Protein AF-A0A815YNM2-F1 (afdb_monomer)

Structure (mmCIF, N/CA/C/O backbone):
data_AF-A0A815YNM2-F1
#
_entry.id   AF-A0A815YNM2-F1
#
loop_
_atom_site.group_PDB
_atom_site.id
_atom_site.type_symbol
_atom_site.label_atom_id
_atom_site.label_alt_id
_atom_site.label_comp_id
_atom_site.label_asym_id
_atom_site.label_entity_id
_atom_site.label_seq_id
_atom_site.pdbx_PDB_ins_code
_atom_site.Cartn_x
_atom_site.Cartn_y
_atom_site.Cartn_z
_atom_site.occupancy
_atom_site.B_iso_or_equiv
_atom_site.auth_seq_id
_atom_site.auth_comp_id
_atom_site.auth_asym_id
_atom_site.auth_atom_id
_atom_site.pdbx_PDB_model_num
ATOM 1 N N . MET A 1 1 ? -19.637 -4.380 18.883 1.00 31.27 1 MET A N 1
ATOM 2 C CA . MET A 1 1 ? -19.906 -3.818 17.541 1.00 31.27 1 MET A CA 1
ATOM 3 C C . MET A 1 1 ? -19.077 -4.604 16.544 1.00 31.27 1 MET A C 1
ATOM 5 O O . MET A 1 1 ? -17.933 -4.903 16.859 1.00 31.27 1 MET A O 1
ATOM 9 N N . SER A 1 2 ? -19.644 -4.993 15.405 1.00 24.91 2 SER A N 1
ATOM 10 C CA . SER A 1 2 ? -18.920 -5.685 14.334 1.00 24.91 2 SER A CA 1
ATOM 11 C C . SER A 1 2 ? -18.316 -4.662 13.376 1.00 24.91 2 SER A C 1
ATOM 13 O O . SER A 1 2 ? -19.051 -3.910 12.737 1.00 24.91 2 SER A O 1
ATOM 15 N N . HIS A 1 3 ? -16.990 -4.639 13.265 1.00 26.05 3 HIS A N 1
ATOM 16 C CA . HIS A 1 3 ? -16.288 -3.895 12.223 1.00 26.05 3 HIS A CA 1
ATOM 17 C C . HIS A 1 3 ? -15.501 -4.881 11.369 1.00 26.05 3 HIS A C 1
ATOM 19 O O . HIS A 1 3 ? -14.454 -5.387 11.766 1.00 26.05 3 HIS A O 1
ATOM 25 N N . SER A 1 4 ? -16.065 -5.170 10.200 1.00 23.84 4 SER A N 1
ATOM 26 C CA . SER A 1 4 ? -15.347 -5.733 9.066 1.00 23.84 4 SER A CA 1
ATOM 27 C C . SER A 1 4 ? -14.210 -4.788 8.689 1.00 23.84 4 SER A C 1
ATOM 29 O O . SER A 1 4 ? -14.456 -3.615 8.411 1.00 23.84 4 SER A O 1
ATOM 31 N N . THR A 1 5 ? -12.979 -5.288 8.658 1.00 26.09 5 THR A N 1
ATOM 32 C CA . THR A 1 5 ? -11.836 -4.549 8.116 1.00 26.09 5 THR A CA 1
ATOM 33 C C . THR A 1 5 ? -11.981 -4.447 6.602 1.00 26.09 5 THR A C 1
ATOM 35 O O . THR A 1 5 ? -11.572 -5.352 5.876 1.00 26.09 5 THR A O 1
ATOM 38 N N . SER A 1 6 ? -12.584 -3.361 6.122 1.00 27.58 6 SER A N 1
ATOM 39 C CA . SER A 1 6 ? -12.579 -3.014 4.704 1.00 27.58 6 SER A CA 1
ATOM 40 C C . SER A 1 6 ? -11.159 -2.639 4.285 1.00 27.58 6 SER A C 1
ATOM 42 O O . SER A 1 6 ? -10.654 -1.583 4.669 1.00 27.58 6 SER A O 1
ATOM 44 N N . THR A 1 7 ? -10.518 -3.491 3.489 1.00 30.41 7 THR A N 1
ATOM 45 C CA . THR A 1 7 ? -9.396 -3.076 2.643 1.00 30.41 7 THR A CA 1
ATOM 46 C C . THR A 1 7 ? -9.861 -1.915 1.771 1.00 30.41 7 THR A C 1
ATOM 48 O O . THR A 1 7 ? -10.814 -2.065 1.009 1.00 30.41 7 THR A O 1
ATOM 51 N N . VAL A 1 8 ? -9.217 -0.755 1.904 1.00 37.34 8 VAL A N 1
ATOM 52 C CA . VAL A 1 8 ? -9.469 0.394 1.026 1.00 37.34 8 VAL A CA 1
ATOM 53 C C . VAL A 1 8 ? -8.978 0.018 -0.370 1.00 37.34 8 VAL A C 1
ATOM 55 O O . VAL A 1 8 ? -7.804 -0.306 -0.539 1.00 37.34 8 VAL A O 1
ATOM 58 N N . GLY A 1 9 ? -9.885 -0.008 -1.346 1.00 41.59 9 GLY A N 1
ATOM 59 C CA . GLY A 1 9 ? -9.573 -0.409 -2.713 1.00 41.59 9 GLY A CA 1
ATOM 60 C C . GLY A 1 9 ? -8.809 0.685 -3.450 1.00 41.59 9 GLY A C 1
ATOM 61 O O . GLY A 1 9 ? -9.385 1.716 -3.790 1.00 41.59 9 GLY A O 1
ATOM 62 N N . LEU A 1 10 ? -7.535 0.442 -3.772 1.00 49.03 10 LEU A N 1
ATOM 63 C CA . LEU A 1 10 ? -6.710 1.367 -4.570 1.00 49.03 10 LEU A CA 1
ATOM 64 C C . LEU A 1 10 ? -7.258 1.617 -5.993 1.00 49.03 10 LEU A C 1
ATOM 66 O O . LEU A 1 10 ? -6.791 2.516 -6.688 1.00 49.03 10 LEU A O 1
ATOM 70 N N . ASN A 1 11 ? -8.256 0.841 -6.421 1.00 51.28 11 ASN A N 1
ATOM 71 C CA . ASN A 1 11 ? -8.859 0.894 -7.750 1.00 51.28 11 ASN A CA 1
ATOM 72 C C . ASN A 1 11 ? -9.836 2.062 -7.970 1.00 51.28 11 ASN A C 1
ATOM 74 O O . ASN A 1 11 ? -10.166 2.332 -9.123 1.00 51.28 11 ASN A O 1
ATOM 78 N N . PHE A 1 12 ? -10.300 2.762 -6.925 1.00 60.34 12 PHE A N 1
ATOM 79 C CA . PHE A 1 12 ? -11.269 3.869 -7.062 1.00 60.34 12 PHE A CA 1
ATOM 80 C C . PHE A 1 12 ? -10.602 5.243 -7.225 1.00 60.34 12 PHE A C 1
ATOM 82 O O . PHE A 1 12 ? -11.040 6.064 -8.034 1.00 60.34 12 PHE A O 1
ATOM 89 N N . ASP A 1 13 ? -9.477 5.455 -6.540 1.00 74.44 13 ASP A N 1
ATOM 90 C CA . ASP A 1 13 ? -8.727 6.715 -6.572 1.00 74.44 13 ASP A CA 1
ATOM 91 C C . ASP A 1 13 ? -7.883 6.913 -7.845 1.00 74.44 13 ASP A C 1
ATOM 93 O O . ASP A 1 13 ? -7.360 8.001 -8.087 1.00 74.44 13 ASP A O 1
ATOM 97 N N . ASP A 1 14 ? -7.781 5.895 -8.704 1.00 82.31 14 ASP A N 1
ATOM 98 C CA . ASP A 1 14 ? -6.928 5.890 -9.899 1.00 82.31 14 ASP A CA 1
ATOM 99 C C . ASP A 1 14 ? -7.245 7.002 -10.929 1.00 82.31 14 ASP A C 1
ATOM 101 O O . ASP A 1 14 ? -6.389 7.387 -11.727 1.00 82.31 14 ASP A O 1
ATOM 105 N N . VAL A 1 15 ? -8.457 7.565 -10.883 1.00 86.12 15 VAL A N 1
ATOM 106 C CA . VAL A 1 15 ? -8.925 8.666 -11.737 1.00 86.12 15 VAL A CA 1
ATOM 107 C C . VAL A 1 15 ? -8.238 9.994 -11.376 1.00 86.12 15 VAL A C 1
ATOM 109 O O . VAL A 1 15 ? -8.208 10.937 -12.173 1.00 86.12 15 VAL A O 1
ATOM 112 N N . ALA A 1 16 ? -7.574 10.054 -10.216 1.00 87.00 16 ALA A N 1
ATOM 113 C CA . ALA A 1 16 ? -6.600 11.092 -9.892 1.00 87.00 16 ALA A CA 1
ATOM 114 C C . ALA A 1 16 ? -5.397 11.101 -10.862 1.00 87.00 16 ALA A C 1
ATOM 116 O O . ALA A 1 16 ? -4.799 12.157 -11.067 1.00 87.00 16 ALA A O 1
ATOM 117 N N . PHE A 1 17 ? -5.090 9.979 -11.525 1.00 89.94 17 PHE A N 1
ATOM 118 C CA . PHE A 1 17 ? -3.989 9.851 -12.491 1.00 89.94 17 PHE A CA 1
ATOM 119 C C . PHE A 1 17 ? -4.412 10.025 -13.958 1.00 89.94 17 PHE A C 1
ATOM 121 O O . PHE A 1 17 ? -3.569 9.931 -14.849 1.00 89.94 17 PHE A O 1
ATOM 128 N N . GLU A 1 18 ? -5.687 10.311 -14.246 1.00 93.19 18 GLU A N 1
ATOM 129 C CA . GLU A 1 18 ? -6.097 10.690 -15.605 1.00 93.19 18 GLU A CA 1
ATOM 130 C C . GLU A 1 18 ? -5.357 11.964 -16.056 1.00 93.19 18 GLU A C 1
ATOM 132 O O . GLU A 1 18 ? -5.363 12.954 -15.315 1.00 93.19 18 GLU A O 1
ATOM 137 N N . PRO A 1 19 ? -4.743 12.004 -17.257 1.00 90.12 19 PRO A N 1
ATOM 138 C CA . PRO A 1 19 ? -3.975 13.164 -17.710 1.00 90.12 19 PRO A CA 1
ATOM 139 C C . PRO A 1 19 ? -4.861 14.328 -18.189 1.00 90.12 19 PRO A C 1
ATOM 141 O O . PRO A 1 19 ? -4.350 15.422 -18.417 1.00 90.12 19 PRO A O 1
ATOM 144 N N . LEU A 1 20 ? -6.177 14.107 -18.348 1.00 88.12 20 LEU A N 1
ATOM 145 C CA . LEU A 1 20 ? -7.211 15.096 -18.716 1.00 88.12 20 LEU A CA 1
ATOM 146 C C . LEU A 1 20 ? -6.948 15.891 -20.013 1.00 88.12 20 LEU A C 1
ATOM 148 O O . LEU A 1 20 ? -7.573 16.923 -20.258 1.00 88.12 20 LEU A O 1
ATOM 152 N N . LYS A 1 21 ? -6.069 15.385 -20.882 1.00 82.56 21 LYS A N 1
ATOM 153 C CA . LYS A 1 21 ? -5.716 15.964 -22.187 1.00 82.56 21 LYS A CA 1
ATOM 154 C C . LYS A 1 21 ? -5.762 14.917 -23.299 1.00 82.56 21 LYS A C 1
ATOM 156 O O . LYS A 1 21 ? -5.936 13.725 -23.053 1.00 82.56 21 LYS A O 1
ATOM 161 N N . MET A 1 22 ? -5.577 15.372 -24.534 1.00 84.69 22 MET A N 1
ATOM 162 C CA . MET A 1 22 ? -5.486 14.502 -25.703 1.00 84.69 22 MET A CA 1
ATOM 163 C C . MET A 1 22 ? -4.140 13.760 -25.737 1.00 84.69 22 MET A C 1
ATOM 165 O O . MET A 1 22 ? -3.086 14.395 -25.729 1.00 84.69 22 MET A O 1
ATOM 169 N N . LEU A 1 23 ? -4.190 12.430 -25.814 1.00 85.75 23 LEU A N 1
ATOM 170 C CA . LEU A 1 23 ? -3.088 11.555 -26.222 1.00 85.75 23 LEU A CA 1
ATOM 171 C C . LEU A 1 23 ? -3.356 11.045 -27.654 1.00 85.75 23 LEU A C 1
ATOM 173 O O . LEU A 1 23 ? -4.389 11.358 -28.248 1.00 85.75 23 LEU A O 1
ATOM 177 N N . MET A 1 24 ? -2.439 10.256 -28.220 1.00 79.69 24 MET A N 1
ATOM 178 C CA . MET A 1 24 ? -2.694 9.555 -29.491 1.00 79.69 24 MET A CA 1
ATOM 179 C C . MET A 1 24 ? -3.817 8.503 -29.328 1.00 79.69 24 MET A C 1
ATOM 181 O O . MET A 1 24 ? -3.985 7.990 -28.216 1.00 79.69 24 MET A O 1
ATOM 185 N N . PRO A 1 25 ? -4.566 8.146 -30.388 1.00 84.25 25 PRO A N 1
ATOM 186 C CA . PRO A 1 25 ? -5.526 7.042 -30.343 1.00 84.25 25 PRO A CA 1
ATOM 187 C C . PRO A 1 25 ? -4.903 5.694 -29.942 1.00 84.25 25 PRO A C 1
ATOM 189 O O . PRO A 1 25 ? -3.685 5.500 -30.000 1.00 84.25 25 PRO A O 1
ATOM 192 N N . ILE A 1 26 ? -5.755 4.760 -29.520 1.00 88.38 26 ILE A N 1
ATOM 193 C CA . ILE A 1 26 ? -5.396 3.371 -29.213 1.00 88.38 26 ILE A CA 1
ATOM 194 C C . ILE A 1 26 ? -5.808 2.503 -30.410 1.00 88.38 26 ILE A C 1
ATOM 196 O O . ILE A 1 26 ? -6.967 2.117 -30.555 1.00 88.38 26 ILE A O 1
ATOM 200 N N . GLU A 1 27 ? -4.825 2.233 -31.266 1.00 85.06 27 GLU A N 1
ATOM 201 C CA . GLU A 1 27 ? -4.921 1.547 -32.563 1.00 85.06 27 GLU A CA 1
ATOM 202 C C . GLU A 1 27 ? -3.952 0.347 -32.620 1.00 85.06 27 GLU A C 1
ATOM 204 O O . GLU A 1 27 ? -2.991 0.284 -31.849 1.00 85.06 27 GLU A O 1
ATOM 209 N N . GLY A 1 28 ? -4.178 -0.601 -33.532 1.00 86.50 28 GLY A N 1
ATOM 210 C CA . GLY A 1 28 ? -3.378 -1.817 -33.733 1.00 86.50 28 GLY A CA 1
ATOM 211 C C . GLY A 1 28 ? -3.862 -3.040 -32.943 1.00 86.50 28 GLY A C 1
ATOM 212 O O . GLY A 1 28 ? -3.492 -4.170 -33.261 1.00 86.50 28 GLY A O 1
ATOM 213 N N . HIS A 1 29 ? -4.719 -2.851 -31.939 1.00 89.00 29 HIS A N 1
ATOM 214 C CA . HIS A 1 29 ? -5.294 -3.945 -31.150 1.00 89.00 29 HIS A CA 1
ATOM 215 C C . HIS A 1 29 ? -6.468 -4.620 -31.876 1.00 89.00 29 HIS A C 1
ATOM 217 O O . HIS A 1 29 ? -6.632 -5.835 -31.823 1.00 89.00 29 HIS A O 1
ATOM 223 N N . GLU A 1 30 ? -7.254 -3.849 -32.622 1.00 87.88 30 GLU A N 1
ATOM 224 C CA . GLU A 1 30 ? -8.378 -4.296 -33.440 1.00 87.88 30 GLU A CA 1
ATOM 225 C C . GLU A 1 30 ? -7.948 -5.221 -34.591 1.00 87.88 30 GLU A C 1
ATOM 227 O O . GLU A 1 30 ? -8.716 -6.102 -34.987 1.00 87.88 30 GLU A O 1
ATOM 232 N N . GLN A 1 31 ? -6.704 -5.077 -35.061 1.00 88.12 31 GLN A N 1
ATOM 233 C CA . GLN A 1 31 ? -6.063 -5.917 -36.079 1.00 88.12 31 GLN A CA 1
ATOM 234 C C . GLN A 1 31 ? -5.570 -7.275 -35.548 1.00 88.12 31 GLN A C 1
ATOM 236 O O . GLN A 1 31 ? -5.336 -8.186 -36.343 1.00 88.12 31 GLN A O 1
ATOM 241 N N . MET A 1 32 ? -5.433 -7.442 -34.227 1.00 87.50 32 MET A N 1
ATOM 242 C CA . MET A 1 32 ? -4.965 -8.700 -33.638 1.00 87.50 32 MET A CA 1
ATOM 243 C C . MET A 1 32 ? -5.944 -9.860 -33.891 1.00 87.50 32 MET A C 1
ATOM 245 O O . MET A 1 32 ? -7.164 -9.653 -33.936 1.00 87.50 32 MET A O 1
ATOM 249 N N . PRO A 1 33 ? -5.447 -11.108 -34.000 1.00 89.38 33 PRO A N 1
ATOM 250 C CA . PRO A 1 33 ? -6.309 -12.282 -34.025 1.00 89.38 33 PRO A CA 1
ATOM 251 C C . PRO A 1 33 ? -7.061 -12.423 -32.696 1.00 89.38 33 PRO A C 1
ATOM 253 O O . PRO A 1 33 ? -6.496 -12.220 -31.622 1.00 89.38 33 PRO A O 1
ATOM 256 N N . LEU A 1 34 ? -8.330 -12.828 -32.764 1.00 89.06 34 LEU A N 1
ATOM 257 C CA . LEU A 1 34 ? -9.069 -13.255 -31.578 1.00 89.06 34 LEU A CA 1
ATOM 258 C C . LEU A 1 34 ? -8.520 -14.620 -31.126 1.00 89.06 34 LEU A C 1
ATOM 260 O O . LEU A 1 34 ? -8.444 -15.555 -31.925 1.00 89.06 34 LEU A O 1
ATOM 264 N N . VAL A 1 35 ? -8.109 -14.719 -29.863 1.00 92.50 35 VAL A N 1
ATOM 265 C CA . VAL A 1 35 ? -7.469 -15.903 -29.264 1.00 92.50 35 VAL A CA 1
ATOM 266 C C . VAL A 1 35 ? -8.094 -16.217 -27.901 1.00 92.50 35 VAL A C 1
ATOM 268 O O . VAL A 1 35 ? -8.796 -15.377 -27.344 1.00 92.50 35 VAL A O 1
ATOM 271 N N . SER A 1 36 ? -7.842 -17.415 -27.362 1.00 94.75 36 SER A N 1
ATOM 272 C CA . SER A 1 36 ? -8.276 -17.775 -26.006 1.00 94.75 36 SER A CA 1
ATOM 273 C C . SER A 1 36 ? -7.543 -16.953 -24.939 1.00 94.75 36 SER A C 1
ATOM 275 O O . SER A 1 36 ? -6.460 -16.411 -25.193 1.00 94.75 36 SER A O 1
ATOM 277 N N . LEU A 1 37 ? -8.116 -16.861 -23.738 1.00 96.88 37 LEU A N 1
ATOM 278 C CA . LEU A 1 37 ? -7.634 -15.980 -22.677 1.00 96.88 37 LEU A CA 1
ATOM 279 C C . LEU A 1 37 ? -6.186 -16.282 -22.265 1.00 96.88 37 LEU A C 1
ATOM 281 O O . LEU A 1 37 ? -5.424 -15.356 -22.006 1.00 96.88 37 LEU A O 1
ATOM 285 N N . GLU A 1 38 ? -5.772 -17.551 -22.269 1.00 95.38 38 GLU A N 1
ATOM 286 C CA . GLU A 1 38 ? -4.411 -17.964 -21.903 1.00 95.38 38 GLU A CA 1
ATOM 287 C C . GLU A 1 38 ? -3.370 -17.389 -22.873 1.00 95.38 38 GLU A C 1
ATOM 289 O O . GLU A 1 38 ? -2.337 -16.878 -22.445 1.00 95.38 38 GLU A O 1
ATOM 294 N N . LYS A 1 39 ? -3.677 -17.407 -24.178 1.00 93.38 39 LYS A N 1
ATOM 295 C CA . LYS A 1 39 ? -2.847 -16.793 -25.229 1.00 93.38 39 LYS A CA 1
ATOM 296 C C . LYS A 1 39 ? -2.942 -15.271 -25.214 1.00 93.38 39 LYS A C 1
ATOM 298 O O . LYS A 1 39 ? -1.976 -14.589 -25.540 1.00 93.38 39 LYS A O 1
ATOM 303 N N . ALA A 1 40 ? -4.096 -14.733 -24.825 1.00 95.44 40 ALA A N 1
ATOM 304 C CA . ALA A 1 40 ? -4.307 -13.297 -24.718 1.00 95.44 40 ALA A CA 1
ATOM 305 C C . ALA A 1 40 ? -3.454 -12.658 -23.606 1.00 95.44 40 ALA A C 1
ATOM 307 O O . ALA A 1 40 ? -3.026 -11.514 -23.755 1.00 95.44 40 ALA A O 1
ATOM 308 N N . VAL A 1 41 ? -3.171 -13.398 -22.523 1.00 97.06 41 VAL A N 1
ATOM 309 C CA . VAL A 1 41 ? -2.315 -12.942 -21.409 1.00 97.06 41 VAL A CA 1
ATOM 310 C C . VAL A 1 41 ? -0.862 -13.424 -21.473 1.00 97.06 41 VAL A C 1
ATOM 312 O O . VAL A 1 41 ? -0.053 -12.998 -20.651 1.00 97.06 41 VAL A O 1
ATOM 315 N N . GLU A 1 42 ? -0.495 -14.280 -22.429 1.00 94.31 42 GLU A N 1
ATOM 316 C CA . GLU A 1 42 ? 0.878 -14.786 -22.586 1.00 94.31 42 GLU A CA 1
ATOM 317 C C . GLU A 1 42 ? 1.938 -13.657 -22.672 1.00 94.31 42 GLU A C 1
ATOM 319 O O . GLU A 1 42 ? 2.915 -13.723 -21.915 1.00 94.31 42 GLU A O 1
ATOM 324 N N . PRO A 1 43 ? 1.740 -12.558 -23.439 1.00 96.12 43 PRO A N 1
ATOM 325 C CA . PRO A 1 43 ? 2.685 -11.433 -23.471 1.00 96.12 43 PRO A CA 1
ATOM 326 C C . PRO A 1 43 ? 2.704 -10.587 -22.187 1.00 96.12 43 PRO A C 1
ATOM 328 O O . PRO A 1 43 ? 3.581 -9.742 -22.022 1.00 96.12 43 PRO A O 1
ATOM 331 N N . LEU A 1 44 ? 1.735 -10.779 -21.285 1.00 95.56 44 LEU A N 1
ATOM 332 C CA . LEU A 1 44 ? 1.601 -10.023 -20.036 1.00 95.56 44 LEU A CA 1
ATOM 333 C C . LEU A 1 44 ? 2.309 -10.694 -18.855 1.00 95.56 44 LEU A C 1
ATOM 335 O O . LEU A 1 44 ? 2.412 -10.089 -17.792 1.00 95.56 44 LEU A O 1
ATOM 339 N N . THR A 1 45 ? 2.820 -11.913 -19.030 1.00 92.19 45 THR A N 1
ATOM 340 C CA . THR A 1 45 ? 3.481 -12.723 -17.986 1.00 92.19 45 THR A CA 1
ATOM 341 C C . THR A 1 45 ? 4.637 -12.025 -17.267 1.00 92.19 45 THR A C 1
ATOM 343 O O . THR A 1 45 ? 4.845 -12.256 -16.078 1.00 92.19 45 THR A O 1
ATOM 346 N N . THR A 1 46 ? 5.370 -11.151 -17.958 1.00 88.88 46 THR A N 1
ATOM 347 C CA . THR A 1 46 ? 6.487 -10.362 -17.405 1.00 88.88 46 THR A CA 1
ATOM 348 C C . THR A 1 46 ? 6.070 -8.981 -16.887 1.00 88.88 46 THR A C 1
ATOM 350 O O . THR A 1 46 ? 6.879 -8.291 -16.270 1.00 88.88 46 THR A O 1
ATOM 353 N N . ILE A 1 47 ? 4.819 -8.573 -17.128 1.00 89.12 47 ILE A N 1
ATOM 354 C CA . ILE A 1 47 ? 4.283 -7.233 -16.843 1.00 89.12 47 ILE A CA 1
ATOM 355 C C . ILE A 1 47 ? 3.314 -7.277 -15.654 1.00 89.12 47 ILE A C 1
ATOM 357 O O . ILE A 1 47 ? 3.350 -6.410 -14.783 1.00 89.12 47 ILE A O 1
ATOM 361 N N . VAL A 1 48 ? 2.458 -8.300 -15.601 1.00 90.94 48 VAL A N 1
ATOM 362 C CA . VAL A 1 48 ? 1.381 -8.457 -14.619 1.00 90.94 48 VAL A CA 1
ATOM 363 C C . VAL A 1 48 ? 1.610 -9.751 -13.835 1.00 90.94 48 VAL A C 1
ATOM 365 O O . VAL A 1 48 ? 1.579 -10.851 -14.384 1.00 90.94 48 VAL A O 1
ATOM 368 N N . ALA A 1 49 ? 1.869 -9.634 -12.532 1.00 86.25 49 ALA A N 1
ATOM 369 C CA . ALA A 1 49 ? 2.207 -10.785 -11.694 1.00 86.25 49 ALA A CA 1
ATOM 370 C C . ALA A 1 49 ? 0.993 -11.708 -11.463 1.00 86.25 49 ALA A C 1
ATOM 372 O O . ALA A 1 49 ? -0.125 -11.228 -11.302 1.00 86.25 49 ALA A O 1
ATOM 373 N N . ASP A 1 50 ? 1.225 -13.027 -11.404 1.00 88.88 50 ASP A N 1
ATOM 374 C CA . ASP A 1 50 ? 0.199 -14.086 -11.243 1.00 88.88 50 ASP A CA 1
ATOM 375 C C . ASP A 1 50 ? -0.828 -14.182 -12.403 1.00 88.88 50 ASP A C 1
ATOM 377 O O . ASP A 1 50 ? -1.784 -14.954 -12.328 1.00 88.88 50 ASP A O 1
ATOM 381 N N . ILE A 1 51 ? -0.630 -13.451 -13.512 1.00 94.81 51 ILE A N 1
ATOM 382 C CA . ILE A 1 51 ? -1.652 -13.267 -14.560 1.00 94.81 51 ILE A CA 1
ATOM 383 C C . ILE A 1 51 ? -2.145 -14.565 -15.217 1.00 94.81 51 ILE A C 1
ATOM 385 O O . ILE A 1 51 ? -3.342 -14.702 -15.443 1.00 94.81 51 ILE A O 1
ATOM 389 N N . GLN A 1 52 ? -1.272 -15.547 -15.470 1.00 92.44 52 GLN A N 1
ATOM 390 C CA . GLN A 1 52 ? -1.676 -16.849 -16.027 1.00 92.44 52 GLN A CA 1
ATOM 391 C C . GLN A 1 52 ? -2.599 -17.620 -15.076 1.00 92.44 52 GLN A C 1
ATOM 393 O O . GLN A 1 52 ? -3.610 -18.178 -15.499 1.00 92.44 52 GLN A O 1
ATOM 398 N N . ARG A 1 53 ? -2.287 -17.613 -13.775 1.00 91.62 53 ARG A N 1
ATOM 399 C CA . ARG A 1 53 ? -3.117 -18.251 -12.748 1.00 91.62 53 ARG A CA 1
ATOM 400 C C . ARG A 1 53 ? -4.451 -17.527 -12.602 1.00 91.62 53 ARG A C 1
ATOM 402 O O . ARG A 1 53 ? -5.486 -18.171 -12.464 1.00 91.62 53 ARG A O 1
ATOM 409 N N . LYS A 1 54 ? -4.438 -16.195 -12.657 1.00 94.38 54 LYS A N 1
ATOM 410 C CA . LYS A 1 54 ? -5.647 -15.370 -12.576 1.00 94.38 54 LYS A CA 1
ATOM 411 C C . LYS A 1 54 ? -6.548 -15.551 -13.792 1.00 94.38 54 LYS A C 1
ATOM 413 O O . LYS A 1 54 ? -7.747 -15.727 -13.611 1.00 94.38 54 LYS A O 1
ATOM 418 N N . ALA A 1 55 ? -5.981 -15.620 -14.995 1.00 94.88 55 ALA A N 1
ATOM 419 C CA . ALA A 1 55 ? -6.700 -15.976 -16.216 1.00 94.88 55 ALA A CA 1
ATOM 420 C C . ALA A 1 55 ? -7.370 -17.354 -16.114 1.00 94.88 55 ALA A C 1
ATOM 422 O O . ALA A 1 55 ? -8.539 -17.490 -16.464 1.00 94.88 55 ALA A O 1
ATOM 423 N N . TRP A 1 56 ? -6.668 -18.352 -15.568 1.00 91.75 56 TRP A N 1
ATOM 424 C CA . TRP A 1 56 ? -7.228 -19.684 -15.335 1.00 91.75 56 TRP A CA 1
ATOM 425 C C . TRP A 1 56 ? -8.414 -19.662 -14.348 1.00 91.75 56 TRP A C 1
ATOM 427 O O . TRP A 1 56 ? -9.489 -20.149 -14.690 1.00 91.75 56 TRP A O 1
ATOM 437 N N . VAL A 1 57 ? -8.290 -18.995 -13.190 1.00 90.75 57 VAL A N 1
ATOM 438 C CA . VAL A 1 57 ? -9.411 -18.845 -12.228 1.00 90.75 57 VAL A CA 1
ATOM 439 C C . VAL A 1 57 ? -10.579 -18.042 -12.823 1.00 90.75 57 VAL A C 1
ATOM 441 O O . VAL A 1 57 ? -11.742 -18.339 -12.551 1.00 90.75 57 VAL A O 1
ATOM 444 N N . ALA A 1 58 ? -10.303 -17.025 -13.644 1.00 94.00 58 ALA A N 1
ATOM 445 C CA . ALA A 1 58 ? -11.343 -16.262 -14.333 1.00 94.00 58 ALA A CA 1
ATOM 446 C C . ALA A 1 58 ? -12.113 -17.116 -15.352 1.00 94.00 58 ALA A C 1
ATOM 448 O O . ALA A 1 58 ? -13.308 -16.892 -15.547 1.00 94.00 58 ALA A O 1
ATOM 449 N N . LYS A 1 59 ? -11.444 -18.108 -15.954 1.00 91.81 59 LYS A N 1
ATOM 450 C CA . LYS A 1 59 ? -12.033 -19.059 -16.898 1.00 91.81 59 LYS A CA 1
ATOM 451 C C . LYS A 1 59 ? -12.885 -20.121 -16.212 1.00 91.81 59 LYS A C 1
ATOM 453 O O . LYS A 1 59 ? -14.031 -20.281 -16.615 1.00 91.81 59 LYS A O 1
ATOM 458 N N . GLU A 1 60 ? -12.414 -20.738 -15.123 1.00 91.81 60 GLU A N 1
ATOM 459 C CA . GLU A 1 60 ? -13.249 -21.652 -14.316 1.00 91.81 60 GLU A CA 1
ATOM 460 C C . GLU A 1 60 ? -14.568 -20.975 -13.898 1.00 91.81 60 GLU A C 1
ATOM 462 O O . GLU A 1 60 ? -15.652 -21.474 -14.196 1.00 91.81 60 GLU A O 1
ATOM 467 N N . LYS A 1 61 ? -14.492 -19.765 -13.325 1.00 88.38 61 LYS A N 1
ATOM 468 C CA . LYS A 1 61 ? -15.677 -18.978 -12.933 1.00 88.38 61 LYS A CA 1
ATOM 469 C C . LYS A 1 61 ? -16.589 -18.579 -14.105 1.00 88.38 61 LYS A C 1
ATOM 471 O O . LYS A 1 61 ? -17.776 -18.333 -13.895 1.00 88.38 61 LYS A O 1
ATOM 476 N N . ALA A 1 62 ? -16.060 -18.453 -15.323 1.00 86.88 62 ALA A N 1
ATOM 477 C CA . ALA A 1 62 ? -16.857 -18.169 -16.518 1.00 86.88 62 ALA A CA 1
ATOM 478 C C . ALA A 1 62 ? -17.555 -19.426 -17.067 1.00 86.88 62 ALA A C 1
ATOM 480 O O . ALA A 1 62 ? -18.647 -19.323 -17.627 1.00 86.88 62 ALA A O 1
ATOM 481 N N . GLU A 1 63 ? -16.964 -20.605 -16.874 1.00 84.62 63 GLU A N 1
ATOM 482 C CA . GLU A 1 63 ? -17.544 -21.897 -17.258 1.00 84.62 63 GLU A CA 1
ATOM 483 C C . GLU A 1 63 ? -18.609 -22.366 -16.254 1.00 84.62 63 GLU A C 1
ATOM 485 O O . GLU A 1 63 ? -19.636 -22.907 -16.664 1.00 84.62 63 GLU A O 1
ATOM 490 N N . GLU A 1 64 ? -18.449 -22.049 -14.963 1.00 81.00 64 GLU A N 1
ATOM 491 C CA . GLU A 1 64 ? -19.496 -22.204 -13.938 1.00 81.00 64 GLU A CA 1
ATOM 492 C C . GLU A 1 64 ? -20.720 -21.295 -14.168 1.00 81.00 64 GLU A C 1
ATOM 494 O O . GLU A 1 64 ? -21.823 -21.616 -13.724 1.00 81.00 64 GLU A O 1
ATOM 499 N N . SER A 1 65 ? -20.550 -20.156 -14.852 1.00 74.62 65 SER A N 1
ATOM 500 C CA . SER A 1 65 ? -21.615 -19.176 -15.126 1.00 74.62 65 SER A CA 1
ATOM 501 C C . SER A 1 65 ? -21.654 -18.741 -16.602 1.00 74.62 65 SER A C 1
ATOM 503 O O . SER A 1 65 ? -21.270 -17.610 -16.922 1.00 74.62 65 SER A O 1
ATOM 505 N N . PRO A 1 66 ? -22.147 -19.603 -17.518 1.00 72.50 66 PRO A N 1
ATOM 506 C CA . PRO A 1 66 ? -22.184 -19.309 -18.950 1.00 72.50 66 PRO A CA 1
ATOM 507 C C . PRO A 1 66 ? -22.994 -18.051 -19.301 1.00 72.50 66 PRO A C 1
ATOM 509 O O . PRO A 1 66 ? -24.081 -17.816 -18.763 1.00 72.50 66 PRO A O 1
ATOM 512 N N . SER A 1 67 ? -22.481 -17.266 -20.254 1.00 76.25 67 SER A N 1
ATOM 513 C CA . SER A 1 67 ? -23.123 -16.034 -20.729 1.00 76.25 67 SER A CA 1
ATOM 514 C C . SER A 1 67 ? -24.510 -16.289 -21.326 1.00 76.25 67 SER A C 1
ATOM 516 O O . SER A 1 67 ? -24.722 -17.245 -22.073 1.00 76.25 67 SER A O 1
ATOM 518 N N . LYS A 1 68 ? -25.442 -15.371 -21.049 1.00 70.00 68 LYS A N 1
ATOM 519 C CA . LYS A 1 68 ? -26.763 -15.307 -21.700 1.00 70.00 68 LYS A CA 1
ATOM 520 C C . LYS A 1 68 ? -26.808 -14.302 -22.855 1.00 70.00 68 LYS A C 1
ATOM 522 O O . LYS A 1 68 ? -27.734 -14.349 -23.657 1.00 70.00 68 LYS A O 1
ATOM 527 N N . ASP A 1 69 ? -25.786 -13.456 -22.966 1.00 77.81 69 ASP A N 1
ATOM 528 C CA . ASP A 1 69 ? -25.699 -12.326 -23.901 1.00 77.81 69 ASP A CA 1
ATOM 529 C C . ASP A 1 69 ? -24.821 -12.651 -25.128 1.00 77.81 69 ASP A C 1
ATOM 531 O O . ASP A 1 69 ? -24.393 -11.769 -25.870 1.00 77.81 69 ASP A O 1
ATOM 535 N N . GLY A 1 70 ? -24.532 -13.939 -25.350 1.00 78.50 70 GLY A N 1
ATOM 536 C CA . GLY A 1 70 ? -23.791 -14.425 -26.516 1.00 78.50 70 GLY A CA 1
ATOM 537 C C . GLY A 1 70 ? -22.269 -14.264 -26.445 1.00 78.50 70 GLY A C 1
ATOM 538 O O . GLY A 1 70 ? -21.617 -14.372 -27.484 1.00 78.50 70 GLY A O 1
ATOM 539 N N . LEU A 1 71 ? -21.695 -14.018 -25.260 1.00 88.81 71 LEU A N 1
ATOM 540 C CA . LEU A 1 71 ? -20.243 -14.058 -25.055 1.00 88.81 71 LEU A CA 1
ATOM 541 C C . LEU A 1 71 ? -19.762 -15.514 -24.963 1.00 88.81 71 LEU A C 1
ATOM 543 O O . LEU A 1 71 ? -20.411 -16.376 -24.369 1.00 88.81 71 LEU A O 1
ATOM 547 N N . THR A 1 72 ? -18.581 -15.776 -25.511 1.00 90.75 72 THR A N 1
ATOM 548 C CA . THR A 1 72 ? -17.828 -17.020 -25.291 1.00 90.75 72 THR A CA 1
ATOM 549 C C . THR A 1 72 ? -17.267 -17.103 -23.863 1.00 90.75 72 THR A C 1
ATOM 551 O O . THR A 1 72 ? -17.206 -16.098 -23.153 1.00 90.75 72 THR A O 1
ATOM 554 N N . SER A 1 73 ? -16.813 -18.298 -23.447 1.00 90.19 73 SER A N 1
ATOM 555 C CA . SER A 1 73 ? -16.111 -18.486 -22.162 1.00 90.19 73 SER A CA 1
ATOM 556 C C . SER A 1 73 ? -14.912 -17.537 -22.045 1.00 90.19 73 SER A C 1
ATOM 558 O O . SER A 1 73 ? -14.822 -16.787 -21.079 1.00 90.19 73 SER A O 1
ATOM 560 N N . ASP A 1 74 ? -14.055 -17.467 -23.071 1.00 94.31 74 ASP A N 1
ATOM 561 C CA . ASP A 1 74 ? -12.872 -16.598 -23.074 1.00 94.31 74 ASP A CA 1
ATOM 562 C C . ASP A 1 74 ? -13.208 -15.093 -23.032 1.00 94.31 74 ASP A C 1
ATOM 564 O O . ASP A 1 74 ? -12.531 -14.341 -22.334 1.00 94.31 74 ASP A O 1
ATOM 568 N N . GLU A 1 75 ? -14.263 -14.635 -23.718 1.00 94.50 75 GLU A N 1
ATOM 569 C CA . GLU A 1 75 ? -14.722 -13.233 -23.647 1.00 94.50 75 GLU A CA 1
ATOM 570 C C . GLU A 1 75 ? -15.300 -12.887 -22.260 1.00 94.50 75 GLU A C 1
ATOM 572 O O . GLU A 1 75 ? -14.995 -11.831 -21.706 1.00 94.50 75 GLU A O 1
ATOM 577 N N . SER A 1 76 ? -16.099 -13.789 -21.679 1.00 94.19 76 SER A N 1
ATOM 578 C CA . SER A 1 76 ? -16.652 -13.671 -20.319 1.00 94.19 76 SER A CA 1
ATOM 579 C C . SER A 1 76 ? -15.539 -13.647 -19.262 1.00 94.19 76 SER A C 1
ATOM 581 O O . SER A 1 76 ? -15.484 -12.758 -18.408 1.00 94.19 76 SER A O 1
ATOM 583 N N . ALA A 1 77 ? -14.589 -14.577 -19.374 1.00 95.50 77 ALA A N 1
ATOM 584 C CA . ALA A 1 77 ? -13.428 -14.697 -18.506 1.00 95.50 77 ALA A CA 1
ATOM 585 C C . ALA A 1 77 ? -12.477 -13.499 -18.638 1.00 95.50 77 ALA A C 1
ATOM 587 O O . ALA A 1 77 ? -11.905 -13.072 -17.638 1.00 95.50 77 ALA A O 1
ATOM 588 N N . ALA A 1 78 ? -12.336 -12.906 -19.830 1.00 97.31 78 ALA A N 1
ATOM 589 C CA . ALA A 1 78 ? -11.571 -11.675 -20.008 1.00 97.31 78 ALA A CA 1
ATOM 590 C C . ALA A 1 78 ? -12.183 -10.510 -19.217 1.00 97.31 78 ALA A C 1
ATOM 592 O O . ALA A 1 78 ? -11.447 -9.825 -18.506 1.00 97.31 78 ALA A O 1
ATOM 593 N N . ILE A 1 79 ? -13.507 -10.314 -19.284 1.00 96.19 79 ILE A N 1
ATOM 594 C CA . ILE A 1 79 ? -14.195 -9.270 -18.503 1.00 96.19 79 ILE A CA 1
ATOM 595 C C . ILE A 1 79 ? -14.038 -9.531 -17.002 1.00 96.19 79 ILE A C 1
ATOM 597 O O . ILE A 1 79 ? -13.680 -8.619 -16.257 1.00 96.19 79 ILE A O 1
ATOM 601 N N . ARG A 1 80 ? -14.199 -10.784 -16.564 1.00 94.75 80 ARG A N 1
ATOM 602 C CA . ARG A 1 80 ? -13.980 -11.169 -15.165 1.00 94.75 80 ARG A CA 1
ATOM 603 C C . ARG A 1 80 ? -12.550 -10.886 -14.702 1.00 94.75 80 ARG A C 1
ATOM 605 O O . ARG A 1 80 ? -12.360 -10.290 -13.645 1.00 94.75 80 ARG A O 1
ATOM 612 N N . LEU A 1 81 ? -11.549 -11.249 -15.505 1.00 96.00 81 LEU A N 1
ATOM 613 C CA . LEU A 1 81 ? -10.131 -11.036 -15.202 1.00 96.00 81 LEU A CA 1
ATOM 614 C C . LEU A 1 81 ? -9.769 -9.552 -15.061 1.00 96.00 81 LEU A C 1
ATOM 616 O O . LEU A 1 81 ? -8.937 -9.217 -14.222 1.00 96.00 81 LEU A O 1
ATOM 620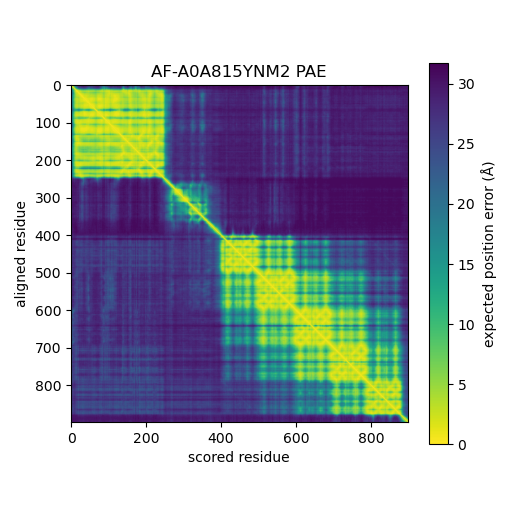 N N . TYR A 1 82 ? -10.402 -8.667 -15.840 1.00 96.06 82 TYR A N 1
ATOM 621 C CA . TYR A 1 82 ? -10.233 -7.220 -15.684 1.00 96.06 82 TYR A CA 1
ATOM 622 C C . TYR A 1 82 ? -10.690 -6.741 -14.297 1.00 96.06 82 TYR A C 1
ATOM 624 O O . TYR A 1 82 ? -10.008 -5.934 -13.673 1.00 96.06 82 TYR A O 1
ATOM 632 N N . THR A 1 83 ? -11.815 -7.267 -13.799 1.00 92.75 83 THR A N 1
ATOM 633 C CA . THR A 1 83 ? -12.384 -6.909 -12.483 1.00 92.75 83 THR A CA 1
ATOM 634 C C . THR A 1 83 ? -11.739 -7.622 -11.291 1.00 92.75 83 THR A C 1
ATOM 636 O O . THR A 1 83 ? -12.059 -7.307 -10.152 1.00 92.75 83 THR A O 1
ATOM 639 N N . MET A 1 84 ? -10.858 -8.604 -11.509 1.00 91.62 84 MET A N 1
ATOM 640 C CA . MET A 1 84 ? -10.266 -9.368 -10.409 1.00 91.62 84 MET A CA 1
ATOM 641 C C . MET A 1 84 ? -9.216 -8.559 -9.641 1.00 91.62 84 MET A C 1
ATOM 643 O O . MET A 1 84 ? -8.190 -8.157 -10.192 1.00 91.62 84 MET A O 1
ATOM 647 N N . GLU A 1 85 ? -9.390 -8.451 -8.325 1.00 83.44 85 GLU A N 1
ATOM 648 C CA . GLU A 1 85 ? -8.327 -8.007 -7.423 1.00 83.44 85 GLU A CA 1
ATOM 649 C C . GLU A 1 85 ? -7.395 -9.153 -6.983 1.00 83.44 85 GLU A C 1
ATOM 651 O O . GLU A 1 85 ? -7.775 -10.325 -6.856 1.00 83.44 85 GLU A O 1
ATOM 656 N N . TRP A 1 86 ? -6.132 -8.812 -6.713 1.00 86.94 86 TRP A N 1
ATOM 657 C CA . TRP A 1 86 ? -5.197 -9.674 -5.989 1.00 86.94 86 TRP A CA 1
ATOM 658 C C . TRP A 1 86 ? -4.119 -8.875 -5.267 1.00 86.94 86 TRP A C 1
ATOM 660 O O . TRP A 1 86 ? -3.907 -7.704 -5.554 1.00 86.94 86 TRP A O 1
ATOM 670 N N . VAL A 1 87 ? -3.459 -9.497 -4.288 1.00 73.75 87 VAL A N 1
ATOM 671 C CA . VAL A 1 87 ? -2.459 -8.830 -3.445 1.00 73.75 87 VAL A CA 1
ATOM 672 C C . VAL A 1 87 ? -1.062 -8.960 -4.074 1.00 73.75 87 VAL A C 1
ATOM 674 O O . VAL A 1 87 ? -0.654 -10.083 -4.376 1.00 73.75 87 VAL A O 1
ATOM 677 N N . PRO A 1 88 ? -0.293 -7.862 -4.220 1.00 76.44 88 PRO A N 1
ATOM 678 C CA . PRO A 1 88 ? -0.677 -6.467 -3.969 1.00 76.44 88 PRO A CA 1
ATOM 679 C C . PRO A 1 88 ? -1.526 -5.882 -5.119 1.00 76.44 88 PRO A C 1
ATOM 681 O O . PRO A 1 88 ? -1.234 -6.131 -6.287 1.00 76.44 88 PRO A O 1
ATOM 684 N N . GLN A 1 89 ? -2.542 -5.066 -4.792 1.00 65.44 89 GLN A N 1
ATOM 685 C CA . GLN A 1 89 ? -3.543 -4.552 -5.755 1.00 65.44 89 GLN A CA 1
ATOM 686 C C . GLN A 1 89 ? -2.929 -3.816 -6.958 1.00 65.44 89 GLN A C 1
ATOM 688 O O . GLN A 1 89 ? -3.435 -3.931 -8.074 1.00 65.44 89 GLN A O 1
ATOM 693 N N . ASN A 1 90 ? -1.796 -3.131 -6.767 1.00 71.19 90 ASN A N 1
ATOM 694 C CA . ASN A 1 90 ? -1.057 -2.444 -7.833 1.00 71.19 90 ASN A CA 1
ATOM 695 C C . ASN A 1 90 ? -0.336 -3.381 -8.829 1.00 71.19 90 ASN A C 1
ATOM 697 O O . ASN A 1 90 ? 0.393 -2.908 -9.695 1.00 71.19 90 ASN A O 1
ATOM 701 N N . LYS A 1 91 ? -0.519 -4.702 -8.713 1.00 76.62 91 LYS A N 1
ATOM 702 C CA . LYS A 1 91 ? -0.090 -5.712 -9.697 1.00 76.62 91 LYS A CA 1
ATOM 703 C C . LYS A 1 91 ? -1.263 -6.476 -10.325 1.00 76.62 91 LYS A C 1
ATOM 705 O O . LYS A 1 91 ? -1.035 -7.477 -11.001 1.00 76.62 91 LYS A O 1
ATOM 710 N N . SER A 1 92 ? -2.496 -6.013 -10.102 1.00 90.00 92 SER A N 1
ATOM 711 C CA . SER A 1 92 ? -3.688 -6.484 -10.813 1.00 90.00 92 SER A CA 1
ATOM 712 C C . SER A 1 92 ? -3.667 -6.077 -12.290 1.00 90.00 92 SER A C 1
ATOM 714 O O . SER A 1 92 ? -2.993 -5.116 -12.679 1.00 90.00 92 SER A O 1
ATOM 716 N N . LEU A 1 93 ? -4.443 -6.782 -13.120 1.00 94.62 93 LEU A N 1
ATOM 717 C CA . LEU A 1 93 ? -4.595 -6.424 -14.532 1.00 94.62 93 LEU A CA 1
ATOM 718 C C . LEU A 1 93 ? -5.276 -5.057 -14.707 1.00 94.62 93 LEU A C 1
ATOM 720 O O . LEU A 1 93 ? -4.841 -4.290 -15.564 1.00 94.62 93 LEU A O 1
ATOM 724 N N . TYR A 1 94 ? -6.272 -4.740 -13.866 1.00 93.50 94 TYR A N 1
ATOM 725 C CA . TYR A 1 94 ? -6.908 -3.418 -13.790 1.00 93.50 94 TYR A CA 1
ATOM 726 C C . TYR A 1 94 ? -5.856 -2.306 -13.698 1.00 93.50 94 TYR A C 1
ATOM 728 O O . TYR A 1 94 ? -5.827 -1.395 -14.526 1.00 93.50 94 TYR A O 1
ATOM 736 N N . PHE A 1 95 ? -4.968 -2.399 -12.701 1.00 90.12 95 PHE A N 1
ATOM 737 C CA . PHE A 1 95 ? -3.999 -1.348 -12.413 1.00 90.12 95 PHE A CA 1
ATOM 738 C C . PHE A 1 95 ? -2.977 -1.205 -13.546 1.00 90.12 95 PHE A C 1
ATOM 740 O O . PHE A 1 95 ? -2.813 -0.115 -14.092 1.00 90.12 95 PHE A O 1
ATOM 747 N N . ALA A 1 96 ? -2.347 -2.312 -13.952 1.00 91.88 96 ALA A N 1
ATOM 748 C CA . ALA A 1 96 ? -1.296 -2.295 -14.967 1.00 91.88 96 ALA A CA 1
ATOM 749 C C . ALA A 1 96 ? -1.804 -1.820 -16.340 1.00 91.88 96 ALA A C 1
ATOM 751 O O . ALA A 1 96 ? -1.156 -0.998 -16.988 1.00 91.88 96 ALA A O 1
ATOM 752 N N . LEU A 1 97 ? -2.978 -2.289 -16.785 1.00 95.12 97 LEU A N 1
ATOM 753 C CA . LEU A 1 97 ? -3.554 -1.851 -18.058 1.00 95.12 97 LEU A CA 1
ATOM 754 C C . LEU A 1 97 ? -3.894 -0.353 -18.022 1.00 95.12 97 LEU A C 1
ATOM 756 O O . LEU A 1 97 ? -3.534 0.379 -18.944 1.00 95.12 97 LEU A O 1
ATOM 760 N N . ASN A 1 98 ? -4.535 0.126 -16.952 1.00 94.69 98 ASN A N 1
ATOM 761 C CA . ASN A 1 98 ? -4.912 1.535 -16.845 1.00 94.69 98 ASN A CA 1
ATOM 762 C C . ASN A 1 98 ? -3.711 2.479 -16.657 1.00 94.69 98 ASN A C 1
ATOM 764 O O . ASN A 1 98 ? -3.759 3.608 -17.147 1.00 94.69 98 ASN A O 1
ATOM 768 N N . GLU A 1 99 ? -2.616 2.028 -16.038 1.00 91.69 99 GLU A N 1
ATOM 769 C CA . GLU A 1 99 ? -1.347 2.769 -15.993 1.00 91.69 99 GLU A CA 1
ATOM 770 C C . GLU A 1 99 ? -0.806 3.021 -17.411 1.00 91.69 99 GLU A C 1
ATOM 772 O O . GLU A 1 99 ? -0.589 4.172 -17.800 1.00 91.69 99 GLU A O 1
ATOM 777 N N . PHE A 1 100 ? -0.668 1.974 -18.235 1.00 92.25 100 PHE A N 1
ATOM 778 C CA . PHE A 1 100 ? -0.166 2.125 -19.607 1.00 92.25 100 PHE A CA 1
ATOM 779 C C . PHE A 1 100 ? -1.148 2.844 -20.541 1.00 92.25 100 PHE A C 1
ATOM 781 O O . PHE A 1 100 ? -0.718 3.529 -21.473 1.00 92.25 100 PHE A O 1
ATOM 788 N N . LEU A 1 101 ? -2.456 2.767 -20.281 1.00 94.19 101 LEU A N 1
ATOM 789 C CA . LEU A 1 101 ? -3.451 3.567 -20.999 1.00 94.19 101 LEU A CA 1
ATOM 790 C C . LEU A 1 101 ? -3.297 5.065 -20.698 1.00 94.19 101 LEU A C 1
ATOM 792 O O . LEU A 1 101 ? -3.358 5.874 -21.626 1.00 94.19 101 LEU A O 1
ATOM 796 N N . ARG A 1 102 ? -3.034 5.445 -19.443 1.00 93.94 102 ARG A N 1
ATOM 797 C CA . ARG A 1 102 ? -2.825 6.845 -19.017 1.00 93.94 102 ARG A CA 1
ATOM 798 C C . ARG A 1 102 ? -1.412 7.377 -19.298 1.00 93.94 102 ARG A C 1
ATOM 800 O O . ARG A 1 102 ? -1.196 8.584 -19.209 1.00 93.94 102 ARG A O 1
ATOM 807 N N . TRP A 1 103 ? -0.465 6.507 -19.656 1.00 89.06 103 TRP A N 1
ATOM 808 C CA . TRP A 1 103 ? 0.956 6.824 -19.843 1.00 89.06 103 TRP A CA 1
ATOM 809 C C . TRP A 1 103 ? 1.211 7.934 -20.881 1.00 89.06 103 TRP A C 1
ATOM 811 O O . TRP A 1 103 ? 1.095 7.738 -22.089 1.00 89.06 103 TRP A O 1
ATOM 821 N N . ASP A 1 104 ? 1.624 9.102 -20.392 1.00 85.75 104 ASP A N 1
ATOM 822 C CA . ASP A 1 104 ? 1.774 10.353 -21.152 1.00 85.75 104 ASP A CA 1
ATOM 823 C C . ASP A 1 104 ? 3.193 10.592 -21.723 1.00 85.75 104 ASP A C 1
ATOM 825 O O . ASP A 1 104 ? 3.508 11.665 -22.230 1.00 85.75 104 ASP A O 1
ATOM 829 N N . GLN A 1 105 ? 4.092 9.609 -21.629 1.00 83.50 105 GLN A N 1
ATOM 830 C CA . GLN A 1 105 ? 5.476 9.747 -22.101 1.00 83.50 105 GLN A CA 1
ATOM 831 C C . GLN A 1 105 ? 5.702 9.036 -23.451 1.00 83.50 105 GLN A C 1
ATOM 833 O O . GLN A 1 105 ? 4.954 8.111 -23.802 1.00 83.50 105 GLN A O 1
ATOM 838 N N . PRO A 1 106 ? 6.736 9.425 -24.229 1.00 77.38 106 PRO A N 1
ATOM 839 C CA . PRO A 1 106 ? 7.097 8.746 -25.471 1.00 77.38 106 PRO A CA 1
ATOM 840 C C . PRO A 1 106 ? 7.208 7.223 -25.303 1.00 77.38 106 PRO A C 1
ATOM 842 O O . PRO A 1 106 ? 7.629 6.722 -24.262 1.00 77.38 106 PRO A O 1
ATOM 845 N N . GLY A 1 107 ? 6.804 6.478 -26.334 1.00 77.56 107 GLY A N 1
ATOM 846 C CA . GLY A 1 107 ? 6.779 5.011 -26.302 1.00 77.56 107 GLY A CA 1
ATOM 847 C C . GLY A 1 107 ? 5.485 4.375 -25.769 1.00 77.56 107 GLY A C 1
ATOM 848 O O . GLY A 1 107 ? 5.395 3.151 -25.795 1.00 77.56 107 GLY A O 1
ATOM 849 N N . ARG A 1 108 ? 4.462 5.155 -25.370 1.00 83.50 108 ARG A N 1
ATOM 850 C CA . ARG A 1 108 ? 3.132 4.664 -24.922 1.00 83.50 108 ARG A CA 1
ATOM 851 C C . ARG A 1 108 ? 2.592 3.476 -25.734 1.00 83.50 108 ARG A C 1
ATOM 853 O O . ARG A 1 108 ? 2.254 2.451 -25.159 1.00 83.50 108 ARG A O 1
ATOM 860 N N . HIS A 1 109 ? 2.553 3.587 -27.065 1.00 80.19 109 HIS A N 1
ATOM 861 C CA . HIS A 1 109 ? 2.049 2.518 -27.940 1.00 80.19 109 HIS A CA 1
ATOM 862 C C . HIS A 1 109 ? 2.866 1.218 -27.796 1.00 80.19 109 HIS A C 1
ATOM 864 O O . HIS A 1 109 ? 2.287 0.143 -27.714 1.00 80.19 109 HIS A O 1
ATOM 870 N N . ALA A 1 110 ? 4.196 1.296 -27.672 1.00 83.62 110 ALA A N 1
ATOM 871 C CA . ALA A 1 110 ? 5.045 0.121 -27.452 1.00 83.62 110 ALA A CA 1
ATOM 872 C C . ALA A 1 110 ? 4.872 -0.494 -26.048 1.00 83.62 110 ALA A C 1
ATOM 874 O O . ALA A 1 110 ? 5.037 -1.699 -25.890 1.00 83.62 110 ALA A O 1
ATOM 875 N N . LYS A 1 111 ? 4.500 0.306 -25.036 1.00 86.38 111 LYS A N 1
ATOM 876 C CA . LYS A 1 111 ? 4.118 -0.193 -23.701 1.00 86.38 111 LYS A CA 1
ATOM 877 C C . LYS A 1 111 ? 2.730 -0.845 -23.679 1.00 86.38 111 LYS A C 1
ATOM 879 O O . LYS A 1 111 ? 2.526 -1.788 -22.923 1.00 86.38 111 LYS A O 1
ATOM 884 N N . LEU A 1 112 ? 1.804 -0.380 -24.520 1.00 89.38 112 LEU A N 1
ATOM 885 C CA . LEU A 1 112 ? 0.470 -0.971 -24.681 1.00 89.38 112 LEU A CA 1
ATOM 886 C C . LEU A 1 112 ? 0.450 -2.210 -25.592 1.00 89.38 112 LEU A C 1
ATOM 888 O O . LEU A 1 112 ? -0.409 -3.066 -25.410 1.00 89.38 112 LEU A O 1
ATOM 892 N N . GLN A 1 113 ? 1.383 -2.340 -26.540 1.00 93.62 113 GLN A N 1
ATOM 893 C CA . GLN A 1 113 ? 1.380 -3.411 -27.547 1.00 93.62 113 GLN A CA 1
ATOM 894 C C . GLN A 1 113 ? 1.337 -4.853 -26.980 1.00 93.62 113 GLN A C 1
ATOM 896 O O . GLN A 1 113 ? 0.610 -5.666 -27.555 1.00 93.62 113 GLN A O 1
ATOM 901 N N . PRO A 1 114 ? 1.977 -5.196 -25.840 1.00 96.31 114 PRO A N 1
ATOM 902 C CA . PRO A 1 114 ? 1.784 -6.496 -25.182 1.00 96.31 114 PRO A CA 1
ATOM 903 C C . PRO A 1 114 ? 0.331 -6.786 -24.768 1.00 96.31 114 PRO A C 1
ATOM 905 O O . PRO A 1 114 ? -0.097 -7.937 -24.773 1.00 96.31 114 PRO A O 1
ATOM 908 N N . PHE A 1 115 ? -0.457 -5.752 -24.458 1.00 97.19 115 PHE A N 1
ATOM 909 C CA . PHE A 1 115 ? -1.870 -5.878 -24.095 1.00 97.19 115 PHE A CA 1
ATOM 910 C C . PHE A 1 115 ? -2.794 -6.007 -25.310 1.00 97.19 115 PHE A C 1
ATOM 912 O O . PHE A 1 115 ? -3.986 -6.215 -25.117 1.00 97.19 115 PHE A O 1
ATOM 919 N N . PHE A 1 116 ? -2.312 -5.903 -26.553 1.00 97.19 116 PHE A N 1
ATOM 920 C CA . PHE A 1 116 ? -3.194 -5.844 -27.728 1.00 97.19 116 PHE A CA 1
ATOM 921 C C . PHE A 1 116 ? -4.002 -7.133 -27.961 1.00 97.19 116 PHE A C 1
ATOM 923 O O . PHE A 1 116 ? -5.174 -7.040 -28.319 1.00 97.19 116 PHE A O 1
ATOM 930 N N . LEU A 1 117 ? -3.443 -8.321 -27.689 1.00 96.56 117 LEU A N 1
ATOM 931 C CA . LEU A 1 117 ? -4.201 -9.584 -27.748 1.00 96.56 117 LEU A CA 1
ATOM 932 C C . LEU A 1 117 ? -5.288 -9.653 -26.660 1.00 96.56 117 LEU A C 1
ATOM 934 O O . LEU A 1 117 ? -6.410 -10.082 -26.930 1.00 96.56 117 LEU A O 1
ATOM 938 N N . TYR A 1 118 ? -4.984 -9.178 -25.448 1.00 98.44 118 TYR A N 1
ATOM 939 C CA . TYR A 1 118 ? -5.958 -9.080 -24.362 1.00 98.44 118 TYR A CA 1
ATOM 940 C C . TYR A 1 118 ? -7.056 -8.049 -24.658 1.00 98.44 118 TYR A C 1
ATOM 942 O O . TYR A 1 118 ? -8.237 -8.368 -24.549 1.00 98.44 118 TYR A O 1
ATOM 950 N N . LEU A 1 119 ? -6.686 -6.845 -25.103 1.00 97.69 119 LEU A N 1
ATOM 951 C CA . LEU A 1 119 ? -7.617 -5.788 -25.501 1.00 97.69 119 LEU A CA 1
ATOM 952 C C . LEU A 1 119 ? -8.536 -6.251 -26.631 1.00 97.69 119 LEU A C 1
ATOM 954 O O . LEU A 1 119 ? -9.734 -6.001 -26.555 1.00 97.69 119 LEU A O 1
ATOM 958 N N . LYS A 1 120 ? -8.019 -6.979 -27.631 1.00 96.69 120 LYS A N 1
ATOM 959 C CA . LYS A 1 120 ? -8.835 -7.580 -28.695 1.00 96.69 120 LYS A CA 1
ATOM 960 C C . LYS A 1 120 ? -9.928 -8.482 -28.122 1.00 96.69 120 LYS A C 1
ATOM 962 O O . LYS A 1 120 ? -11.091 -8.316 -28.484 1.00 96.69 120 LYS A O 1
ATOM 967 N N . LEU A 1 121 ? -9.579 -9.408 -27.229 1.00 96.81 121 LEU A N 1
ATOM 968 C CA . LEU A 1 121 ? -10.533 -10.334 -26.605 1.00 96.81 121 LEU A CA 1
ATOM 969 C C . LEU A 1 121 ? -11.542 -9.601 -25.704 1.00 96.81 121 LEU A C 1
ATOM 971 O O . LEU A 1 121 ? -12.752 -9.745 -25.878 1.00 96.81 121 LEU A O 1
ATOM 975 N N . PHE A 1 122 ? -11.044 -8.766 -24.792 1.00 97.62 122 PHE A N 1
ATOM 976 C CA . PHE A 1 122 ? -11.829 -8.000 -23.822 1.00 97.62 122 PHE A CA 1
ATOM 977 C C . PHE A 1 122 ? -12.822 -7.045 -24.498 1.00 97.62 122 PHE A C 1
ATOM 979 O O . PHE A 1 122 ? -14.011 -7.063 -24.177 1.00 97.62 122 PHE A O 1
ATOM 986 N N . LEU A 1 123 ? -12.379 -6.268 -25.491 1.00 96.25 123 LEU A N 1
ATOM 987 C CA . LEU A 1 123 ? -13.255 -5.359 -26.233 1.00 96.25 123 LEU A CA 1
ATOM 988 C C . LEU A 1 123 ? -14.223 -6.103 -27.154 1.00 96.25 123 LEU A C 1
ATOM 990 O O . LEU A 1 123 ? -15.340 -5.624 -27.334 1.00 96.25 123 LEU A O 1
ATOM 994 N N . THR A 1 124 ? -13.869 -7.285 -27.678 1.00 94.38 124 THR A N 1
ATOM 995 C CA . THR A 1 124 ? -14.843 -8.106 -28.423 1.00 94.38 124 THR A CA 1
ATOM 996 C C . THR A 1 124 ? -15.966 -8.556 -27.485 1.00 94.38 124 THR A C 1
ATOM 998 O O . THR A 1 124 ? -17.133 -8.337 -27.808 1.00 94.38 124 THR A O 1
ATOM 1001 N N . GLY A 1 125 ? -15.645 -9.033 -26.276 1.00 93.12 125 GLY A N 1
ATOM 1002 C CA . GLY A 1 125 ? -16.640 -9.337 -25.240 1.00 93.12 125 GLY A CA 1
ATOM 1003 C C . GLY A 1 125 ? -17.517 -8.135 -24.868 1.00 93.12 125 GLY A C 1
ATOM 1004 O O . GLY A 1 125 ? -18.743 -8.214 -24.950 1.00 93.12 125 GLY A O 1
ATOM 1005 N N . LEU A 1 126 ? -16.907 -6.989 -24.545 1.00 94.12 126 LEU A N 1
ATOM 1006 C CA . LEU A 1 126 ? -17.635 -5.753 -24.222 1.00 94.12 126 LEU A CA 1
ATOM 1007 C C . LEU A 1 126 ? -18.501 -5.245 -25.388 1.00 94.12 126 LEU A C 1
ATOM 1009 O O . LEU A 1 126 ? -19.558 -4.664 -25.149 1.00 94.12 126 LEU A O 1
ATOM 1013 N N . SER A 1 127 ? -18.096 -5.461 -26.644 1.00 91.75 127 SER A N 1
ATOM 1014 C CA . SER A 1 127 ? -18.867 -5.032 -27.821 1.00 91.75 127 SER A CA 1
ATOM 1015 C C . SER A 1 127 ? -20.183 -5.800 -28.004 1.00 91.75 127 SER A C 1
ATOM 1017 O O . SER A 1 127 ? -21.126 -5.232 -28.552 1.00 91.75 127 SER A O 1
ATOM 1019 N N . ARG A 1 128 ? -20.276 -7.040 -27.495 1.00 89.44 128 ARG A N 1
ATOM 1020 C CA . ARG A 1 128 ? -21.512 -7.848 -27.496 1.00 89.44 128 ARG A CA 1
ATOM 1021 C C . ARG A 1 128 ? -22.523 -7.390 -26.447 1.00 89.44 128 ARG A C 1
ATOM 1023 O O . ARG A 1 128 ? -23.723 -7.511 -26.672 1.00 89.44 128 ARG A O 1
ATOM 1030 N N . LEU A 1 129 ? -22.049 -6.866 -25.315 1.00 90.62 129 LEU A N 1
ATOM 1031 C CA . LEU A 1 129 ? -22.918 -6.345 -24.260 1.00 90.62 129 LEU A CA 1
ATOM 1032 C C . LEU A 1 129 ? -23.635 -5.069 -24.734 1.00 90.62 129 LEU A C 1
ATOM 1034 O O . LEU A 1 129 ? -23.024 -4.254 -25.439 1.00 90.62 129 LEU A O 1
ATOM 1038 N N . PRO A 1 130 ? -24.902 -4.840 -24.344 1.00 87.56 130 PRO A N 1
ATOM 1039 C CA . PRO A 1 130 ? -25.615 -3.625 -24.712 1.00 87.56 130 PRO A CA 1
ATOM 1040 C C . PRO A 1 130 ? -24.903 -2.382 -24.163 1.00 87.56 130 PRO A C 1
ATOM 1042 O O . PRO A 1 130 ? -24.395 -2.372 -23.042 1.00 87.56 130 PRO A O 1
ATOM 1045 N N . SER A 1 131 ? -24.872 -1.322 -24.969 1.00 85.69 131 SER A N 1
ATOM 1046 C CA . SER A 1 131 ? -24.588 0.031 -24.486 1.00 85.69 131 SER A CA 1
ATOM 1047 C C . SER A 1 131 ? -25.910 0.705 -24.156 1.00 85.69 131 SER A C 1
ATOM 1049 O O . SER A 1 131 ? -26.761 0.852 -25.035 1.00 85.69 131 SER A O 1
ATOM 1051 N N . GLU A 1 132 ? -26.080 1.124 -22.908 1.00 79.56 132 GLU A N 1
ATOM 1052 C CA . GLU A 1 132 ? -27.278 1.831 -22.460 1.00 79.56 132 GLU A CA 1
ATOM 1053 C C . GLU A 1 132 ? -26.934 3.247 -22.014 1.00 79.56 132 GLU A C 1
ATOM 1055 O O . GLU A 1 132 ? -26.036 3.450 -21.198 1.00 79.56 132 GLU A O 1
ATOM 1060 N N . ARG A 1 133 ? -27.714 4.231 -22.478 1.00 90.44 133 ARG A N 1
ATOM 1061 C CA . ARG A 1 133 ? -27.627 5.583 -21.930 1.00 90.44 133 ARG A CA 1
ATOM 1062 C C . ARG A 1 133 ? -28.258 5.617 -20.541 1.00 90.44 133 ARG A C 1
ATOM 1064 O O . ARG A 1 133 ? -29.478 5.513 -20.415 1.00 90.44 133 ARG A O 1
ATOM 1071 N N . ARG A 1 134 ? -27.439 5.814 -19.511 1.00 91.44 134 ARG A N 1
ATOM 1072 C CA . ARG A 1 134 ? -27.867 5.896 -18.107 1.00 91.44 134 ARG A CA 1
ATOM 1073 C C . ARG A 1 134 ? -26.944 6.815 -17.307 1.00 91.44 134 ARG A C 1
ATOM 1075 O O . ARG A 1 134 ? -25.791 7.032 -17.677 1.00 91.44 134 ARG A O 1
ATOM 1082 N N . PHE A 1 135 ? -27.449 7.327 -16.186 1.00 94.44 135 PHE A N 1
ATOM 1083 C CA . PHE A 1 135 ? -26.580 7.938 -15.186 1.00 94.44 135 PHE A CA 1
ATOM 1084 C C . PHE A 1 135 ? -25.787 6.851 -14.460 1.00 94.44 135 PHE A C 1
ATOM 1086 O O . PHE A 1 135 ? -26.366 5.868 -13.996 1.00 94.44 135 PHE A O 1
ATOM 1093 N N . VAL A 1 136 ? -24.475 7.047 -14.352 1.00 95.50 136 VAL A N 1
ATOM 1094 C CA . VAL A 1 136 ? -23.578 6.223 -13.532 1.00 95.50 136 VAL A CA 1
ATOM 1095 C C . VAL A 1 136 ? -22.753 7.111 -12.608 1.00 95.50 136 VAL A C 1
ATOM 1097 O O . VAL A 1 136 ? -22.606 8.316 -12.847 1.00 95.50 136 VAL A O 1
ATOM 1100 N N . TYR A 1 137 ? -22.222 6.521 -11.542 1.00 95.25 137 TYR A N 1
ATOM 1101 C CA . TYR A 1 137 ? -21.509 7.246 -10.498 1.00 95.25 137 TYR A CA 1
ATOM 1102 C C . TYR A 1 137 ? -20.149 6.610 -10.204 1.00 95.25 137 TYR A C 1
ATOM 1104 O O . TYR A 1 137 ? -20.033 5.386 -10.141 1.00 95.25 137 TYR A O 1
ATOM 1112 N N . ARG A 1 138 ? -19.129 7.439 -9.960 1.00 93.31 138 ARG A N 1
ATOM 1113 C CA . ARG A 1 138 ? -17.811 7.002 -9.467 1.00 93.31 138 ARG A CA 1
ATOM 1114 C C . ARG A 1 138 ? -17.413 7.856 -8.269 1.00 93.31 138 ARG A C 1
ATOM 1116 O O . ARG A 1 138 ? -17.537 9.079 -8.322 1.00 93.31 138 ARG A O 1
ATOM 1123 N N . GLY A 1 139 ? -16.983 7.208 -7.192 1.00 91.94 139 GLY A N 1
ATOM 1124 C CA . GLY A 1 139 ? -16.467 7.869 -5.997 1.00 91.94 139 GLY A CA 1
ATOM 1125 C C . GLY A 1 139 ? -14.940 7.834 -5.932 1.00 91.94 139 GLY A C 1
ATOM 1126 O O . GLY A 1 139 ? -14.312 7.020 -6.606 1.00 91.94 139 GLY A O 1
ATOM 1127 N N . VAL A 1 140 ? -14.374 8.760 -5.157 1.00 90.56 140 VAL A N 1
ATOM 1128 C CA . VAL A 1 140 ? -12.936 8.967 -4.921 1.00 90.56 140 VAL A CA 1
ATOM 1129 C C . VAL A 1 140 ? -12.765 9.516 -3.500 1.00 90.56 140 VAL A C 1
ATOM 1131 O O . VAL A 1 140 ? -13.536 10.388 -3.091 1.00 90.56 140 VAL A O 1
ATOM 1134 N N . THR A 1 141 ? -11.745 9.080 -2.763 1.00 90.00 141 THR A N 1
ATOM 1135 C CA . THR A 1 141 ? -11.469 9.468 -1.363 1.00 90.00 141 THR A CA 1
ATOM 1136 C C . THR A 1 141 ? -10.567 10.709 -1.217 1.00 90.00 141 THR A C 1
ATOM 1138 O O . THR A 1 141 ? -9.871 10.890 -0.219 1.00 90.00 141 THR A O 1
ATOM 1141 N N . MET A 1 142 ? -10.591 11.604 -2.214 1.00 90.81 142 MET A N 1
ATOM 1142 C CA . MET A 1 142 ? -9.914 12.909 -2.187 1.00 90.81 142 MET A CA 1
ATOM 1143 C C . MET A 1 142 ? -10.705 13.983 -2.951 1.00 90.81 142 MET A C 1
ATOM 1145 O O . MET A 1 142 ? -11.634 13.667 -3.699 1.00 90.81 142 MET A O 1
ATOM 1149 N N . ASP A 1 143 ? -10.326 15.256 -2.798 1.00 91.75 143 ASP A N 1
ATOM 1150 C CA . ASP A 1 143 ? -10.800 16.345 -3.664 1.00 91.75 143 ASP A CA 1
ATOM 1151 C C . ASP A 1 143 ? -10.071 16.334 -5.022 1.00 91.75 143 ASP A C 1
ATOM 1153 O O . ASP A 1 143 ? -8.842 16.352 -5.081 1.00 91.75 143 ASP A O 1
ATOM 1157 N N . LEU A 1 144 ? -10.840 16.333 -6.113 1.00 92.50 144 LEU A N 1
ATOM 1158 C CA . LEU A 1 144 ? -10.356 16.514 -7.486 1.00 92.50 144 LEU A CA 1
ATOM 1159 C C . LEU A 1 144 ? -10.986 17.731 -8.187 1.00 92.50 144 LEU A C 1
ATOM 1161 O O . LEU A 1 144 ? -10.689 17.963 -9.359 1.00 92.50 144 LEU A O 1
ATOM 1165 N N . SER A 1 145 ? -11.845 18.508 -7.518 1.00 88.50 145 SER A N 1
ATOM 1166 C CA . SER A 1 145 ? -12.651 19.591 -8.111 1.00 88.50 145 SER A CA 1
ATOM 1167 C C . SER A 1 145 ? -11.818 20.599 -8.908 1.00 88.50 145 SER A C 1
ATOM 1169 O O . SER A 1 145 ? -12.149 20.915 -10.052 1.00 88.50 145 SER A O 1
ATOM 1171 N N . SER A 1 146 ? -10.672 21.006 -8.359 1.00 89.25 146 SER A N 1
ATOM 1172 C CA . SER A 1 146 ? -9.695 21.909 -8.983 1.00 89.25 146 SER A CA 1
ATOM 1173 C C . SER A 1 146 ? -9.158 21.444 -10.348 1.00 89.25 146 SER A C 1
ATOM 1175 O O . SER A 1 146 ? -8.689 22.270 -11.131 1.00 89.25 146 SER A O 1
ATOM 1177 N N . ARG A 1 147 ? -9.243 20.144 -10.669 1.00 91.31 147 ARG A N 1
ATOM 1178 C CA . ARG A 1 147 ? -8.783 19.564 -11.945 1.00 91.31 147 ARG A CA 1
ATOM 1179 C C . ARG A 1 147 ? -9.856 19.564 -13.040 1.00 91.31 147 ARG A C 1
ATOM 1181 O O . ARG A 1 147 ? -9.516 19.452 -14.215 1.00 91.31 147 ARG A O 1
ATOM 1188 N N . TYR A 1 148 ? -11.133 19.695 -12.680 1.00 91.94 148 TYR A N 1
ATOM 1189 C CA . TYR A 1 148 ? -12.280 19.556 -13.586 1.00 91.94 148 TYR A CA 1
ATOM 1190 C C . TYR A 1 148 ? -12.968 20.910 -13.798 1.00 91.94 148 TYR A C 1
ATOM 1192 O O . TYR A 1 148 ? -14.075 21.164 -13.322 1.00 91.94 148 TYR A O 1
ATOM 1200 N N . ALA A 1 149 ? -12.297 21.809 -14.521 1.00 86.44 149 ALA A N 1
ATOM 1201 C CA . ALA A 1 149 ? -12.825 23.143 -14.794 1.00 86.44 149 ALA A CA 1
ATOM 1202 C C . ALA A 1 149 ? -14.119 23.097 -15.636 1.00 86.44 149 ALA A C 1
ATOM 1204 O O . ALA A 1 149 ? -14.232 22.353 -16.614 1.00 86.44 149 ALA A O 1
ATOM 1205 N N . ASN A 1 150 ? -15.099 23.923 -15.268 1.00 88.12 150 ASN A N 1
ATOM 1206 C CA . ASN A 1 150 ? -16.428 23.943 -15.882 1.00 88.12 150 ASN A CA 1
ATOM 1207 C C . ASN A 1 150 ? -16.375 24.284 -17.391 1.00 88.12 150 ASN A C 1
ATOM 1209 O O . ASN A 1 150 ? -15.622 25.165 -17.808 1.00 88.12 150 ASN A O 1
ATOM 1213 N N . LYS A 1 151 ? -17.193 23.601 -18.203 1.00 86.94 151 LYS A N 1
ATOM 1214 C CA . LYS A 1 151 ? -17.269 23.677 -19.677 1.00 86.94 151 LYS A CA 1
ATOM 1215 C C . LYS A 1 151 ? -15.990 23.277 -20.422 1.00 86.94 151 LYS A C 1
ATOM 1217 O O . LYS A 1 151 ? -15.860 23.564 -21.613 1.00 86.94 151 LYS A O 1
ATOM 1222 N N . THR A 1 152 ? -15.050 22.602 -19.761 1.00 91.19 152 THR A N 1
ATOM 1223 C CA . THR A 1 152 ? -13.916 21.975 -20.455 1.00 91.19 152 THR A CA 1
ATOM 1224 C C . THR A 1 152 ? -14.308 20.634 -21.073 1.00 91.19 152 THR A C 1
ATOM 1226 O O . THR A 1 152 ? -15.284 19.995 -20.670 1.00 91.19 152 THR A O 1
ATOM 1229 N N . LYS A 1 153 ? -13.530 20.211 -22.076 1.00 92.25 153 LYS A N 1
ATOM 1230 C CA . LYS A 1 153 ? -13.601 18.871 -22.661 1.00 92.25 153 LYS A CA 1
ATOM 1231 C C . LYS A 1 153 ? -12.358 18.092 -22.275 1.00 92.25 153 LYS A C 1
ATOM 1233 O O . LYS A 1 153 ? -11.247 18.557 -22.517 1.00 92.25 153 LYS A O 1
ATOM 1238 N N . ILE A 1 154 ? -12.573 16.915 -21.710 1.00 94.44 154 ILE A N 1
ATOM 1239 C CA . ILE A 1 154 ? -11.545 16.021 -21.178 1.00 94.44 154 ILE A CA 1
ATOM 1240 C C . ILE A 1 154 ? -11.682 14.640 -21.819 1.00 94.44 154 ILE A C 1
ATOM 1242 O O . ILE A 1 154 ? -12.724 14.312 -22.385 1.00 94.44 154 ILE A O 1
ATOM 1246 N N . VAL A 1 155 ? -10.640 13.823 -21.707 1.00 94.00 155 VAL A N 1
ATOM 1247 C CA . VAL A 1 155 ? -10.678 12.397 -22.051 1.00 94.00 155 VAL A CA 1
ATOM 1248 C C . VAL A 1 155 ? -10.230 11.617 -20.820 1.00 94.00 155 VAL A C 1
ATOM 1250 O O . VAL A 1 155 ? -9.226 11.989 -20.206 1.00 94.00 155 VAL A O 1
ATOM 1253 N N . TRP A 1 156 ? -10.969 10.567 -20.463 1.00 95.69 156 TRP A N 1
ATOM 1254 C CA . TRP A 1 156 ? -10.484 9.530 -19.552 1.00 95.69 156 TRP A CA 1
ATOM 1255 C C . TRP A 1 156 ? -9.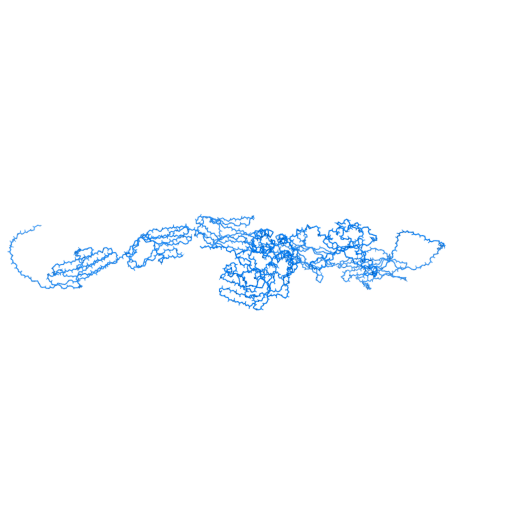897 8.403 -20.394 1.00 95.69 156 TRP A C 1
ATOM 1257 O O . TRP A 1 156 ? -10.584 7.812 -21.227 1.00 95.69 156 TRP A O 1
ATOM 1267 N N . TRP A 1 157 ? -8.603 8.156 -20.235 1.00 95.62 157 TRP A N 1
ATOM 1268 C CA . TRP A 1 157 ? -7.853 7.194 -21.032 1.00 95.62 157 TRP A CA 1
ATOM 1269 C C . TRP A 1 157 ? -7.881 5.790 -20.439 1.00 95.62 157 TRP A C 1
ATOM 1271 O O . TRP A 1 157 ? -7.817 4.838 -21.213 1.00 95.62 157 TRP A O 1
ATOM 1281 N N . GLY A 1 158 ? -8.028 5.644 -19.121 1.00 94.69 158 GLY A N 1
ATOM 1282 C CA . GLY A 1 158 ? -8.288 4.353 -18.488 1.00 94.69 158 GLY A CA 1
ATOM 1283 C C . GLY A 1 158 ? -9.743 3.900 -18.651 1.00 94.69 158 GLY A C 1
ATOM 1284 O O . GLY A 1 158 ? -10.666 4.714 -18.728 1.00 94.69 158 GLY A O 1
ATOM 1285 N N . PHE A 1 159 ? -9.956 2.586 -18.653 1.00 95.56 159 PHE A N 1
ATOM 1286 C CA . PHE A 1 159 ? -11.279 2.004 -18.437 1.00 95.56 159 PHE A CA 1
ATOM 1287 C C . PHE A 1 159 ? -11.740 2.347 -17.015 1.00 95.56 159 PHE A C 1
ATOM 1289 O O . PHE A 1 159 ? -11.008 2.129 -16.052 1.00 95.56 159 PHE A O 1
ATOM 1296 N N . SER A 1 160 ? -12.951 2.882 -16.865 1.00 92.88 160 SER A N 1
ATOM 1297 C CA . SER A 1 160 ? -13.431 3.396 -15.575 1.00 92.88 160 SER A CA 1
ATOM 1298 C C . SER A 1 160 ? -14.643 2.610 -15.092 1.00 92.88 160 SER A C 1
ATOM 1300 O O . SER A 1 160 ? -15.731 2.735 -15.657 1.00 92.88 160 SER A O 1
ATOM 1302 N N . SER A 1 161 ? -14.471 1.813 -14.033 1.00 90.88 161 SER A N 1
ATOM 1303 C CA . SER A 1 161 ? -15.607 1.187 -13.346 1.00 90.88 161 SER A CA 1
ATOM 1304 C C . SER A 1 161 ? -16.481 2.262 -12.690 1.00 90.88 161 SER A C 1
ATOM 1306 O O . SER A 1 161 ? -15.982 3.195 -12.057 1.00 90.88 161 SER A O 1
ATOM 1308 N N . CYS A 1 162 ? -17.790 2.173 -12.864 1.00 93.00 162 CYS A N 1
ATOM 1309 C CA . CYS A 1 162 ? -18.767 3.032 -12.209 1.00 93.00 162 CYS A CA 1
ATOM 1310 C C . CYS A 1 162 ? -19.879 2.153 -11.642 1.00 93.00 162 CYS A C 1
ATOM 1312 O O . CYS A 1 162 ? -20.120 1.061 -12.141 1.00 93.00 162 CYS A O 1
ATOM 1314 N N . THR A 1 163 ? -20.615 2.634 -10.646 1.00 92.12 163 THR A N 1
ATOM 1315 C CA . THR A 1 163 ? -21.825 1.951 -10.172 1.00 92.12 163 THR A CA 1
ATOM 1316 C C . THR A 1 163 ? -23.073 2.618 -10.743 1.00 92.12 163 THR A C 1
ATOM 1318 O O . THR A 1 163 ? -23.142 3.846 -10.859 1.00 92.12 163 THR A O 1
ATOM 1321 N N . ALA A 1 164 ? -24.100 1.828 -11.056 1.00 89.12 164 ALA A N 1
ATOM 1322 C CA . ALA A 1 164 ? -25.452 2.350 -11.282 1.00 89.12 164 ALA A CA 1
ATOM 1323 C C . ALA A 1 164 ? -26.165 2.745 -9.964 1.00 89.12 164 ALA A C 1
ATOM 1325 O O . ALA A 1 164 ? -27.259 3.308 -9.994 1.00 89.12 164 ALA A O 1
ATOM 1326 N N . SER A 1 165 ? -25.572 2.444 -8.800 1.00 89.19 165 SER A N 1
ATOM 1327 C CA . SER A 1 165 ? -26.275 2.341 -7.518 1.00 89.19 165 SER A CA 1
ATOM 1328 C C . SER A 1 165 ? -25.668 3.229 -6.426 1.00 89.19 165 SER A C 1
ATOM 1330 O O . SER A 1 165 ? -24.643 2.919 -5.819 1.00 89.19 165 SER A O 1
ATOM 1332 N N . LEU A 1 166 ? -26.363 4.321 -6.082 1.00 87.12 166 LEU A N 1
ATOM 1333 C CA . LEU A 1 166 ? -25.973 5.244 -4.998 1.00 87.12 166 LEU A CA 1
ATOM 1334 C C . LEU A 1 166 ? -25.902 4.594 -3.597 1.00 87.12 166 LEU A C 1
ATOM 1336 O O . LEU A 1 166 ? -25.455 5.233 -2.644 1.00 87.12 166 LEU A O 1
ATOM 1340 N N . SER A 1 167 ? -26.351 3.346 -3.427 1.00 86.12 167 SER A N 1
ATOM 1341 C CA . SER A 1 167 ? -26.118 2.570 -2.199 1.00 86.12 167 SER A CA 1
ATOM 1342 C C . SER A 1 167 ? -24.675 2.091 -2.058 1.00 86.12 167 SER A C 1
ATOM 1344 O O . SER A 1 167 ? -24.180 2.072 -0.934 1.00 86.12 167 SER A O 1
ATOM 1346 N N . VAL A 1 168 ? -24.004 1.745 -3.161 1.00 84.69 168 VAL A N 1
ATOM 1347 C CA . VAL A 1 168 ? -22.638 1.188 -3.158 1.00 84.69 168 VAL A CA 1
ATOM 1348 C C . VAL A 1 168 ? -21.640 2.240 -2.669 1.00 84.69 168 VAL A C 1
ATOM 1350 O O . VAL A 1 168 ? -20.852 1.982 -1.762 1.00 84.69 168 VAL A O 1
ATOM 1353 N N . LEU A 1 169 ? -21.791 3.488 -3.131 1.00 85.19 169 LEU A N 1
ATOM 1354 C CA . LEU A 1 169 ? -20.972 4.627 -2.692 1.00 85.19 169 LEU A CA 1
ATOM 1355 C C . LEU A 1 169 ? -21.047 4.928 -1.180 1.00 85.19 169 LEU A C 1
ATOM 1357 O O . LEU A 1 169 ? -20.195 5.638 -0.655 1.00 85.19 169 LEU A O 1
ATOM 1361 N N . LYS A 1 170 ? -22.035 4.398 -0.443 1.00 83.94 170 LYS A N 1
ATOM 1362 C CA . LYS A 1 170 ? -22.157 4.624 1.012 1.00 83.94 170 LYS A CA 1
ATOM 1363 C C . LYS A 1 170 ? -21.135 3.844 1.843 1.00 83.94 170 LYS A C 1
ATOM 1365 O O . LYS A 1 170 ? -21.082 4.072 3.054 1.00 83.94 170 LYS A O 1
ATOM 1370 N N . ALA A 1 171 ? -20.394 2.920 1.230 1.00 81.94 171 ALA A N 1
ATOM 1371 C CA . ALA A 1 171 ? -19.276 2.227 1.852 1.00 81.94 171 ALA A CA 1
ATOM 1372 C C . ALA A 1 171 ? -17.975 3.029 1.677 1.00 81.94 171 ALA A C 1
ATOM 1374 O O . ALA A 1 171 ? -17.708 3.604 0.619 1.00 81.94 171 ALA A O 1
ATOM 1375 N N . ASP A 1 172 ? -17.153 3.047 2.726 1.00 78.69 172 ASP A N 1
ATOM 1376 C CA . ASP A 1 172 ? -15.981 3.929 2.824 1.00 78.69 172 ASP A CA 1
ATOM 1377 C C . ASP A 1 172 ? -14.821 3.540 1.886 1.00 78.69 172 ASP A C 1
ATOM 1379 O O . ASP A 1 172 ? -13.891 4.317 1.711 1.00 78.69 172 ASP A O 1
ATOM 1383 N N . ALA A 1 173 ? -14.905 2.380 1.223 1.00 72.12 173 ALA A N 1
ATOM 1384 C CA . ALA A 1 173 ? -13.982 1.977 0.159 1.00 72.12 173 ALA A CA 1
ATOM 1385 C C . ALA A 1 173 ? -14.250 2.658 -1.202 1.00 72.12 173 ALA A C 1
ATOM 1387 O O . ALA A 1 173 ? -13.373 2.621 -2.057 1.00 72.12 173 ALA A O 1
ATOM 1388 N N . PHE A 1 174 ? -15.430 3.264 -1.408 1.00 79.62 174 PHE A N 1
ATOM 1389 C CA . PHE A 1 174 ? -15.840 3.858 -2.695 1.00 79.62 174 PHE A CA 1
ATOM 1390 C C . PHE A 1 174 ? -15.960 5.384 -2.639 1.00 79.62 174 PHE A C 1
ATOM 1392 O O . PHE A 1 174 ? -15.568 6.078 -3.568 1.00 79.62 174 PHE A O 1
ATOM 1399 N N . LEU A 1 175 ? -16.571 5.912 -1.575 1.00 86.12 175 LEU A N 1
ATOM 1400 C CA . LEU A 1 175 ? -16.755 7.354 -1.350 1.00 86.12 175 LEU A CA 1
ATOM 1401 C C . LEU A 1 175 ? -16.927 7.646 0.145 1.00 86.12 175 LEU A C 1
ATOM 1403 O O . LEU A 1 175 ? -16.388 8.626 0.652 1.00 86.12 175 LEU A O 1
ATOM 1407 N N . GLY A 1 176 ? -17.678 6.797 0.852 1.00 85.81 176 GLY A N 1
ATOM 1408 C CA . GLY A 1 176 ? -17.917 6.946 2.284 1.00 85.81 176 GLY A CA 1
ATOM 1409 C C . GLY A 1 176 ? -18.772 8.159 2.646 1.00 85.81 176 GLY A C 1
ATOM 1410 O O . GLY A 1 176 ? -19.519 8.708 1.829 1.00 85.81 176 GLY A O 1
ATOM 1411 N N . LYS A 1 177 ? -18.708 8.560 3.919 1.00 85.56 177 LYS A N 1
ATOM 1412 C CA . LYS A 1 177 ? -19.605 9.586 4.495 1.00 85.56 177 LYS A CA 1
ATOM 1413 C C . LYS A 1 177 ? -18.911 10.847 5.005 1.00 85.56 177 LYS A C 1
ATOM 1415 O O . LYS A 1 177 ? -19.599 11.829 5.262 1.00 85.56 177 LYS A O 1
ATOM 1420 N N . THR A 1 178 ? -17.590 10.837 5.155 1.00 83.12 178 THR A N 1
ATOM 1421 C CA . THR A 1 178 ? -16.814 11.891 5.834 1.00 83.12 178 THR A CA 1
ATOM 1422 C C . THR A 1 178 ? -15.428 12.045 5.213 1.00 83.12 178 THR A C 1
ATOM 1424 O O . THR A 1 178 ? -14.909 11.085 4.656 1.00 83.12 178 THR A O 1
ATOM 1427 N N . GLY A 1 179 ? -14.804 13.217 5.368 1.00 86.06 179 GLY A N 1
ATOM 1428 C CA . GLY A 1 179 ? -13.476 13.515 4.810 1.00 86.06 179 GLY A CA 1
ATOM 1429 C C . GLY A 1 179 ? -13.534 14.061 3.380 1.00 86.06 179 GLY A C 1
ATOM 1430 O O . GLY A 1 179 ? -14.601 14.098 2.768 1.00 86.06 179 GLY A O 1
ATOM 1431 N N . LEU A 1 180 ? -12.396 14.516 2.849 1.00 89.25 180 LEU A N 1
ATOM 1432 C CA . LEU A 1 180 ? -12.319 15.008 1.469 1.00 89.25 180 LEU A CA 1
ATOM 1433 C C . LEU A 1 180 ? -12.651 13.871 0.502 1.00 89.25 180 LEU A C 1
ATOM 1435 O O . LEU A 1 180 ? -12.021 12.822 0.554 1.00 89.25 180 LEU A O 1
ATOM 1439 N N . ARG A 1 181 ? -13.647 14.068 -0.359 1.00 92.81 181 ARG A N 1
ATOM 1440 C CA . ARG A 1 181 ? -14.122 13.033 -1.286 1.00 92.81 181 ARG A CA 1
ATOM 1441 C C . ARG A 1 181 ? -14.770 13.650 -2.518 1.00 92.81 181 ARG A C 1
ATOM 1443 O O . ARG A 1 181 ? -15.405 14.699 -2.408 1.00 92.81 181 ARG A O 1
ATOM 1450 N N . THR A 1 182 ? -14.651 12.993 -3.668 1.00 93.81 182 THR A N 1
ATOM 1451 C CA . THR A 1 182 ? -15.219 13.457 -4.942 1.00 93.81 182 THR A CA 1
ATOM 1452 C C . THR A 1 182 ? -16.181 12.423 -5.512 1.00 93.81 182 THR A C 1
ATOM 1454 O O . THR A 1 182 ? -15.815 11.266 -5.695 1.00 93.81 182 THR A O 1
ATOM 1457 N N . MET A 1 183 ? -17.404 12.844 -5.836 1.00 94.38 183 MET A N 1
ATOM 1458 C CA . MET A 1 183 ? -18.403 12.029 -6.523 1.00 94.38 183 MET A CA 1
ATOM 1459 C C . MET A 1 183 ? -18.639 12.551 -7.942 1.00 94.38 183 MET A C 1
ATOM 1461 O O . MET A 1 183 ? -19.215 13.623 -8.145 1.00 94.38 183 MET A O 1
ATOM 1465 N N . PHE A 1 184 ? -18.248 11.755 -8.932 1.00 95.88 184 PHE A N 1
ATOM 1466 C CA . PHE A 1 184 ? -18.619 11.970 -10.324 1.00 95.88 184 PHE A CA 1
ATOM 1467 C C . PHE A 1 184 ? -20.047 11.478 -10.561 1.00 95.88 184 PHE A C 1
ATOM 1469 O O . PHE A 1 184 ? -20.397 10.359 -10.189 1.00 95.88 184 PHE A O 1
ATOM 1476 N N . THR A 1 185 ? -20.868 12.312 -11.197 1.00 96.31 185 THR A N 1
ATOM 1477 C CA . THR A 1 185 ? -22.184 11.946 -11.741 1.00 96.31 185 THR A CA 1
ATOM 1478 C C . THR A 1 185 ? -22.115 12.072 -13.255 1.00 96.31 185 THR A C 1
ATOM 1480 O O . THR A 1 185 ? -21.846 13.162 -13.759 1.00 96.31 185 THR A O 1
ATOM 1483 N N . ILE A 1 186 ? -22.315 10.969 -13.974 1.00 97.19 186 ILE A N 1
ATOM 1484 C CA . ILE A 1 186 ? -21.953 10.850 -15.390 1.00 97.19 186 ILE A CA 1
ATOM 1485 C C . ILE A 1 186 ? -23.192 10.484 -16.216 1.00 97.19 186 ILE A C 1
ATOM 1487 O O . ILE A 1 186 ? -23.739 9.399 -16.043 1.00 97.19 186 ILE A O 1
ATOM 1491 N N . ASP A 1 187 ? -23.623 11.366 -17.124 1.00 96.56 187 ASP A N 1
ATOM 1492 C CA . ASP A 1 187 ? -24.557 11.038 -18.221 1.00 96.56 187 ASP A CA 1
ATOM 1493 C C . ASP A 1 187 ? -23.772 10.247 -19.277 1.00 96.56 187 ASP A C 1
ATOM 1495 O O . ASP A 1 187 ? -23.162 10.842 -20.171 1.00 96.56 187 ASP A O 1
ATOM 1499 N N . SER A 1 188 ? -23.696 8.921 -19.107 1.00 95.94 188 SER A N 1
ATOM 1500 C CA . SER A 1 188 ? -22.985 8.023 -20.024 1.00 95.94 188 SER A CA 1
ATOM 1501 C C . SER A 1 188 ? -23.881 7.617 -21.187 1.00 95.94 188 SER A C 1
ATOM 1503 O O . SER A 1 188 ? -25.064 7.346 -20.995 1.00 95.94 188 SER A O 1
ATOM 1505 N N . LEU A 1 189 ? -23.303 7.558 -22.388 1.00 93.50 189 LEU A N 1
ATOM 1506 C CA . LEU A 1 189 ? -23.947 7.131 -23.631 1.00 93.50 189 LEU A CA 1
ATOM 1507 C C . LEU A 1 189 ? -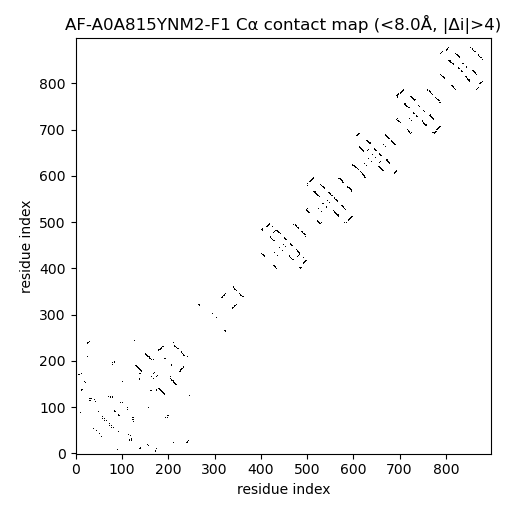23.608 5.677 -23.993 1.00 93.50 189 LEU A C 1
ATOM 1509 O O . LEU A 1 189 ? -24.464 4.990 -24.548 1.00 93.50 189 LEU A O 1
ATOM 1513 N N . THR A 1 190 ? -22.376 5.222 -23.726 1.00 90.56 190 THR A N 1
ATOM 1514 C CA . THR A 1 190 ? -21.862 3.931 -24.230 1.00 90.56 190 THR A CA 1
ATOM 1515 C C . THR A 1 190 ? -21.566 2.877 -23.162 1.00 90.56 190 THR A C 1
ATOM 1517 O O . THR A 1 190 ? -21.263 1.737 -23.534 1.00 90.56 190 THR A O 1
ATOM 1520 N N . GLY A 1 191 ? -21.687 3.212 -21.872 1.00 92.69 191 GLY A N 1
ATOM 1521 C CA . GLY A 1 191 ? -21.339 2.342 -20.744 1.00 92.69 191 GLY A CA 1
ATOM 1522 C C . GLY A 1 191 ? -21.922 0.924 -20.822 1.00 92.69 191 GLY A C 1
ATOM 1523 O O . GLY A 1 191 ? -23.067 0.722 -21.238 1.00 92.69 191 GLY A O 1
ATOM 1524 N N . LYS A 1 192 ? -21.110 -0.061 -20.425 1.00 93.94 192 LYS A N 1
ATOM 1525 C CA . LYS A 1 192 ? -21.412 -1.498 -20.510 1.00 93.94 192 LYS A CA 1
ATOM 1526 C C . LYS A 1 192 ? -21.786 -2.057 -19.143 1.00 93.94 192 LYS A C 1
ATOM 1528 O O . LYS A 1 192 ? -21.002 -1.960 -18.206 1.00 93.94 192 LYS A O 1
ATOM 1533 N N . ASP A 1 193 ? -22.964 -2.658 -19.028 1.00 92.19 193 ASP A N 1
ATOM 1534 C CA . ASP A 1 193 ? -23.399 -3.346 -17.807 1.00 92.19 193 ASP A CA 1
ATOM 1535 C C . ASP A 1 193 ? -22.633 -4.675 -17.665 1.00 92.19 193 ASP A C 1
ATOM 1537 O O . ASP A 1 193 ? -22.839 -5.592 -18.459 1.00 92.19 193 ASP A O 1
ATOM 1541 N N . ILE A 1 194 ? -21.707 -4.768 -16.702 1.00 92.31 194 ILE A N 1
ATOM 1542 C CA . ILE A 1 194 ? -20.819 -5.937 -16.539 1.00 92.31 194 ILE A CA 1
ATOM 1543 C C . ILE A 1 194 ? -21.142 -6.771 -15.292 1.00 92.31 194 ILE A C 1
ATOM 1545 O O . ILE A 1 194 ? -20.390 -7.680 -14.949 1.00 92.31 194 ILE A O 1
ATOM 1549 N N . ARG A 1 195 ? -22.272 -6.521 -14.621 1.00 90.19 195 ARG A N 1
ATOM 1550 C CA . ARG A 1 195 ? -22.608 -7.094 -13.299 1.00 90.19 195 ARG A CA 1
ATOM 1551 C C . ARG A 1 195 ? -22.622 -8.624 -13.235 1.00 90.19 195 ARG A C 1
ATOM 1553 O O . ARG A 1 195 ? -22.274 -9.189 -12.206 1.00 90.19 195 ARG A O 1
ATOM 1560 N N . ALA A 1 196 ? -22.997 -9.298 -14.323 1.00 88.25 196 ALA A N 1
ATOM 1561 C CA . ALA A 1 196 ? -22.964 -10.763 -14.415 1.00 88.25 196 ALA A CA 1
ATOM 1562 C C . ALA A 1 196 ? -21.545 -11.334 -14.644 1.00 88.25 196 ALA A C 1
ATOM 1564 O O . ALA A 1 196 ? -21.284 -12.506 -14.370 1.00 88.25 196 ALA A O 1
ATOM 1565 N N . TYR A 1 197 ? -20.633 -10.503 -15.146 1.00 90.75 197 TYR A N 1
ATOM 1566 C CA . TYR A 1 197 ? -19.303 -10.882 -15.626 1.00 90.75 197 TYR A CA 1
ATOM 1567 C C . TYR A 1 197 ? -18.185 -10.453 -14.667 1.00 90.75 197 TYR A C 1
ATOM 1569 O O . TYR A 1 197 ? -17.137 -11.090 -14.632 1.00 90.75 197 TYR A O 1
ATOM 1577 N N . SER A 1 198 ? -18.434 -9.436 -13.843 1.00 89.12 198 SER A N 1
ATOM 1578 C CA . SER A 1 198 ? -17.546 -8.991 -12.772 1.00 89.12 198 SER A CA 1
ATOM 1579 C C . SER A 1 198 ? -17.348 -10.048 -11.681 1.00 89.12 198 SER A C 1
ATOM 1581 O O . SER A 1 198 ? -18.256 -10.828 -11.369 1.00 89.12 198 SER A O 1
ATOM 1583 N N . ASP A 1 199 ? -16.169 -10.059 -11.057 1.00 86.50 199 ASP A N 1
ATOM 1584 C CA . ASP A 1 199 ? -15.916 -10.783 -9.803 1.00 86.50 199 ASP A CA 1
ATOM 1585 C C . ASP A 1 199 ? -16.568 -10.099 -8.580 1.00 86.50 199 ASP A C 1
ATOM 1587 O O . ASP A 1 199 ? -16.772 -10.734 -7.545 1.00 86.50 199 ASP A O 1
ATOM 1591 N N . HIS A 1 200 ? -16.975 -8.833 -8.726 1.00 84.25 200 HIS A N 1
ATOM 1592 C CA . HIS A 1 200 ? -17.546 -7.956 -7.703 1.00 84.25 200 HIS A CA 1
ATOM 1593 C C . HIS A 1 200 ? -19.081 -7.843 -7.835 1.00 84.25 200 HIS A C 1
ATOM 1595 O O . HIS A 1 200 ? -19.662 -6.772 -8.013 1.00 84.25 200 HIS A O 1
ATOM 1601 N N . VAL A 1 201 ? -19.763 -8.988 -7.715 1.00 75.62 201 VAL A N 1
ATOM 1602 C CA . VAL A 1 201 ? -21.205 -9.192 -8.014 1.00 75.62 201 VAL A CA 1
ATOM 1603 C C . VAL A 1 201 ? -22.174 -8.249 -7.258 1.00 75.62 201 VAL A C 1
ATOM 1605 O O . VAL A 1 201 ? -23.332 -8.115 -7.645 1.00 75.62 201 VAL A O 1
ATOM 1608 N N . ILE A 1 202 ? -21.729 -7.578 -6.189 1.00 75.56 202 ILE A N 1
ATOM 1609 C CA . ILE A 1 202 ? -22.554 -6.694 -5.340 1.00 75.56 202 ILE A CA 1
ATOM 1610 C C . ILE A 1 202 ? -22.401 -5.187 -5.626 1.00 75.56 202 ILE A C 1
ATOM 1612 O O . ILE A 1 202 ? -23.059 -4.383 -4.967 1.00 75.56 202 ILE A O 1
ATOM 1616 N N . GLU A 1 203 ? -21.543 -4.782 -6.567 1.00 81.94 203 GLU A N 1
ATOM 1617 C CA . GLU A 1 203 ? -21.140 -3.369 -6.739 1.00 81.94 203 GLU A CA 1
ATOM 1618 C C . GLU A 1 203 ? -21.928 -2.609 -7.824 1.00 81.94 203 GLU A C 1
ATOM 1620 O O . GLU A 1 203 ? -21.728 -1.411 -8.040 1.00 81.94 203 GLU A O 1
ATOM 1625 N N . ASP A 1 204 ? -22.884 -3.279 -8.476 1.00 86.50 204 ASP A N 1
ATOM 1626 C CA . ASP A 1 204 ? -23.696 -2.733 -9.573 1.00 86.50 204 ASP A CA 1
ATOM 1627 C C . ASP A 1 204 ? -22.845 -2.125 -10.726 1.00 86.50 204 ASP A C 1
ATOM 1629 O O . ASP A 1 204 ? -23.192 -1.088 -11.300 1.00 86.50 204 ASP A O 1
ATOM 1633 N N . GLU A 1 205 ? -21.714 -2.771 -11.055 1.00 90.75 205 GLU A N 1
ATOM 1634 C CA . GLU A 1 205 ? -20.718 -2.280 -12.019 1.00 90.75 205 GLU A CA 1
ATOM 1635 C C . GLU A 1 205 ? -21.241 -2.054 -13.453 1.00 90.75 205 GLU A C 1
ATOM 1637 O O . GLU A 1 205 ? -21.710 -2.960 -14.151 1.00 90.75 205 GLU A O 1
ATOM 1642 N N . VAL A 1 206 ? -21.020 -0.832 -13.931 1.00 93.19 206 VAL A N 1
ATOM 1643 C CA . VAL A 1 206 ? -21.117 -0.396 -15.322 1.00 93.19 206 VAL A CA 1
ATOM 1644 C C . VAL A 1 206 ? -19.748 0.144 -15.734 1.00 93.19 206 VAL A C 1
ATOM 1646 O O . VAL A 1 206 ? -19.256 1.115 -15.159 1.00 93.19 206 VAL A O 1
ATOM 1649 N N . LEU A 1 207 ? -19.127 -0.471 -16.736 1.00 95.19 207 LEU A N 1
ATOM 1650 C CA . LEU A 1 207 ? -17.798 -0.102 -17.207 1.00 95.19 207 LEU A CA 1
ATOM 1651 C C . LEU A 1 207 ? -17.876 0.966 -18.305 1.00 95.19 207 LEU A C 1
ATOM 1653 O O . LEU A 1 207 ? -18.549 0.779 -19.322 1.00 95.19 207 LEU A O 1
ATOM 1657 N N . LEU A 1 208 ? -17.140 2.062 -18.123 1.00 95.25 208 LEU A N 1
ATOM 1658 C CA . LEU A 1 208 ? -16.878 3.055 -19.165 1.00 95.25 208 LEU A CA 1
ATOM 1659 C C . LEU A 1 208 ? -15.596 2.682 -19.922 1.00 95.25 208 LEU A C 1
ATOM 1661 O O . LEU A 1 208 ? -14.605 2.266 -19.314 1.00 95.25 208 LEU A O 1
ATOM 1665 N N . LEU A 1 209 ? -15.620 2.821 -21.249 1.00 95.19 209 LEU A N 1
ATOM 1666 C CA . LEU A 1 209 ? -14.515 2.416 -22.119 1.00 95.19 209 LEU A CA 1
ATOM 1667 C C . LEU A 1 209 ? -13.289 3.329 -21.957 1.00 95.19 209 LEU A C 1
ATOM 1669 O O . LEU A 1 209 ? -13.412 4.519 -21.657 1.00 95.19 209 LEU A O 1
ATOM 1673 N N . ALA A 1 210 ? -12.103 2.778 -22.213 1.00 95.25 210 ALA A N 1
ATOM 1674 C CA . ALA A 1 210 ? -10.889 3.570 -22.363 1.00 95.25 210 ALA A CA 1
ATOM 1675 C C . ALA A 1 210 ? -11.031 4.619 -23.482 1.00 95.25 210 ALA A C 1
ATOM 1677 O O . ALA A 1 210 ? -11.703 4.393 -24.489 1.00 95.25 210 ALA A O 1
ATOM 1678 N N . ALA A 1 211 ? -10.362 5.759 -23.303 1.00 94.19 211 ALA A N 1
ATOM 1679 C CA . ALA A 1 211 ? -10.385 6.914 -24.205 1.00 94.19 211 ALA A CA 1
ATOM 1680 C C . ALA A 1 211 ? -11.765 7.583 -24.407 1.00 94.19 211 ALA A C 1
ATOM 1682 O O . ALA A 1 211 ? -11.989 8.268 -25.409 1.00 94.19 211 ALA A O 1
ATOM 1683 N N . THR A 1 212 ? -12.686 7.438 -23.450 1.00 94.75 212 THR A N 1
ATOM 1684 C CA . THR A 1 212 ? -14.001 8.098 -23.496 1.00 94.75 212 THR A CA 1
ATOM 1685 C C . THR A 1 212 ? -13.871 9.610 -23.269 1.00 94.75 212 THR A C 1
ATOM 1687 O O . THR A 1 212 ? -13.188 10.063 -22.346 1.00 94.75 212 THR A O 1
ATOM 1690 N N . GLN A 1 213 ? -14.534 10.409 -24.113 1.00 94.81 213 GLN A N 1
ATOM 1691 C CA . GLN A 1 213 ? -14.515 11.872 -24.038 1.00 94.81 213 GLN A CA 1
ATOM 1692 C C . GLN A 1 213 ? -15.717 12.415 -23.247 1.00 94.81 213 GLN A C 1
ATOM 1694 O O . GLN A 1 213 ? -16.856 12.002 -23.467 1.00 94.81 213 GLN A O 1
ATOM 1699 N N . PHE A 1 214 ? -15.476 13.396 -22.372 1.00 96.06 214 PHE A N 1
ATOM 1700 C CA . PHE A 1 214 ? -16.510 14.045 -21.560 1.00 96.06 214 PHE A CA 1
ATOM 1701 C C . PHE A 1 214 ? -16.478 15.573 -21.679 1.00 96.06 214 PHE A C 1
ATOM 1703 O O . PHE A 1 214 ? -15.429 16.186 -21.888 1.00 96.06 214 PHE A O 1
ATOM 1710 N N . GLU A 1 215 ? -17.641 16.192 -21.492 1.00 95.62 215 GLU A N 1
ATOM 1711 C CA . GLU A 1 215 ? -17.815 17.616 -21.200 1.00 95.62 215 GLU A CA 1
ATOM 1712 C C . GLU A 1 215 ? -18.128 17.792 -19.706 1.00 95.62 215 GLU A C 1
ATOM 1714 O O . GLU A 1 215 ? -19.014 17.121 -19.168 1.00 95.62 215 GLU A O 1
ATOM 1719 N N . VAL A 1 216 ? -17.406 18.687 -19.026 1.00 95.31 216 VAL A N 1
ATOM 1720 C CA . VAL A 1 216 ? -17.657 19.024 -17.615 1.00 95.31 216 VAL A CA 1
ATOM 1721 C C . VAL A 1 216 ? -18.809 20.029 -17.542 1.00 95.31 216 VAL A C 1
ATOM 1723 O O . VAL A 1 216 ? -18.650 21.179 -17.951 1.00 95.31 216 VAL A O 1
ATOM 1726 N N . LEU A 1 217 ? -19.971 19.614 -17.033 1.00 91.88 217 LEU A N 1
ATOM 1727 C CA . LEU A 1 217 ? -21.191 20.436 -17.015 1.00 91.88 217 LEU A CA 1
ATOM 1728 C C . LEU A 1 217 ? -21.267 21.399 -15.824 1.00 91.88 217 LEU A C 1
ATOM 1730 O O . LEU A 1 217 ? -21.767 22.517 -15.954 1.00 91.88 217 LEU A O 1
ATOM 1734 N N . SER A 1 218 ? -20.849 20.935 -14.646 1.00 84.12 218 SER A N 1
ATOM 1735 C CA . SER A 1 218 ? -20.871 21.700 -13.399 1.00 84.12 218 SER A CA 1
ATOM 1736 C C . SER A 1 218 ? -20.019 21.020 -12.324 1.00 84.12 218 SER A C 1
ATOM 1738 O O . SER A 1 218 ? -19.665 19.843 -12.443 1.00 84.12 218 SER A O 1
ATOM 1740 N N . TYR A 1 219 ? -19.725 21.759 -11.256 1.00 87.38 219 TYR A N 1
ATOM 1741 C CA . TYR A 1 219 ? -19.276 21.200 -9.986 1.00 87.38 219 TYR A CA 1
ATOM 1742 C C . TYR A 1 219 ? -20.058 21.846 -8.834 1.00 87.38 219 TYR A C 1
ATOM 1744 O O . TYR A 1 219 ? -20.629 22.928 -8.996 1.00 87.38 219 TYR A O 1
ATOM 1752 N N . LEU A 1 220 ? -20.083 21.181 -7.682 1.00 85.88 220 LEU A N 1
ATOM 1753 C CA . LEU A 1 220 ? -20.667 21.674 -6.437 1.00 85.88 220 LEU A CA 1
ATOM 1754 C C . LEU A 1 220 ? -19.778 21.253 -5.264 1.00 85.88 220 LEU A C 1
ATOM 1756 O O . LEU A 1 220 ? -19.492 20.069 -5.098 1.00 85.88 220 LEU A O 1
ATOM 1760 N N . GLU A 1 221 ? -19.382 22.216 -4.438 1.00 84.69 221 GLU A N 1
ATOM 1761 C CA . GLU A 1 221 ? -18.869 21.954 -3.094 1.00 84.69 221 GLU A CA 1
ATOM 1762 C C . GLU A 1 221 ? -20.072 21.744 -2.162 1.00 84.69 221 GLU A C 1
ATOM 1764 O O . GLU A 1 221 ? -20.949 22.605 -2.053 1.00 84.69 221 GLU A O 1
ATOM 1769 N N . ALA A 1 222 ? -20.157 20.568 -1.549 1.00 80.06 222 ALA A N 1
ATOM 1770 C CA . ALA A 1 222 ? -21.214 20.175 -0.628 1.00 80.06 222 ALA A CA 1
ATOM 1771 C C . ALA A 1 222 ? -20.654 19.977 0.791 1.00 80.06 222 ALA A C 1
ATOM 1773 O O . ALA A 1 222 ? -19.443 19.952 1.019 1.00 80.06 222 ALA A O 1
ATOM 1774 N N . ALA A 1 223 ? -21.557 19.845 1.764 1.00 76.94 223 ALA A N 1
ATOM 1775 C CA . ALA A 1 223 ? -21.195 19.740 3.174 1.00 76.94 223 ALA A CA 1
ATOM 1776 C C . ALA A 1 223 ? -20.221 18.580 3.476 1.00 76.94 223 ALA A C 1
ATOM 1778 O O . ALA A 1 223 ? -20.145 17.572 2.765 1.00 76.94 223 ALA A O 1
ATOM 1779 N N . ASP A 1 224 ? -19.484 18.736 4.576 1.00 81.56 224 ASP A N 1
ATOM 1780 C CA . ASP A 1 224 ? -18.563 17.745 5.140 1.00 81.56 224 ASP A CA 1
ATOM 1781 C C . ASP A 1 224 ? -17.414 17.304 4.209 1.00 81.56 224 ASP A C 1
ATOM 1783 O O . ASP A 1 224 ? -16.858 16.222 4.400 1.00 81.56 224 ASP A O 1
ATOM 1787 N N . GLY A 1 225 ? -17.046 18.116 3.208 1.00 86.19 225 GLY A N 1
ATOM 1788 C CA . GLY A 1 225 ? -15.915 17.864 2.297 1.00 86.19 225 GLY A CA 1
ATOM 1789 C C . GLY A 1 225 ? -16.246 17.037 1.047 1.00 86.19 225 GLY A C 1
ATOM 1790 O O . GLY A 1 225 ? -15.333 16.542 0.380 1.00 86.19 225 GLY A O 1
ATOM 1791 N N . LEU A 1 226 ? -17.535 16.868 0.728 1.00 92.81 226 LEU A N 1
ATOM 1792 C CA . LEU A 1 226 ? -17.984 16.229 -0.509 1.00 92.81 226 LEU A CA 1
ATOM 1793 C C . LEU A 1 226 ? -17.934 17.214 -1.682 1.00 92.81 226 LEU A C 1
ATOM 1795 O O . LEU A 1 226 ? -18.658 18.203 -1.705 1.00 92.81 226 LEU A O 1
ATOM 1799 N N . HIS A 1 227 ? -17.167 16.879 -2.709 1.00 93.62 227 HIS A N 1
ATOM 1800 C CA . HIS A 1 227 ? -17.160 17.574 -3.990 1.00 93.62 227 HIS A CA 1
ATOM 1801 C C . HIS A 1 227 ? -17.961 16.750 -4.999 1.00 93.62 227 HIS A C 1
ATOM 1803 O O . HIS A 1 227 ? -17.781 15.539 -5.112 1.00 93.62 227 HIS A O 1
ATOM 1809 N N . MET A 1 228 ? -18.865 17.381 -5.741 1.00 93.75 228 MET A N 1
ATOM 1810 C CA . MET A 1 228 ? -19.639 16.735 -6.802 1.00 93.75 228 MET A CA 1
ATOM 1811 C C . MET A 1 228 ? -19.235 17.310 -8.153 1.00 93.75 228 MET A C 1
ATOM 1813 O O . MET A 1 228 ? -19.183 18.527 -8.308 1.00 93.75 228 MET A O 1
ATOM 1817 N N . ILE A 1 229 ? -18.982 16.447 -9.137 1.00 95.25 229 ILE A N 1
ATOM 1818 C CA . ILE A 1 229 ? -18.606 16.839 -10.503 1.00 95.25 229 ILE A CA 1
ATOM 1819 C C . ILE A 1 229 ? -19.589 16.187 -11.474 1.00 95.25 229 ILE A C 1
ATOM 1821 O O . ILE A 1 229 ? -19.771 14.968 -11.458 1.00 95.25 229 ILE A O 1
ATOM 1825 N N . GLN A 1 230 ? -20.234 16.989 -12.322 1.00 97.06 230 GLN A N 1
ATOM 1826 C CA . GLN A 1 230 ? -21.135 16.490 -13.360 1.00 97.06 230 GLN A CA 1
ATOM 1827 C C . GLN A 1 230 ? -20.398 16.377 -14.691 1.00 97.06 230 GLN A C 1
ATOM 1829 O O . GLN A 1 230 ? -19.952 17.381 -15.251 1.00 97.06 230 GLN A O 1
ATOM 1834 N N . LEU A 1 231 ? -20.314 15.155 -15.209 1.00 97.06 231 LEU A N 1
ATOM 1835 C CA . LEU A 1 231 ? -19.768 14.852 -16.526 1.00 97.06 231 LEU A CA 1
ATOM 1836 C C . LEU A 1 231 ? -20.887 14.432 -17.474 1.00 97.06 231 LEU A C 1
ATOM 1838 O O . LEU A 1 231 ? -21.856 13.777 -17.085 1.00 97.06 231 LEU A O 1
ATOM 1842 N N . LYS A 1 232 ? -20.714 14.766 -18.746 1.00 97.00 232 LYS A N 1
ATOM 1843 C CA . LYS A 1 232 ? -21.537 14.257 -19.835 1.00 97.00 232 LYS A CA 1
ATOM 1844 C C . LYS A 1 232 ? -20.648 13.624 -20.881 1.00 97.00 232 LYS A C 1
ATOM 1846 O O . LYS A 1 232 ? -19.742 14.282 -21.389 1.00 97.00 232 LYS A O 1
ATOM 1851 N N . GLU A 1 233 ? -20.908 12.368 -21.205 1.00 97.12 233 GLU A N 1
ATOM 1852 C CA . GLU A 1 233 ? -20.204 11.675 -22.275 1.00 97.12 233 GLU A CA 1
ATOM 1853 C C . GLU A 1 233 ? -20.553 12.315 -23.626 1.00 97.12 233 GLU A C 1
ATOM 1855 O O . GLU A 1 233 ? -21.710 12.647 -23.908 1.00 97.12 233 GLU A O 1
ATOM 1860 N N . ILE A 1 234 ? -19.536 12.536 -24.458 1.00 93.12 234 ILE A N 1
ATOM 1861 C CA . ILE A 1 234 ? -19.684 13.134 -25.784 1.00 93.12 234 ILE A CA 1
ATOM 1862 C C . ILE A 1 234 ? -18.991 12.267 -26.832 1.00 93.12 234 ILE A C 1
ATOM 1864 O O . ILE A 1 234 ? -17.867 11.809 -26.649 1.00 93.12 234 ILE A O 1
ATOM 1868 N N . VAL A 1 235 ? -19.666 12.063 -27.963 1.00 86.25 235 VAL A N 1
ATOM 1869 C CA . VAL A 1 235 ? -19.120 11.287 -29.081 1.00 86.25 235 VAL A CA 1
ATOM 1870 C C . VAL A 1 235 ? -17.929 12.042 -29.680 1.00 86.25 235 VAL A C 1
ATOM 1872 O O . VAL A 1 235 ? -18.070 13.181 -30.137 1.00 86.25 235 VAL A O 1
ATOM 1875 N N . ALA A 1 236 ? -16.756 11.408 -29.667 1.00 80.25 236 ALA A N 1
ATOM 1876 C CA . ALA A 1 236 ? -15.545 11.948 -30.271 1.00 80.25 236 ALA A CA 1
ATOM 1877 C C . ALA A 1 236 ? -15.692 12.064 -31.802 1.00 80.25 236 ALA A C 1
ATOM 1879 O O . ALA A 1 236 ? -16.419 11.304 -32.439 1.00 80.25 236 ALA A O 1
ATOM 1880 N N . LYS A 1 237 ? -14.985 13.022 -32.419 1.00 72.69 237 LYS A N 1
ATOM 1881 C CA . LYS A 1 237 ? -15.045 13.254 -33.882 1.00 72.69 237 LYS A CA 1
ATOM 1882 C C . LYS A 1 237 ? -14.415 12.135 -34.724 1.00 72.69 237 LYS A C 1
ATOM 1884 O O . LYS A 1 237 ? -14.631 12.092 -35.930 1.00 72.69 237 LYS A O 1
ATOM 1889 N N . PHE A 1 238 ? -13.596 11.308 -34.093 1.00 74.44 238 PHE A N 1
ATOM 1890 C CA . PHE A 1 238 ? -12.882 10.156 -34.630 1.00 74.44 238 PHE A CA 1
ATOM 1891 C C . PHE A 1 238 ? -12.645 9.184 -33.460 1.00 74.44 238 PHE A C 1
ATOM 1893 O O . PHE A 1 238 ? -12.693 9.637 -32.308 1.00 74.44 238 PHE A O 1
ATOM 1900 N N . PRO A 1 239 ? -12.419 7.881 -33.702 1.00 78.31 239 PRO A N 1
ATOM 1901 C CA . PRO A 1 239 ? -12.135 6.942 -32.624 1.00 78.31 239 PRO A CA 1
ATOM 1902 C C . PRO A 1 239 ? -10.877 7.359 -31.849 1.00 78.31 239 PRO A C 1
ATOM 1904 O O . PRO A 1 239 ? -9.862 7.740 -32.429 1.00 78.31 239 PRO A O 1
ATOM 1907 N N . LEU A 1 240 ? -10.955 7.320 -30.518 1.00 85.38 240 LEU A N 1
ATOM 1908 C CA . LEU A 1 240 ? -9.787 7.458 -29.630 1.00 85.38 240 LEU A CA 1
ATOM 1909 C C . LEU A 1 240 ? -9.318 6.092 -29.099 1.00 85.38 240 LEU A C 1
ATOM 1911 O O . LEU A 1 240 ? -8.195 5.953 -28.618 1.00 85.38 240 LEU A O 1
ATOM 1915 N N . LEU A 1 241 ? -10.178 5.089 -29.259 1.00 91.56 241 LEU A N 1
ATOM 1916 C CA . LEU A 1 241 ? -9.946 3.659 -29.165 1.00 91.56 241 LEU A CA 1
ATOM 1917 C C . LEU A 1 241 ? -10.626 3.065 -30.404 1.00 91.56 241 LEU A C 1
ATOM 1919 O O . LEU A 1 241 ? -11.817 3.314 -30.608 1.00 91.56 241 LEU A O 1
ATOM 1923 N N . GLU A 1 242 ? -9.884 2.360 -31.256 1.00 89.75 242 GLU A N 1
ATOM 1924 C CA . GLU A 1 242 ? -10.444 1.820 -32.502 1.00 89.75 242 GLU A CA 1
ATOM 1925 C C . GLU A 1 242 ? -11.485 0.712 -32.225 1.00 89.75 242 GLU A C 1
ATOM 1927 O O . GLU A 1 242 ? -11.301 -0.103 -31.317 1.00 89.75 242 GLU A O 1
ATOM 1932 N N . PRO A 1 243 ? -12.611 0.657 -32.958 1.00 84.81 243 PRO A N 1
ATOM 1933 C CA . PRO A 1 243 ? -13.668 -0.306 -32.684 1.00 84.81 243 PRO A CA 1
ATOM 1934 C C . PRO A 1 243 ? -13.316 -1.696 -33.229 1.00 84.81 243 PRO A C 1
ATOM 1936 O O . PRO A 1 243 ? -12.933 -1.864 -34.387 1.00 84.81 243 PRO A O 1
ATOM 1939 N N . VAL A 1 244 ? -13.529 -2.731 -32.415 1.00 86.75 244 VAL A N 1
ATOM 1940 C CA . VAL A 1 244 ? -13.391 -4.122 -32.860 1.00 86.75 244 VAL A CA 1
ATOM 1941 C C . VAL A 1 244 ? -14.572 -4.552 -33.737 1.00 86.75 244 VAL A C 1
ATOM 1943 O O . VAL A 1 244 ? -15.734 -4.433 -33.353 1.00 86.75 244 VAL A O 1
ATOM 1946 N N . THR A 1 245 ? -14.283 -5.107 -34.915 1.00 79.44 245 THR A N 1
ATOM 1947 C CA . THR A 1 245 ? -15.305 -5.708 -35.783 1.00 79.44 245 THR A CA 1
ATOM 1948 C C . THR A 1 245 ? -15.774 -7.047 -35.214 1.00 79.44 245 THR A C 1
ATOM 1950 O O . THR A 1 245 ? -14.962 -7.956 -35.020 1.00 79.44 245 THR A O 1
ATOM 1953 N N . LEU A 1 246 ? -17.082 -7.195 -34.986 1.00 72.19 246 LEU A N 1
ATOM 1954 C CA . LEU A 1 246 ? -17.692 -8.480 -34.636 1.00 72.19 246 LEU A CA 1
ATOM 1955 C C . LEU A 1 246 ? -17.725 -9.418 -35.861 1.00 72.19 246 LEU A C 1
ATOM 1957 O O . LEU A 1 246 ? -18.077 -8.966 -36.951 1.00 72.19 246 LEU A O 1
ATOM 1961 N N . PRO A 1 247 ? -17.399 -10.717 -35.713 1.00 58.91 247 PRO A N 1
ATOM 1962 C CA . PRO A 1 247 ? -17.604 -11.704 -36.770 1.00 58.91 247 PRO A CA 1
ATOM 1963 C C . PRO A 1 247 ? -19.096 -12.048 -36.920 1.00 58.91 247 PRO A C 1
ATOM 1965 O O . PRO A 1 247 ? -19.782 -12.282 -35.923 1.00 58.91 247 PRO A O 1
ATOM 1968 N N . ASP A 1 248 ? -19.587 -12.110 -38.162 1.00 43.09 248 ASP A N 1
ATOM 1969 C CA . ASP A 1 248 ? -21.002 -12.345 -38.484 1.00 43.09 248 ASP A CA 1
ATOM 1970 C C . ASP A 1 248 ? -21.536 -13.684 -37.943 1.00 43.09 248 ASP A C 1
ATOM 1972 O O . ASP A 1 248 ? -21.087 -14.769 -38.320 1.00 43.09 248 ASP A O 1
ATOM 1976 N N . ILE A 1 249 ? -22.559 -13.614 -37.086 1.00 41.34 249 ILE A N 1
ATOM 1977 C CA . ILE A 1 249 ? -23.136 -14.772 -36.382 1.00 41.34 249 ILE A CA 1
ATOM 1978 C C . ILE A 1 249 ? -24.279 -15.400 -37.204 1.00 41.34 249 ILE A C 1
ATOM 1980 O O . ILE A 1 249 ? -25.400 -15.563 -36.726 1.00 41.34 249 ILE A O 1
ATOM 1984 N N . THR A 1 250 ? -24.019 -15.729 -38.474 1.00 30.08 250 THR A N 1
ATOM 1985 C CA . THR A 1 250 ? -25.050 -16.210 -39.423 1.00 30.08 250 THR A CA 1
ATOM 1986 C C . THR A 1 250 ? -24.742 -17.549 -40.101 1.00 30.08 250 THR A C 1
ATOM 1988 O O . THR A 1 250 ? -25.380 -17.897 -41.093 1.00 30.08 250 THR A O 1
ATOM 1991 N N . HIS A 1 251 ? -23.862 -18.383 -39.527 1.00 32.16 251 HIS A N 1
ATOM 1992 C CA . HIS A 1 251 ? -23.807 -19.807 -39.886 1.00 32.16 251 HIS A CA 1
ATOM 1993 C C . HIS A 1 251 ? -23.691 -20.760 -38.690 1.00 32.16 251 HIS A C 1
ATOM 1995 O O . HIS A 1 251 ? -22.777 -20.694 -37.873 1.00 32.16 251 HIS A O 1
ATOM 2001 N N . THR A 1 252 ? -24.625 -21.710 -38.637 1.00 31.19 252 THR A N 1
ATOM 2002 C CA . THR A 1 252 ? -24.700 -22.785 -37.643 1.00 31.19 252 THR A CA 1
ATOM 2003 C C . THR A 1 252 ? -23.559 -23.791 -37.773 1.00 31.19 252 THR A C 1
ATOM 2005 O O . THR A 1 252 ? -23.356 -24.346 -38.854 1.00 31.19 252 THR A O 1
ATOM 2008 N N . ALA A 1 253 ? -22.914 -24.093 -36.643 1.00 34.47 253 ALA A N 1
ATOM 2009 C CA . ALA A 1 253 ? -22.270 -25.366 -36.292 1.00 34.47 253 ALA A CA 1
ATOM 2010 C C . ALA A 1 253 ? -21.761 -26.245 -37.458 1.00 34.47 253 ALA A C 1
ATOM 2012 O O . ALA A 1 253 ? -22.152 -27.406 -37.598 1.00 34.47 253 ALA A O 1
ATOM 2013 N N . LYS A 1 254 ? -20.822 -25.731 -38.260 1.00 25.02 254 LYS A N 1
ATOM 2014 C CA . LYS A 1 254 ? -19.903 -26.595 -39.006 1.00 25.02 254 LYS A CA 1
ATOM 2015 C C . LYS A 1 254 ? -18.663 -26.838 -38.157 1.00 25.02 254 LYS A C 1
ATOM 2017 O O . LYS A 1 254 ? -18.019 -25.897 -37.704 1.00 25.02 254 LYS A O 1
ATOM 2022 N N . LYS A 1 255 ? -18.368 -28.124 -37.957 1.00 25.72 255 LYS A N 1
ATOM 2023 C CA . LYS A 1 255 ? -17.117 -28.660 -37.408 1.00 25.72 255 LYS A CA 1
ATOM 2024 C C . LYS A 1 255 ? -15.934 -27.860 -37.975 1.00 25.72 255 LYS A C 1
ATOM 2026 O O . LYS A 1 255 ? -15.853 -27.731 -39.197 1.00 25.72 255 LYS A O 1
ATOM 2031 N N . LEU A 1 256 ? -15.068 -27.313 -37.113 1.00 26.41 256 LEU A N 1
ATOM 2032 C CA . LEU A 1 256 ? -13.872 -26.596 -37.568 1.00 26.41 256 LEU A CA 1
ATOM 2033 C C . LEU A 1 256 ? -13.078 -27.498 -38.530 1.00 26.41 256 LEU A C 1
ATOM 2035 O O . LEU A 1 256 ? -12.888 -28.676 -38.209 1.00 26.41 256 LEU A O 1
ATOM 2039 N N . PRO A 1 257 ? -12.607 -26.978 -39.677 1.00 25.11 257 PRO A N 1
ATOM 2040 C CA . PRO A 1 257 ? -11.553 -27.635 -40.432 1.00 25.11 257 PRO A CA 1
ATOM 2041 C C . PRO A 1 257 ? -10.303 -27.764 -39.558 1.00 25.11 257 PRO A C 1
ATOM 2043 O O . PRO A 1 257 ? -9.981 -26.855 -38.789 1.00 25.11 257 PRO A O 1
ATOM 2046 N N . GLU A 1 258 ? -9.585 -28.872 -39.698 1.00 27.17 258 GLU A N 1
ATOM 2047 C CA . GLU A 1 258 ? -8.232 -28.994 -39.159 1.00 27.17 258 GLU A CA 1
ATOM 2048 C C . GLU A 1 258 ? -7.333 -27.947 -39.845 1.00 27.17 258 GLU A C 1
ATOM 2050 O O . GLU A 1 258 ? -7.449 -27.706 -41.050 1.00 27.17 258 GLU A O 1
ATOM 2055 N N . ILE A 1 259 ? -6.482 -27.260 -39.073 1.00 32.50 259 ILE A N 1
ATOM 2056 C CA . ILE A 1 259 ? -5.673 -26.136 -39.576 1.00 32.50 259 ILE A CA 1
ATOM 2057 C C . ILE A 1 259 ? -4.414 -26.676 -40.269 1.00 32.50 259 ILE A C 1
ATOM 2059 O O . ILE A 1 259 ? -3.304 -26.522 -39.770 1.00 32.50 259 ILE A O 1
ATOM 2063 N N . ASP A 1 260 ? -4.615 -27.293 -41.433 1.00 28.62 260 ASP A N 1
ATOM 2064 C CA . ASP A 1 260 ? -3.552 -27.800 -42.318 1.00 28.62 260 ASP A CA 1
ATOM 2065 C C . ASP A 1 260 ? -3.360 -26.935 -43.584 1.00 28.62 260 ASP A C 1
ATOM 2067 O O . ASP A 1 260 ? -2.388 -27.099 -44.317 1.00 28.62 260 ASP A O 1
ATOM 2071 N N . ASP A 1 261 ? -4.257 -25.970 -43.840 1.00 28.70 261 ASP A N 1
ATOM 2072 C CA . ASP A 1 261 ? -4.251 -25.148 -45.067 1.00 28.70 261 ASP A CA 1
ATOM 2073 C C . ASP A 1 261 ? -3.896 -23.662 -44.851 1.00 28.70 261 ASP A C 1
ATOM 2075 O O . ASP A 1 261 ? -4.122 -22.813 -45.715 1.00 28.70 261 ASP A O 1
ATOM 2079 N N . LEU A 1 262 ? -3.211 -23.335 -43.746 1.00 30.58 262 LEU A N 1
ATOM 2080 C CA . LEU A 1 262 ? -2.403 -22.106 -43.658 1.00 30.58 262 LEU A CA 1
ATOM 2081 C C . LEU A 1 262 ? -1.050 -22.284 -44.375 1.00 30.58 262 LEU A C 1
ATOM 2083 O O . LEU A 1 262 ? 0.019 -22.027 -43.820 1.00 30.58 262 LEU A O 1
ATOM 2087 N N . ARG A 1 263 ? -1.093 -22.697 -45.650 1.00 31.09 263 ARG A N 1
ATOM 2088 C CA . ARG A 1 263 ? 0.093 -22.736 -46.516 1.00 31.09 263 ARG A CA 1
ATOM 2089 C C . ARG A 1 263 ? 0.665 -21.317 -46.649 1.00 31.09 263 ARG A C 1
ATOM 2091 O O . ARG A 1 263 ? -0.036 -20.432 -47.151 1.00 31.09 263 ARG A O 1
ATOM 2098 N N . PRO A 1 264 ? 1.923 -21.057 -46.247 1.00 31.20 264 PRO A N 1
ATOM 2099 C CA . PRO A 1 264 ? 2.515 -19.732 -46.370 1.00 31.20 264 PRO A CA 1
ATOM 2100 C C . PRO A 1 264 ? 2.830 -19.445 -47.842 1.00 31.20 264 PRO A C 1
ATOM 2102 O O . PRO A 1 264 ? 3.872 -19.838 -48.361 1.00 31.20 264 PRO A O 1
ATOM 2105 N N . GLY A 1 265 ? 1.911 -18.763 -48.528 1.00 30.06 265 GLY A N 1
ATOM 2106 C CA . GLY A 1 265 ? 2.036 -18.446 -49.950 1.00 30.06 265 GLY A CA 1
ATOM 2107 C C . GLY A 1 265 ? 3.283 -17.615 -50.261 1.00 30.06 265 GLY A C 1
ATOM 2108 O O . GLY A 1 265 ? 3.298 -16.402 -50.027 1.00 30.06 265 GLY A O 1
ATOM 2109 N N . ILE A 1 266 ? 4.306 -18.265 -50.828 1.00 33.94 266 ILE A N 1
ATOM 2110 C CA . ILE A 1 266 ? 5.524 -17.616 -51.325 1.00 33.94 266 ILE A CA 1
ATOM 2111 C C . ILE A 1 266 ? 5.111 -16.538 -52.328 1.00 33.94 266 ILE A C 1
ATOM 2113 O O . ILE A 1 266 ? 4.551 -16.828 -53.384 1.00 33.94 266 ILE A O 1
ATOM 2117 N N . SER A 1 267 ? 5.372 -15.285 -51.967 1.00 31.92 267 SER A N 1
ATOM 2118 C CA . SER A 1 267 ? 5.012 -14.118 -52.765 1.00 31.92 267 SER A CA 1
ATOM 2119 C C . SER A 1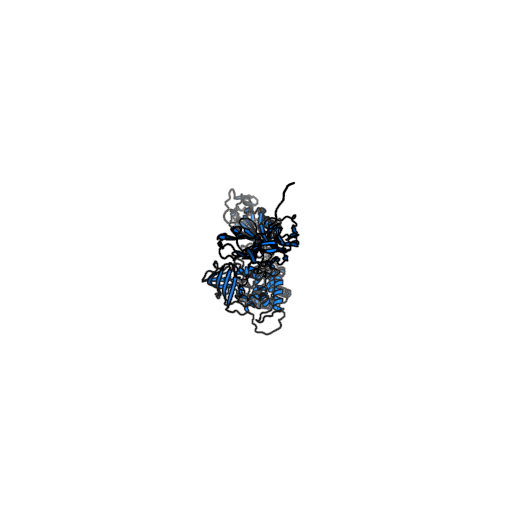 267 ? 6.266 -13.595 -53.456 1.00 31.92 267 SER A C 1
ATOM 2121 O O . SER A 1 267 ? 7.041 -12.832 -52.876 1.00 31.92 267 SER A O 1
ATOM 2123 N N . CYS A 1 268 ? 6.485 -14.062 -54.686 1.00 35.25 268 CYS A N 1
ATOM 2124 C CA . CYS A 1 268 ? 7.575 -13.604 -55.537 1.00 35.25 268 CYS A CA 1
ATOM 2125 C C . CYS A 1 268 ? 7.138 -12.361 -56.326 1.00 35.25 268 CYS A C 1
ATOM 2127 O O . CYS A 1 268 ? 6.085 -12.361 -56.970 1.00 35.25 268 CYS A O 1
ATOM 2129 N N . LEU A 1 269 ? 7.963 -11.316 -56.282 1.00 30.70 269 LEU A N 1
ATOM 2130 C CA . LEU A 1 269 ? 7.879 -10.145 -57.147 1.00 30.70 269 LEU A CA 1
ATOM 2131 C C . LEU A 1 269 ? 9.307 -9.839 -57.610 1.00 30.70 269 LEU A C 1
ATOM 2133 O O . LEU A 1 269 ? 10.198 -9.711 -56.772 1.00 30.70 269 LEU A O 1
ATOM 2137 N N . ILE A 1 270 ? 9.529 -9.757 -58.920 1.00 38.00 270 ILE A N 1
ATOM 2138 C CA . ILE A 1 270 ? 10.833 -9.434 -59.512 1.00 38.00 270 ILE A CA 1
ATOM 2139 C C . ILE A 1 270 ? 10.639 -8.177 -60.355 1.00 38.00 270 ILE A C 1
ATOM 2141 O O . ILE A 1 270 ? 9.659 -8.072 -61.091 1.00 38.00 270 ILE A O 1
ATOM 2145 N N . TRP A 1 271 ? 11.560 -7.228 -60.222 1.00 30.94 271 TRP A N 1
ATOM 2146 C CA . TRP A 1 271 ? 11.642 -6.032 -61.056 1.00 30.94 271 TRP A CA 1
ATOM 2147 C C . TRP A 1 271 ? 12.895 -6.127 -61.934 1.00 30.94 271 TRP A C 1
ATOM 2149 O O . TRP A 1 271 ? 13.847 -6.819 -61.569 1.00 30.94 271 TRP A O 1
ATOM 2159 N N . LEU A 1 272 ? 12.869 -5.493 -63.105 1.00 30.47 272 LEU A N 1
ATOM 2160 C CA . LEU A 1 272 ? 13.880 -5.656 -64.155 1.00 30.47 272 LEU A CA 1
ATOM 2161 C C . LEU A 1 272 ? 14.627 -4.346 -64.425 1.00 30.47 272 LEU A C 1
ATOM 2163 O O . LEU A 1 272 ? 14.186 -3.277 -64.011 1.00 30.47 272 LEU A O 1
ATOM 2167 N N . ASP A 1 273 ? 15.767 -4.466 -65.109 1.00 31.28 273 ASP A N 1
ATOM 2168 C CA . ASP A 1 273 ? 16.666 -3.361 -65.451 1.00 31.28 273 ASP A CA 1
ATOM 2169 C C . ASP A 1 273 ? 15.927 -2.183 -66.110 1.00 31.28 273 ASP A C 1
ATOM 2171 O O . ASP A 1 273 ? 15.185 -2.342 -67.081 1.00 31.28 273 ASP A O 1
ATOM 2175 N N . SER A 1 274 ? 16.202 -0.981 -65.601 1.00 33.25 274 SER A N 1
ATOM 2176 C CA . SER A 1 274 ? 15.750 0.308 -66.127 1.00 33.25 274 SER A CA 1
ATOM 2177 C C . SER A 1 274 ? 16.126 0.581 -67.592 1.00 33.25 274 SER A C 1
ATOM 2179 O O . SER A 1 274 ? 15.582 1.511 -68.183 1.00 33.25 274 SER A O 1
ATOM 2181 N N . ASN A 1 275 ? 17.042 -0.199 -68.175 1.00 40.34 275 ASN A N 1
ATOM 2182 C CA . ASN A 1 275 ? 17.519 -0.066 -69.555 1.00 40.34 275 ASN A CA 1
ATOM 2183 C C . ASN A 1 275 ? 16.910 -1.083 -70.549 1.00 40.34 275 ASN A C 1
ATOM 2185 O O . ASN A 1 275 ? 17.225 -1.022 -71.738 1.00 40.34 275 ASN A O 1
ATOM 2189 N N . ALA A 1 276 ? 16.061 -2.018 -70.101 1.00 40.59 276 ALA A N 1
ATOM 2190 C CA . ALA A 1 276 ? 15.451 -3.039 -70.964 1.00 40.59 276 ALA A CA 1
ATOM 2191 C C . ALA A 1 276 ? 14.354 -2.467 -71.888 1.00 40.59 276 ALA A C 1
ATOM 2193 O O . ALA A 1 276 ? 13.657 -1.513 -71.530 1.00 40.59 276 ALA A O 1
ATOM 2194 N N . ASN A 1 277 ? 14.149 -3.059 -73.074 1.00 46.78 277 ASN A N 1
ATOM 2195 C CA . ASN A 1 277 ? 13.137 -2.554 -74.011 1.00 46.78 277 ASN A CA 1
ATOM 2196 C C . ASN A 1 277 ? 11.718 -3.096 -73.741 1.00 46.78 277 ASN A C 1
ATOM 2198 O O . ASN A 1 277 ? 11.499 -4.107 -73.072 1.00 46.78 277 ASN A O 1
ATOM 2202 N N . THR A 1 278 ? 10.710 -2.416 -74.295 1.00 43.69 278 THR A N 1
ATOM 2203 C CA . THR A 1 278 ? 9.286 -2.659 -73.991 1.00 43.69 278 THR A CA 1
ATOM 2204 C C . THR A 1 278 ? 8.720 -3.981 -74.534 1.00 43.69 278 THR A C 1
ATOM 2206 O O . THR A 1 278 ? 7.543 -4.258 -74.291 1.00 43.69 278 THR A O 1
ATOM 2209 N N . GLN A 1 279 ? 9.502 -4.784 -75.267 1.00 46.50 279 GLN A N 1
ATOM 2210 C CA . GLN A 1 279 ? 9.134 -6.153 -75.649 1.00 46.50 279 GLN A CA 1
ATOM 2211 C C . GLN A 1 279 ? 9.811 -7.181 -74.736 1.00 46.50 279 GLN A C 1
ATOM 2213 O O . GLN A 1 279 ? 9.130 -8.064 -74.222 1.00 46.50 279 GLN A O 1
ATOM 2218 N N . GLU A 1 280 ? 11.106 -7.013 -74.450 1.00 45.47 280 GLU A N 1
ATOM 2219 C CA . GLU A 1 280 ? 11.845 -7.830 -73.472 1.00 45.47 280 GLU A CA 1
ATOM 2220 C C . GLU A 1 280 ? 11.158 -7.837 -72.103 1.00 45.47 280 GLU A C 1
ATOM 2222 O O . GLU A 1 280 ? 11.014 -8.895 -71.491 1.00 45.47 280 GLU A O 1
ATOM 2227 N N . ILE A 1 281 ? 10.651 -6.678 -71.668 1.00 44.44 281 ILE A N 1
ATOM 2228 C CA . ILE A 1 281 ? 9.859 -6.543 -70.439 1.00 44.44 281 ILE A CA 1
ATOM 2229 C C . ILE A 1 281 ? 8.611 -7.441 -70.479 1.00 44.44 281 ILE A C 1
ATOM 2231 O O . ILE A 1 281 ? 8.376 -8.174 -69.525 1.00 44.44 281 ILE A O 1
ATOM 2235 N N . ARG A 1 282 ? 7.846 -7.470 -71.581 1.00 47.50 282 ARG A N 1
ATOM 2236 C CA . ARG A 1 282 ? 6.609 -8.277 -71.687 1.00 47.50 282 ARG A CA 1
ATOM 2237 C C . ARG A 1 282 ? 6.888 -9.774 -71.761 1.00 47.50 282 ARG A C 1
ATOM 2239 O O . ARG A 1 282 ? 6.180 -10.573 -71.147 1.00 47.50 282 ARG A O 1
ATOM 2246 N N . ASP A 1 283 ? 7.923 -10.160 -72.499 1.00 48.97 283 ASP A N 1
ATOM 2247 C CA . ASP A 1 283 ? 8.332 -11.560 -72.626 1.00 48.97 283 ASP A CA 1
ATOM 2248 C C . ASP A 1 283 ? 8.883 -12.087 -71.289 1.00 48.97 283 ASP A C 1
ATOM 2250 O O . ASP A 1 283 ? 8.681 -13.254 -70.938 1.00 48.97 283 ASP A O 1
ATOM 2254 N N . ALA A 1 284 ? 9.536 -11.221 -70.506 1.00 44.84 284 ALA A N 1
ATOM 2255 C CA . ALA A 1 284 ? 9.941 -11.512 -69.138 1.00 44.84 284 ALA A CA 1
ATOM 2256 C C . ALA A 1 284 ? 8.749 -11.535 -68.164 1.00 44.84 284 ALA A C 1
ATOM 2258 O O . ALA A 1 284 ? 8.672 -12.459 -67.359 1.00 44.84 284 ALA A O 1
ATOM 2259 N N . GLU A 1 285 ? 7.783 -10.614 -68.265 1.00 44.06 285 GLU A N 1
ATOM 2260 C CA . GLU A 1 285 ? 6.535 -10.608 -67.477 1.00 44.06 285 GLU A CA 1
ATOM 2261 C C . GLU A 1 285 ? 5.719 -11.895 -67.675 1.00 44.06 285 GLU A C 1
ATOM 2263 O O . GLU A 1 285 ? 5.249 -12.485 -66.698 1.00 44.06 285 GLU A O 1
ATOM 2268 N N . GLN A 1 286 ? 5.590 -12.392 -68.912 1.00 49.44 286 GLN A N 1
ATOM 2269 C CA . GLN A 1 286 ? 4.906 -13.665 -69.181 1.00 49.44 286 GLN A CA 1
ATOM 2270 C C . GLN A 1 286 ? 5.648 -14.865 -68.571 1.00 49.44 286 GLN A C 1
ATOM 2272 O O . GLN A 1 286 ? 5.015 -15.740 -67.971 1.00 49.44 286 GLN A O 1
ATOM 2277 N N . LYS A 1 287 ? 6.986 -14.892 -68.647 1.00 47.72 287 LYS A N 1
ATOM 2278 C CA . LYS A 1 287 ? 7.807 -15.909 -67.961 1.00 47.72 287 LYS A CA 1
ATOM 2279 C C . LYS A 1 287 ? 7.666 -15.805 -66.436 1.00 47.72 287 LYS A C 1
ATOM 2281 O O . LYS A 1 287 ? 7.487 -16.827 -65.774 1.00 47.72 287 LYS A O 1
ATOM 2286 N N . LEU A 1 288 ? 7.643 -14.590 -65.882 1.00 45.22 288 LEU A N 1
ATOM 2287 C CA . LEU A 1 288 ? 7.385 -14.316 -64.463 1.00 45.22 288 LEU A CA 1
ATOM 2288 C C . LEU A 1 288 ? 6.031 -14.875 -64.016 1.00 45.22 288 LEU A C 1
ATOM 2290 O O . LEU A 1 288 ? 5.947 -15.537 -62.983 1.00 45.22 288 LEU A O 1
ATOM 2294 N N . ALA A 1 289 ? 4.973 -14.636 -64.793 1.00 44.88 289 ALA A N 1
ATOM 2295 C CA . ALA A 1 289 ? 3.627 -15.111 -64.488 1.00 44.88 289 ALA A CA 1
ATOM 2296 C C . ALA A 1 289 ? 3.538 -16.648 -64.497 1.00 44.88 289 ALA A C 1
ATOM 2298 O O . ALA A 1 289 ? 2.838 -17.228 -63.664 1.00 44.88 289 ALA A O 1
ATOM 2299 N N . ALA A 1 290 ? 4.278 -17.324 -65.381 1.00 47.97 290 ALA A N 1
ATOM 2300 C CA . ALA A 1 290 ? 4.397 -18.783 -65.367 1.00 47.97 290 ALA A CA 1
ATOM 2301 C C . ALA A 1 290 ? 5.142 -19.289 -64.113 1.00 47.97 290 ALA A C 1
ATOM 2303 O O . ALA A 1 290 ? 4.664 -20.202 -63.436 1.00 47.97 290 ALA A O 1
ATOM 2304 N N . ILE A 1 291 ? 6.264 -18.655 -63.757 1.00 46.12 291 ILE A N 1
ATOM 2305 C CA . ILE A 1 291 ? 7.087 -18.994 -62.584 1.00 46.12 291 ILE A CA 1
ATOM 2306 C C . ILE A 1 291 ? 6.311 -18.788 -61.270 1.00 46.12 291 ILE A C 1
ATOM 2308 O O . ILE A 1 291 ? 6.240 -19.692 -60.434 1.00 46.12 291 ILE A O 1
ATOM 2312 N N . ASN A 1 292 ? 5.649 -17.640 -61.096 1.00 45.66 292 ASN A N 1
ATOM 2313 C CA . ASN A 1 292 ? 4.899 -17.295 -59.879 1.00 45.66 292 ASN A CA 1
ATOM 2314 C C . ASN A 1 292 ? 3.685 -18.226 -59.650 1.00 45.66 292 ASN A C 1
ATOM 2316 O O . ASN A 1 292 ? 3.296 -18.506 -58.516 1.00 45.66 292 ASN A O 1
ATOM 2320 N N . ASN A 1 293 ? 3.118 -18.787 -60.725 1.00 47.84 293 ASN A N 1
ATOM 2321 C CA . ASN A 1 293 ? 2.073 -19.813 -60.643 1.00 47.84 293 ASN A CA 1
ATOM 2322 C C . ASN A 1 293 ? 2.599 -21.227 -60.322 1.00 47.84 293 ASN A C 1
ATOM 2324 O O . ASN A 1 293 ? 1.800 -22.095 -59.962 1.00 47.84 293 ASN A O 1
ATOM 2328 N N . ASN A 1 294 ? 3.910 -21.477 -60.405 1.00 47.81 294 ASN A N 1
ATOM 2329 C CA . ASN A 1 294 ? 4.524 -22.729 -59.949 1.00 47.81 294 ASN A CA 1
ATOM 2330 C C . ASN A 1 294 ? 4.971 -22.668 -58.482 1.00 47.81 294 ASN A C 1
ATOM 2332 O O . ASN A 1 294 ? 4.793 -23.656 -57.774 1.00 47.81 294 ASN A O 1
ATOM 2336 N N . PHE A 1 295 ? 5.419 -21.511 -57.977 1.00 44.00 295 PHE A N 1
ATOM 2337 C CA . PHE A 1 295 ? 5.785 -21.346 -56.558 1.00 44.00 295 PHE A CA 1
ATOM 2338 C C . PHE A 1 295 ? 4.663 -21.698 -55.565 1.00 44.00 295 PHE A C 1
ATOM 2340 O O . PHE A 1 295 ? 4.944 -22.138 -54.455 1.00 44.00 295 PHE A O 1
ATOM 2347 N N . LYS A 1 296 ? 3.392 -21.586 -55.973 1.00 43.41 296 LYS A N 1
ATOM 2348 C CA . LYS A 1 296 ? 2.220 -21.995 -55.172 1.00 43.41 296 LYS A CA 1
ATOM 2349 C C . LYS A 1 296 ? 2.009 -23.517 -55.073 1.00 43.41 296 LYS A C 1
ATOM 2351 O O . LYS A 1 296 ? 1.103 -23.945 -54.362 1.00 43.41 296 LYS A O 1
ATOM 2356 N N . LYS A 1 297 ? 2.782 -24.326 -55.809 1.00 42.56 297 LYS A N 1
ATOM 2357 C CA . LYS A 1 297 ? 2.617 -25.789 -55.908 1.00 42.56 297 LYS A CA 1
ATOM 2358 C C . LYS A 1 297 ? 3.659 -26.578 -55.114 1.00 42.56 297 LYS A C 1
ATOM 2360 O O . LYS A 1 297 ? 3.398 -27.734 -54.798 1.00 42.56 297 LYS A O 1
ATOM 2365 N N . PHE A 1 298 ? 4.816 -25.985 -54.813 1.00 49.72 298 PHE A N 1
ATOM 2366 C CA . PHE A 1 298 ? 5.872 -26.661 -54.059 1.00 49.72 298 PHE A CA 1
ATOM 2367 C C . PHE A 1 298 ? 5.433 -26.900 -52.612 1.00 49.72 298 PHE A C 1
ATOM 2369 O O . PHE A 1 298 ? 4.919 -25.992 -51.958 1.00 49.72 298 PHE A O 1
ATOM 2376 N N . THR A 1 299 ? 5.635 -28.120 -52.112 1.00 41.31 299 THR A N 1
ATOM 2377 C CA . THR A 1 299 ? 5.287 -28.493 -50.727 1.00 41.31 299 THR A CA 1
ATOM 2378 C C . THR A 1 299 ? 6.486 -28.510 -49.782 1.00 41.31 299 THR A C 1
ATOM 2380 O O . THR A 1 299 ? 6.293 -28.552 -48.573 1.00 41.31 299 THR A O 1
ATOM 2383 N N . ASP A 1 300 ? 7.712 -28.472 -50.311 1.00 43.72 300 ASP A N 1
ATOM 2384 C CA . ASP A 1 300 ? 8.949 -28.419 -49.528 1.00 43.72 300 ASP A CA 1
ATOM 2385 C C . ASP A 1 300 ? 10.063 -27.625 -50.243 1.00 43.72 300 ASP A C 1
ATOM 2387 O O . ASP A 1 300 ? 9.978 -27.301 -51.432 1.00 43.72 300 ASP A O 1
ATOM 2391 N N . ILE A 1 301 ? 11.118 -27.299 -49.491 1.00 41.84 301 ILE A N 1
ATOM 2392 C CA . ILE A 1 301 ? 12.247 -26.466 -49.936 1.00 41.84 301 ILE A CA 1
ATOM 2393 C C . ILE A 1 301 ? 13.130 -27.139 -51.006 1.00 41.84 301 ILE A C 1
ATOM 2395 O O . ILE A 1 301 ? 13.724 -26.453 -51.837 1.00 41.84 301 ILE A O 1
ATOM 2399 N N . THR A 1 302 ? 13.177 -28.471 -51.043 1.00 47.00 302 THR A N 1
ATOM 2400 C CA . THR A 1 302 ? 14.001 -29.262 -51.975 1.00 47.00 302 THR A CA 1
ATOM 2401 C C . THR A 1 302 ? 13.433 -29.211 -53.389 1.00 47.00 302 THR A C 1
ATOM 2403 O O . THR A 1 302 ? 14.182 -29.069 -54.356 1.00 47.00 302 THR A O 1
ATOM 2406 N N . GLN A 1 303 ? 12.101 -29.261 -53.518 1.00 53.50 303 GLN A N 1
ATOM 2407 C CA . GLN A 1 303 ? 11.408 -29.059 -54.799 1.00 53.50 303 GLN A CA 1
ATOM 2408 C C . GLN A 1 303 ? 11.703 -27.669 -55.380 1.00 53.50 303 GLN A C 1
ATOM 2410 O O . GLN A 1 303 ? 11.951 -27.530 -56.577 1.00 53.50 303 GLN A O 1
ATOM 2415 N N . CYS A 1 304 ? 11.717 -26.653 -54.511 1.00 49.06 304 CYS A N 1
ATOM 2416 C CA . CYS A 1 304 ? 12.023 -25.270 -54.861 1.00 49.06 304 CYS A CA 1
ATOM 2417 C C . CYS A 1 304 ? 13.471 -25.110 -55.360 1.00 49.06 304 CYS A C 1
ATOM 2419 O O . CYS A 1 304 ? 13.680 -24.554 -56.438 1.00 49.06 304 CYS A O 1
ATOM 2421 N N . GLN A 1 305 ? 14.462 -25.652 -54.636 1.00 48.56 305 GLN A N 1
ATOM 2422 C CA . GLN A 1 305 ? 15.869 -25.634 -55.068 1.00 48.56 305 GLN A CA 1
ATOM 2423 C C . GLN A 1 305 ? 16.056 -26.282 -56.441 1.00 48.56 305 GLN A C 1
ATOM 2425 O O . GLN A 1 305 ? 16.590 -25.651 -57.352 1.00 48.56 305 GLN A O 1
ATOM 2430 N N . LYS A 1 306 ? 15.556 -27.511 -56.612 1.00 57.47 306 LYS A N 1
ATOM 2431 C CA . LYS A 1 306 ? 15.733 -28.270 -57.852 1.00 57.47 306 LYS A CA 1
ATOM 2432 C C . LYS A 1 306 ? 15.144 -27.544 -59.069 1.00 57.47 306 LYS A C 1
ATOM 2434 O O . LYS A 1 306 ? 15.784 -27.483 -60.113 1.00 57.47 306 LYS A O 1
ATOM 2439 N N . TYR A 1 307 ? 13.972 -26.922 -58.920 1.00 60.62 307 TYR A N 1
ATOM 2440 C CA . TYR A 1 307 ? 13.352 -26.139 -59.994 1.00 60.62 307 TYR A CA 1
ATOM 2441 C C . TYR A 1 307 ? 14.184 -24.917 -60.420 1.00 60.62 307 TYR A C 1
ATOM 2443 O O . TYR A 1 307 ? 14.138 -24.541 -61.590 1.00 60.62 307 TYR A O 1
ATOM 2451 N N . ILE A 1 308 ? 14.939 -24.303 -59.501 1.00 52.72 308 ILE A N 1
ATOM 2452 C CA . ILE A 1 308 ? 15.828 -23.158 -59.776 1.00 52.72 308 ILE A CA 1
ATOM 2453 C C . ILE A 1 308 ? 17.141 -23.623 -60.427 1.00 52.72 308 ILE A C 1
ATOM 2455 O O . ILE A 1 308 ? 17.648 -22.966 -61.336 1.00 52.72 308 ILE A O 1
ATOM 2459 N N . GLU A 1 309 ? 17.680 -24.761 -59.993 1.00 52.84 309 GLU A N 1
ATOM 2460 C CA . GLU A 1 309 ? 18.915 -25.349 -60.529 1.00 52.84 309 GLU A CA 1
ATOM 2461 C C . GLU A 1 309 ? 18.741 -25.870 -61.972 1.00 52.84 309 GLU A C 1
ATOM 2463 O O . GLU A 1 309 ? 19.683 -25.816 -62.759 1.00 52.84 309 GLU A O 1
ATOM 2468 N N . GLU A 1 310 ? 17.531 -26.298 -62.352 1.00 55.69 310 GLU A N 1
ATOM 2469 C CA . GLU A 1 310 ? 17.204 -26.834 -63.686 1.00 55.69 310 GLU A CA 1
ATOM 2470 C C . GLU A 1 310 ? 16.850 -25.765 -64.755 1.00 55.69 310 GLU A C 1
ATOM 2472 O O . GLU A 1 310 ? 16.547 -26.128 -65.894 1.00 55.69 310 GLU A O 1
ATOM 2477 N N . GLN A 1 311 ? 16.897 -24.455 -64.453 1.00 51.38 311 GLN A N 1
ATOM 2478 C CA . GLN A 1 311 ? 16.624 -23.401 -65.454 1.00 51.38 311 GLN A CA 1
ATOM 2479 C C . GLN A 1 311 ? 17.857 -23.053 -66.323 1.00 51.38 311 GLN A C 1
ATOM 2481 O O . GLN A 1 311 ? 18.945 -22.830 -65.785 1.00 51.38 311 GLN A O 1
ATOM 2486 N N . PRO A 1 312 ? 17.713 -22.923 -67.659 1.00 43.00 312 PRO A N 1
ATOM 2487 C CA . PRO A 1 312 ? 18.810 -22.525 -68.543 1.00 43.00 312 PRO A CA 1
ATOM 2488 C C . PRO A 1 312 ? 19.102 -21.012 -68.478 1.00 43.00 312 PRO A C 1
ATOM 2490 O O . PRO A 1 312 ? 18.186 -20.197 -68.571 1.00 43.00 312 PRO A O 1
ATOM 2493 N N . GLY A 1 313 ? 20.389 -20.644 -68.398 1.00 52.41 313 GLY A N 1
ATOM 2494 C CA . GLY A 1 313 ? 20.862 -19.246 -68.340 1.00 52.41 313 GLY A CA 1
ATOM 2495 C C . GLY A 1 313 ? 21.246 -18.753 -66.936 1.00 52.41 313 GLY A C 1
ATOM 2496 O O . GLY A 1 313 ? 20.994 -17.602 -66.595 1.00 52.41 313 GLY A O 1
ATOM 2497 N N . ASN A 1 314 ? 21.821 -19.625 -66.104 1.00 49.22 314 ASN A N 1
ATOM 2498 C CA . ASN A 1 314 ? 21.931 -19.461 -64.647 1.00 49.22 314 ASN A CA 1
ATOM 2499 C C . ASN A 1 314 ? 23.192 -18.693 -64.167 1.00 49.22 314 ASN A C 1
ATOM 2501 O O . ASN A 1 314 ? 23.702 -18.950 -63.076 1.00 49.22 314 ASN A O 1
ATOM 2505 N N . ASP A 1 315 ? 23.720 -17.777 -64.987 1.00 43.50 315 ASP A N 1
ATOM 2506 C CA . ASP A 1 315 ? 25.020 -17.120 -64.747 1.00 43.50 315 ASP A CA 1
ATOM 2507 C C . ASP A 1 315 ? 24.918 -15.841 -63.891 1.00 43.50 315 ASP A C 1
ATOM 2509 O O . ASP A 1 315 ? 25.912 -15.392 -63.320 1.00 43.50 315 ASP A O 1
ATOM 2513 N N . GLN A 1 316 ? 23.719 -15.256 -63.768 1.00 48.19 316 GLN A N 1
ATOM 2514 C CA . GLN A 1 316 ? 23.422 -14.152 -62.849 1.00 48.19 316 GLN A CA 1
ATOM 2515 C C . GLN A 1 316 ? 22.007 -14.308 -62.280 1.00 48.19 316 GLN A C 1
ATOM 2517 O O . GLN A 1 316 ? 21.025 -14.187 -63.010 1.00 48.19 316 GLN A O 1
ATOM 2522 N N . LEU A 1 317 ? 21.890 -14.545 -60.968 1.00 45.00 317 LEU A N 1
ATOM 2523 C CA . LEU A 1 317 ? 20.598 -14.681 -60.290 1.00 45.00 317 LEU A CA 1
ATOM 2524 C C . LEU A 1 317 ? 20.496 -13.741 -59.080 1.00 45.00 317 LEU A C 1
ATOM 2526 O O . LEU A 1 317 ? 21.351 -13.751 -58.189 1.00 45.00 317 LEU A O 1
ATOM 2530 N N . VAL A 1 318 ? 19.415 -12.958 -59.038 1.00 43.66 318 VAL A N 1
ATOM 2531 C CA . VAL A 1 318 ? 19.024 -12.106 -57.905 1.00 43.66 318 VAL A CA 1
ATOM 2532 C C . VAL A 1 318 ? 17.720 -12.651 -57.335 1.00 43.66 318 VAL A C 1
ATOM 2534 O O . VAL A 1 318 ? 16.741 -12.807 -58.063 1.00 43.66 318 VAL A O 1
ATOM 2537 N N . ILE A 1 319 ? 17.701 -12.952 -56.035 1.00 49.41 319 ILE A N 1
ATOM 2538 C CA . ILE A 1 319 ? 16.543 -13.569 -55.377 1.00 49.41 319 ILE A CA 1
ATOM 2539 C C . ILE A 1 319 ? 15.922 -12.579 -54.387 1.00 49.41 319 ILE A C 1
ATOM 2541 O O . ILE A 1 319 ? 16.590 -12.095 -53.469 1.00 49.41 319 ILE A O 1
ATOM 2545 N N . ILE A 1 320 ? 14.624 -12.318 -54.568 1.00 46.44 320 ILE A N 1
ATOM 2546 C CA . ILE A 1 320 ? 13.785 -11.530 -53.660 1.00 46.44 320 ILE A CA 1
ATOM 2547 C C . ILE A 1 320 ? 12.845 -12.485 -52.921 1.00 46.44 320 ILE A C 1
ATOM 2549 O O . ILE A 1 320 ? 12.054 -13.191 -53.549 1.00 46.44 320 ILE A O 1
ATOM 2553 N N . VAL A 1 321 ? 12.920 -12.507 -51.587 1.00 48.53 321 VAL A N 1
ATOM 2554 C CA . VAL A 1 321 ? 12.097 -13.382 -50.730 1.00 48.53 321 VAL A CA 1
ATOM 2555 C C . VAL A 1 321 ? 11.277 -12.540 -49.752 1.00 48.53 321 VAL A C 1
ATOM 2557 O O . VAL A 1 321 ? 11.811 -11.631 -49.115 1.00 48.53 321 VAL A O 1
ATOM 2560 N N . SER A 1 322 ? 9.985 -12.858 -49.615 1.00 42.16 322 SER A N 1
ATOM 2561 C CA . SER A 1 322 ? 9.058 -12.194 -48.688 1.00 42.16 322 SER A CA 1
ATOM 2562 C C . SER A 1 322 ? 8.143 -13.200 -47.965 1.00 42.16 322 SER A C 1
ATOM 2564 O O . SER A 1 322 ? 7.835 -14.269 -48.495 1.00 42.16 322 SER A O 1
ATOM 2566 N N . GLY A 1 323 ? 7.709 -12.863 -46.743 1.00 42.94 323 GLY A N 1
ATOM 2567 C CA . GLY A 1 323 ? 6.835 -13.698 -45.897 1.00 42.94 323 GLY A CA 1
ATOM 2568 C C . GLY A 1 323 ? 7.561 -14.476 -44.785 1.00 42.94 323 GLY A C 1
ATOM 2569 O O . GLY A 1 323 ? 8.788 -14.536 -44.756 1.00 42.94 323 GLY A O 1
ATOM 2570 N N . ARG A 1 324 ? 6.802 -15.073 -43.844 1.00 39.62 324 ARG A N 1
ATOM 2571 C CA . ARG A 1 324 ? 7.348 -15.685 -42.604 1.00 39.62 324 ARG A CA 1
ATOM 2572 C C . ARG A 1 324 ? 8.408 -16.771 -42.857 1.00 39.62 324 ARG A C 1
ATOM 2574 O O . ARG A 1 324 ? 9.478 -16.683 -42.263 1.00 39.62 324 ARG A O 1
ATOM 2581 N N . MET A 1 325 ? 8.172 -17.711 -43.781 1.00 39.69 325 MET A N 1
ATOM 2582 C CA . MET A 1 325 ? 9.167 -18.741 -44.149 1.00 39.69 325 MET A CA 1
ATOM 2583 C C . MET A 1 325 ? 10.459 -18.167 -44.758 1.00 39.69 325 MET A C 1
ATOM 2585 O O . MET A 1 325 ? 11.489 -18.836 -44.746 1.00 39.69 325 MET A O 1
ATOM 2589 N N . GLY A 1 326 ? 10.458 -16.923 -45.252 1.00 42.66 326 GLY A N 1
ATOM 2590 C CA . GLY A 1 326 ? 11.652 -16.306 -45.834 1.00 42.66 326 GLY A CA 1
ATOM 2591 C C . GLY A 1 326 ? 12.841 -16.256 -44.868 1.00 42.66 326 GLY A C 1
ATOM 2592 O O . GLY A 1 326 ? 13.977 -16.445 -45.297 1.00 42.66 326 GLY A O 1
ATOM 2593 N N . ARG A 1 327 ? 12.591 -16.096 -43.558 1.00 43.88 327 ARG A N 1
ATOM 2594 C CA . ARG A 1 327 ? 13.645 -16.129 -42.526 1.00 43.88 327 ARG A CA 1
ATOM 2595 C C . ARG A 1 327 ? 14.322 -17.497 -42.383 1.00 43.88 327 ARG A C 1
ATOM 2597 O O . ARG A 1 327 ? 15.506 -17.537 -42.074 1.00 43.88 327 ARG A O 1
ATOM 2604 N N . GLU A 1 328 ? 13.602 -18.589 -42.623 1.00 44.19 328 GLU A N 1
ATOM 2605 C CA . GLU A 1 328 ? 14.123 -19.960 -42.497 1.00 44.19 328 GLU A CA 1
ATOM 2606 C C . GLU A 1 328 ? 14.863 -20.415 -43.763 1.00 44.19 328 GLU A C 1
ATOM 2608 O O . GLU A 1 328 ? 15.782 -21.226 -43.687 1.00 44.19 328 GLU A O 1
ATOM 2613 N N . ILE A 1 329 ? 14.517 -19.847 -44.923 1.00 46.47 329 ILE A N 1
ATOM 2614 C CA . ILE A 1 329 ? 15.125 -20.160 -46.225 1.00 46.47 329 ILE A CA 1
ATOM 2615 C C . ILE A 1 329 ? 16.482 -19.446 -46.418 1.00 46.47 329 ILE A C 1
ATOM 2617 O O . ILE A 1 329 ? 17.411 -20.011 -47.002 1.00 46.47 329 ILE A O 1
ATOM 2621 N N . VAL A 1 330 ? 16.635 -18.216 -45.909 1.00 48.88 330 VAL A N 1
ATOM 2622 C CA . VAL A 1 330 ? 17.850 -17.381 -46.076 1.00 48.88 330 VAL A CA 1
ATOM 2623 C C . VAL A 1 330 ? 19.169 -18.080 -45.671 1.00 48.88 330 VAL A C 1
ATOM 2625 O O . VAL A 1 330 ? 20.115 -18.024 -46.466 1.00 48.88 330 VAL A O 1
ATOM 2628 N N . PRO A 1 331 ? 19.268 -18.803 -44.531 1.00 44.81 331 PRO A N 1
ATOM 2629 C CA . PRO A 1 331 ? 20.477 -19.549 -44.148 1.00 44.81 331 PRO A CA 1
ATOM 2630 C C . PRO A 1 331 ? 20.907 -20.661 -45.122 1.00 44.81 331 PRO A C 1
ATOM 2632 O O . PRO A 1 331 ? 22.051 -21.124 -45.060 1.00 44.81 331 PRO A O 1
ATOM 2635 N N . PHE A 1 332 ? 20.014 -21.109 -46.011 1.00 46.69 332 PHE A N 1
ATOM 2636 C CA . PHE A 1 332 ? 20.308 -22.126 -47.023 1.00 46.69 332 PHE A CA 1
ATOM 2637 C C . PHE A 1 332 ? 20.730 -21.499 -48.356 1.00 46.69 332 PHE A C 1
ATOM 2639 O O . PHE A 1 332 ? 21.741 -21.924 -48.914 1.00 46.69 332 PHE A O 1
ATOM 2646 N N . ILE A 1 333 ? 20.055 -20.434 -48.817 1.00 48.47 333 ILE A N 1
ATOM 2647 C CA . ILE A 1 333 ? 20.422 -19.725 -50.064 1.00 48.47 333 ILE A CA 1
ATOM 2648 C C . ILE A 1 333 ? 21.872 -19.213 -50.010 1.00 48.47 333 ILE A C 1
ATOM 2650 O O . ILE A 1 333 ? 22.595 -19.311 -51.001 1.00 48.47 333 ILE A O 1
ATOM 2654 N N . TRP A 1 334 ? 22.348 -18.755 -48.842 1.00 47.66 334 TRP A N 1
ATOM 2655 C CA . TRP A 1 334 ? 23.734 -18.294 -48.657 1.00 47.66 334 TRP A CA 1
ATOM 2656 C C . TRP A 1 334 ? 24.795 -19.331 -49.071 1.00 47.66 334 TRP A C 1
ATOM 2658 O O . TRP A 1 334 ? 25.914 -18.968 -49.445 1.00 47.66 334 TRP A O 1
ATOM 2668 N N . LYS A 1 335 ? 24.471 -20.628 -49.020 1.00 43.41 335 LYS A N 1
ATOM 2669 C CA . LYS A 1 335 ? 25.407 -21.724 -49.319 1.00 43.41 335 LYS A CA 1
ATOM 2670 C C . LYS A 1 335 ? 25.600 -21.959 -50.820 1.00 43.41 335 LYS A C 1
ATOM 2672 O O . LYS A 1 335 ? 26.566 -22.617 -51.197 1.00 43.41 335 LYS A O 1
ATOM 2677 N N . LEU A 1 336 ? 24.754 -21.384 -51.678 1.00 48.62 336 LEU A N 1
ATOM 2678 C CA . LEU A 1 336 ? 24.908 -21.484 -53.128 1.00 48.62 336 LEU A CA 1
ATOM 2679 C C . LEU A 1 336 ? 26.156 -20.697 -53.606 1.00 48.62 336 LEU A C 1
ATOM 2681 O O . LEU A 1 336 ? 26.410 -19.578 -53.137 1.00 48.62 336 LEU A O 1
ATOM 2685 N N . PRO A 1 337 ? 26.970 -21.253 -54.527 1.00 42.91 337 PRO A N 1
ATOM 2686 C CA . PRO A 1 337 ? 28.256 -20.663 -54.919 1.00 42.91 337 PRO A CA 1
ATOM 2687 C C . PRO A 1 337 ? 28.158 -19.537 -55.967 1.00 42.91 337 PRO A C 1
ATOM 2689 O O . PRO A 1 337 ? 29.178 -18.890 -56.231 1.00 42.91 337 PRO A O 1
ATOM 2692 N N . GLN A 1 338 ? 26.967 -19.328 -56.547 1.00 47.53 338 GLN A N 1
ATOM 2693 C CA . GLN A 1 338 ? 26.707 -18.500 -57.742 1.00 47.53 338 GLN A CA 1
ATOM 2694 C C . GLN A 1 338 ? 25.738 -17.318 -57.489 1.00 47.53 338 GLN A C 1
ATOM 2696 O O . GLN A 1 338 ? 25.418 -16.575 -58.409 1.00 47.53 338 GLN A O 1
ATOM 2701 N N . VAL A 1 339 ? 25.243 -17.135 -56.257 1.00 49.09 339 VAL A N 1
ATOM 2702 C CA . VAL A 1 339 ? 24.306 -16.044 -55.918 1.00 49.09 339 VAL A CA 1
ATOM 2703 C C . VAL A 1 339 ? 25.075 -14.744 -55.678 1.00 49.09 339 VAL A C 1
ATOM 2705 O O . VAL A 1 339 ? 25.981 -14.721 -54.846 1.00 49.09 339 VAL A O 1
ATOM 2708 N N . ILE A 1 340 ? 24.693 -13.678 -56.389 1.00 44.06 340 ILE A N 1
ATOM 2709 C CA . ILE A 1 340 ? 25.391 -12.379 -56.379 1.00 44.06 340 ILE A CA 1
ATOM 2710 C C . ILE A 1 340 ? 24.854 -11.464 -55.262 1.00 44.06 340 ILE A C 1
ATOM 2712 O O . ILE A 1 340 ? 25.635 -10.924 -54.483 1.00 44.06 340 ILE A O 1
ATOM 2716 N N . SER A 1 341 ? 23.526 -11.351 -55.133 1.00 44.09 341 SER A N 1
ATOM 2717 C CA . SER A 1 341 ? 22.854 -10.556 -54.090 1.00 44.09 341 SER A CA 1
ATOM 2718 C C . SER A 1 341 ? 21.556 -11.216 -53.620 1.00 44.09 341 SER A C 1
ATOM 2720 O O . SER A 1 341 ? 20.818 -11.792 -54.423 1.00 44.09 341 SER A O 1
ATOM 2722 N N . ILE A 1 342 ? 21.248 -11.082 -52.325 1.00 47.25 342 ILE A N 1
ATOM 2723 C CA . ILE A 1 342 ? 19.986 -11.531 -51.717 1.00 47.25 342 ILE A CA 1
ATOM 2724 C C . ILE A 1 342 ? 19.282 -10.318 -51.100 1.00 47.25 342 ILE A C 1
ATOM 2726 O O . ILE A 1 342 ? 19.827 -9.663 -50.208 1.00 47.25 342 ILE A O 1
ATOM 2730 N N . TYR A 1 343 ? 18.050 -10.046 -51.538 1.00 41.19 343 TYR A N 1
ATOM 2731 C CA . TYR A 1 343 ? 17.230 -8.952 -51.012 1.00 41.19 343 TYR A CA 1
ATOM 2732 C C . TYR A 1 343 ? 16.035 -9.514 -50.237 1.00 41.19 343 TYR A C 1
ATOM 2734 O O . TYR A 1 343 ? 15.087 -10.056 -50.811 1.00 41.19 343 TYR A O 1
ATOM 2742 N N . VAL A 1 344 ? 16.080 -9.391 -48.909 1.00 41.09 344 VAL A N 1
ATOM 2743 C CA . VAL A 1 344 ? 15.029 -9.892 -48.015 1.00 41.09 344 VAL A CA 1
ATOM 2744 C C . VAL A 1 344 ? 14.075 -8.751 -47.673 1.00 41.09 344 VAL A C 1
ATOM 2746 O O . VAL A 1 344 ? 14.358 -7.936 -46.796 1.00 41.09 344 VAL A O 1
ATOM 2749 N N . TYR A 1 345 ? 12.928 -8.703 -48.351 1.00 39.28 345 TYR A N 1
ATOM 2750 C CA . TYR A 1 345 ? 11.879 -7.722 -48.073 1.00 39.28 345 TYR A CA 1
ATOM 2751 C C . TYR A 1 345 ? 10.804 -8.330 -47.168 1.00 39.28 345 TYR A C 1
ATOM 2753 O O . TYR A 1 345 ? 9.775 -8.842 -47.617 1.00 39.28 345 TYR A O 1
ATOM 2761 N N . CYS A 1 346 ? 11.025 -8.230 -45.858 1.00 36.59 346 CYS A N 1
ATOM 2762 C CA . CYS A 1 346 ? 9.957 -8.421 -44.881 1.00 36.59 346 CYS A CA 1
ATOM 2763 C C . CYS A 1 346 ? 9.080 -7.165 -44.818 1.00 36.59 346 CYS A C 1
ATOM 2765 O O . CYS A 1 346 ? 9.444 -6.178 -44.179 1.00 36.59 346 CYS A O 1
ATOM 2767 N N . MET A 1 347 ? 7.892 -7.221 -45.423 1.00 35.78 347 MET A N 1
ATOM 2768 C CA . MET A 1 347 ? 6.800 -6.344 -45.002 1.00 35.78 347 MET A CA 1
ATOM 2769 C C . MET A 1 347 ? 6.238 -6.849 -43.670 1.00 35.78 347 MET A C 1
ATOM 2771 O O . MET A 1 347 ? 5.608 -7.908 -43.627 1.00 35.78 347 MET A O 1
ATOM 2775 N N . ASP A 1 348 ? 6.434 -6.078 -42.599 1.00 36.91 348 ASP A N 1
ATOM 2776 C CA . ASP A 1 348 ? 5.547 -6.139 -41.435 1.00 36.91 348 ASP A CA 1
ATOM 2777 C C . ASP A 1 348 ? 4.181 -5.583 -41.873 1.00 36.91 348 ASP A C 1
ATOM 2779 O O . ASP A 1 348 ? 4.041 -4.383 -42.138 1.00 36.91 348 ASP A O 1
ATOM 2783 N N . LYS A 1 349 ? 3.187 -6.472 -42.002 1.00 39.12 349 LYS A N 1
ATOM 2784 C CA . LYS A 1 349 ? 1.833 -6.115 -42.453 1.00 39.12 349 LYS A CA 1
ATOM 2785 C C . LYS A 1 349 ? 1.099 -5.187 -41.482 1.00 39.12 349 LYS A C 1
ATOM 2787 O O . LYS A 1 349 ? 0.139 -4.560 -41.912 1.00 39.12 349 LYS A O 1
ATOM 2792 N N . GLU A 1 350 ? 1.550 -5.072 -40.234 1.00 38.50 350 GLU A N 1
ATOM 2793 C CA . GLU A 1 350 ? 0.913 -4.247 -39.200 1.00 38.50 350 GLU A CA 1
ATOM 2794 C C . GLU A 1 350 ? 1.489 -2.818 -39.134 1.00 38.50 350 GLU A C 1
ATOM 2796 O O . GLU A 1 350 ? 0.951 -1.981 -38.416 1.00 38.50 350 GLU A O 1
ATOM 2801 N N . LYS A 1 351 ? 2.596 -2.509 -39.840 1.00 40.97 351 LYS A N 1
ATOM 2802 C CA . LYS A 1 351 ? 3.344 -1.242 -39.624 1.00 40.97 351 LYS A CA 1
ATOM 2803 C C . LYS A 1 351 ? 3.727 -0.433 -40.863 1.00 40.97 351 LYS A C 1
ATOM 2805 O O . LYS A 1 351 ? 4.214 0.685 -40.707 1.00 40.97 351 LYS A O 1
ATOM 2810 N N . ASN A 1 352 ? 3.539 -0.973 -42.070 1.00 35.91 352 ASN A N 1
ATOM 2811 C CA . ASN A 1 352 ? 3.750 -0.291 -43.361 1.00 35.91 352 ASN A CA 1
ATOM 2812 C C . ASN A 1 352 ? 5.041 0.566 -43.462 1.00 35.91 352 ASN A C 1
ATOM 2814 O O . ASN A 1 352 ? 5.057 1.648 -44.051 1.00 35.91 352 ASN A O 1
ATOM 2818 N N . LYS A 1 353 ? 6.141 0.083 -42.870 1.00 36.06 353 LYS A N 1
ATOM 2819 C CA . LYS A 1 353 ? 7.489 0.659 -42.976 1.00 36.06 353 LYS A CA 1
ATOM 2820 C C . LYS A 1 353 ? 8.456 -0.428 -43.423 1.00 36.06 353 LYS A C 1
ATOM 2822 O O . LYS A 1 353 ? 8.468 -1.521 -42.859 1.00 36.06 353 LYS A O 1
ATOM 2827 N N . GLN A 1 354 ? 9.252 -0.130 -44.446 1.00 33.25 354 GLN A N 1
ATOM 2828 C CA . GLN A 1 354 ? 10.217 -1.076 -45.001 1.00 33.25 354 GLN A CA 1
ATOM 2829 C C . GLN A 1 354 ? 11.345 -1.367 -44.004 1.00 33.25 354 GLN A C 1
ATOM 2831 O O . GLN A 1 354 ? 11.936 -0.447 -43.445 1.00 33.25 354 GLN A O 1
ATOM 2836 N N . TRP A 1 355 ? 11.692 -2.646 -43.865 1.00 36.31 355 TRP A N 1
ATOM 2837 C CA . TRP A 1 355 ? 12.991 -3.080 -43.356 1.00 36.31 355 TRP A CA 1
ATOM 2838 C C . TRP A 1 355 ? 13.810 -3.610 -44.535 1.00 36.31 355 TRP A C 1
ATOM 2840 O O . TRP A 1 355 ? 13.515 -4.684 -45.059 1.00 36.31 355 TRP A O 1
ATOM 2850 N N . SER A 1 356 ? 14.825 -2.862 -44.968 1.00 31.11 356 SER A N 1
ATOM 2851 C CA . SER A 1 356 ? 15.755 -3.282 -46.022 1.00 31.11 356 SER A CA 1
ATOM 2852 C C . SER A 1 356 ? 17.040 -3.847 -45.410 1.00 31.11 356 SER A C 1
ATOM 2854 O O . SER A 1 356 ? 18.041 -3.140 -45.281 1.00 31.11 356 SER A O 1
ATOM 2856 N N . HIS A 1 357 ? 17.031 -5.130 -45.042 1.00 38.16 357 HIS A N 1
ATOM 2857 C CA . HIS A 1 357 ? 18.271 -5.849 -44.736 1.00 38.16 357 HIS A CA 1
ATOM 2858 C C . HIS A 1 357 ? 18.857 -6.412 -46.033 1.00 38.16 357 HIS A C 1
ATOM 2860 O O . HIS A 1 357 ? 18.465 -7.479 -46.508 1.00 38.16 357 HIS A O 1
ATOM 2866 N N . ILE A 1 358 ? 19.781 -5.650 -46.619 1.00 33.31 358 ILE A N 1
ATOM 2867 C CA . ILE A 1 358 ? 20.574 -6.089 -47.766 1.00 33.31 358 ILE A CA 1
ATOM 2868 C C . ILE A 1 358 ? 21.682 -7.005 -47.248 1.00 33.31 358 ILE A C 1
ATOM 2870 O O . ILE A 1 358 ? 22.501 -6.591 -46.429 1.00 33.31 358 ILE A O 1
ATOM 2874 N N . TYR A 1 359 ? 21.725 -8.233 -47.756 1.00 39.03 359 TYR A N 1
ATOM 2875 C CA . TYR A 1 359 ? 22.807 -9.174 -47.494 1.00 39.03 359 TYR A CA 1
ATOM 2876 C C . TYR A 1 359 ? 23.658 -9.320 -48.757 1.00 39.03 359 TYR A C 1
ATOM 2878 O O . TYR A 1 359 ? 23.336 -10.099 -49.657 1.00 39.03 359 TYR A O 1
ATOM 2886 N N . VAL A 1 360 ? 24.748 -8.550 -48.830 1.00 33.19 360 VAL A N 1
ATOM 2887 C CA . VAL A 1 360 ? 25.720 -8.652 -49.926 1.00 33.19 360 VAL A CA 1
ATOM 2888 C C . VAL A 1 360 ? 26.745 -9.729 -49.584 1.00 33.19 360 VAL A C 1
ATOM 2890 O O . VAL A 1 360 ? 27.570 -9.556 -48.688 1.00 33.19 360 VAL A O 1
ATOM 2893 N N . LYS A 1 361 ? 26.727 -10.839 -50.324 1.00 33.31 361 LYS A N 1
ATOM 2894 C CA . LYS A 1 361 ? 27.797 -11.839 -50.292 1.00 33.31 361 LYS A CA 1
ATOM 2895 C C . LYS A 1 361 ? 28.873 -11.425 -51.298 1.00 33.31 361 LYS A C 1
ATOM 2897 O O . LYS A 1 361 ? 28.959 -11.989 -52.385 1.00 33.31 361 LYS A O 1
ATOM 2902 N N . VAL A 1 362 ? 29.681 -10.423 -50.940 1.00 30.88 362 VAL A N 1
ATOM 2903 C CA . VAL A 1 362 ? 30.856 -10.055 -51.747 1.00 30.88 362 VAL A CA 1
ATOM 2904 C C . VAL A 1 362 ? 31.792 -11.259 -51.791 1.00 30.88 362 VAL A C 1
ATOM 2906 O O . VAL A 1 362 ? 32.350 -11.666 -50.774 1.00 30.88 362 VAL A O 1
ATOM 2909 N N . LYS A 1 363 ? 31.943 -11.844 -52.978 1.00 29.75 363 LYS A N 1
ATOM 2910 C CA . LYS A 1 363 ? 32.930 -12.884 -53.254 1.00 29.75 363 LYS A CA 1
ATOM 2911 C C . LYS A 1 363 ? 34.230 -12.181 -53.648 1.00 29.75 363 LYS A C 1
ATOM 2913 O O . LYS A 1 363 ? 34.419 -11.860 -54.814 1.00 29.75 363 LYS A O 1
ATOM 2918 N N . ASP A 1 364 ? 35.044 -11.880 -52.639 1.00 31.34 364 ASP A N 1
ATOM 2919 C CA . ASP A 1 364 ? 36.444 -11.439 -52.719 1.00 31.34 364 ASP A CA 1
ATOM 2920 C C . ASP A 1 364 ? 36.807 -10.439 -53.839 1.00 31.34 364 ASP A C 1
ATOM 2922 O O . ASP A 1 364 ? 37.535 -10.789 -54.765 1.00 31.34 364 ASP A O 1
ATOM 2926 N N . VAL A 1 365 ? 36.378 -9.172 -53.725 1.00 25.84 365 VAL A N 1
ATOM 2927 C CA . VAL A 1 365 ? 37.110 -8.005 -54.271 1.00 25.84 365 VAL A CA 1
ATOM 2928 C C . VAL A 1 365 ? 36.576 -6.694 -53.669 1.00 25.84 365 VAL A C 1
ATOM 2930 O O . VAL A 1 365 ? 35.377 -6.553 -53.433 1.00 25.84 365 VAL A O 1
ATOM 2933 N N . VAL A 1 366 ? 37.472 -5.733 -53.419 1.00 24.22 366 VAL A N 1
ATOM 2934 C CA . VAL A 1 366 ? 37.142 -4.355 -53.007 1.00 24.22 366 VAL A CA 1
ATOM 2935 C C . VAL A 1 366 ? 36.979 -3.484 -54.251 1.00 24.22 366 VAL A C 1
ATOM 2937 O O . VAL A 1 366 ? 37.862 -3.497 -55.107 1.00 24.22 366 VAL A O 1
ATOM 2940 N N . ILE A 1 367 ? 35.897 -2.703 -54.328 1.00 24.25 367 ILE A N 1
ATOM 2941 C CA . ILE A 1 367 ? 35.713 -1.638 -55.325 1.00 24.25 367 ILE A CA 1
ATOM 2942 C C . ILE A 1 367 ? 35.123 -0.407 -54.624 1.00 24.25 367 ILE A C 1
ATOM 2944 O O . ILE A 1 367 ? 33.989 -0.441 -54.148 1.00 24.25 367 ILE A O 1
ATOM 2948 N N . GLU A 1 368 ? 35.902 0.672 -54.579 1.00 23.12 368 GLU A N 1
ATOM 2949 C CA . GLU A 1 368 ? 35.394 2.043 -54.449 1.00 23.12 368 GLU A CA 1
ATOM 2950 C C . GLU A 1 368 ? 34.954 2.530 -55.843 1.00 23.12 368 GLU A C 1
ATOM 2952 O O . GLU A 1 368 ? 35.424 2.004 -56.855 1.00 23.12 368 GLU A O 1
ATOM 2957 N N . LEU A 1 369 ? 34.039 3.500 -55.931 1.00 27.83 369 LEU A N 1
ATOM 2958 C CA . LEU A 1 369 ? 33.652 4.054 -57.232 1.00 27.83 369 LEU A CA 1
ATOM 2959 C C . LEU A 1 369 ? 34.795 4.905 -57.802 1.00 27.83 369 LEU A C 1
ATOM 2961 O O . LEU A 1 369 ? 35.177 5.868 -57.150 1.00 27.83 369 LEU A O 1
ATOM 2965 N N . ASP A 1 370 ? 35.265 4.584 -59.014 1.00 25.31 370 ASP A N 1
ATOM 2966 C CA . ASP A 1 370 ? 35.372 5.548 -60.124 1.00 25.31 370 ASP A CA 1
ATOM 2967 C C . ASP A 1 370 ? 35.751 4.890 -61.480 1.00 25.31 370 ASP A C 1
ATOM 2969 O O . ASP A 1 370 ? 36.210 3.752 -61.545 1.00 25.31 370 ASP A O 1
ATOM 2973 N N . GLU A 1 371 ? 35.456 5.623 -62.559 1.00 25.44 371 GLU A N 1
ATOM 2974 C CA . GLU A 1 371 ? 35.857 5.517 -63.984 1.00 25.44 371 GLU A CA 1
ATOM 2975 C C . GLU A 1 371 ? 36.094 4.156 -64.713 1.00 25.44 371 GLU A C 1
ATOM 2977 O O . GLU A 1 371 ? 37.128 3.503 -64.631 1.00 25.44 371 GLU A O 1
ATOM 2982 N N . LEU A 1 372 ? 35.145 3.838 -65.609 1.00 22.23 372 LEU A N 1
ATOM 2983 C CA . LEU A 1 372 ? 35.313 3.619 -67.068 1.00 22.23 372 LEU A CA 1
ATOM 2984 C C . LEU A 1 372 ? 36.570 2.891 -67.666 1.00 22.23 372 LEU A C 1
ATOM 2986 O O . LEU A 1 372 ? 37.648 3.459 -67.762 1.00 22.23 372 LEU A O 1
ATOM 2990 N N . ILE A 1 373 ? 36.318 1.759 -68.370 1.00 22.48 373 ILE A N 1
ATOM 2991 C CA . ILE A 1 373 ? 37.116 1.120 -69.474 1.00 22.48 373 ILE A CA 1
ATOM 2992 C C . ILE A 1 373 ? 38.540 0.593 -69.076 1.00 22.48 373 ILE A C 1
ATOM 2994 O O . ILE A 1 373 ? 39.399 1.347 -68.654 1.00 22.48 373 ILE A O 1
ATOM 2998 N N . ILE A 1 374 ? 38.927 -0.694 -69.231 1.00 22.83 374 ILE A N 1
ATOM 2999 C CA . ILE A 1 374 ? 39.345 -1.342 -70.505 1.00 22.83 374 ILE A CA 1
ATOM 3000 C C . ILE A 1 374 ? 39.419 -2.898 -70.447 1.00 22.83 374 ILE A C 1
ATOM 3002 O O . ILE A 1 374 ? 40.129 -3.491 -69.647 1.00 22.83 374 ILE A O 1
ATOM 3006 N N . ARG A 1 375 ? 38.743 -3.522 -71.431 1.00 22.36 375 ARG A N 1
ATOM 3007 C CA . ARG A 1 375 ? 38.997 -4.787 -72.183 1.00 22.36 375 ARG A CA 1
ATOM 3008 C C . ARG A 1 375 ? 39.530 -6.078 -71.509 1.00 22.36 375 ARG A C 1
ATOM 3010 O O . ARG A 1 375 ? 40.726 -6.314 -71.392 1.00 22.36 375 ARG A O 1
ATOM 3017 N N . ILE A 1 376 ? 38.587 -7.019 -71.411 1.00 24.72 376 ILE A N 1
ATOM 3018 C CA . ILE A 1 376 ? 38.642 -8.472 -71.715 1.00 24.72 376 ILE A CA 1
ATOM 3019 C C . ILE A 1 376 ? 39.783 -8.957 -72.650 1.00 24.72 376 ILE A C 1
ATOM 3021 O O . ILE A 1 376 ? 39.949 -8.411 -73.744 1.00 24.72 376 ILE A O 1
ATOM 3025 N N . LYS A 1 377 ? 40.409 -10.098 -72.290 1.00 22.44 377 LYS A N 1
ATOM 3026 C CA . LYS A 1 377 ? 40.846 -11.265 -73.124 1.00 22.44 377 LYS A CA 1
ATOM 3027 C C . LYS A 1 377 ? 41.572 -12.286 -72.219 1.00 22.44 377 LYS A C 1
ATOM 3029 O O . LYS A 1 377 ? 42.173 -11.854 -71.245 1.00 22.44 377 LYS A O 1
ATOM 3034 N N . ALA A 1 378 ? 41.633 -13.602 -72.447 1.00 24.19 378 ALA A N 1
ATOM 3035 C CA . ALA A 1 378 ? 40.913 -14.587 -73.286 1.00 24.19 378 ALA A CA 1
ATOM 3036 C C . ALA A 1 378 ? 40.891 -15.914 -72.450 1.00 24.19 378 ALA A C 1
ATOM 3038 O O . ALA A 1 378 ? 41.308 -15.875 -71.296 1.00 24.19 378 ALA A O 1
ATOM 3039 N N . ASP A 1 379 ? 40.449 -17.114 -72.838 1.00 26.11 379 ASP A N 1
ATOM 3040 C CA . ASP A 1 379 ? 40.263 -17.839 -74.114 1.00 26.11 379 ASP A CA 1
ATOM 3041 C C . ASP A 1 379 ? 39.357 -19.086 -73.772 1.00 26.11 379 ASP A C 1
ATOM 3043 O O . ASP A 1 379 ? 38.965 -19.224 -72.616 1.00 26.11 379 ASP A O 1
ATOM 3047 N N . HIS A 1 380 ? 38.936 -20.061 -74.595 1.00 25.16 380 HIS A N 1
ATOM 3048 C CA . HIS A 1 380 ? 39.410 -20.571 -75.886 1.00 25.16 380 HIS A CA 1
ATOM 3049 C C . HIS A 1 380 ? 38.354 -21.493 -76.547 1.00 25.16 380 HIS A C 1
ATOM 3051 O O . HIS A 1 380 ? 37.849 -22.382 -75.859 1.00 25.16 380 HIS A O 1
ATOM 3057 N N . LYS A 1 381 ? 38.112 -21.368 -77.871 1.00 26.70 381 LYS A N 1
ATOM 3058 C CA . LYS A 1 381 ? 38.178 -22.458 -78.896 1.00 26.70 381 LYS A CA 1
ATOM 3059 C C . LYS A 1 381 ? 37.313 -22.259 -80.162 1.00 26.70 381 LYS A C 1
ATOM 3061 O O . LYS A 1 381 ? 36.094 -22.305 -80.092 1.00 26.70 381 LYS A O 1
ATOM 3066 N N . THR A 1 382 ? 38.005 -22.302 -81.314 1.00 26.17 382 THR A N 1
ATOM 3067 C CA . THR A 1 382 ? 37.609 -22.910 -82.619 1.00 26.17 382 THR A CA 1
ATOM 3068 C C . THR A 1 382 ? 36.402 -22.334 -83.400 1.00 26.17 382 THR A C 1
ATOM 3070 O O . THR A 1 382 ? 35.386 -22.003 -82.814 1.00 26.17 382 THR A O 1
ATOM 3073 N N . GLN A 1 383 ? 36.415 -22.239 -84.742 1.00 28.72 383 GLN A N 1
ATOM 3074 C CA . GLN A 1 383 ? 37.395 -22.711 -85.747 1.00 28.72 383 GLN A CA 1
ATOM 3075 C C . GLN A 1 383 ? 37.261 -21.964 -87.097 1.00 28.72 383 GLN A C 1
ATOM 3077 O O . GLN A 1 383 ? 36.187 -21.452 -87.380 1.00 28.72 383 GLN A O 1
ATOM 3082 N N . ASN A 1 384 ? 38.296 -22.079 -87.954 1.00 28.31 384 ASN A N 1
ATOM 3083 C CA . ASN A 1 384 ? 38.252 -22.008 -89.435 1.00 28.31 384 ASN A CA 1
ATOM 3084 C C . ASN A 1 384 ? 37.868 -20.655 -90.097 1.00 28.31 384 ASN A C 1
ATOM 3086 O O . ASN A 1 384 ? 36.794 -20.128 -89.851 1.00 28.31 384 ASN A O 1
ATOM 3090 N N . ILE A 1 385 ? 38.642 -20.056 -91.020 1.00 29.56 385 ILE A N 1
ATOM 3091 C CA . ILE A 1 385 ? 39.991 -20.328 -91.602 1.00 29.56 385 ILE A CA 1
ATOM 3092 C C . ILE A 1 385 ? 40.679 -18.935 -91.863 1.00 29.56 385 ILE A C 1
ATOM 3094 O O . ILE A 1 385 ? 40.238 -17.972 -91.245 1.00 29.56 385 ILE A O 1
ATOM 3098 N N . MET A 1 386 ? 41.735 -18.647 -92.653 1.00 26.16 386 MET A N 1
ATOM 3099 C CA . MET A 1 386 ? 42.473 -19.326 -93.742 1.00 26.16 386 MET A CA 1
ATOM 3100 C C . MET A 1 386 ? 43.976 -18.886 -93.791 1.00 26.16 386 MET A C 1
ATOM 3102 O O . MET A 1 386 ? 44.595 -18.596 -92.772 1.00 26.16 386 MET A O 1
ATOM 3106 N N . GLU A 1 387 ? 44.547 -18.894 -94.997 1.00 27.56 387 GLU A N 1
ATOM 3107 C CA . GLU A 1 387 ? 45.883 -18.543 -95.511 1.00 27.56 387 GLU A CA 1
ATOM 3108 C C . GLU A 1 387 ? 46.253 -17.038 -95.437 1.00 27.56 387 GLU A C 1
ATOM 3110 O O . GLU A 1 387 ? 45.350 -16.211 -95.375 1.00 27.56 387 GLU A O 1
ATOM 3115 N N . GLN A 1 388 ? 47.495 -16.524 -95.554 1.00 28.86 388 GLN A N 1
ATOM 3116 C CA . GLN A 1 388 ? 48.932 -16.939 -95.583 1.00 28.86 388 GLN A CA 1
ATOM 3117 C C . GLN A 1 388 ? 49.678 -15.937 -96.545 1.00 28.86 388 GLN A C 1
ATOM 3119 O O . GLN A 1 388 ? 49.006 -15.284 -97.340 1.00 28.86 388 GLN A O 1
ATOM 3124 N N . PRO A 1 389 ? 51.027 -15.792 -96.572 1.00 40.25 389 PRO A N 1
ATOM 3125 C CA . PRO A 1 389 ? 51.915 -15.401 -95.463 1.00 40.25 389 PRO A CA 1
ATOM 3126 C C . PRO A 1 389 ? 53.070 -14.419 -95.880 1.00 40.25 389 PRO A C 1
ATOM 3128 O O . PRO A 1 389 ? 53.170 -14.015 -97.033 1.00 40.25 389 PRO A O 1
ATOM 3131 N N . LEU A 1 390 ? 54.025 -14.173 -94.956 1.00 25.78 390 LEU A N 1
ATOM 3132 C CA . LEU A 1 390 ? 55.422 -13.684 -95.162 1.00 25.78 390 LEU A CA 1
ATOM 3133 C C . LEU A 1 390 ? 55.674 -12.199 -95.562 1.00 25.78 390 LEU A C 1
ATOM 3135 O O . LEU A 1 390 ? 54.812 -11.570 -96.167 1.00 25.78 390 LEU A O 1
ATOM 3139 N N . PRO A 1 391 ? 56.896 -11.639 -95.328 1.00 36.94 391 PRO A N 1
ATOM 3140 C CA . PRO A 1 391 ? 58.002 -12.092 -94.463 1.00 36.94 391 PRO A CA 1
ATOM 3141 C C . PRO A 1 391 ? 58.484 -11.048 -93.421 1.00 36.94 391 PRO A C 1
ATOM 3143 O O . PRO A 1 391 ? 58.362 -9.837 -93.591 1.00 36.94 391 PRO A O 1
ATOM 3146 N N . THR A 1 392 ? 59.157 -11.524 -92.371 1.00 33.97 392 THR A N 1
ATOM 3147 C CA . THR A 1 392 ? 59.857 -10.695 -91.371 1.00 33.97 392 THR A CA 1
ATOM 3148 C C . THR A 1 392 ? 61.091 -9.991 -91.950 1.00 33.97 392 THR A C 1
ATOM 3150 O O . THR A 1 392 ? 61.879 -10.611 -92.666 1.00 33.97 392 THR A O 1
ATOM 3153 N N . LYS A 1 393 ? 61.360 -8.744 -91.537 1.00 30.36 393 LYS A N 1
ATOM 3154 C CA . LYS A 1 393 ? 62.706 -8.148 -91.619 1.00 30.36 393 LYS A CA 1
ATOM 3155 C C . LYS A 1 393 ? 62.960 -7.190 -90.455 1.00 30.36 393 LYS A C 1
ATOM 3157 O O . LYS A 1 393 ? 62.211 -6.241 -90.264 1.00 30.36 393 LYS A O 1
ATOM 3162 N N . ALA A 1 394 ? 64.020 -7.442 -89.690 1.00 31.83 394 ALA A N 1
ATOM 3163 C CA . ALA A 1 394 ? 64.476 -6.536 -88.641 1.00 31.83 394 ALA A CA 1
ATOM 3164 C C . ALA A 1 394 ? 65.387 -5.447 -89.232 1.00 31.83 394 ALA A C 1
ATOM 3166 O O . ALA A 1 394 ? 66.274 -5.750 -90.030 1.00 31.83 394 ALA A O 1
ATOM 3167 N N . ILE A 1 395 ? 65.191 -4.200 -88.804 1.00 33.56 395 ILE A N 1
ATOM 3168 C CA . ILE A 1 395 ? 66.112 -3.070 -88.991 1.00 33.56 395 ILE A CA 1
ATOM 3169 C C . ILE A 1 395 ? 66.187 -2.340 -87.642 1.00 33.56 395 ILE A C 1
ATOM 3171 O O . ILE A 1 395 ? 65.207 -2.314 -86.900 1.00 33.56 395 ILE A O 1
ATOM 3175 N N . ALA A 1 396 ? 67.361 -1.821 -87.282 1.00 31.12 396 ALA A N 1
ATOM 3176 C CA . ALA A 1 396 ? 67.628 -1.284 -85.950 1.00 31.12 396 ALA A CA 1
ATOM 3177 C C . ALA A 1 396 ? 67.576 0.253 -85.890 1.00 31.12 396 ALA A C 1
ATOM 3179 O O . ALA A 1 396 ? 68.027 0.921 -86.814 1.00 31.12 396 ALA A O 1
ATOM 3180 N N . ARG A 1 397 ? 67.157 0.765 -84.723 1.00 37.59 397 ARG A N 1
ATOM 3181 C CA . ARG A 1 397 ? 67.399 2.122 -84.192 1.00 37.59 397 ARG A CA 1
ATOM 3182 C C . ARG A 1 397 ? 66.977 3.319 -85.065 1.00 37.59 397 ARG A C 1
ATOM 3184 O O . ARG A 1 397 ? 67.809 3.950 -85.711 1.00 37.59 397 ARG A O 1
ATOM 3191 N N . SER A 1 398 ? 65.750 3.784 -84.854 1.00 37.09 398 SER A N 1
ATOM 3192 C CA . SER A 1 398 ? 65.571 5.136 -84.300 1.00 37.09 398 SER A CA 1
ATOM 3193 C C . SER A 1 398 ? 65.608 5.065 -82.762 1.00 37.09 398 SER A C 1
ATOM 3195 O O . SER A 1 398 ? 65.444 3.987 -82.183 1.00 37.09 398 SER A O 1
ATOM 3197 N N . VAL A 1 399 ? 65.874 6.187 -82.086 1.00 48.44 399 VAL A N 1
ATOM 3198 C CA . VAL A 1 399 ? 65.610 6.322 -80.642 1.00 48.44 399 VAL A CA 1
ATOM 3199 C C . VAL A 1 399 ? 64.287 7.058 -80.514 1.00 48.44 399 VAL A C 1
ATOM 3201 O O . VAL A 1 399 ? 64.254 8.280 -80.395 1.00 48.44 399 VAL A O 1
ATOM 3204 N N . ASP A 1 400 ? 63.199 6.302 -80.611 1.00 48.94 400 ASP A N 1
ATOM 3205 C CA . ASP A 1 400 ? 61.865 6.834 -80.367 1.00 48.94 400 ASP A CA 1
ATOM 3206 C C . ASP A 1 400 ? 61.754 7.096 -78.861 1.00 48.94 400 ASP A C 1
ATOM 3208 O O . ASP A 1 400 ? 61.916 6.184 -78.045 1.00 48.94 400 ASP A O 1
ATOM 3212 N N . ALA A 1 401 ? 61.554 8.356 -78.482 1.00 55.66 401 ALA A N 1
ATOM 3213 C CA . ALA A 1 401 ? 61.422 8.724 -77.082 1.00 55.66 401 ALA A CA 1
ATOM 3214 C C . ALA A 1 401 ? 60.120 8.132 -76.507 1.00 55.66 401 ALA A C 1
ATOM 3216 O O . ALA A 1 401 ? 59.091 8.075 -77.180 1.00 55.66 401 ALA A O 1
ATOM 3217 N N . VAL A 1 402 ? 60.165 7.683 -75.250 1.00 64.75 402 VAL A N 1
ATOM 3218 C CA . VAL A 1 402 ? 59.052 6.987 -74.584 1.00 64.75 402 VAL A CA 1
ATOM 3219 C C . VAL A 1 402 ? 58.559 7.813 -73.398 1.00 64.75 402 VAL A C 1
ATOM 3221 O O . VAL A 1 402 ? 59.366 8.322 -72.616 1.00 64.75 402 VAL A O 1
ATOM 3224 N N . GLN A 1 403 ? 57.234 7.934 -73.269 1.00 75.88 403 GLN A N 1
ATOM 3225 C CA . GLN A 1 403 ? 56.573 8.633 -72.162 1.00 75.88 403 GLN A CA 1
ATOM 3226 C C . GLN A 1 403 ? 56.953 8.041 -70.788 1.00 75.88 403 GLN A C 1
ATOM 3228 O O . GLN A 1 403 ? 57.326 6.864 -70.713 1.00 75.88 403 GLN A O 1
ATOM 3233 N N . PRO A 1 404 ? 56.832 8.803 -69.688 1.00 80.31 404 PRO A N 1
ATOM 3234 C CA . PRO A 1 404 ? 57.182 8.311 -68.364 1.00 80.31 404 PRO A CA 1
ATOM 3235 C C . PRO A 1 404 ? 56.254 7.170 -67.929 1.00 80.31 404 PRO A C 1
ATOM 3237 O O . PRO A 1 404 ? 55.078 7.122 -68.293 1.00 80.31 404 PRO A O 1
ATOM 3240 N N . LYS A 1 405 ? 56.778 6.251 -67.120 1.00 83.50 405 LYS A N 1
ATOM 3241 C CA . LYS A 1 405 ? 56.045 5.091 -66.603 1.00 83.50 405 LYS A CA 1
ATOM 3242 C C . LYS A 1 405 ? 56.280 4.949 -65.103 1.00 83.50 405 LYS A C 1
ATOM 3244 O O . LYS A 1 405 ? 57.430 4.837 -64.670 1.00 83.50 405 LYS A O 1
ATOM 3249 N N . VAL A 1 406 ? 55.191 4.875 -64.336 1.00 83.50 406 VAL A N 1
ATOM 3250 C CA . VAL A 1 406 ? 55.222 4.526 -62.908 1.00 83.50 406 VAL A CA 1
ATOM 3251 C C . VAL A 1 406 ? 55.806 3.124 -62.734 1.00 83.50 406 VAL A C 1
ATOM 3253 O O . VAL A 1 406 ? 55.331 2.151 -63.328 1.00 83.50 406 VAL A O 1
ATOM 3256 N N . GLU A 1 407 ? 56.828 3.013 -61.896 1.00 71.81 407 GLU A N 1
ATOM 3257 C CA . GLU A 1 407 ? 57.331 1.739 -61.396 1.00 71.81 407 GLU A CA 1
ATOM 3258 C C . GLU A 1 407 ? 56.990 1.602 -59.911 1.00 71.81 407 GLU A C 1
ATOM 3260 O O . GLU A 1 407 ? 56.825 2.584 -59.191 1.00 71.81 407 GLU A O 1
ATOM 3265 N N . ALA A 1 408 ? 56.823 0.358 -59.462 1.00 59.12 408 ALA A N 1
ATOM 3266 C CA . ALA A 1 408 ? 56.403 0.054 -58.098 1.00 59.12 408 ALA A CA 1
ATOM 3267 C C . ALA A 1 408 ? 57.397 0.643 -57.062 1.00 59.12 408 ALA A C 1
ATOM 3269 O O . ALA A 1 408 ? 58.594 0.730 -57.347 1.00 59.12 408 ALA A O 1
ATOM 3270 N N . PRO A 1 409 ? 56.928 1.017 -55.856 1.00 52.16 409 PRO A N 1
ATOM 3271 C CA . PRO A 1 409 ? 56.093 0.143 -55.0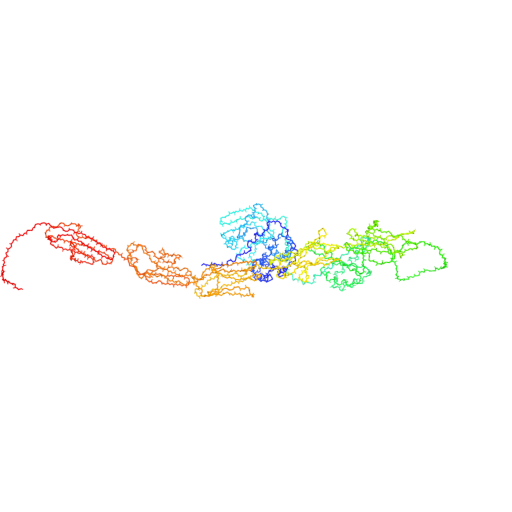27 1.00 52.16 409 PRO A CA 1
ATOM 3272 C C . PRO A 1 409 ? 54.591 0.184 -55.324 1.00 52.16 409 PRO A C 1
ATOM 3274 O O . PRO A 1 409 ? 54.024 1.245 -55.540 1.00 52.16 409 PRO A O 1
ATOM 3277 N N . LYS A 1 410 ? 53.911 -0.962 -55.181 1.00 54.75 410 LYS A N 1
ATOM 3278 C CA . LYS A 1 410 ? 52.491 -0.971 -54.791 1.00 54.75 410 LYS A CA 1
ATOM 3279 C C . LYS A 1 410 ? 52.404 -0.688 -53.287 1.00 54.75 410 LYS A C 1
ATOM 3281 O O . LYS A 1 410 ? 52.070 -1.573 -52.503 1.00 54.75 410 LYS A O 1
ATOM 3286 N N . ALA A 1 411 ? 52.781 0.526 -52.887 1.00 46.38 411 ALA A N 1
ATOM 3287 C CA . ALA A 1 411 ? 52.354 1.051 -51.597 1.00 46.38 411 ALA A CA 1
ATOM 3288 C C . ALA A 1 411 ? 50.817 1.101 -51.591 1.00 46.38 411 ALA A C 1
ATOM 3290 O O . ALA A 1 411 ? 50.198 1.181 -52.654 1.00 46.38 411 ALA A O 1
ATOM 3291 N N . ALA A 1 412 ? 50.192 1.024 -50.416 1.00 53.50 412 ALA A N 1
ATOM 3292 C CA . ALA A 1 412 ? 48.748 1.192 -50.344 1.00 53.50 412 ALA A CA 1
ATOM 3293 C C . ALA A 1 412 ? 48.362 2.574 -50.899 1.00 53.50 412 ALA A C 1
ATOM 3295 O O . ALA A 1 412 ? 49.016 3.569 -50.587 1.00 53.50 412 ALA A O 1
ATOM 3296 N N . ASN A 1 413 ? 47.273 2.641 -51.674 1.00 70.19 413 ASN A N 1
ATOM 3297 C CA . ASN A 1 413 ? 46.727 3.900 -52.206 1.00 70.19 413 ASN A CA 1
ATOM 3298 C C . ASN A 1 413 ? 46.333 4.895 -51.089 1.00 70.19 413 ASN A C 1
ATOM 3300 O O . ASN A 1 413 ? 46.068 6.060 -51.366 1.00 70.19 413 ASN A O 1
ATOM 3304 N N . HIS A 1 414 ? 46.315 4.425 -49.839 1.00 82.50 414 HIS A N 1
ATOM 3305 C CA . HIS A 1 414 ? 45.971 5.142 -48.625 1.00 82.50 414 HIS A CA 1
ATOM 3306 C C . HIS A 1 414 ? 47.138 5.078 -47.622 1.00 82.50 414 HIS A C 1
ATOM 3308 O O . HIS A 1 414 ? 47.656 3.993 -47.348 1.00 82.50 414 HIS A O 1
ATOM 3314 N N . GLN A 1 415 ? 47.523 6.218 -47.045 1.00 88.69 415 GLN A N 1
ATOM 3315 C CA . GLN A 1 415 ? 48.468 6.328 -45.927 1.00 88.69 415 GLN A CA 1
ATOM 3316 C C . GLN A 1 415 ? 47.807 6.977 -44.703 1.00 88.69 415 GLN A C 1
ATOM 3318 O O . GLN A 1 415 ? 46.834 7.721 -44.824 1.00 88.69 415 GLN A O 1
ATOM 3323 N N . LEU A 1 416 ? 48.357 6.695 -43.520 1.00 90.12 416 LEU A N 1
ATOM 3324 C CA . LEU A 1 416 ? 47.892 7.196 -42.227 1.00 90.12 416 LEU A CA 1
ATOM 3325 C C . LEU A 1 416 ? 49.046 7.915 -41.516 1.00 90.12 416 LEU A C 1
ATOM 3327 O O . LEU A 1 416 ? 50.123 7.336 -41.390 1.00 90.12 416 LEU A O 1
ATOM 3331 N N . CYS A 1 417 ? 48.818 9.131 -41.019 1.00 90.94 417 CYS A N 1
ATOM 3332 C CA . CYS A 1 417 ? 49.767 9.874 -40.177 1.00 90.94 417 CYS A CA 1
ATOM 3333 C C . CYS A 1 417 ? 49.057 10.383 -38.917 1.00 90.94 417 CYS A C 1
ATOM 3335 O O . CYS A 1 417 ? 47.895 10.776 -39.001 1.00 90.94 417 CYS A O 1
ATOM 3337 N N . ILE A 1 418 ? 49.718 10.391 -37.758 1.00 91.62 418 ILE A N 1
ATOM 3338 C CA . ILE A 1 418 ? 49.176 11.016 -36.542 1.00 91.62 418 ILE A CA 1
ATOM 3339 C C . ILE A 1 418 ? 49.525 12.509 -36.554 1.00 91.62 418 ILE A C 1
ATOM 3341 O O . ILE A 1 418 ? 50.629 12.900 -36.923 1.00 91.62 418 ILE A O 1
ATOM 3345 N N . ILE A 1 419 ? 48.578 13.356 -36.150 1.00 91.94 419 ILE A N 1
ATOM 3346 C CA . ILE A 1 419 ? 48.762 14.810 -36.114 1.00 91.94 419 ILE A CA 1
ATOM 3347 C C . ILE A 1 419 ? 50.013 15.209 -35.304 1.00 91.94 419 ILE A C 1
ATOM 3349 O O . ILE A 1 419 ? 50.187 14.799 -34.156 1.00 91.94 419 ILE A O 1
ATOM 3353 N N . GLY A 1 420 ? 50.876 16.027 -35.908 1.00 89.69 420 GLY A N 1
ATOM 3354 C CA . GLY A 1 420 ? 52.159 16.466 -35.355 1.00 89.69 420 GLY A CA 1
ATOM 3355 C C . GLY A 1 420 ? 53.351 15.539 -35.627 1.00 89.69 420 GLY A C 1
ATOM 3356 O O . GLY A 1 420 ? 54.476 15.942 -35.333 1.00 89.69 420 GLY A O 1
ATOM 3357 N N . GLU A 1 421 ? 53.145 14.349 -36.197 1.00 92.56 421 GLU A N 1
ATOM 3358 C CA . GLU A 1 421 ? 54.225 13.467 -36.666 1.00 92.56 421 GLU A CA 1
ATOM 3359 C C . GLU A 1 421 ? 54.639 13.801 -38.115 1.00 92.56 421 GLU A C 1
ATOM 3361 O O . GLU A 1 421 ? 53.959 14.548 -38.822 1.00 92.56 421 GLU A O 1
ATOM 3366 N N . ASP A 1 422 ? 55.774 13.257 -38.559 1.00 93.12 422 ASP A N 1
ATOM 3367 C CA . ASP A 1 422 ? 56.284 13.413 -39.926 1.00 93.12 422 ASP A CA 1
ATOM 3368 C C . ASP A 1 422 ? 55.888 12.198 -40.787 1.00 93.12 422 ASP A C 1
ATOM 3370 O O . ASP A 1 422 ? 55.928 11.058 -40.315 1.00 93.12 422 ASP A O 1
ATOM 3374 N N . ILE A 1 423 ? 55.568 12.404 -42.070 1.00 93.00 423 ILE A N 1
ATOM 3375 C CA . ILE A 1 423 ? 55.287 11.311 -43.021 1.00 93.00 423 ILE A CA 1
ATOM 3376 C C . ILE A 1 423 ? 55.941 11.539 -44.388 1.00 93.00 423 ILE A C 1
ATOM 3378 O O . ILE A 1 423 ? 56.181 12.672 -44.800 1.00 93.00 423 ILE A O 1
ATOM 3382 N N . GLN A 1 424 ? 56.242 10.450 -45.104 1.00 91.44 424 GLN A N 1
ATOM 3383 C CA . GLN A 1 424 ? 56.872 10.487 -46.423 1.00 91.44 424 GLN A CA 1
ATOM 3384 C C . GLN A 1 424 ? 56.078 9.664 -47.452 1.00 91.44 424 GLN A C 1
ATOM 3386 O O . GLN A 1 424 ? 56.003 8.436 -47.368 1.00 91.44 424 GLN A O 1
ATOM 3391 N N . ILE A 1 425 ? 55.563 10.336 -48.480 1.00 91.00 425 ILE A N 1
ATOM 3392 C CA . ILE A 1 425 ? 54.939 9.721 -49.659 1.00 91.00 425 ILE A CA 1
ATOM 3393 C C . ILE A 1 425 ? 56.018 9.587 -50.741 1.00 91.00 425 ILE A C 1
ATOM 3395 O O . ILE A 1 425 ? 56.814 10.502 -50.940 1.00 91.00 425 ILE A O 1
ATOM 3399 N N . SER A 1 426 ? 56.098 8.457 -51.447 1.00 88.38 426 SER A N 1
ATOM 3400 C CA . SER A 1 426 ? 57.147 8.262 -52.460 1.00 88.38 426 SER A CA 1
ATOM 3401 C C . SER A 1 426 ? 56.727 7.363 -53.612 1.00 88.38 426 SER A C 1
ATOM 3403 O O . SER A 1 426 ? 56.249 6.252 -53.380 1.00 88.38 426 SER A O 1
ATOM 3405 N N . TRP A 1 427 ? 57.009 7.814 -54.833 1.00 87.44 427 TRP A N 1
ATOM 3406 C CA . TRP A 1 427 ? 56.688 7.129 -56.083 1.00 87.44 427 TRP A CA 1
ATOM 3407 C C . TRP A 1 427 ? 57.909 7.075 -56.998 1.00 87.44 427 TRP A C 1
ATOM 3409 O O . TRP A 1 427 ? 58.710 8.010 -57.034 1.00 87.44 427 TRP A O 1
ATOM 3419 N N . LYS A 1 428 ? 58.056 5.973 -57.738 1.00 88.12 428 LYS A N 1
ATOM 3420 C CA . LYS A 1 428 ? 59.164 5.767 -58.670 1.00 88.12 428 LYS A CA 1
ATOM 3421 C C . LYS A 1 428 ? 58.693 5.905 -60.111 1.00 88.12 428 LYS A C 1
ATOM 3423 O O . LYS A 1 428 ? 57.674 5.337 -60.498 1.00 88.12 428 LYS A O 1
ATOM 3428 N N . PHE A 1 429 ? 59.463 6.631 -60.912 1.00 86.75 429 PHE A N 1
ATOM 3429 C CA . PHE A 1 429 ? 59.171 6.880 -62.316 1.00 86.75 429 PHE A CA 1
ATOM 3430 C C . PHE A 1 429 ? 60.368 6.492 -63.183 1.00 86.75 429 PHE A C 1
ATOM 3432 O O . PHE A 1 429 ? 61.520 6.773 -62.859 1.00 86.75 429 PHE A O 1
ATOM 3439 N N . SER A 1 430 ? 60.074 5.843 -64.304 1.00 82.25 430 SER A N 1
ATOM 3440 C CA . SER A 1 430 ? 61.041 5.434 -65.322 1.00 82.25 430 SER A CA 1
ATOM 3441 C C . SER A 1 430 ? 60.777 6.171 -66.635 1.00 82.25 430 SER A C 1
ATOM 3443 O O . SER A 1 430 ? 59.639 6.532 -66.939 1.00 82.25 430 SER A O 1
ATOM 3445 N N . GLY A 1 431 ? 61.830 6.389 -67.419 1.00 76.25 431 GLY A N 1
ATOM 3446 C CA . GLY A 1 431 ? 61.782 7.024 -68.734 1.00 76.25 431 GLY A CA 1
ATOM 3447 C C . GLY A 1 431 ? 63.144 6.914 -69.420 1.00 76.25 431 GLY A C 1
ATOM 3448 O O . GLY A 1 431 ? 64.158 6.733 -68.747 1.00 76.25 431 GLY A O 1
ATOM 3449 N N . ILE A 1 432 ? 63.173 6.985 -70.755 1.00 71.88 432 ILE A N 1
ATOM 3450 C CA . ILE A 1 432 ? 64.440 7.016 -71.517 1.00 71.88 432 ILE A CA 1
ATOM 3451 C C . ILE A 1 432 ? 65.125 8.377 -71.323 1.00 71.88 432 ILE A C 1
ATOM 3453 O O . ILE A 1 432 ? 66.330 8.450 -71.095 1.00 71.88 432 ILE A O 1
ATOM 3457 N N . GLU A 1 433 ? 64.332 9.446 -71.343 1.00 77.75 433 GLU A N 1
ATOM 3458 C CA . GLU A 1 433 ? 64.681 10.732 -70.743 1.00 77.75 433 GLU A CA 1
ATOM 3459 C C . GLU A 1 433 ? 64.214 10.731 -69.282 1.00 77.75 433 GLU A C 1
ATOM 3461 O O . GLU A 1 433 ? 63.102 10.264 -69.004 1.00 77.75 433 GLU A O 1
ATOM 3466 N N . LYS A 1 434 ? 65.026 11.262 -68.353 1.00 79.19 434 LYS A N 1
ATOM 3467 C CA . LYS A 1 434 ? 64.619 11.394 -66.944 1.00 79.19 434 LYS A CA 1
ATOM 3468 C C . LYS A 1 434 ? 63.404 12.337 -66.868 1.00 79.19 434 LYS A C 1
ATOM 3470 O O . LYS A 1 434 ? 63.550 13.500 -67.250 1.00 79.19 434 LYS A O 1
ATOM 3475 N N . PRO A 1 435 ? 62.234 11.883 -66.387 1.00 82.81 435 PRO A N 1
ATOM 3476 C CA . PRO A 1 435 ? 61.092 12.768 -66.210 1.00 82.81 435 PRO A CA 1
ATOM 3477 C C . PRO A 1 435 ? 61.332 13.731 -65.042 1.00 82.81 435 PRO A C 1
ATOM 3479 O O . PRO A 1 435 ? 62.051 13.395 -64.100 1.00 82.81 435 PRO A O 1
ATOM 3482 N N . GLN A 1 436 ? 60.699 14.902 -65.082 1.00 87.81 436 GLN A N 1
ATOM 3483 C CA . GLN A 1 436 ? 60.604 15.786 -63.916 1.00 87.81 436 GLN A CA 1
ATOM 3484 C C . GLN A 1 436 ? 59.317 15.481 -63.153 1.00 87.81 436 GLN A C 1
ATOM 3486 O O . GLN A 1 436 ? 58.262 15.348 -63.781 1.00 87.81 436 GLN A O 1
ATOM 3491 N N . VAL A 1 437 ? 59.389 15.368 -61.821 1.00 91.00 437 VAL A N 1
ATOM 3492 C CA . VAL A 1 437 ? 58.222 15.053 -60.982 1.00 91.00 437 VAL A CA 1
ATOM 3493 C C . VAL A 1 437 ? 57.708 16.296 -60.258 1.00 91.00 437 VAL A C 1
ATOM 3495 O O . VAL A 1 437 ? 58.399 16.894 -59.437 1.00 91.00 437 VAL A O 1
ATOM 3498 N N . THR A 1 438 ? 56.454 16.652 -60.525 1.00 92.38 438 THR A N 1
ATOM 3499 C CA . THR A 1 438 ? 55.718 17.733 -59.857 1.00 92.38 438 THR A CA 1
ATOM 3500 C C . THR A 1 438 ? 54.681 17.135 -58.906 1.00 92.38 438 THR A C 1
ATOM 3502 O O . THR A 1 438 ? 53.992 16.182 -59.263 1.00 92.38 438 THR A O 1
ATOM 3505 N N . TRP A 1 439 ? 54.554 17.686 -57.697 1.00 94.25 439 TRP A N 1
ATOM 3506 C CA . TRP A 1 439 ? 53.601 17.209 -56.690 1.00 94.25 439 TRP A CA 1
ATOM 3507 C C . TRP A 1 439 ? 52.396 18.144 -56.557 1.00 94.25 439 TRP A C 1
ATOM 3509 O O . TRP A 1 439 ? 52.532 19.366 -56.584 1.00 94.25 439 TRP A O 1
ATOM 3519 N N . PHE A 1 440 ? 51.220 17.552 -56.375 1.00 92.88 440 PHE A N 1
ATOM 3520 C CA . PHE A 1 440 ? 49.941 18.234 -56.190 1.00 92.88 440 PHE A CA 1
ATOM 3521 C C . PHE A 1 440 ? 49.230 17.680 -54.950 1.00 92.88 440 PHE A C 1
ATOM 3523 O O . PHE A 1 440 ? 49.438 16.523 -54.582 1.00 92.88 440 PHE A O 1
ATOM 3530 N N . HIS A 1 441 ? 48.370 18.483 -54.330 1.00 94.12 441 HIS A N 1
ATOM 3531 C CA . HIS A 1 441 ? 47.463 18.104 -53.244 1.00 94.12 441 HIS A CA 1
ATOM 3532 C C . HIS A 1 441 ? 46.047 18.530 -53.619 1.00 94.12 441 HIS A C 1
ATOM 3534 O O . HIS A 1 441 ? 45.824 19.696 -53.942 1.00 94.12 441 HIS A O 1
ATOM 3540 N N . ASN A 1 442 ? 45.107 17.583 -53.630 1.00 91.31 442 ASN A N 1
ATOM 3541 C CA . ASN A 1 442 ? 43.729 17.790 -54.095 1.00 91.31 442 ASN A CA 1
ATOM 3542 C C . ASN A 1 442 ? 43.688 18.505 -55.468 1.00 91.31 442 ASN A C 1
ATOM 3544 O O . ASN A 1 442 ? 42.994 19.502 -55.660 1.00 91.31 442 ASN A O 1
ATOM 3548 N N . ASP A 1 443 ? 44.533 18.011 -56.382 1.00 90.31 443 ASP A N 1
ATOM 3549 C CA . ASP A 1 443 ? 44.807 18.508 -57.740 1.00 90.31 443 ASP A CA 1
ATOM 3550 C C . ASP A 1 443 ? 45.279 19.985 -57.852 1.00 90.31 443 ASP A C 1
ATOM 3552 O O . ASP A 1 443 ? 45.422 20.514 -58.955 1.00 90.31 443 ASP A O 1
ATOM 3556 N N . GLN A 1 444 ? 45.632 20.642 -56.737 1.00 92.94 444 GLN A N 1
ATOM 3557 C CA . GLN A 1 444 ? 46.344 21.930 -56.715 1.00 92.94 444 GLN A CA 1
ATOM 3558 C C . GLN A 1 444 ? 47.859 21.731 -56.565 1.00 92.94 444 GLN A C 1
ATOM 3560 O O . GLN A 1 444 ? 48.305 20.843 -55.844 1.00 92.94 444 GLN A O 1
ATOM 3565 N N . LEU A 1 445 ? 48.671 22.558 -57.233 1.00 92.12 445 LEU A N 1
ATOM 3566 C CA . LEU A 1 445 ? 50.138 22.475 -57.181 1.00 92.12 445 LEU A CA 1
ATOM 3567 C C . LEU A 1 445 ? 50.655 22.676 -55.745 1.00 92.12 445 LEU A C 1
ATOM 3569 O O . LEU A 1 445 ? 50.388 23.712 -55.138 1.00 92.12 445 LEU A O 1
ATOM 3573 N N . LEU A 1 446 ? 51.425 21.719 -55.220 1.00 92.62 446 LEU A N 1
ATOM 3574 C CA . LEU A 1 446 ? 51.930 21.753 -53.845 1.00 92.62 446 LEU A CA 1
ATOM 3575 C C . LEU A 1 446 ? 53.146 22.700 -53.734 1.00 92.62 446 LEU A C 1
ATOM 3577 O O . LEU A 1 446 ? 54.180 22.433 -54.353 1.00 92.62 446 LEU A O 1
ATOM 3581 N N . PRO A 1 447 ? 53.083 23.795 -52.948 1.00 87.94 447 PRO A N 1
ATOM 3582 C CA . PRO A 1 447 ? 54.199 24.729 -52.817 1.00 87.94 447 PRO A CA 1
ATOM 3583 C C . PRO A 1 447 ? 55.306 24.154 -51.921 1.00 87.94 447 PRO A C 1
ATOM 3585 O O . PRO A 1 447 ? 55.200 24.174 -50.694 1.00 87.94 447 PRO A O 1
ATOM 3588 N N . ILE A 1 448 ? 56.389 23.681 -52.540 1.00 90.06 448 ILE A N 1
ATOM 3589 C CA . ILE A 1 448 ? 57.559 23.114 -51.849 1.00 90.06 448 ILE A CA 1
ATOM 3590 C C . ILE A 1 448 ? 58.213 24.167 -50.941 1.00 90.06 448 ILE A C 1
ATOM 3592 O O . ILE A 1 448 ? 58.505 25.284 -51.371 1.00 90.06 448 ILE A O 1
ATOM 3596 N N . ASN A 1 449 ? 58.414 23.823 -49.668 1.00 89.94 449 ASN A N 1
ATOM 3597 C CA . ASN A 1 449 ? 58.903 24.720 -48.617 1.00 89.94 449 ASN A CA 1
ATOM 3598 C C . ASN A 1 449 ? 59.541 23.918 -47.455 1.00 89.94 449 ASN A C 1
ATOM 3600 O O . ASN A 1 449 ? 59.861 22.745 -47.612 1.00 89.94 449 ASN A O 1
ATOM 3604 N N . SER A 1 450 ? 59.760 24.524 -46.283 1.00 86.56 450 SER A N 1
ATOM 3605 C CA . SER A 1 450 ? 60.372 23.836 -45.131 1.00 86.56 450 SER A CA 1
ATOM 3606 C C . SER A 1 450 ? 59.522 22.702 -44.535 1.00 86.56 450 SER A C 1
ATOM 3608 O O . SER A 1 450 ? 60.089 21.768 -43.970 1.00 86.56 450 SER A O 1
ATOM 3610 N N . ARG A 1 451 ? 58.189 22.769 -44.663 1.00 92.19 451 ARG A N 1
ATOM 3611 C CA . ARG A 1 451 ? 57.215 21.748 -44.233 1.00 92.19 451 ARG A CA 1
ATOM 3612 C C . ARG A 1 451 ? 57.040 20.654 -45.288 1.00 92.19 451 ARG A C 1
ATOM 3614 O O . ARG A 1 451 ? 57.078 19.477 -44.946 1.00 92.19 451 ARG A O 1
ATOM 3621 N N . PHE A 1 452 ? 56.864 21.052 -46.550 1.00 93.69 452 PHE A N 1
ATOM 3622 C CA . PHE A 1 452 ? 56.701 20.156 -47.701 1.00 93.69 452 PHE A CA 1
ATOM 3623 C C . PHE A 1 452 ? 58.000 20.090 -48.505 1.00 93.69 452 PHE A C 1
ATOM 3625 O O . PHE A 1 452 ? 58.247 20.951 -49.350 1.00 93.69 452 PHE A O 1
ATOM 3632 N N . GLN A 1 453 ? 58.831 19.082 -48.253 1.00 92.75 453 GLN A N 1
ATOM 3633 C CA . GLN A 1 453 ? 60.128 18.921 -48.917 1.00 92.75 453 GLN A CA 1
ATOM 3634 C C . GLN A 1 453 ? 60.055 17.803 -49.959 1.00 92.75 453 GLN A C 1
ATOM 3636 O O . GLN A 1 453 ? 59.589 16.710 -49.650 1.00 92.75 453 GLN A O 1
ATOM 3641 N N . VAL A 1 454 ? 60.540 18.049 -51.180 1.00 92.31 454 VAL A N 1
ATOM 3642 C CA . VAL A 1 454 ? 60.645 17.015 -52.223 1.00 92.31 454 VAL A CA 1
ATOM 3643 C C . VAL A 1 454 ? 62.106 16.695 -52.512 1.00 92.31 454 VAL A C 1
ATOM 3645 O O . VAL A 1 454 ? 62.907 17.592 -52.769 1.00 92.31 454 VAL A O 1
ATOM 3648 N N . ALA A 1 455 ? 62.435 15.405 -52.500 1.00 89.62 455 ALA A N 1
ATOM 3649 C CA . ALA A 1 455 ? 63.737 14.872 -52.877 1.00 89.62 455 ALA A CA 1
ATOM 3650 C C . ALA A 1 455 ? 63.582 13.836 -54.000 1.00 89.62 455 ALA A C 1
ATOM 3652 O O . ALA A 1 455 ? 62.876 12.838 -53.842 1.00 89.62 455 ALA A O 1
ATOM 3653 N N . GLU A 1 456 ? 64.269 14.049 -55.122 1.00 86.94 456 GLU A N 1
ATOM 3654 C CA . GLU A 1 456 ? 64.456 13.024 -56.153 1.00 86.94 456 GLU A CA 1
ATOM 3655 C C . GLU A 1 456 ? 65.763 12.258 -55.909 1.00 86.94 456 GLU A C 1
ATOM 3657 O O . GLU A 1 456 ? 66.781 12.854 -55.556 1.00 86.94 456 GLU A O 1
ATOM 3662 N N . THR A 1 457 ? 65.755 10.945 -56.136 1.00 83.12 457 THR A N 1
ATOM 3663 C CA . THR A 1 457 ? 66.953 10.092 -56.136 1.00 83.12 457 THR A CA 1
ATOM 3664 C C . THR A 1 457 ? 67.348 9.676 -57.552 1.00 83.12 457 THR A C 1
ATOM 3666 O O . THR A 1 457 ? 66.511 9.603 -58.455 1.00 83.12 457 THR A O 1
ATOM 3669 N N . ASP A 1 458 ? 68.632 9.361 -57.750 1.00 79.88 458 ASP A N 1
ATOM 3670 C CA . ASP A 1 458 ? 69.203 8.996 -59.061 1.00 79.88 458 ASP A CA 1
ATOM 3671 C C . ASP A 1 458 ? 68.557 7.751 -59.694 1.00 79.88 458 ASP A C 1
ATOM 3673 O O . ASP A 1 458 ? 68.634 7.550 -60.904 1.00 79.88 458 ASP A O 1
ATOM 3677 N N . ASP A 1 459 ? 67.886 6.922 -58.889 1.00 81.69 459 ASP A N 1
ATOM 3678 C CA . ASP A 1 459 ? 67.178 5.724 -59.339 1.00 81.69 459 ASP A CA 1
ATOM 3679 C C . ASP A 1 459 ? 65.773 5.995 -59.920 1.00 81.69 459 ASP A C 1
ATOM 3681 O O . ASP A 1 459 ? 65.112 5.044 -60.343 1.00 81.69 459 ASP A O 1
ATOM 3685 N N . GLY A 1 460 ? 65.312 7.252 -59.920 1.00 80.75 460 GLY A N 1
ATOM 3686 C CA . GLY A 1 460 ? 63.992 7.667 -60.412 1.00 80.75 460 GLY A CA 1
ATOM 3687 C C . GLY A 1 460 ? 62.894 7.770 -59.345 1.00 80.75 460 GLY A C 1
ATOM 3688 O O . GLY A 1 460 ? 61.735 8.001 -59.692 1.00 80.75 460 GLY A O 1
ATOM 3689 N N . THR A 1 461 ? 63.209 7.601 -58.056 1.00 88.12 461 THR A N 1
ATOM 3690 C CA . THR A 1 461 ? 62.223 7.784 -56.974 1.00 88.12 461 THR A CA 1
ATOM 3691 C C . THR A 1 461 ? 62.103 9.254 -56.569 1.00 88.12 461 THR A C 1
ATOM 3693 O O . THR A 1 461 ? 63.085 9.878 -56.176 1.00 88.12 461 THR A O 1
ATOM 3696 N N . SER A 1 462 ? 60.888 9.804 -56.608 1.00 90.00 462 SER A N 1
ATOM 3697 C CA . SER A 1 462 ? 60.550 11.100 -56.009 1.00 90.00 462 SER A CA 1
ATOM 3698 C C . SER A 1 462 ? 59.878 10.877 -54.654 1.00 90.00 462 SER A C 1
ATOM 3700 O O . SER A 1 462 ? 59.015 10.005 -54.514 1.00 90.00 462 SER A O 1
ATOM 3702 N N . LYS A 1 463 ? 60.295 11.638 -53.642 1.00 91.62 463 LYS A N 1
ATOM 3703 C CA . LYS A 1 463 ? 59.848 11.524 -52.250 1.00 91.62 463 LYS A CA 1
ATOM 3704 C C . LYS A 1 463 ? 59.357 12.880 -51.765 1.00 91.62 463 LYS A C 1
ATOM 3706 O O . LYS A 1 463 ? 60.143 13.821 -51.750 1.00 91.62 463 LYS A O 1
ATOM 3711 N N . LEU A 1 464 ? 58.100 12.961 -51.348 1.00 92.75 464 LEU A N 1
ATOM 3712 C CA . LEU A 1 464 ? 57.522 14.092 -50.632 1.00 92.75 464 LEU A CA 1
ATOM 3713 C C . LEU A 1 464 ? 57.545 13.789 -49.130 1.00 92.75 464 LEU A C 1
ATOM 3715 O O . LEU A 1 464 ? 56.842 12.888 -48.676 1.00 92.75 464 LEU A O 1
ATOM 3719 N N . SER A 1 465 ? 58.322 14.554 -48.371 1.00 93.19 465 SER A N 1
ATOM 3720 C CA . SER A 1 465 ? 58.276 14.595 -46.909 1.00 93.19 465 SER A CA 1
ATOM 3721 C C . SER A 1 465 ? 57.345 15.714 -46.448 1.00 93.19 465 SER A C 1
ATOM 3723 O O . SER A 1 465 ? 57.461 16.853 -46.907 1.00 93.19 465 SER A O 1
ATOM 3725 N N . ILE A 1 466 ? 56.447 15.386 -45.524 1.00 95.25 466 ILE A N 1
ATOM 3726 C CA . ILE A 1 466 ? 55.533 16.305 -44.847 1.00 95.25 466 ILE A CA 1
ATOM 3727 C C . ILE A 1 466 ? 55.929 16.314 -43.371 1.00 95.25 466 ILE A C 1
ATOM 3729 O O . ILE A 1 466 ? 55.783 15.298 -42.689 1.00 95.25 466 ILE A O 1
ATOM 3733 N N . HIS A 1 467 ? 56.450 17.440 -42.891 1.00 92.44 467 HIS A N 1
ATOM 3734 C CA . HIS A 1 467 ? 56.841 17.601 -41.491 1.00 92.44 467 HIS A CA 1
ATOM 3735 C C . HIS A 1 467 ? 55.693 18.162 -40.640 1.00 92.44 467 HIS A C 1
ATOM 3737 O O . HIS A 1 467 ? 54.998 19.084 -41.071 1.00 92.44 467 HIS A O 1
ATOM 3743 N N . GLN A 1 468 ? 55.534 17.650 -39.415 1.00 92.12 468 GLN A N 1
ATOM 3744 C CA . GLN A 1 468 ? 54.525 18.074 -38.431 1.00 92.12 468 GLN A CA 1
ATOM 3745 C C . GLN A 1 468 ? 53.097 18.121 -39.002 1.00 92.12 468 GLN A C 1
ATOM 3747 O O . GLN A 1 468 ? 52.474 19.186 -39.059 1.00 92.12 468 GLN A O 1
ATOM 3752 N N . ALA A 1 469 ? 52.589 16.971 -39.450 1.00 92.38 469 ALA A N 1
ATOM 3753 C CA . ALA A 1 469 ? 51.339 16.854 -40.197 1.00 92.38 469 ALA A CA 1
ATOM 3754 C C . ALA A 1 469 ? 50.123 17.449 -39.455 1.00 92.38 469 ALA A C 1
ATOM 3756 O O . ALA A 1 469 ? 49.930 17.241 -38.257 1.00 92.38 469 ALA A O 1
ATOM 3757 N N . GLU A 1 470 ? 49.276 18.181 -40.172 1.00 93.25 470 GLU A N 1
ATOM 3758 C CA . GLU A 1 470 ? 48.083 18.872 -39.669 1.00 93.25 470 GLU A CA 1
ATOM 3759 C C . GLU A 1 470 ? 46.823 18.349 -40.362 1.00 93.25 470 GLU A C 1
ATOM 3761 O O . GLU A 1 470 ? 46.884 17.788 -41.449 1.00 93.25 470 GLU A O 1
ATOM 3766 N N . VAL A 1 471 ? 45.643 18.586 -39.777 1.00 88.75 471 VAL A N 1
ATOM 3767 C CA . VAL A 1 471 ? 44.353 18.143 -40.353 1.00 88.75 471 VAL A CA 1
ATOM 3768 C C . VAL A 1 471 ? 44.133 18.671 -41.783 1.00 88.75 471 VAL A C 1
ATOM 3770 O O . VAL A 1 471 ? 43.461 18.017 -42.576 1.00 88.75 471 VAL A O 1
ATOM 3773 N N . ALA A 1 472 ? 44.726 19.819 -42.128 1.00 90.38 472 ALA A N 1
ATOM 3774 C CA . ALA A 1 472 ? 44.678 20.402 -43.469 1.00 90.38 472 ALA A CA 1
ATOM 3775 C C . ALA A 1 472 ? 45.487 19.623 -44.527 1.00 90.38 472 ALA A C 1
ATOM 3777 O O . ALA A 1 472 ? 45.204 19.769 -45.713 1.00 90.38 472 ALA A O 1
ATOM 3778 N N . ASP A 1 473 ? 46.444 18.777 -44.126 1.00 92.06 473 ASP A N 1
ATOM 3779 C CA . ASP A 1 473 ? 47.218 17.932 -45.046 1.00 92.06 473 ASP A CA 1
ATOM 3780 C C . ASP A 1 473 ? 46.403 16.719 -45.538 1.00 92.06 473 ASP A C 1
ATOM 3782 O O . ASP A 1 473 ? 46.772 16.068 -46.514 1.00 92.06 473 ASP A O 1
ATOM 3786 N N . GLN A 1 474 ? 45.261 16.407 -44.910 1.00 93.38 474 GLN A N 1
ATOM 3787 C CA . GLN A 1 474 ? 44.386 15.325 -45.364 1.00 93.38 474 GLN A CA 1
ATOM 3788 C C . GLN A 1 474 ? 43.894 15.577 -46.800 1.00 93.38 474 GLN A C 1
ATOM 3790 O O . GLN A 1 474 ? 43.337 16.632 -47.109 1.00 93.38 474 GLN A O 1
ATOM 3795 N N . GLY A 1 475 ? 44.069 14.594 -47.682 1.00 88.88 475 GLY A N 1
ATOM 3796 C CA . GLY A 1 475 ? 43.707 14.727 -49.093 1.00 88.88 475 GLY A CA 1
ATOM 3797 C C . GLY A 1 475 ? 44.470 13.785 -50.013 1.00 88.88 475 GLY A C 1
ATOM 3798 O O . GLY A 1 475 ? 45.225 12.922 -49.565 1.00 88.88 475 GLY A O 1
ATOM 3799 N N . ILE A 1 476 ? 44.266 13.954 -51.317 1.00 93.25 476 ILE A N 1
ATOM 3800 C CA . ILE A 1 476 ? 44.924 13.157 -52.356 1.00 93.25 476 ILE A CA 1
ATOM 3801 C C . ILE A 1 476 ? 46.201 13.871 -52.796 1.00 93.25 476 ILE A C 1
ATOM 3803 O O . ILE A 1 476 ? 46.143 14.960 -53.366 1.00 93.25 476 ILE A O 1
ATOM 3807 N N . TYR A 1 477 ? 47.354 13.250 -52.557 1.00 93.25 477 TYR A N 1
ATOM 3808 C CA . TYR A 1 477 ? 48.639 13.689 -53.091 1.00 93.25 477 TYR A CA 1
ATOM 3809 C C . TYR A 1 477 ? 48.922 13.000 -54.423 1.00 93.25 477 TYR A C 1
ATOM 3811 O O . TYR A 1 477 ? 48.994 11.773 -54.494 1.00 93.25 477 TYR A O 1
ATOM 3819 N N . THR A 1 478 ? 49.118 13.795 -55.469 1.00 92.31 478 THR A N 1
ATOM 3820 C CA . THR A 1 478 ? 49.384 13.326 -56.832 1.00 92.31 478 THR A CA 1
ATOM 3821 C C . THR A 1 478 ? 50.822 13.665 -57.211 1.00 92.31 478 THR A C 1
ATOM 3823 O O . THR A 1 478 ? 51.191 14.837 -57.265 1.00 92.31 478 THR A O 1
ATOM 3826 N N . ALA A 1 479 ? 51.633 12.649 -57.496 1.00 91.81 479 ALA A N 1
ATOM 3827 C CA . ALA A 1 479 ? 52.954 12.796 -58.095 1.00 91.81 479 ALA A CA 1
ATOM 3828 C C . ALA A 1 479 ? 52.829 12.639 -59.616 1.00 91.81 479 ALA A C 1
ATOM 3830 O O . ALA A 1 479 ? 52.486 11.562 -60.107 1.00 91.81 479 ALA A O 1
ATOM 3831 N N . ARG A 1 480 ? 53.094 13.715 -60.355 1.00 92.06 480 ARG A N 1
ATOM 3832 C CA . ARG A 1 480 ? 52.952 13.818 -61.811 1.00 92.06 480 ARG A CA 1
ATOM 3833 C C . ARG A 1 480 ? 54.328 13.911 -62.455 1.00 92.06 480 ARG A C 1
ATOM 3835 O O . ARG A 1 480 ? 55.072 14.846 -62.170 1.00 92.06 480 ARG A O 1
ATOM 3842 N N . ALA A 1 481 ? 54.669 12.952 -63.305 1.00 90.00 481 ALA A N 1
ATOM 3843 C CA . ALA A 1 481 ? 55.966 12.859 -63.962 1.00 90.00 481 ALA A CA 1
ATOM 3844 C C . ALA A 1 481 ? 55.835 13.115 -65.468 1.00 90.00 481 ALA A C 1
ATOM 3846 O O . ALA A 1 481 ? 55.093 12.405 -66.151 1.00 90.00 481 ALA A O 1
ATOM 3847 N N . THR A 1 482 ? 56.589 14.087 -65.986 1.00 88.50 482 THR A N 1
ATOM 3848 C CA . THR A 1 482 ? 56.469 14.580 -67.372 1.00 88.50 482 THR A CA 1
ATOM 3849 C C . THR A 1 482 ? 57.827 14.550 -68.087 1.00 88.50 482 THR A C 1
ATOM 3851 O O . THR A 1 482 ? 58.862 14.840 -67.478 1.00 88.50 482 THR A O 1
ATOM 3854 N N . ASN A 1 483 ? 57.847 14.198 -69.378 1.00 86.00 483 ASN A N 1
ATOM 3855 C CA . ASN A 1 483 ? 59.009 14.345 -70.272 1.00 86.00 483 ASN A CA 1
ATOM 3856 C C . ASN A 1 483 ? 58.591 14.906 -71.650 1.00 86.00 483 ASN A C 1
ATOM 3858 O O . ASN A 1 483 ? 57.455 15.348 -71.813 1.00 86.00 483 ASN A O 1
ATOM 3862 N N . SER A 1 484 ? 59.487 14.909 -72.645 1.00 79.25 484 SER A N 1
ATOM 3863 C CA . SER A 1 484 ? 59.220 15.473 -73.984 1.00 79.25 484 SER A CA 1
ATOM 3864 C C . SER A 1 484 ? 58.104 14.779 -74.787 1.00 79.25 484 SER A C 1
ATOM 3866 O O . SER A 1 484 ? 57.681 15.300 -75.819 1.00 79.25 484 SER A O 1
ATOM 3868 N N . VAL A 1 485 ? 57.627 13.617 -74.328 1.00 78.50 485 VAL A N 1
ATOM 3869 C CA . VAL A 1 485 ? 56.702 12.724 -75.048 1.00 78.50 485 VAL A CA 1
ATOM 3870 C C . VAL A 1 485 ? 55.322 12.670 -74.398 1.00 78.50 485 VAL A C 1
ATOM 3872 O O . VAL A 1 485 ? 54.326 12.454 -75.084 1.00 78.50 485 VAL A O 1
ATOM 3875 N N . GLY A 1 486 ? 55.250 12.834 -73.076 1.00 80.88 486 GLY A N 1
ATOM 3876 C CA . GLY A 1 486 ? 54.002 12.705 -72.334 1.00 80.88 486 GLY A CA 1
ATOM 3877 C C . GLY A 1 486 ? 54.169 12.757 -70.819 1.00 80.88 486 GLY A C 1
ATOM 3878 O O . GLY A 1 486 ? 55.217 13.128 -70.287 1.00 80.88 486 GLY A O 1
ATOM 3879 N N . GLU A 1 487 ? 53.100 12.366 -70.133 1.00 87.62 487 GLU A N 1
ATOM 3880 C CA . GLU A 1 487 ? 52.896 12.534 -68.695 1.00 87.62 487 GLU A CA 1
ATOM 3881 C C . GLU A 1 487 ? 52.304 11.257 -68.079 1.00 87.62 487 GLU A C 1
ATOM 3883 O O . GLU A 1 487 ? 51.580 10.510 -68.741 1.00 87.62 487 GLU A O 1
ATOM 3888 N N . THR A 1 488 ? 52.607 10.993 -66.809 1.00 89.00 488 THR A N 1
ATOM 3889 C CA . THR A 1 488 ? 51.966 9.936 -66.016 1.00 89.00 488 THR A CA 1
ATOM 3890 C C . THR A 1 488 ? 51.808 10.380 -64.562 1.00 89.00 488 THR A C 1
ATOM 3892 O O . THR A 1 488 ? 52.604 11.179 -64.069 1.00 89.00 488 THR A O 1
ATOM 3895 N N . GLU A 1 489 ? 50.803 9.859 -63.861 1.00 90.12 489 GLU A N 1
ATOM 3896 C CA . GLU A 1 489 ? 50.523 10.195 -62.461 1.00 90.12 489 GLU A CA 1
ATOM 3897 C C . GLU A 1 489 ? 50.533 8.956 -61.561 1.00 90.12 489 GLU A C 1
ATOM 3899 O O . GLU A 1 489 ? 50.173 7.855 -61.981 1.00 90.12 489 GLU A O 1
ATOM 3904 N N . ALA A 1 490 ? 50.876 9.159 -60.291 1.00 88.81 490 ALA A N 1
ATOM 3905 C CA . ALA A 1 490 ? 50.600 8.231 -59.201 1.00 88.81 490 ALA A CA 1
ATOM 3906 C C . ALA A 1 490 ? 49.966 8.997 -58.028 1.00 88.81 490 ALA A C 1
ATOM 3908 O O . ALA A 1 490 ? 50.418 10.094 -57.694 1.00 88.81 490 ALA A O 1
ATOM 3909 N N . LYS A 1 491 ? 48.912 8.442 -57.416 1.00 89.75 491 LYS A N 1
ATOM 3910 C CA . LYS A 1 491 ? 48.121 9.113 -56.369 1.00 89.75 491 LYS A CA 1
ATOM 3911 C C . LYS A 1 491 ? 48.181 8.360 -55.035 1.00 89.75 491 LYS A C 1
ATOM 3913 O O . LYS A 1 491 ? 48.165 7.130 -55.004 1.00 89.75 491 LYS A O 1
ATOM 3918 N N . THR A 1 492 ? 48.239 9.100 -53.931 1.00 90.19 492 THR A N 1
ATOM 3919 C CA . THR A 1 492 ? 48.179 8.582 -52.556 1.00 90.19 492 THR A CA 1
ATOM 3920 C C . THR A 1 492 ? 47.277 9.465 -51.709 1.00 90.19 492 THR A C 1
ATOM 3922 O O . THR A 1 492 ? 47.562 10.643 -51.512 1.00 90.19 492 THR A O 1
ATOM 3925 N N . THR A 1 493 ? 46.218 8.890 -51.160 1.00 91.00 493 THR A N 1
ATOM 3926 C CA . THR A 1 493 ? 45.344 9.558 -50.197 1.00 91.00 493 THR A CA 1
ATOM 3927 C C . THR A 1 493 ? 45.979 9.504 -48.809 1.00 91.00 493 THR A C 1
ATOM 3929 O O . THR A 1 493 ? 46.223 8.421 -48.276 1.00 91.00 493 THR A O 1
ATOM 3932 N N . LEU A 1 494 ? 46.243 10.658 -48.203 1.00 90.75 494 LEU A N 1
ATOM 3933 C CA . LEU A 1 494 ? 46.689 10.773 -46.816 1.00 90.75 494 LEU A CA 1
ATOM 3934 C C . LEU A 1 494 ? 45.485 11.033 -45.906 1.00 90.75 494 LEU A C 1
ATOM 3936 O O . LEU A 1 494 ? 44.762 12.003 -46.124 1.00 90.75 494 LEU A O 1
ATOM 3940 N N . PHE A 1 495 ? 45.310 10.219 -44.863 1.00 90.75 495 PHE A N 1
ATOM 3941 C CA . PHE A 1 495 ? 44.392 10.502 -43.755 1.00 90.75 495 PHE A CA 1
ATOM 3942 C C . PHE A 1 495 ? 45.160 10.917 -42.497 1.00 90.75 495 PHE A C 1
ATOM 3944 O O . PHE A 1 495 ? 46.193 10.328 -42.164 1.00 90.75 495 PHE A O 1
ATOM 3951 N N . ILE A 1 496 ? 44.618 11.896 -41.770 1.00 91.62 496 ILE A N 1
ATOM 3952 C CA . ILE A 1 496 ? 45.237 12.447 -40.560 1.00 91.62 496 ILE A CA 1
ATOM 3953 C C . ILE A 1 496 ? 44.498 11.949 -39.318 1.00 91.62 496 ILE A C 1
ATOM 3955 O O . ILE A 1 496 ? 43.311 12.214 -39.111 1.00 91.62 496 ILE A O 1
ATOM 3959 N N . ILE A 1 497 ? 45.225 11.223 -38.474 1.00 92.88 497 ILE A N 1
ATOM 3960 C CA . ILE A 1 497 ? 44.736 10.641 -37.233 1.00 92.88 497 ILE A CA 1
ATOM 3961 C C . ILE A 1 497 ? 44.902 11.646 -36.092 1.00 92.88 497 ILE A C 1
ATOM 3963 O O . ILE A 1 497 ? 46.005 12.081 -35.761 1.00 92.88 497 ILE A O 1
ATOM 3967 N N . VAL A 1 498 ? 43.796 11.945 -35.418 1.00 91.94 498 VAL A N 1
ATOM 3968 C CA . VAL A 1 498 ? 43.774 12.592 -34.106 1.00 91.94 498 VAL A CA 1
ATOM 3969 C C . VAL A 1 498 ? 43.437 11.511 -33.083 1.00 91.94 498 VAL A C 1
ATOM 3971 O O . VAL A 1 498 ? 42.368 10.896 -33.149 1.00 91.94 498 VAL A O 1
ATOM 3974 N N . LYS A 1 499 ? 44.356 11.254 -32.149 1.00 92.56 499 LYS A N 1
ATOM 3975 C CA . LYS A 1 499 ? 44.185 10.248 -31.089 1.00 92.56 499 LYS A CA 1
ATOM 3976 C C . LYS A 1 499 ? 42.938 10.524 -30.228 1.00 92.56 499 LYS A C 1
ATOM 3978 O O . LYS A 1 499 ? 42.558 11.689 -30.082 1.00 92.56 499 LYS A O 1
ATOM 3983 N N . PRO A 1 500 ? 42.304 9.490 -29.638 1.00 94.25 500 PRO A N 1
ATOM 3984 C CA . PRO A 1 500 ? 41.199 9.678 -28.710 1.00 94.25 500 PRO A CA 1
ATOM 3985 C C . PRO A 1 500 ? 41.614 10.537 -27.510 1.00 94.25 500 PRO A C 1
ATOM 3987 O O . PRO A 1 500 ? 42.684 10.349 -26.936 1.00 94.25 500 PRO A O 1
ATOM 3990 N N . ALA A 1 501 ? 40.729 11.433 -27.083 1.00 94.44 501 ALA A N 1
ATOM 3991 C CA . ALA A 1 501 ? 40.853 12.185 -25.838 1.00 94.44 501 ALA A CA 1
ATOM 3992 C C . ALA A 1 501 ? 39.494 12.272 -25.133 1.00 94.44 501 ALA A C 1
ATOM 3994 O O . ALA A 1 501 ? 38.465 12.468 -25.780 1.00 94.44 501 ALA A O 1
ATOM 3995 N N . ILE A 1 502 ? 39.481 12.131 -23.804 1.00 96.19 502 ILE A N 1
ATOM 3996 C CA . ILE A 1 502 ? 38.259 12.175 -22.989 1.00 96.19 502 ILE A CA 1
ATOM 3997 C C . ILE A 1 502 ? 38.028 13.617 -22.515 1.00 96.19 502 ILE A C 1
ATOM 3999 O O . ILE A 1 502 ? 38.781 14.124 -21.686 1.00 96.19 502 ILE A O 1
ATOM 4003 N N . LYS A 1 503 ? 36.972 14.269 -23.014 1.00 94.62 503 LYS A N 1
ATOM 4004 C CA . LYS A 1 503 ? 36.541 15.617 -22.595 1.00 94.62 503 LYS A CA 1
ATOM 4005 C C . LYS A 1 503 ? 35.670 15.599 -21.342 1.00 94.62 503 LYS A C 1
ATOM 4007 O O . LYS A 1 503 ? 35.794 16.476 -20.494 1.00 94.62 503 LYS A O 1
ATOM 4012 N N . VAL A 1 504 ? 34.785 14.609 -21.227 1.00 95.00 504 VAL A N 1
ATOM 4013 C CA . VAL A 1 504 ? 33.980 14.363 -20.022 1.00 95.00 504 VAL A CA 1
ATOM 4014 C C . VAL A 1 504 ? 34.161 12.910 -19.629 1.00 95.00 504 VAL A C 1
ATOM 4016 O O . VAL A 1 504 ? 33.880 12.005 -20.414 1.00 95.00 504 VAL A O 1
ATOM 4019 N N . ASN A 1 505 ? 34.656 12.720 -18.411 1.00 95.12 505 ASN A N 1
ATOM 4020 C CA . ASN A 1 505 ? 34.971 11.436 -17.807 1.00 95.12 505 ASN A CA 1
ATOM 4021 C C . ASN A 1 505 ? 33.946 11.140 -16.697 1.00 95.12 505 ASN A C 1
ATOM 4023 O O . ASN A 1 505 ? 33.387 12.066 -16.105 1.00 95.12 505 ASN A O 1
ATOM 4027 N N . ILE A 1 506 ? 33.714 9.865 -16.399 1.00 93.19 506 ILE A N 1
ATOM 4028 C CA . ILE A 1 506 ? 32.905 9.452 -15.245 1.00 93.19 506 ILE A CA 1
ATOM 4029 C C . ILE A 1 506 ? 33.768 9.449 -13.967 1.00 93.19 506 ILE A C 1
ATOM 4031 O O . ILE A 1 506 ? 34.962 9.760 -14.007 1.00 93.19 506 ILE A O 1
ATOM 4035 N N . GLY A 1 507 ? 33.200 9.104 -12.810 1.00 89.12 507 GLY A N 1
ATOM 4036 C CA . GLY A 1 507 ? 33.988 8.956 -11.584 1.00 89.12 507 GLY A CA 1
ATOM 4037 C C . GLY A 1 507 ? 33.163 8.790 -10.311 1.00 89.12 507 GLY A C 1
ATOM 4038 O O . GLY A 1 507 ? 31.935 8.849 -10.340 1.00 89.12 507 GLY A O 1
ATOM 4039 N N . GLY A 1 508 ? 33.859 8.613 -9.186 1.00 93.12 508 GLY A N 1
ATOM 4040 C CA . GLY A 1 508 ? 33.265 8.588 -7.848 1.00 93.12 508 GLY A CA 1
ATOM 4041 C C . GLY A 1 508 ? 32.352 7.384 -7.600 1.00 93.12 508 GLY A C 1
ATOM 4042 O O . GLY A 1 508 ? 32.587 6.287 -8.109 1.00 93.12 508 GLY A O 1
ATOM 4043 N N . SER A 1 509 ? 31.308 7.592 -6.802 1.00 93.44 509 SER A N 1
ATOM 4044 C CA . SER A 1 509 ? 30.252 6.613 -6.551 1.00 93.44 509 SER A CA 1
ATOM 4045 C C . SER A 1 509 ? 28.879 7.207 -6.848 1.00 93.44 509 SER A C 1
ATOM 4047 O O . SER A 1 509 ? 28.618 8.377 -6.572 1.00 93.44 509 SER A O 1
ATOM 4049 N N . LEU A 1 510 ? 27.995 6.377 -7.396 1.00 94.31 510 LEU A N 1
ATOM 4050 C CA . LEU A 1 510 ? 26.606 6.708 -7.686 1.00 94.31 510 LEU A CA 1
ATOM 4051 C C . LEU A 1 510 ? 25.719 5.750 -6.890 1.00 94.31 510 LEU A C 1
ATOM 4053 O O . LEU A 1 510 ? 25.842 4.529 -7.011 1.00 94.31 510 LEU A O 1
ATOM 4057 N N . GLN A 1 511 ? 24.843 6.307 -6.057 1.00 93.06 511 GLN A N 1
ATOM 4058 C CA . GLN A 1 511 ? 23.811 5.552 -5.351 1.00 93.06 511 GLN A CA 1
ATOM 4059 C C . GLN A 1 511 ? 22.476 5.740 -6.073 1.00 93.06 511 GLN A C 1
ATOM 4061 O O . GLN A 1 511 ? 22.143 6.863 -6.441 1.00 93.06 511 GLN A O 1
ATOM 4066 N N . ALA A 1 512 ? 21.732 4.653 -6.265 1.00 92.38 512 ALA A N 1
ATOM 4067 C CA . ALA A 1 512 ? 20.402 4.664 -6.868 1.00 92.38 512 ALA A CA 1
ATOM 4068 C C . ALA A 1 512 ? 19.449 3.769 -6.072 1.00 92.38 512 ALA A C 1
ATOM 4070 O O . ALA A 1 512 ? 19.841 2.704 -5.585 1.00 92.38 512 ALA A O 1
ATOM 4071 N N . LEU A 1 513 ? 18.194 4.178 -5.951 1.00 87.94 513 LEU A N 1
ATOM 4072 C CA . LEU A 1 513 ? 17.130 3.341 -5.414 1.00 87.94 513 LEU A CA 1
ATOM 4073 C C . LEU A 1 513 ? 16.756 2.266 -6.451 1.00 87.94 513 LEU A C 1
ATOM 4075 O O . LEU A 1 513 ? 16.746 2.530 -7.656 1.00 87.94 513 LEU A O 1
ATOM 4079 N N . LYS A 1 514 ? 16.425 1.047 -6.006 1.00 87.00 514 LYS A N 1
ATOM 4080 C CA . LYS A 1 514 ? 15.893 -0.000 -6.897 1.00 87.00 514 LYS A CA 1
ATOM 4081 C C . LYS A 1 514 ? 14.710 0.555 -7.701 1.00 87.00 514 LYS A C 1
ATOM 4083 O O . LYS A 1 514 ? 13.761 1.074 -7.118 1.00 87.00 514 LYS A O 1
ATOM 4088 N N . GLY A 1 515 ? 14.756 0.397 -9.022 1.00 81.50 515 GLY A N 1
ATOM 4089 C CA . GLY A 1 515 ? 13.749 0.917 -9.952 1.00 81.50 515 GLY A CA 1
ATOM 4090 C C . GLY A 1 515 ? 14.091 2.271 -10.593 1.00 81.50 515 GLY A C 1
ATOM 4091 O O . GLY A 1 515 ? 13.513 2.605 -11.627 1.00 81.50 515 GLY A O 1
ATOM 4092 N N . GLU A 1 516 ? 15.058 3.031 -10.069 1.00 84.12 516 GLU A N 1
ATOM 4093 C CA . GLU A 1 516 ? 15.504 4.282 -10.702 1.00 84.12 516 GLU A CA 1
ATOM 4094 C C . GLU A 1 516 ? 16.271 4.040 -12.013 1.00 84.12 516 GLU A C 1
ATOM 4096 O O . GLU A 1 516 ? 16.637 2.916 -12.357 1.00 84.12 516 GLU A O 1
ATOM 4101 N N . THR A 1 517 ? 16.511 5.114 -12.772 1.00 86.50 517 THR A N 1
ATOM 4102 C CA . THR A 1 517 ? 17.320 5.073 -13.999 1.00 86.50 517 THR A CA 1
ATOM 4103 C C . THR A 1 517 ? 18.692 5.692 -13.760 1.00 86.50 517 THR A C 1
ATOM 4105 O O . THR A 1 517 ? 18.809 6.907 -13.599 1.00 86.50 517 THR A O 1
ATOM 4108 N N . ILE A 1 518 ? 19.737 4.869 -13.800 1.00 92.44 518 ILE A N 1
ATOM 4109 C CA . ILE A 1 518 ? 21.130 5.313 -13.699 1.00 92.44 518 ILE A CA 1
ATOM 4110 C C . ILE A 1 518 ? 21.610 5.776 -15.077 1.00 92.44 518 ILE A C 1
ATOM 4112 O O . ILE A 1 518 ? 21.299 5.153 -16.094 1.00 92.44 518 ILE A O 1
ATOM 4116 N N . LYS A 1 519 ? 22.388 6.864 -15.120 1.00 94.38 519 LYS A N 1
ATOM 4117 C CA . LYS A 1 519 ? 22.981 7.395 -16.355 1.00 94.38 519 LYS A CA 1
ATOM 4118 C C . LYS A 1 519 ? 24.464 7.689 -16.157 1.00 94.38 519 LYS A C 1
ATOM 4120 O O . LYS A 1 519 ? 24.817 8.497 -15.302 1.00 94.38 519 LYS A O 1
ATOM 4125 N N . LEU A 1 520 ? 25.315 7.070 -16.971 1.00 96.12 520 LEU A N 1
ATOM 4126 C CA . LEU A 1 520 ? 26.745 7.375 -17.061 1.00 96.12 520 LEU A CA 1
ATOM 4127 C C . LEU A 1 520 ? 27.021 8.010 -18.424 1.00 96.12 520 LEU A C 1
ATOM 4129 O O . LEU A 1 520 ? 26.556 7.499 -19.439 1.00 96.12 520 LEU A O 1
ATOM 4133 N N . LYS A 1 521 ? 27.764 9.121 -18.461 1.00 95.81 521 LYS A N 1
ATOM 4134 C CA . LYS A 1 521 ? 28.028 9.883 -19.690 1.00 95.81 521 LYS A CA 1
ATOM 4135 C C . LYS A 1 521 ? 29.524 10.088 -19.906 1.00 95.81 521 LYS A C 1
ATOM 4137 O O . LYS A 1 521 ? 30.202 10.635 -19.041 1.00 95.81 521 LYS A O 1
ATOM 4142 N N . ILE A 1 522 ? 29.992 9.717 -21.092 1.00 95.94 522 ILE A N 1
ATOM 4143 C CA . ILE A 1 522 ? 31.306 10.053 -21.642 1.00 95.94 522 ILE A CA 1
ATOM 4144 C C . ILE A 1 522 ? 31.118 11.092 -22.752 1.00 95.94 522 ILE A C 1
ATOM 4146 O O . ILE A 1 522 ? 30.125 11.078 -23.483 1.00 95.94 522 ILE A O 1
ATOM 4150 N N . ILE A 1 523 ? 32.092 11.990 -22.891 1.00 95.94 523 ILE A N 1
ATOM 4151 C CA . ILE A 1 523 ? 32.307 12.748 -24.128 1.00 95.94 523 ILE A CA 1
ATOM 4152 C C . ILE A 1 523 ? 33.770 12.572 -24.520 1.00 95.94 523 ILE A C 1
ATOM 4154 O O . ILE A 1 523 ? 34.655 12.844 -23.704 1.00 95.94 523 ILE A O 1
ATOM 4158 N N . ALA A 1 524 ? 34.020 12.137 -25.751 1.00 95.56 524 ALA A N 1
ATOM 4159 C CA . ALA A 1 524 ? 35.356 11.945 -26.303 1.00 95.56 524 ALA A CA 1
ATOM 4160 C C . ALA A 1 524 ? 35.509 12.622 -27.673 1.00 95.56 524 ALA A C 1
ATOM 4162 O O . ALA A 1 524 ? 34.528 12.907 -28.349 1.00 95.56 524 ALA A O 1
ATOM 4163 N N . THR A 1 525 ? 36.746 12.861 -28.095 1.00 94.44 525 THR A N 1
ATOM 4164 C CA . THR A 1 525 ? 37.101 13.371 -29.432 1.00 94.44 525 THR A CA 1
ATOM 4165 C C . THR A 1 525 ? 38.163 12.496 -30.068 1.00 94.44 525 THR A C 1
ATOM 4167 O O . THR A 1 525 ? 39.021 11.992 -29.351 1.00 94.44 525 THR A O 1
ATOM 4170 N N . GLY A 1 526 ? 38.157 12.378 -31.394 1.00 90.75 526 GLY A N 1
ATOM 4171 C CA . GLY A 1 526 ? 39.215 11.731 -32.171 1.00 90.75 526 GLY A CA 1
ATOM 4172 C C . GLY A 1 526 ? 38.866 11.674 -33.659 1.00 90.75 526 GLY A C 1
ATOM 4173 O O . GLY A 1 526 ? 37.694 11.767 -34.027 1.00 90.75 526 GLY A O 1
ATOM 4174 N N . THR A 1 527 ? 39.882 11.498 -34.501 1.00 88.88 527 THR A N 1
ATOM 4175 C CA . THR A 1 527 ? 39.758 11.336 -35.958 1.00 88.88 527 THR A CA 1
ATOM 4176 C C . THR A 1 527 ? 40.588 10.118 -36.375 1.00 88.88 527 THR A C 1
ATOM 4178 O O . THR A 1 527 ? 41.779 10.108 -36.085 1.00 88.88 527 THR A O 1
ATOM 4181 N N . PRO A 1 528 ? 40.028 9.084 -37.028 1.00 88.62 528 PRO A N 1
ATOM 4182 C CA . PRO A 1 528 ? 38.604 8.770 -37.113 1.00 88.62 528 PRO A CA 1
ATOM 4183 C C . PRO A 1 528 ? 37.913 8.784 -35.744 1.00 88.62 528 PRO A C 1
ATOM 4185 O O . PRO A 1 528 ? 38.559 8.627 -34.704 1.00 88.62 528 PRO A O 1
ATOM 4188 N N . LYS A 1 529 ? 36.594 8.976 -35.761 1.00 89.50 529 LYS A N 1
ATOM 4189 C CA . LYS A 1 529 ? 35.741 9.003 -34.566 1.00 89.50 529 LYS A CA 1
ATOM 4190 C C . LYS A 1 529 ? 36.023 7.784 -33.675 1.00 89.50 529 LYS A C 1
ATOM 4192 O O . LYS A 1 529 ? 36.042 6.671 -34.205 1.00 89.50 529 LYS A O 1
ATOM 4197 N N . PRO A 1 530 ? 36.261 7.960 -32.365 1.00 91.19 530 PRO A N 1
ATOM 4198 C CA . PRO A 1 530 ? 36.558 6.838 -31.494 1.00 91.19 530 PRO A CA 1
ATOM 4199 C C . PRO A 1 530 ? 35.309 5.999 -31.236 1.00 91.19 530 PRO A C 1
ATOM 4201 O O . PRO A 1 530 ? 34.230 6.532 -30.976 1.00 91.19 530 PRO A O 1
ATOM 4204 N N . ASP A 1 531 ? 35.482 4.682 -31.254 1.00 92.44 531 ASP A N 1
ATOM 4205 C CA . ASP A 1 531 ? 34.505 3.770 -30.676 1.00 92.44 531 ASP A CA 1
ATOM 4206 C C . ASP A 1 531 ? 34.577 3.846 -29.144 1.00 92.44 531 ASP A C 1
ATOM 4208 O O . ASP A 1 531 ? 35.642 4.092 -28.568 1.00 92.44 531 ASP A O 1
ATOM 4212 N N . ILE A 1 532 ? 33.430 3.668 -28.492 1.00 94.81 532 ILE A N 1
ATOM 4213 C CA . ILE A 1 532 ? 33.255 3.760 -27.042 1.00 94.81 532 ILE A CA 1
ATOM 4214 C C . ILE A 1 532 ? 32.534 2.493 -26.591 1.00 94.81 532 ILE A C 1
ATOM 4216 O O . ILE A 1 532 ? 31.435 2.217 -27.057 1.00 94.81 532 ILE A O 1
ATOM 4220 N N . VAL A 1 533 ? 33.131 1.729 -25.680 1.00 95.56 533 VAL A N 1
ATOM 4221 C CA . VAL A 1 533 ? 32.590 0.452 -25.191 1.00 95.56 533 VAL A CA 1
ATOM 4222 C C . VAL A 1 533 ? 32.483 0.507 -23.673 1.00 95.56 533 VAL A C 1
ATOM 4224 O O . VAL A 1 533 ? 33.471 0.790 -22.992 1.00 95.56 533 VAL A O 1
ATOM 4227 N N . TRP A 1 534 ? 31.292 0.266 -23.125 1.00 97.75 534 TRP A N 1
ATOM 4228 C CA . TRP A 1 534 ? 31.074 0.271 -21.677 1.00 97.75 534 TRP A CA 1
ATOM 4229 C C . TRP A 1 534 ? 31.505 -1.049 -21.045 1.00 97.75 534 TRP A C 1
ATOM 4231 O O . TRP A 1 534 ? 31.181 -2.125 -21.538 1.00 97.75 534 TRP A O 1
ATOM 4241 N N . MET A 1 535 ? 32.195 -0.947 -19.914 1.00 97.00 535 MET A N 1
ATOM 4242 C CA . MET A 1 535 ? 32.736 -2.067 -19.152 1.00 97.00 535 MET A CA 1
ATOM 4243 C C . MET A 1 535 ? 32.159 -2.063 -17.735 1.00 97.00 535 MET A C 1
ATOM 4245 O O . MET A 1 535 ? 32.006 -1.002 -17.122 1.00 97.00 535 MET A O 1
ATOM 4249 N N . LYS A 1 536 ? 31.905 -3.248 -17.183 1.00 96.50 536 LYS A N 1
ATOM 4250 C CA . LYS A 1 536 ? 31.567 -3.478 -15.776 1.00 96.50 536 LYS A CA 1
ATOM 4251 C C . LYS A 1 536 ? 32.593 -4.442 -15.187 1.00 96.50 536 LYS A C 1
ATOM 4253 O O . LYS A 1 536 ? 32.669 -5.601 -15.579 1.00 96.50 536 LYS A O 1
ATOM 4258 N N . GLY A 1 537 ? 33.412 -3.964 -14.256 1.00 93.12 537 GLY A N 1
ATOM 4259 C CA . GLY A 1 537 ? 34.609 -4.680 -13.821 1.00 93.12 537 GLY A CA 1
ATOM 4260 C C . GLY A 1 537 ? 35.594 -4.819 -14.983 1.00 93.12 537 GLY A C 1
ATOM 4261 O O . GLY A 1 537 ? 36.267 -3.847 -15.322 1.00 93.12 537 GLY A O 1
ATOM 4262 N N . ASN A 1 538 ? 35.641 -6.012 -15.582 1.00 90.00 538 ASN A N 1
ATOM 4263 C CA . ASN A 1 538 ? 36.426 -6.324 -16.781 1.00 90.00 538 ASN A CA 1
ATOM 4264 C C . ASN A 1 538 ? 35.552 -6.746 -17.981 1.00 90.00 538 ASN A C 1
ATOM 4266 O O . ASN A 1 538 ? 36.091 -6.927 -19.071 1.00 90.00 538 ASN A O 1
ATOM 4270 N N . ASP A 1 539 ? 34.240 -6.912 -17.791 1.00 94.62 539 ASP A N 1
ATOM 4271 C CA . ASP A 1 539 ? 33.323 -7.493 -18.776 1.00 94.62 539 ASP A CA 1
ATOM 4272 C C . ASP A 1 539 ? 32.580 -6.400 -19.557 1.00 94.62 539 ASP A C 1
ATOM 4274 O O . ASP A 1 539 ? 32.279 -5.334 -19.015 1.00 94.62 539 ASP A O 1
ATOM 4278 N N . GLU A 1 540 ? 32.288 -6.641 -20.834 1.00 94.94 540 GLU A N 1
ATOM 4279 C CA . GLU A 1 540 ? 31.571 -5.688 -21.690 1.00 94.94 540 GLU A CA 1
ATOM 4280 C C . GLU A 1 540 ? 30.073 -5.628 -21.342 1.00 94.94 540 GLU A C 1
ATOM 4282 O O . GLU A 1 540 ? 29.421 -6.648 -21.109 1.00 94.94 540 GLU A O 1
ATOM 4287 N N . VAL A 1 541 ? 29.509 -4.419 -21.296 1.00 93.81 541 VAL A N 1
ATOM 4288 C CA . VAL A 1 541 ? 28.103 -4.185 -20.942 1.00 93.81 541 VAL A CA 1
ATOM 4289 C C . VAL A 1 541 ? 27.222 -4.319 -22.184 1.00 93.81 541 VAL A C 1
ATOM 4291 O O . VAL A 1 541 ? 26.944 -3.338 -22.871 1.00 93.81 541 VAL A O 1
ATOM 4294 N N . THR A 1 542 ? 26.748 -5.535 -22.453 1.00 87.81 542 THR A N 1
ATOM 4295 C CA . THR A 1 542 ? 25.855 -5.825 -23.586 1.00 87.81 542 THR A CA 1
ATOM 4296 C C . THR A 1 542 ? 24.507 -5.088 -23.468 1.00 87.81 542 THR A C 1
ATOM 4298 O O . THR A 1 542 ? 23.771 -5.321 -22.498 1.00 87.81 542 THR A O 1
ATOM 4301 N N . PRO A 1 543 ? 24.121 -4.255 -24.458 1.00 81.81 543 PRO A N 1
ATOM 4302 C CA . PRO A 1 543 ? 22.820 -3.593 -24.468 1.00 81.81 543 PRO A CA 1
ATOM 4303 C C . PRO A 1 543 ? 21.636 -4.568 -24.542 1.00 81.81 543 PRO A C 1
ATOM 4305 O O . PRO A 1 543 ? 21.726 -5.651 -25.121 1.00 81.81 543 PRO A O 1
ATOM 4308 N N . ASN A 1 544 ? 20.508 -4.171 -23.959 1.00 83.44 544 ASN A N 1
ATOM 4309 C CA . ASN A 1 544 ? 19.244 -4.911 -23.926 1.00 83.44 544 ASN A CA 1
ATOM 4310 C C . ASN A 1 544 ? 18.070 -3.944 -23.650 1.00 83.44 544 ASN A C 1
ATOM 4312 O O . ASN A 1 544 ? 18.270 -2.737 -23.525 1.00 83.44 544 ASN A O 1
ATOM 4316 N N . ASP A 1 545 ? 16.843 -4.455 -23.516 1.00 75.94 545 ASP A N 1
ATOM 4317 C CA . ASP A 1 545 ? 15.641 -3.628 -23.299 1.00 75.94 545 ASP A CA 1
ATOM 4318 C C . ASP A 1 545 ? 15.739 -2.687 -22.083 1.00 75.94 545 ASP A C 1
ATOM 4320 O O . ASP A 1 545 ? 15.119 -1.620 -22.071 1.00 75.94 545 ASP A O 1
ATOM 4324 N N . ARG A 1 546 ? 16.525 -3.076 -21.068 1.00 88.12 546 ARG A N 1
ATOM 4325 C CA . ARG A 1 546 ? 16.706 -2.360 -19.799 1.00 88.12 546 ARG A CA 1
ATOM 4326 C C . ARG A 1 546 ? 18.000 -1.538 -19.749 1.00 88.12 546 ARG A C 1
ATOM 4328 O O . ARG A 1 546 ? 17.999 -0.450 -19.173 1.00 88.12 546 ARG A O 1
ATOM 4335 N N . ILE A 1 547 ? 19.082 -2.042 -20.343 1.00 88.38 547 ILE A N 1
ATOM 4336 C CA . ILE A 1 547 ? 20.384 -1.368 -20.435 1.00 88.38 547 ILE A CA 1
ATOM 4337 C C . ILE A 1 547 ? 20.566 -0.848 -21.860 1.00 88.38 547 ILE A C 1
ATOM 4339 O O . ILE A 1 547 ? 20.898 -1.604 -22.768 1.00 88.38 547 ILE A O 1
ATOM 4343 N N . GLN A 1 548 ? 20.353 0.449 -22.052 1.00 86.06 548 GLN A N 1
ATOM 4344 C CA . GLN A 1 548 ? 20.429 1.101 -23.358 1.00 86.06 548 GLN A CA 1
ATOM 4345 C C . GLN A 1 548 ? 21.667 1.989 -23.461 1.00 86.06 548 GLN A C 1
ATOM 4347 O O . GLN A 1 548 ? 22.173 2.498 -22.460 1.00 86.06 548 GLN A O 1
ATOM 4352 N N . GLU A 1 549 ? 22.138 2.209 -24.684 1.00 91.81 549 GLU A N 1
ATOM 4353 C CA . GLU A 1 549 ? 23.258 3.099 -24.968 1.00 91.81 549 GLU A CA 1
ATOM 4354 C C . GLU A 1 549 ? 22.857 4.118 -26.040 1.00 91.81 549 GLU A C 1
ATOM 4356 O O . GLU A 1 549 ? 22.294 3.756 -27.074 1.00 91.81 549 GLU A O 1
ATOM 4361 N N . THR A 1 550 ? 23.141 5.398 -25.794 1.00 86.00 550 THR A N 1
ATOM 4362 C CA . THR A 1 550 ? 22.824 6.495 -26.718 1.00 86.00 550 THR A CA 1
ATOM 4363 C C . THR A 1 550 ? 24.105 7.171 -27.187 1.00 86.00 550 THR A C 1
ATOM 4365 O O . THR A 1 550 ? 24.830 7.744 -26.368 1.00 86.00 550 THR A O 1
ATOM 4368 N N . ARG A 1 551 ? 24.340 7.168 -28.506 1.00 90.69 551 ARG A N 1
ATOM 4369 C CA . ARG A 1 551 ? 25.448 7.877 -29.168 1.00 90.69 551 ARG A CA 1
ATOM 4370 C C . ARG A 1 551 ? 24.950 9.119 -29.902 1.00 90.69 551 ARG A C 1
ATOM 4372 O O . ARG A 1 551 ? 23.905 9.082 -30.548 1.00 90.69 551 ARG A O 1
ATOM 4379 N N . GLN A 1 552 ? 25.708 10.207 -29.823 1.00 88.38 552 GLN A N 1
ATOM 4380 C CA . GLN A 1 552 ? 25.451 11.453 -30.544 1.00 88.38 552 GLN A CA 1
ATOM 4381 C C . GLN A 1 552 ? 26.770 12.160 -30.861 1.00 88.38 552 GLN A C 1
ATOM 4383 O O . GLN A 1 552 ? 27.537 12.463 -29.953 1.00 88.38 552 GLN A O 1
ATOM 4388 N N . THR A 1 553 ? 26.989 12.520 -32.124 1.00 87.81 553 THR A N 1
ATOM 4389 C CA . THR A 1 553 ? 28.095 13.408 -32.502 1.00 87.81 553 THR A CA 1
ATOM 4390 C C . THR A 1 553 ? 27.655 14.868 -32.466 1.00 87.81 553 THR A C 1
ATOM 4392 O O . THR A 1 553 ? 26.666 15.227 -33.106 1.00 87.81 553 THR A O 1
ATOM 4395 N N . CYS A 1 554 ? 28.432 15.728 -31.809 1.00 78.94 554 CYS A N 1
ATOM 4396 C CA . CYS A 1 554 ? 28.280 17.184 -31.850 1.00 78.94 554 CYS A CA 1
ATOM 4397 C C . CYS A 1 554 ? 29.658 17.835 -32.031 1.00 78.94 554 CYS A C 1
ATOM 4399 O O . CYS A 1 554 ? 30.504 17.697 -31.160 1.00 78.94 554 CYS A O 1
ATOM 4401 N N . ASN A 1 555 ? 29.894 18.580 -33.116 1.00 80.81 555 ASN A N 1
ATOM 4402 C CA . ASN A 1 555 ? 31.142 19.340 -33.333 1.00 80.81 555 ASN A CA 1
ATOM 4403 C C . ASN A 1 555 ? 32.441 18.500 -33.209 1.00 80.81 555 ASN A C 1
ATOM 4405 O O . ASN A 1 555 ? 33.419 18.957 -32.626 1.00 80.81 555 ASN A O 1
ATOM 4409 N N . ASN A 1 556 ? 32.437 17.277 -33.757 1.00 79.69 556 ASN A N 1
ATOM 4410 C CA . ASN A 1 556 ? 33.476 16.234 -33.625 1.00 79.69 556 ASN A CA 1
ATOM 4411 C C . ASN A 1 556 ? 33.652 15.621 -32.218 1.00 79.69 556 ASN A C 1
ATOM 4413 O O . ASN A 1 556 ? 34.521 14.767 -32.033 1.00 79.69 556 ASN A O 1
ATOM 4417 N N . ASP A 1 557 ? 32.794 15.973 -31.259 1.00 89.00 557 ASP A N 1
ATOM 4418 C CA . ASP A 1 557 ? 32.701 15.299 -29.965 1.00 89.00 557 ASP A CA 1
ATOM 4419 C C . ASP A 1 557 ? 31.710 14.134 -30.079 1.00 89.00 557 ASP A C 1
ATOM 4421 O O . ASP A 1 557 ? 30.527 14.341 -30.361 1.00 89.00 557 ASP A O 1
ATOM 4425 N N . GLU A 1 558 ? 32.179 12.912 -29.833 1.00 91.06 558 GLU A N 1
ATOM 4426 C CA . GLU A 1 558 ? 31.328 11.738 -29.661 1.00 91.06 558 GLU A CA 1
ATOM 4427 C C . GLU A 1 558 ? 30.844 11.666 -28.212 1.00 91.06 558 GLU A C 1
ATOM 4429 O O . GLU A 1 558 ? 31.605 11.440 -27.264 1.00 91.06 558 GLU A O 1
ATOM 4434 N N . ILE A 1 559 ? 29.546 11.888 -28.046 1.00 92.75 559 ILE A N 1
ATOM 4435 C CA . ILE A 1 559 ? 28.826 11.796 -26.784 1.00 92.75 559 ILE A CA 1
ATOM 4436 C C . ILE A 1 559 ? 28.239 10.392 -26.693 1.00 92.75 559 ILE A C 1
ATOM 4438 O O . ILE A 1 559 ? 27.419 10.009 -27.525 1.00 92.75 559 ILE A O 1
ATOM 4442 N N . CYS A 1 560 ? 28.604 9.647 -25.655 1.00 94.19 560 CYS A N 1
ATOM 4443 C CA . CYS A 1 560 ? 28.070 8.316 -25.388 1.00 94.19 560 CYS A CA 1
ATOM 4444 C C . CYS A 1 560 ? 27.480 8.276 -23.973 1.00 94.19 560 CYS A C 1
ATOM 4446 O O . CYS A 1 560 ? 28.105 8.737 -23.014 1.00 94.19 560 CYS A O 1
ATOM 4448 N N . THR A 1 561 ? 26.254 7.771 -23.834 1.00 94.94 561 THR A N 1
ATOM 4449 C CA . THR A 1 561 ? 25.550 7.676 -22.546 1.00 94.94 561 THR A CA 1
ATOM 4450 C C . THR A 1 561 ? 25.002 6.270 -22.338 1.00 94.94 561 THR A C 1
ATOM 4452 O O . THR A 1 561 ? 24.113 5.853 -23.077 1.00 94.94 561 THR A O 1
ATOM 4455 N N . LEU A 1 562 ? 25.483 5.575 -21.306 1.00 96.25 562 LEU A N 1
ATOM 4456 C CA . LEU A 1 562 ? 24.876 4.343 -20.805 1.00 96.25 562 LEU A CA 1
ATOM 4457 C C . LEU A 1 562 ? 23.682 4.697 -19.916 1.00 96.25 562 LEU A C 1
ATOM 4459 O O . LEU A 1 562 ? 23.800 5.526 -19.008 1.00 96.25 562 LEU A O 1
ATOM 4463 N N . VAL A 1 563 ? 22.544 4.056 -20.162 1.00 91.56 563 VAL A N 1
ATOM 4464 C CA . VAL A 1 563 ? 21.284 4.247 -19.441 1.00 91.56 563 VAL A CA 1
ATOM 4465 C C . VAL A 1 563 ? 20.811 2.893 -18.919 1.00 91.56 563 VAL A C 1
ATOM 4467 O O . VAL A 1 563 ? 20.309 2.066 -19.675 1.00 91.56 563 VAL A O 1
ATOM 4470 N N . ILE A 1 564 ? 20.956 2.671 -17.614 1.00 92.06 564 ILE A N 1
ATOM 4471 C CA . ILE A 1 564 ? 20.444 1.479 -16.927 1.00 92.06 564 ILE A CA 1
ATOM 4472 C C . ILE A 1 564 ? 19.090 1.863 -16.329 1.00 92.06 564 ILE A C 1
ATOM 4474 O O . ILE A 1 564 ? 19.031 2.551 -15.310 1.00 92.06 564 ILE A O 1
ATOM 4478 N N . MET A 1 565 ? 18.000 1.473 -16.987 1.00 85.94 565 MET A N 1
ATOM 4479 C CA . MET A 1 565 ? 16.638 1.650 -16.469 1.00 85.94 565 MET A CA 1
ATOM 4480 C C . MET A 1 565 ? 16.317 0.582 -15.419 1.00 85.94 565 MET A C 1
ATOM 4482 O O . MET A 1 565 ? 16.928 -0.485 -15.426 1.00 85.94 565 MET A O 1
ATOM 4486 N N . ASN A 1 566 ? 15.339 0.849 -14.545 1.00 82.19 566 ASN A N 1
ATOM 4487 C CA . ASN A 1 566 ? 14.921 -0.048 -13.460 1.00 82.19 566 ASN A CA 1
ATOM 4488 C C . ASN A 1 566 ? 16.131 -0.710 -12.772 1.00 82.19 566 ASN A C 1
ATOM 4490 O O . ASN A 1 566 ? 16.405 -1.892 -12.984 1.00 82.19 566 ASN A O 1
ATOM 4494 N N . ALA A 1 567 ? 16.900 0.080 -12.023 1.00 88.19 567 ALA A N 1
ATOM 4495 C CA . ALA A 1 567 ? 18.110 -0.388 -11.359 1.00 88.19 567 ALA A CA 1
ATOM 4496 C C . ALA A 1 567 ? 17.814 -1.575 -10.426 1.00 88.19 567 ALA A C 1
ATOM 4498 O O . ALA A 1 567 ? 16.894 -1.515 -9.607 1.00 88.19 567 ALA A O 1
ATOM 4499 N N . GLU A 1 568 ? 18.608 -2.636 -10.530 1.00 88.19 568 GLU A N 1
ATOM 4500 C CA . GLU A 1 568 ? 18.507 -3.865 -9.738 1.00 88.19 568 GLU A CA 1
ATOM 4501 C C . GLU A 1 568 ? 19.796 -4.123 -8.935 1.00 88.19 568 GLU A C 1
ATOM 4503 O O . GLU A 1 568 ? 20.852 -3.593 -9.283 1.00 88.19 568 GLU A O 1
ATOM 4508 N N . PRO A 1 569 ? 19.774 -4.952 -7.870 1.00 84.62 569 PRO A N 1
ATOM 4509 C CA . PRO A 1 569 ? 20.983 -5.311 -7.119 1.00 84.62 569 PRO A CA 1
ATOM 4510 C C . PRO A 1 569 ? 22.102 -5.896 -7.994 1.00 84.62 569 PRO A C 1
ATOM 4512 O O . PRO A 1 569 ? 23.278 -5.711 -7.695 1.00 84.62 569 PRO A O 1
ATOM 4515 N N . GLU A 1 570 ? 21.740 -6.548 -9.098 1.00 90.06 570 GLU A N 1
ATOM 4516 C CA . GLU A 1 570 ? 22.672 -7.069 -10.099 1.00 90.06 570 GLU A CA 1
ATOM 4517 C C . GLU A 1 570 ? 23.461 -5.968 -10.824 1.00 90.06 570 GLU A C 1
ATOM 4519 O O . GLU A 1 570 ? 24.576 -6.233 -11.261 1.00 90.06 570 GLU A O 1
ATOM 4524 N N . ASP A 1 571 ? 22.964 -4.728 -10.910 1.00 92.25 571 ASP A N 1
ATOM 4525 C CA . ASP A 1 571 ? 23.675 -3.595 -11.531 1.00 92.25 571 ASP A CA 1
ATOM 4526 C C . ASP A 1 571 ? 24.778 -3.008 -10.637 1.00 92.25 571 ASP A C 1
ATOM 4528 O O . ASP A 1 571 ? 25.497 -2.099 -11.047 1.00 92.25 571 ASP A O 1
ATOM 4532 N N . GLN A 1 572 ? 24.945 -3.503 -9.409 1.00 93.50 572 GLN A N 1
ATOM 4533 C CA . GLN A 1 572 ? 26.050 -3.079 -8.551 1.00 93.50 572 GLN A CA 1
ATOM 4534 C C . GLN A 1 572 ? 27.402 -3.458 -9.174 1.00 93.50 572 GLN A C 1
ATOM 4536 O O . GLN A 1 572 ? 27.579 -4.549 -9.724 1.00 93.50 572 GLN A O 1
ATOM 4541 N N . GLY A 1 573 ? 28.378 -2.554 -9.079 1.00 94.88 573 GLY A N 1
ATOM 4542 C CA . GLY A 1 573 ? 29.719 -2.784 -9.614 1.00 94.88 573 GLY A CA 1
ATOM 4543 C C . GLY A 1 573 ? 30.515 -1.508 -9.865 1.00 94.88 573 GLY A C 1
ATOM 4544 O O . GLY A 1 573 ? 30.046 -0.393 -9.638 1.00 94.88 573 GLY A O 1
ATOM 4545 N N . GLU A 1 574 ? 31.741 -1.681 -10.348 1.00 97.62 574 GLU A N 1
ATOM 4546 C CA . GLU A 1 574 ? 32.551 -0.596 -10.903 1.00 97.62 574 GLU A CA 1
ATOM 4547 C C . GLU A 1 574 ? 32.358 -0.560 -12.417 1.00 97.62 574 GLU A C 1
ATOM 4549 O O . GLU A 1 574 ? 32.589 -1.566 -13.083 1.00 97.62 574 GLU A O 1
ATOM 4554 N N . TYR A 1 575 ? 31.962 0.586 -12.958 1.00 97.69 575 TYR A N 1
ATOM 4555 C CA . TYR A 1 575 ? 31.789 0.794 -14.392 1.00 97.69 575 TYR A CA 1
ATOM 4556 C C . TYR A 1 575 ? 32.890 1.703 -14.933 1.00 97.69 575 TYR A C 1
ATOM 4558 O O . TYR A 1 575 ? 33.307 2.645 -14.254 1.00 97.69 575 TYR A O 1
ATOM 4566 N N . SER A 1 576 ? 33.329 1.442 -16.158 1.00 97.50 576 SER A N 1
ATOM 4567 C CA . SER A 1 576 ? 34.210 2.300 -16.956 1.00 97.50 576 SER A CA 1
ATOM 4568 C C . SER A 1 576 ? 33.778 2.270 -18.424 1.00 97.50 576 SER A C 1
ATOM 4570 O O . SER A 1 576 ? 32.860 1.545 -18.802 1.00 97.50 576 SER A O 1
ATOM 4572 N N . ALA A 1 577 ? 34.419 3.076 -19.259 1.00 97.19 577 ALA A N 1
ATOM 4573 C CA . ALA A 1 577 ? 34.321 2.999 -20.706 1.00 97.19 577 ALA A CA 1
ATOM 4574 C C . ALA A 1 577 ? 35.727 2.879 -21.298 1.00 97.19 577 ALA A C 1
ATOM 4576 O O . ALA A 1 577 ? 36.655 3.550 -20.843 1.00 97.19 577 ALA A O 1
ATOM 4577 N N . LYS A 1 578 ? 35.884 2.043 -22.319 1.00 96.75 578 LYS A N 1
ATOM 4578 C CA . LYS A 1 578 ? 37.048 1.999 -23.206 1.00 96.75 578 LYS A CA 1
ATOM 4579 C C . LYS A 1 578 ? 36.764 2.899 -24.409 1.00 96.75 578 LYS A C 1
ATOM 4581 O O . LYS A 1 578 ? 35.651 2.876 -24.922 1.00 96.75 578 LYS A O 1
ATOM 4586 N N . ILE A 1 579 ? 37.741 3.694 -24.841 1.00 97.00 579 ILE A N 1
ATOM 4587 C CA . ILE A 1 579 ? 37.608 4.666 -25.936 1.00 97.00 579 ILE A CA 1
ATOM 4588 C C . ILE A 1 579 ? 38.789 4.485 -26.889 1.00 97.00 579 ILE A C 1
ATOM 4590 O O . ILE A 1 579 ? 39.930 4.708 -26.486 1.00 97.00 579 ILE A O 1
ATOM 4594 N N . SER A 1 580 ? 38.546 4.095 -28.140 1.00 92.81 580 SER A N 1
ATOM 4595 C CA . SER A 1 580 ? 39.623 3.717 -29.069 1.00 92.81 580 SER A CA 1
ATOM 4596 C C . SER A 1 580 ? 39.369 4.106 -30.522 1.00 92.81 580 SER A C 1
ATOM 4598 O O . SER A 1 580 ? 38.256 3.971 -31.023 1.00 92.81 580 SER A O 1
ATOM 4600 N N . ASN A 1 581 ? 40.427 4.520 -31.222 1.00 91.44 581 ASN A N 1
ATOM 4601 C CA . ASN A 1 581 ? 40.471 4.584 -32.686 1.00 91.44 581 ASN A CA 1
ATOM 4602 C C . ASN A 1 581 ? 41.783 3.955 -33.199 1.00 91.44 581 ASN A C 1
ATOM 4604 O O . ASN A 1 581 ? 42.519 3.333 -32.437 1.00 91.44 581 ASN A O 1
ATOM 4608 N N . VAL A 1 582 ? 42.087 4.102 -34.490 1.00 88.50 582 VAL A N 1
ATOM 4609 C CA . VAL A 1 582 ? 43.301 3.533 -35.111 1.00 88.50 582 VAL A CA 1
ATOM 4610 C C . VAL A 1 582 ? 44.634 4.101 -34.586 1.00 88.50 582 VAL A C 1
ATOM 4612 O O . VAL A 1 582 ? 45.675 3.524 -34.883 1.00 88.50 582 VAL A O 1
ATOM 4615 N N . GLY A 1 583 ? 44.629 5.201 -33.822 1.00 81.81 583 GLY A N 1
ATOM 4616 C CA . GLY A 1 583 ? 45.834 5.834 -33.270 1.00 81.81 583 GLY A CA 1
ATOM 4617 C C . GLY A 1 583 ? 46.086 5.616 -31.774 1.00 81.81 583 GLY A C 1
ATOM 4618 O O . GLY A 1 583 ? 47.220 5.805 -31.337 1.00 81.81 583 GLY A O 1
ATOM 4619 N N . ASP A 1 584 ? 45.067 5.271 -30.976 1.00 91.06 584 ASP A N 1
ATOM 4620 C CA . ASP A 1 584 ? 45.227 4.967 -29.542 1.00 91.06 584 ASP A CA 1
ATOM 4621 C C . ASP A 1 584 ? 43.990 4.277 -28.923 1.00 91.06 584 ASP A C 1
ATOM 4623 O O . ASP A 1 584 ? 42.905 4.255 -29.514 1.00 91.06 584 ASP A O 1
ATOM 4627 N N . SER A 1 585 ? 44.134 3.756 -27.699 1.00 92.94 585 SER A N 1
ATOM 4628 C CA . SER A 1 585 ? 43.060 3.130 -26.911 1.00 92.94 585 SER A CA 1
ATOM 4629 C C . SER A 1 585 ? 43.166 3.495 -25.427 1.00 92.94 585 SER A C 1
ATOM 4631 O O . SER A 1 585 ? 44.000 2.959 -24.701 1.00 92.94 585 SER A O 1
ATOM 4633 N N . LEU A 1 586 ? 42.249 4.337 -24.953 1.00 94.69 586 LEU A N 1
ATOM 4634 C CA . LEU A 1 586 ? 42.157 4.808 -23.570 1.00 94.69 586 LEU A CA 1
ATOM 4635 C C . LEU A 1 586 ? 41.059 4.080 -22.777 1.00 94.69 586 LEU A C 1
ATOM 4637 O O . LEU A 1 586 ? 40.157 3.462 -23.344 1.00 94.69 586 LEU A O 1
ATOM 4641 N N . ILE A 1 587 ? 41.107 4.200 -21.449 1.00 95.56 587 ILE A N 1
ATOM 4642 C CA . ILE A 1 587 ? 40.037 3.779 -20.532 1.00 95.56 587 ILE A CA 1
ATOM 4643 C C . ILE A 1 587 ? 39.684 4.970 -19.628 1.00 95.56 587 ILE A C 1
ATOM 4645 O O . ILE A 1 587 ? 40.558 5.740 -19.229 1.00 95.56 587 ILE A O 1
ATOM 4649 N N . SER A 1 588 ? 38.398 5.140 -19.327 1.00 97.06 588 SER A N 1
ATOM 4650 C CA . SER A 1 588 ? 37.885 6.158 -18.409 1.00 97.06 588 SER A CA 1
ATOM 4651 C C . SER A 1 588 ? 38.296 5.896 -16.954 1.00 97.06 588 SER A C 1
ATOM 4653 O O . SER A 1 588 ? 38.776 4.822 -16.591 1.00 97.06 588 SER A O 1
ATOM 4655 N N . ASN A 1 589 ? 37.995 6.845 -16.067 1.00 97.38 589 ASN A N 1
ATOM 4656 C CA . ASN A 1 589 ? 37.968 6.548 -14.636 1.00 97.38 589 ASN A CA 1
ATOM 4657 C C . ASN A 1 589 ? 36.865 5.516 -14.339 1.00 97.38 589 ASN A C 1
ATOM 4659 O O . ASN A 1 589 ? 35.947 5.320 -15.142 1.00 97.38 589 ASN A O 1
ATOM 4663 N N . LYS A 1 590 ? 36.905 4.915 -13.148 1.00 96.50 590 LYS A N 1
ATOM 4664 C CA . LYS A 1 590 ? 35.830 4.053 -12.647 1.00 96.50 590 LYS A CA 1
ATOM 4665 C C . LYS A 1 590 ? 34.762 4.852 -11.893 1.00 96.50 590 LYS A C 1
ATOM 4667 O O . LYS A 1 590 ? 35.095 5.747 -11.116 1.00 96.50 590 LYS A O 1
ATOM 4672 N N . CYS A 1 591 ? 33.495 4.486 -12.070 1.00 97.25 591 CYS A N 1
ATOM 4673 C CA . CYS A 1 591 ? 32.372 4.923 -11.238 1.00 97.25 591 CYS A CA 1
ATOM 4674 C C . CYS A 1 591 ? 31.769 3.712 -10.511 1.00 97.25 591 CYS A C 1
ATOM 4676 O O . CYS A 1 591 ? 31.426 2.719 -11.154 1.00 97.25 591 CYS A O 1
ATOM 4678 N N . LYS A 1 592 ? 31.641 3.766 -9.181 1.00 97.44 592 LYS A N 1
ATOM 4679 C CA . LYS A 1 592 ? 31.047 2.676 -8.389 1.00 97.44 592 LYS A CA 1
ATOM 4680 C C . LYS A 1 592 ? 29.538 2.866 -8.239 1.00 97.44 592 LYS A C 1
ATOM 4682 O O . LYS A 1 592 ? 29.099 3.710 -7.458 1.00 97.44 592 LYS A O 1
ATOM 4687 N N . ILE A 1 593 ? 28.754 2.043 -8.928 1.00 96.31 593 ILE A N 1
ATOM 4688 C CA . ILE A 1 593 ? 27.294 1.988 -8.799 1.00 96.31 593 ILE A CA 1
ATOM 4689 C C . ILE A 1 593 ? 26.912 1.132 -7.586 1.00 96.31 593 ILE A C 1
ATOM 4691 O O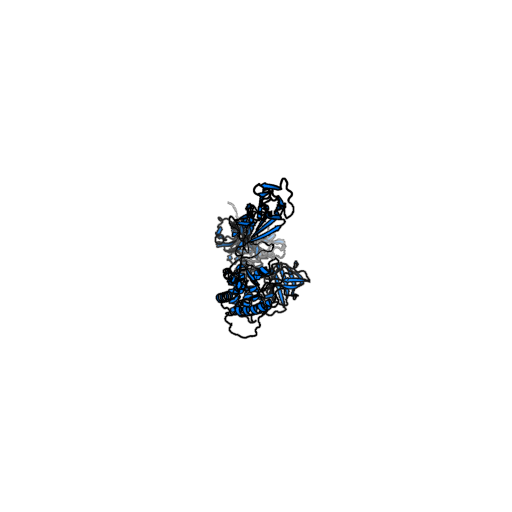 . ILE A 1 593 ? 27.424 0.027 -7.394 1.00 96.31 593 ILE A O 1
ATOM 4695 N N . THR A 1 594 ? 26.006 1.651 -6.755 1.00 94.31 594 THR A N 1
ATOM 4696 C CA . THR A 1 594 ? 25.403 0.948 -5.611 1.00 94.31 594 THR A CA 1
ATOM 4697 C C . THR A 1 594 ? 23.884 1.111 -5.653 1.00 94.31 594 THR A C 1
ATOM 4699 O O . THR A 1 594 ? 23.388 2.235 -5.623 1.00 94.31 594 THR A O 1
ATOM 4702 N N . VAL A 1 595 ? 23.146 -0.000 -5.704 1.00 93.06 595 VAL A N 1
ATOM 4703 C CA . VAL A 1 595 ? 21.676 -0.011 -5.783 1.00 93.06 595 VAL A CA 1
ATOM 4704 C C . VAL A 1 595 ? 21.096 -0.415 -4.432 1.00 93.06 595 VAL A C 1
ATOM 4706 O O . VAL A 1 595 ? 21.410 -1.494 -3.930 1.00 93.06 595 VAL A O 1
ATOM 4709 N N . PHE A 1 596 ? 20.272 0.442 -3.833 1.00 91.88 596 PHE A N 1
ATOM 4710 C CA . PHE A 1 596 ? 19.740 0.268 -2.478 1.00 91.88 596 PHE A CA 1
ATOM 4711 C C . PHE A 1 596 ? 18.207 0.181 -2.454 1.00 91.88 596 PHE A C 1
ATOM 4713 O O . PHE A 1 596 ? 17.532 0.448 -3.448 1.00 91.88 596 PHE A O 1
ATOM 4720 N N . LYS A 1 597 ? 17.639 -0.189 -1.302 1.00 90.56 597 LYS A N 1
ATOM 4721 C CA . LYS A 1 597 ? 16.209 -0.010 -1.005 1.00 90.56 597 LYS A CA 1
ATOM 4722 C C . LYS A 1 597 ? 16.057 0.693 0.342 1.00 90.56 597 LYS A C 1
ATOM 4724 O O . LYS A 1 597 ? 16.731 0.326 1.310 1.00 90.56 597 LYS A O 1
ATOM 4729 N N . LEU A 1 598 ? 15.138 1.653 0.416 1.00 91.50 598 LEU A N 1
ATOM 4730 C CA . LEU A 1 598 ? 14.671 2.206 1.691 1.00 91.50 598 LEU A CA 1
ATOM 4731 C C . LEU A 1 598 ? 14.011 1.101 2.541 1.00 91.50 598 LEU A C 1
ATOM 4733 O O . LEU A 1 598 ? 13.483 0.147 1.964 1.00 91.50 598 LEU A O 1
ATOM 4737 N N . PRO A 1 599 ? 14.004 1.210 3.883 1.00 95.50 599 PRO A N 1
ATOM 4738 C CA . PRO A 1 599 ? 13.225 0.311 4.725 1.00 95.50 599 PRO A CA 1
ATOM 4739 C C . PRO A 1 599 ? 11.733 0.403 4.408 1.00 95.50 599 PRO A C 1
ATOM 4741 O O . PRO A 1 599 ? 11.195 1.504 4.302 1.00 95.50 599 PRO A O 1
ATOM 4744 N N . ALA A 1 600 ? 11.061 -0.740 4.312 1.00 93.75 600 ALA A N 1
ATOM 4745 C CA . ALA A 1 600 ? 9.633 -0.832 4.043 1.00 93.75 600 ALA A CA 1
ATOM 4746 C C . ALA A 1 600 ? 8.988 -1.977 4.836 1.00 93.75 600 ALA A C 1
ATOM 4748 O O . ALA A 1 600 ? 9.591 -3.030 5.046 1.00 93.75 600 ALA A O 1
ATOM 4749 N N . PHE A 1 601 ? 7.733 -1.783 5.237 1.00 94.31 601 PHE A N 1
ATOM 4750 C CA . PHE A 1 601 ? 6.894 -2.840 5.796 1.00 94.31 601 PHE A CA 1
ATOM 4751 C C . PHE A 1 601 ? 6.201 -3.604 4.662 1.00 94.31 601 PHE A C 1
ATOM 4753 O O . PHE A 1 601 ? 5.359 -3.039 3.968 1.00 94.31 601 PHE A O 1
ATOM 4760 N N . VAL A 1 602 ? 6.522 -4.889 4.499 1.00 92.00 602 VAL A N 1
ATOM 4761 C CA . VAL A 1 602 ? 5.803 -5.816 3.603 1.00 92.00 602 VAL A CA 1
ATOM 4762 C C . VAL A 1 602 ? 4.546 -6.335 4.300 1.00 92.00 602 VAL A C 1
ATOM 4764 O O . VAL A 1 602 ? 3.460 -6.322 3.728 1.00 92.00 602 VAL A O 1
ATOM 4767 N N . VAL A 1 603 ? 4.681 -6.723 5.571 1.00 91.88 603 VAL A N 1
ATOM 4768 C CA . VAL A 1 603 ? 3.562 -7.025 6.471 1.00 91.88 603 VAL A CA 1
ATOM 4769 C C . VAL A 1 603 ? 3.741 -6.191 7.729 1.00 91.88 603 VAL A C 1
ATOM 4771 O O . VAL A 1 603 ? 4.675 -6.405 8.504 1.00 91.88 603 VAL A O 1
ATOM 4774 N N . LYS A 1 604 ? 2.849 -5.220 7.925 1.00 93.75 604 LYS A N 1
ATOM 4775 C CA . LYS A 1 604 ? 2.798 -4.381 9.127 1.00 93.75 604 LYS A CA 1
ATOM 4776 C C . LYS A 1 604 ? 2.449 -5.222 10.369 1.00 93.75 604 LYS A C 1
ATOM 4778 O O . LYS A 1 604 ? 1.693 -6.186 10.237 1.00 93.75 604 LYS A O 1
ATOM 4783 N N . PRO A 1 605 ? 2.939 -4.862 11.571 1.00 94.38 605 PRO A N 1
ATOM 4784 C CA . PRO A 1 605 ? 2.397 -5.411 12.811 1.00 94.38 605 PRO A CA 1
ATOM 4785 C C . PRO A 1 605 ? 0.898 -5.107 12.947 1.00 94.38 605 PRO A C 1
ATOM 4787 O O . PRO A 1 605 ? 0.373 -4.186 12.327 1.00 94.38 605 PRO A O 1
ATOM 4790 N N . SER A 1 606 ? 0.207 -5.874 13.791 1.00 93.88 606 SER A N 1
ATOM 4791 C CA . SER A 1 606 ? -1.238 -5.756 14.022 1.00 93.88 606 SER A CA 1
ATOM 4792 C C . SER A 1 606 ? -1.565 -5.500 15.493 1.00 93.88 606 SER A C 1
ATOM 4794 O O . SER A 1 606 ? -0.919 -6.060 16.378 1.00 93.88 606 SER A O 1
ATOM 4796 N N . THR A 1 607 ? -2.618 -4.723 15.756 1.00 96.62 607 THR A N 1
ATOM 4797 C CA . THR A 1 607 ? -3.169 -4.496 17.104 1.00 96.62 607 THR A CA 1
ATOM 4798 C C . THR A 1 607 ? -3.535 -5.813 17.797 1.00 96.62 607 THR A C 1
ATOM 4800 O O . THR A 1 607 ? -4.237 -6.651 17.235 1.00 96.62 607 THR A O 1
ATOM 4803 N N . GLN A 1 608 ? -3.083 -5.978 19.041 1.00 95.19 608 GLN A N 1
ATOM 4804 C CA . GLN A 1 608 ? -3.265 -7.185 19.853 1.00 95.19 608 GLN A CA 1
ATOM 4805 C C . GLN A 1 608 ? -4.328 -6.961 20.950 1.00 95.19 608 GLN A C 1
ATOM 4807 O O . GLN A 1 608 ? -4.457 -5.860 21.498 1.00 95.19 608 GLN A O 1
ATOM 4812 N N . ARG A 1 609 ? -5.072 -8.020 21.302 1.00 95.56 609 ARG A N 1
ATOM 4813 C CA . ARG A 1 609 ? -5.927 -8.120 22.503 1.00 95.56 609 ARG A CA 1
ATOM 4814 C C . ARG A 1 609 ? -5.512 -9.377 23.272 1.00 95.56 609 ARG A C 1
ATOM 4816 O O . ARG A 1 609 ? -5.662 -10.471 22.743 1.00 95.56 609 ARG A O 1
ATOM 4823 N N . VAL A 1 610 ? -4.966 -9.220 24.477 1.00 96.31 610 VAL A N 1
ATOM 4824 C CA . VAL A 1 610 ? -4.241 -10.280 25.214 1.00 96.31 610 VAL A CA 1
ATOM 4825 C C . VAL A 1 610 ? -4.588 -10.170 26.696 1.00 96.31 610 VAL A C 1
ATOM 4827 O O . VAL A 1 610 ? -4.656 -9.048 27.197 1.00 96.31 610 VAL A O 1
ATOM 4830 N N . LYS A 1 611 ? -4.829 -11.266 27.425 1.00 94.94 611 LYS A N 1
ATOM 4831 C CA . LYS A 1 611 ? -5.183 -11.162 28.853 1.00 94.94 611 LYS A CA 1
ATOM 4832 C C . LYS A 1 611 ? -3.950 -10.944 29.727 1.00 94.94 611 LYS A C 1
ATOM 4834 O O . LYS A 1 611 ? -2.849 -11.382 29.403 1.00 94.94 611 LYS A O 1
ATOM 4839 N N . GLN A 1 612 ? -4.146 -10.285 30.864 1.00 94.31 612 GLN A N 1
ATOM 4840 C CA . GLN A 1 612 ? -3.095 -10.058 31.850 1.00 94.31 612 GLN A CA 1
ATOM 4841 C C . GLN A 1 612 ? -2.471 -11.396 32.289 1.00 94.31 612 GLN A C 1
ATOM 4843 O O . GLN A 1 612 ? -3.180 -12.320 32.686 1.00 94.31 612 GLN A O 1
ATOM 4848 N N . GLY A 1 613 ? -1.146 -11.506 32.191 1.00 92.38 613 GLY A N 1
ATOM 4849 C CA . GLY A 1 613 ? -0.385 -12.733 32.451 1.00 92.38 613 GLY A CA 1
ATOM 4850 C C . GLY A 1 613 ? -0.138 -13.644 31.236 1.00 92.38 613 GLY A C 1
ATOM 4851 O O . GLY A 1 613 ? 0.721 -14.522 31.330 1.00 92.38 613 GLY A O 1
ATOM 4852 N N . GLU A 1 614 ? -0.803 -13.434 30.095 1.00 95.12 614 GLU A N 1
ATOM 4853 C CA . GLU A 1 614 ? -0.518 -14.148 28.835 1.00 95.12 614 GLU A CA 1
ATOM 4854 C C . GLU A 1 614 ? 0.715 -13.541 28.111 1.00 95.12 614 GLU A C 1
ATOM 4856 O O . GLU A 1 614 ? 1.449 -12.722 28.671 1.00 95.12 614 GLU A O 1
ATOM 4861 N N . THR A 1 615 ? 0.998 -13.968 26.874 1.00 95.69 615 THR A N 1
ATOM 4862 C CA . THR A 1 615 ? 2.074 -13.408 26.029 1.00 95.69 615 THR A CA 1
ATOM 4863 C C . THR A 1 615 ? 1.473 -12.658 24.843 1.00 95.69 615 THR A C 1
ATOM 4865 O O . THR A 1 615 ? 0.659 -13.228 24.121 1.00 95.69 615 THR A O 1
ATOM 4868 N N . ALA A 1 616 ? 1.896 -11.413 24.613 1.00 96.44 616 ALA A N 1
ATOM 4869 C CA . ALA A 1 616 ? 1.603 -10.692 23.373 1.00 96.44 616 ALA A CA 1
ATOM 4870 C C . ALA A 1 616 ? 2.667 -11.005 22.315 1.00 96.44 616 ALA A C 1
ATOM 4872 O O . ALA A 1 616 ? 3.853 -11.064 22.646 1.00 96.44 616 ALA A O 1
ATOM 4873 N N . LEU A 1 617 ? 2.249 -11.180 21.059 1.00 96.75 617 LEU A N 1
ATOM 4874 C CA . LEU A 1 617 ? 3.131 -11.547 19.950 1.00 96.75 617 LEU A CA 1
ATOM 4875 C C . LEU A 1 617 ? 2.886 -10.630 18.748 1.00 96.75 617 LEU A C 1
ATOM 4877 O O . LEU A 1 617 ? 1.882 -10.762 18.049 1.00 96.75 617 LEU A O 1
ATOM 4881 N N . PHE A 1 618 ? 3.822 -9.722 18.486 1.00 97.06 618 PHE A N 1
ATOM 4882 C CA . PHE A 1 618 ? 3.824 -8.897 17.280 1.00 97.06 618 PHE A CA 1
ATOM 4883 C C . PHE A 1 618 ? 4.786 -9.499 16.257 1.00 97.06 618 PHE A C 1
ATOM 4885 O O . PHE A 1 618 ? 5.917 -9.858 16.583 1.00 97.06 618 PHE A O 1
ATOM 4892 N N . LYS A 1 619 ? 4.326 -9.605 15.013 1.00 94.94 619 LYS A N 1
ATOM 4893 C CA . LYS A 1 619 ? 5.097 -10.067 13.856 1.00 94.94 619 LYS A CA 1
ATOM 4894 C C . LYS A 1 619 ? 5.062 -8.999 12.775 1.00 94.94 619 LYS A C 1
ATOM 4896 O O . LYS A 1 619 ? 4.057 -8.306 12.635 1.00 94.94 619 LYS A O 1
ATOM 4901 N N . THR A 1 620 ? 6.135 -8.879 12.010 1.00 95.38 620 THR A N 1
ATOM 4902 C CA . THR A 1 620 ? 6.218 -7.986 10.854 1.00 95.38 620 THR A CA 1
ATOM 4903 C C . THR A 1 620 ? 7.165 -8.572 9.814 1.00 95.38 620 THR A C 1
ATOM 4905 O O . THR A 1 620 ? 8.156 -9.191 10.183 1.00 95.38 620 THR A O 1
ATOM 4908 N N . GLN A 1 621 ? 6.876 -8.391 8.527 1.00 95.06 621 GLN A N 1
ATOM 4909 C CA . GLN A 1 621 ? 7.801 -8.728 7.440 1.00 95.06 621 GLN A CA 1
ATOM 4910 C C . GLN A 1 621 ? 8.288 -7.446 6.780 1.00 95.06 621 GLN A C 1
ATOM 4912 O O . GLN A 1 621 ? 7.497 -6.516 6.584 1.00 95.06 621 GLN A O 1
ATOM 4917 N N . ILE A 1 622 ? 9.574 -7.397 6.444 1.00 95.81 622 ILE A N 1
ATOM 4918 C CA . ILE A 1 622 ? 10.253 -6.172 6.012 1.00 95.81 622 ILE A CA 1
ATOM 4919 C C . ILE A 1 622 ? 10.923 -6.346 4.647 1.00 95.81 622 ILE A C 1
ATOM 4921 O O . ILE A 1 622 ? 11.274 -7.452 4.243 1.00 95.81 622 ILE A O 1
ATOM 4925 N N . ASP A 1 623 ? 11.136 -5.232 3.955 1.00 91.75 623 ASP A N 1
ATOM 4926 C CA . ASP A 1 623 ? 12.054 -5.130 2.822 1.00 91.75 623 ASP A CA 1
ATOM 4927 C C . ASP A 1 623 ? 12.979 -3.918 3.028 1.00 91.75 623 ASP A C 1
ATOM 4929 O O . ASP A 1 623 ? 12.690 -3.009 3.810 1.00 91.75 623 ASP A O 1
ATOM 4933 N N . GLY A 1 624 ? 14.123 -3.923 2.357 1.00 90.44 624 GLY A N 1
ATOM 4934 C CA . GLY A 1 624 ? 15.169 -2.914 2.477 1.00 90.44 624 GLY A CA 1
ATOM 4935 C C . GLY A 1 624 ? 16.539 -3.503 2.143 1.00 90.44 624 GLY A C 1
ATOM 4936 O O . GLY A 1 624 ? 16.795 -4.681 2.379 1.00 90.44 624 GLY A O 1
ATOM 4937 N N . TYR A 1 625 ? 17.434 -2.691 1.582 1.00 88.19 625 TYR A N 1
ATOM 4938 C CA . TYR A 1 625 ? 18.803 -3.101 1.280 1.00 88.19 625 TYR A CA 1
ATOM 4939 C C . TYR A 1 625 ? 19.758 -1.917 1.496 1.00 88.19 625 TYR A C 1
ATOM 4941 O O . TYR A 1 625 ? 19.607 -0.919 0.788 1.00 88.19 625 TYR A O 1
ATOM 4949 N N . PRO A 1 626 ? 20.729 -1.996 2.429 1.00 90.62 626 PRO A N 1
ATOM 4950 C CA . PRO A 1 626 ? 20.963 -3.096 3.375 1.00 90.62 626 PRO A CA 1
ATOM 4951 C C . PRO A 1 626 ? 19.745 -3.419 4.257 1.00 90.62 626 PRO A C 1
ATOM 4953 O O . PRO A 1 626 ? 18.888 -2.553 4.459 1.00 90.62 626 PRO A O 1
ATOM 4956 N N . VAL A 1 627 ? 19.660 -4.664 4.744 1.00 92.38 627 VAL A N 1
ATOM 4957 C CA . VAL A 1 627 ? 18.519 -5.159 5.539 1.00 92.38 627 VAL A CA 1
ATOM 4958 C C . VAL A 1 627 ? 18.278 -4.224 6.735 1.00 92.38 627 VAL A C 1
ATOM 4960 O O . VAL A 1 627 ? 19.222 -3.962 7.486 1.00 92.38 627 VAL A O 1
ATOM 4963 N N . PRO A 1 628 ? 17.062 -3.672 6.915 1.00 95.00 628 PRO A N 1
ATOM 4964 C CA . PRO A 1 628 ? 16.806 -2.721 7.987 1.00 95.00 628 PRO A CA 1
ATOM 4965 C C . PRO A 1 628 ? 16.932 -3.348 9.370 1.00 95.00 628 PRO A C 1
ATOM 4967 O O . PRO A 1 628 ? 16.369 -4.406 9.649 1.00 95.00 628 PRO A O 1
ATOM 4970 N N . LYS A 1 629 ? 17.590 -2.630 10.280 1.00 94.69 629 LYS A N 1
ATOM 4971 C CA . LYS A 1 629 ? 17.526 -2.939 11.703 1.00 94.69 629 LYS A CA 1
ATOM 4972 C C . LYS A 1 629 ? 16.103 -2.691 12.195 1.00 94.69 629 LYS A C 1
ATOM 4974 O O . LYS A 1 629 ? 15.575 -1.589 12.040 1.00 94.69 629 LYS A O 1
ATOM 4979 N N . ILE A 1 630 ? 15.525 -3.697 12.844 1.00 95.56 630 ILE A N 1
ATOM 4980 C CA . ILE A 1 630 ? 14.265 -3.574 13.579 1.00 95.56 630 ILE A CA 1
ATOM 4981 C C . ILE A 1 630 ? 14.561 -3.087 15.005 1.00 95.56 630 ILE A C 1
ATOM 4983 O O . ILE A 1 630 ? 15.594 -3.420 15.592 1.00 95.56 630 ILE A O 1
ATOM 4987 N N . SER A 1 631 ? 13.685 -2.266 15.580 1.00 94.75 631 SER A N 1
ATOM 4988 C CA . SER A 1 631 ? 13.691 -1.934 17.011 1.00 94.75 631 SER A CA 1
ATOM 4989 C C . SER A 1 631 ? 12.282 -1.591 17.485 1.00 94.75 631 SER A C 1
ATOM 4991 O O . SER A 1 631 ? 11.554 -0.880 16.790 1.00 94.75 631 SER A O 1
ATOM 4993 N N . TRP A 1 632 ? 11.902 -2.071 18.668 1.00 95.62 632 TRP A N 1
ATOM 4994 C CA . TRP A 1 632 ? 10.542 -1.919 19.190 1.00 95.62 632 TRP A CA 1
ATOM 4995 C C . TRP A 1 632 ? 10.461 -0.935 20.362 1.00 95.62 632 TRP A C 1
ATOM 4997 O O . TRP A 1 632 ? 11.370 -0.822 21.186 1.00 95.62 632 TRP A O 1
ATOM 5007 N N . PHE A 1 633 ? 9.345 -0.217 20.437 1.00 95.75 633 PHE A N 1
ATOM 5008 C CA . PHE A 1 633 ? 9.071 0.809 21.441 1.00 95.75 633 PHE A CA 1
ATOM 5009 C C . PHE A 1 633 ? 7.673 0.592 22.024 1.00 95.75 633 PHE A C 1
ATOM 5011 O O . PHE A 1 633 ? 6.754 0.228 21.297 1.00 95.75 633 PHE A O 1
ATOM 5018 N N . LEU A 1 634 ? 7.502 0.863 23.316 1.00 95.19 634 LEU A N 1
ATOM 5019 C CA . LEU A 1 634 ? 6.211 0.920 23.999 1.00 95.19 634 LEU A CA 1
ATOM 5020 C C . LEU A 1 634 ? 6.019 2.327 24.566 1.00 95.19 634 LEU A C 1
ATOM 5022 O O . LEU A 1 634 ? 6.853 2.800 25.339 1.00 95.19 634 LEU A O 1
ATOM 5026 N N . ASN A 1 635 ? 4.923 2.993 24.198 1.00 94.50 635 ASN A N 1
ATOM 5027 C CA . ASN A 1 635 ? 4.591 4.353 24.638 1.00 94.50 635 ASN A CA 1
ATOM 5028 C C . ASN A 1 635 ? 5.774 5.336 24.449 1.00 94.50 635 ASN A C 1
ATOM 5030 O O . ASN A 1 635 ? 6.050 6.179 25.298 1.00 94.50 635 ASN A O 1
ATOM 5034 N N . GLY A 1 636 ? 6.524 5.177 23.349 1.00 92.69 636 GLY A N 1
ATOM 5035 C CA . GLY A 1 636 ? 7.721 5.962 23.015 1.00 92.69 636 GLY A CA 1
ATOM 5036 C C . GLY A 1 636 ? 9.032 5.531 23.699 1.00 92.69 636 GLY A C 1
ATOM 5037 O O . GLY A 1 636 ? 10.105 5.891 23.213 1.00 92.69 636 GLY A O 1
ATOM 5038 N N . LYS A 1 637 ? 8.998 4.724 24.770 1.00 93.12 637 LYS A N 1
ATOM 5039 C CA . LYS A 1 637 ? 10.198 4.141 25.405 1.00 93.12 637 LYS A CA 1
ATOM 5040 C C . LYS A 1 637 ? 10.664 2.932 24.589 1.00 93.12 637 LYS A C 1
ATOM 5042 O O . LYS A 1 637 ? 9.869 2.031 24.334 1.00 93.12 637 LYS A O 1
ATOM 5047 N N . GLN A 1 638 ? 11.944 2.866 24.217 1.00 92.94 638 GLN A N 1
ATOM 5048 C CA . GLN A 1 638 ? 12.488 1.663 23.574 1.00 92.94 638 GLN A CA 1
ATOM 5049 C C . GLN A 1 638 ? 12.420 0.465 24.532 1.00 92.94 638 GLN A C 1
ATOM 5051 O O . GLN A 1 638 ? 12.764 0.588 25.713 1.00 92.94 638 GLN A O 1
ATOM 5056 N N . LEU A 1 639 ? 11.979 -0.685 24.024 1.00 90.44 639 LEU A N 1
ATOM 5057 C CA . LEU A 1 639 ? 11.977 -1.935 24.774 1.00 90.44 639 LEU A CA 1
ATOM 5058 C C . LEU A 1 639 ? 13.407 -2.467 24.968 1.00 90.44 639 LEU A C 1
ATOM 5060 O O . LEU A 1 639 ? 14.356 -2.059 24.294 1.00 90.44 639 LEU A O 1
ATOM 5064 N N . LYS A 1 640 ? 13.563 -3.350 25.957 1.00 79.31 640 LYS A N 1
ATOM 5065 C CA . LYS A 1 640 ? 14.812 -4.049 26.273 1.00 79.31 640 LYS A CA 1
ATOM 5066 C C . LYS A 1 640 ? 14.500 -5.496 26.627 1.00 79.31 640 LYS A C 1
ATOM 5068 O O . LYS A 1 640 ? 13.541 -5.748 27.355 1.00 79.31 640 LYS A O 1
ATOM 5073 N N . ALA A 1 641 ? 15.358 -6.418 26.193 1.00 71.12 641 ALA A N 1
ATOM 5074 C CA . ALA A 1 641 ? 15.177 -7.864 26.361 1.00 71.12 641 ALA A CA 1
ATOM 5075 C C . ALA A 1 641 ? 15.149 -8.363 27.829 1.00 71.12 641 ALA A C 1
ATOM 5077 O O . ALA A 1 641 ? 14.874 -9.528 28.096 1.00 71.12 641 ALA A O 1
ATOM 5078 N N . GLU A 1 642 ? 15.436 -7.491 28.796 1.00 68.50 642 GLU A N 1
ATOM 5079 C CA . GLU A 1 642 ? 15.471 -7.810 30.227 1.00 68.50 642 GLU A CA 1
ATOM 5080 C C . GLU A 1 642 ? 14.081 -7.731 30.896 1.00 68.50 642 GLU A C 1
ATOM 5082 O O . GLU A 1 642 ? 13.833 -8.413 31.889 1.00 68.50 642 GLU A O 1
ATOM 5087 N N . GLU A 1 643 ? 13.135 -6.950 30.353 1.00 67.81 643 GLU A N 1
ATOM 5088 C CA . GLU A 1 643 ? 11.810 -6.697 30.963 1.00 67.81 643 GLU A CA 1
ATOM 5089 C C . GLU A 1 643 ? 10.763 -7.791 30.624 1.00 67.81 643 GLU A C 1
ATOM 5091 O O . GLU A 1 643 ? 9.569 -7.517 30.528 1.00 67.81 643 GLU A O 1
ATOM 5096 N N . GLY A 1 644 ? 11.193 -9.044 30.412 1.00 78.19 644 GLY A N 1
ATOM 5097 C CA . GLY A 1 644 ? 10.323 -10.144 29.946 1.00 78.19 644 GLY A CA 1
ATOM 5098 C C . GLY A 1 644 ? 9.963 -10.072 28.454 1.00 78.19 644 GLY A C 1
ATOM 5099 O O . GLY A 1 644 ? 9.048 -10.760 27.995 1.00 78.19 644 GLY A O 1
ATOM 5100 N N . VAL A 1 645 ? 10.687 -9.237 27.709 1.00 89.19 645 VAL A N 1
ATOM 5101 C CA . VAL A 1 645 ? 10.548 -9.019 26.267 1.00 89.19 645 VAL A CA 1
ATOM 5102 C C . VAL A 1 645 ? 11.565 -9.881 25.517 1.00 89.19 645 VAL A C 1
ATOM 5104 O O . VAL A 1 645 ? 12.710 -9.991 25.943 1.00 89.19 645 VAL A O 1
ATOM 5107 N N . GLN A 1 646 ? 11.183 -10.457 24.380 1.00 91.69 646 GLN A N 1
ATOM 5108 C CA . GLN A 1 646 ? 12.110 -11.095 23.445 1.00 91.69 646 GLN A CA 1
ATOM 5109 C C . GLN A 1 646 ? 11.933 -10.506 22.048 1.00 91.69 646 GLN A C 1
ATOM 5111 O O . GLN A 1 646 ? 10.830 -10.508 21.504 1.00 91.69 646 GLN A O 1
ATOM 5116 N N . GLU A 1 647 ? 13.033 -10.037 21.465 1.00 92.56 647 GLU A N 1
ATOM 5117 C CA . GLU A 1 647 ? 13.114 -9.592 20.074 1.00 92.56 647 GLU A CA 1
ATOM 5118 C C . GLU A 1 647 ? 13.881 -10.651 19.273 1.00 92.56 647 GLU A C 1
ATOM 5120 O O . GLU A 1 647 ? 14.952 -11.095 19.689 1.00 92.56 647 GLU A O 1
ATOM 5125 N N . GLN A 1 648 ? 13.320 -11.084 18.146 1.00 91.56 648 GLN A N 1
ATOM 5126 C CA . GLN A 1 648 ? 13.918 -12.068 17.240 1.00 91.56 648 GLN A CA 1
ATOM 5127 C C . GLN A 1 648 ? 13.780 -11.581 15.793 1.00 91.56 648 GLN A C 1
ATOM 5129 O O . GLN A 1 648 ? 12.814 -10.894 15.450 1.00 91.56 648 GLN A O 1
ATOM 5134 N N . PHE A 1 649 ? 14.729 -11.954 14.939 1.00 93.25 649 PHE A N 1
ATOM 5135 C CA . PHE A 1 649 ? 14.674 -11.713 13.499 1.00 93.25 649 PHE A CA 1
ATOM 5136 C C . PHE A 1 649 ? 14.985 -13.011 12.752 1.00 93.25 649 PHE A C 1
ATOM 5138 O O . PHE A 1 649 ? 15.810 -13.805 13.201 1.00 93.25 649 PHE A O 1
ATOM 5145 N N . ASN A 1 650 ? 14.294 -13.234 11.639 1.00 90.50 650 ASN A N 1
ATOM 5146 C CA . ASN A 1 650 ? 14.485 -14.374 10.752 1.00 90.50 650 ASN A CA 1
ATOM 5147 C C . ASN A 1 650 ? 14.956 -13.859 9.390 1.00 90.50 650 ASN A C 1
ATOM 5149 O O . ASN A 1 650 ? 14.132 -13.433 8.578 1.00 90.50 650 ASN A O 1
ATOM 5153 N N . ASP A 1 651 ? 16.266 -13.925 9.142 1.00 84.88 651 ASP A N 1
ATOM 5154 C CA . ASP A 1 651 ? 16.910 -13.401 7.928 1.00 84.88 651 ASP A CA 1
ATOM 5155 C C . ASP A 1 651 ? 16.368 -14.029 6.633 1.00 84.88 651 ASP A C 1
ATOM 5157 O O . ASP A 1 651 ? 16.297 -13.367 5.601 1.00 84.88 651 ASP A O 1
ATOM 5161 N N . VAL A 1 652 ? 15.937 -15.296 6.679 1.00 82.50 652 VAL A N 1
ATOM 5162 C CA . VAL A 1 652 ? 15.419 -16.023 5.503 1.00 82.50 652 VAL A CA 1
ATOM 5163 C C . VAL A 1 652 ? 14.016 -15.543 5.118 1.00 82.50 652 VAL A C 1
ATOM 5165 O O . VAL A 1 652 ? 13.669 -15.522 3.940 1.00 82.50 652 VAL A O 1
ATOM 5168 N N . ALA A 1 653 ? 13.208 -15.141 6.103 1.00 82.50 653 ALA A N 1
ATOM 5169 C CA . ALA A 1 653 ? 11.850 -14.635 5.894 1.00 82.50 653 ALA A CA 1
ATOM 5170 C C . ALA A 1 653 ? 11.753 -13.096 5.903 1.00 82.50 653 ALA A C 1
ATOM 5172 O O . ALA A 1 653 ? 10.674 -12.560 5.659 1.00 82.50 653 ALA A O 1
ATOM 5173 N N . ASN A 1 654 ? 12.844 -12.397 6.245 1.00 90.62 654 ASN A N 1
ATOM 5174 C CA . ASN A 1 654 ? 12.843 -10.997 6.686 1.00 90.62 654 ASN A CA 1
ATOM 5175 C C . ASN A 1 654 ? 11.728 -10.702 7.715 1.00 90.62 654 ASN A C 1
ATOM 5177 O O . ASN A 1 654 ? 11.066 -9.664 7.657 1.00 90.62 654 ASN A O 1
ATOM 5181 N N . GLU A 1 655 ? 11.490 -11.632 8.650 1.00 95.12 655 GLU A N 1
ATOM 5182 C CA . GLU A 1 655 ? 10.438 -11.506 9.666 1.00 95.12 655 GLU A CA 1
ATOM 5183 C C . GLU A 1 655 ? 11.017 -11.024 11.003 1.00 95.12 655 GLU A C 1
ATOM 5185 O O . GLU A 1 655 ? 11.861 -11.690 11.603 1.00 95.12 655 GLU A O 1
ATOM 5190 N N . GLY A 1 656 ? 10.528 -9.885 11.492 1.00 94.44 656 GLY A N 1
ATOM 5191 C CA . GLY A 1 656 ? 10.736 -9.408 12.856 1.00 94.44 656 GLY A CA 1
ATOM 5192 C C . GLY A 1 656 ? 9.648 -9.899 13.799 1.00 94.44 656 GLY A C 1
ATOM 5193 O O . GLY A 1 656 ? 8.459 -9.804 13.488 1.00 94.44 656 GLY A O 1
ATOM 5194 N N . ILE A 1 657 ? 10.048 -10.376 14.975 1.00 95.31 657 ILE A N 1
ATOM 5195 C CA . ILE A 1 657 ? 9.150 -10.895 16.007 1.00 95.31 657 ILE A CA 1
ATOM 5196 C C . ILE A 1 657 ? 9.450 -10.203 17.340 1.00 95.31 657 ILE A C 1
ATOM 5198 O O . ILE A 1 657 ? 10.590 -10.194 17.801 1.00 95.31 657 ILE A O 1
ATOM 5202 N N . LEU A 1 658 ? 8.409 -9.675 17.982 1.00 96.00 658 LEU A N 1
ATOM 5203 C CA . LEU A 1 658 ? 8.427 -9.170 19.353 1.00 96.00 658 LEU A CA 1
ATOM 5204 C C . LEU A 1 658 ? 7.466 -10.005 20.202 1.00 96.00 658 LEU A C 1
ATOM 5206 O O . LEU A 1 658 ? 6.255 -9.989 19.975 1.00 96.00 658 LEU A O 1
ATOM 5210 N N . SER A 1 659 ? 8.000 -10.688 21.211 1.00 95.56 659 SER A N 1
ATOM 5211 C CA . SER A 1 659 ? 7.216 -11.344 22.263 1.00 95.56 659 SER A CA 1
ATOM 5212 C C . SER A 1 659 ? 7.304 -10.539 23.556 1.00 95.56 659 SER A C 1
ATOM 5214 O O . SER A 1 659 ? 8.399 -10.182 23.982 1.00 95.56 659 SER A O 1
ATOM 5216 N N . ILE A 1 660 ? 6.173 -10.280 24.212 1.00 95.69 660 ILE A N 1
ATOM 5217 C CA . ILE A 1 660 ? 6.127 -9.701 25.565 1.00 95.69 660 ILE A CA 1
ATOM 5218 C C . ILE A 1 660 ? 5.433 -10.716 26.469 1.00 95.69 660 ILE A C 1
ATOM 5220 O O . ILE A 1 660 ? 4.231 -10.943 26.331 1.00 95.69 660 ILE A O 1
ATOM 5224 N N . HIS A 1 661 ? 6.182 -11.355 27.365 1.00 93.38 661 HIS A N 1
ATOM 5225 C CA . HIS A 1 661 ? 5.663 -12.408 28.239 1.00 93.38 661 HIS A CA 1
ATOM 5226 C C . HIS A 1 661 ? 5.081 -11.848 29.539 1.00 93.38 661 HIS A C 1
ATOM 5228 O O . HIS A 1 661 ? 5.622 -10.906 30.113 1.00 93.38 661 HIS A O 1
ATOM 5234 N N . LYS A 1 662 ? 4.028 -12.498 30.054 1.00 92.69 662 LYS A N 1
ATOM 5235 C CA . LYS A 1 662 ? 3.335 -12.136 31.304 1.00 92.69 662 LYS A CA 1
ATOM 5236 C C . LYS A 1 662 ? 2.844 -10.684 31.300 1.00 92.69 662 LYS A C 1
ATOM 5238 O O . LYS A 1 662 ? 3.099 -9.946 32.250 1.00 92.69 662 LYS A O 1
ATOM 5243 N N . VAL A 1 663 ? 2.153 -10.289 30.227 1.00 94.38 663 VAL A N 1
ATOM 5244 C CA . VAL A 1 663 ? 1.744 -8.892 30.004 1.00 94.38 663 VAL A CA 1
ATOM 5245 C C . VAL A 1 663 ? 0.952 -8.331 31.183 1.00 94.38 663 VAL A C 1
ATOM 5247 O O . VAL A 1 663 ? 0.031 -8.969 31.692 1.00 94.38 663 VAL A O 1
ATOM 5250 N N . ASP A 1 664 ? 1.302 -7.123 31.605 1.00 92.44 664 ASP A N 1
ATOM 5251 C CA . ASP A 1 664 ? 0.661 -6.412 32.704 1.00 92.44 664 ASP A CA 1
ATOM 5252 C C . ASP A 1 664 ? -0.087 -5.165 32.212 1.00 92.44 664 ASP A C 1
ATOM 5254 O O . ASP A 1 664 ? 0.373 -4.470 31.304 1.00 92.44 664 ASP A O 1
ATOM 5258 N N . LEU A 1 665 ? -1.245 -4.870 32.813 1.00 91.31 665 LEU A N 1
ATOM 5259 C CA . LEU A 1 665 ? -2.102 -3.765 32.376 1.00 91.31 665 LEU A CA 1
ATOM 5260 C C . LEU A 1 665 ? -1.426 -2.398 32.547 1.00 91.31 665 LEU A C 1
ATOM 5262 O O . LEU A 1 665 ? -1.544 -1.551 31.668 1.00 91.31 665 LEU A O 1
ATOM 5266 N N . GLU A 1 666 ? -0.710 -2.187 33.649 1.00 88.81 666 GLU A N 1
ATOM 5267 C CA . GLU A 1 666 ? -0.106 -0.891 33.978 1.00 88.81 666 GLU A CA 1
ATOM 5268 C C . GLU A 1 666 ? 1.240 -0.698 33.265 1.00 88.81 666 GLU A C 1
ATOM 5270 O O . GLU A 1 666 ? 1.629 0.427 32.958 1.00 88.81 666 GLU A O 1
ATOM 5275 N N . LYS A 1 667 ? 1.966 -1.796 33.004 1.00 90.38 667 LYS A N 1
ATOM 5276 C CA . LYS A 1 667 ? 3.311 -1.756 32.403 1.00 90.38 667 LYS A CA 1
ATOM 5277 C C . LYS A 1 667 ? 3.340 -1.926 30.889 1.00 90.38 667 LYS A C 1
ATOM 5279 O O . LYS A 1 667 ? 4.277 -1.431 30.272 1.00 90.38 667 LYS A O 1
ATOM 5284 N N . ASN A 1 668 ? 2.403 -2.678 30.304 1.00 93.44 668 ASN A N 1
ATOM 5285 C CA . ASN A 1 668 ? 2.493 -3.121 28.907 1.00 93.44 668 ASN A CA 1
ATOM 5286 C C . ASN A 1 668 ? 1.354 -2.634 28.002 1.00 93.44 668 ASN A C 1
ATOM 5288 O O . ASN A 1 668 ? 1.505 -2.704 26.784 1.00 93.44 668 ASN A O 1
ATOM 5292 N N . ALA A 1 669 ? 0.235 -2.141 28.538 1.00 94.12 669 ALA A N 1
ATOM 5293 C CA . ALA A 1 669 ? -0.818 -1.581 27.695 1.00 94.12 669 ALA A CA 1
ATOM 5294 C C . ALA A 1 669 ? -0.388 -0.248 27.053 1.00 94.12 669 ALA A C 1
ATOM 5296 O O . ALA A 1 669 ? 0.326 0.558 27.658 1.00 94.12 669 ALA A O 1
ATOM 5297 N N . GLY A 1 670 ? -0.850 -0.005 25.826 1.00 94.69 670 GLY A N 1
ATOM 5298 C CA . GLY A 1 670 ? -0.566 1.229 25.092 1.00 94.69 670 GLY A CA 1
ATOM 5299 C C . GLY A 1 670 ? -0.111 0.993 23.656 1.00 94.69 670 GLY A C 1
ATOM 5300 O O . GLY A 1 670 ? -0.483 0.002 23.029 1.00 94.69 670 GLY A O 1
ATOM 5301 N N . LEU A 1 671 ? 0.677 1.928 23.134 1.00 97.44 671 LEU A N 1
ATOM 5302 C CA . LE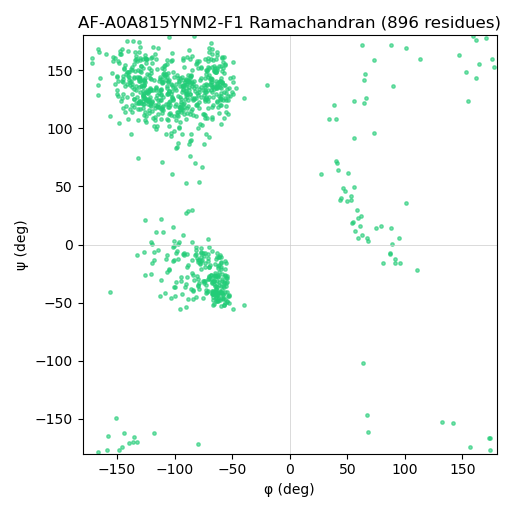U A 1 671 ? 1.125 1.956 21.745 1.00 97.44 671 LEU A CA 1
ATOM 5303 C C . LEU A 1 671 ? 2.465 1.230 21.592 1.00 97.44 671 LEU A C 1
ATOM 5305 O O . LEU A 1 671 ? 3.469 1.647 22.168 1.00 97.44 671 LEU A O 1
ATOM 5309 N N . ILE A 1 672 ? 2.477 0.167 20.791 1.00 97.56 672 ILE A N 1
ATOM 5310 C CA . ILE A 1 672 ? 3.674 -0.544 20.340 1.00 97.56 672 ILE A CA 1
ATOM 5311 C C . ILE A 1 672 ? 4.077 0.020 18.976 1.00 97.56 672 ILE A C 1
ATOM 5313 O O . ILE A 1 672 ? 3.342 -0.136 18.000 1.00 97.56 672 ILE A O 1
ATOM 5317 N N . THR A 1 673 ? 5.249 0.646 18.898 1.00 97.88 673 THR A N 1
ATOM 5318 C CA . THR A 1 673 ? 5.830 1.142 17.643 1.00 97.88 673 THR A CA 1
ATOM 5319 C C . THR A 1 673 ? 6.960 0.222 17.196 1.00 97.88 673 THR A C 1
ATOM 5321 O O . THR A 1 673 ? 7.936 0.023 17.922 1.00 97.88 673 THR A O 1
ATOM 5324 N N . CYS A 1 674 ? 6.849 -0.316 15.984 1.00 97.50 674 CYS A N 1
ATOM 5325 C CA . CYS A 1 674 ? 7.948 -0.964 15.279 1.00 97.50 674 CYS A CA 1
ATOM 5326 C C . CYS A 1 674 ? 8.699 0.085 14.458 1.00 97.50 674 CYS A C 1
ATOM 5328 O O . CYS A 1 674 ? 8.080 0.807 13.678 1.00 97.50 674 CYS A O 1
ATOM 5330 N N . ARG A 1 675 ? 10.024 0.148 14.587 1.00 97.56 675 ARG A N 1
ATOM 5331 C CA . ARG A 1 675 ? 10.910 0.998 13.780 1.00 97.56 675 ARG A CA 1
ATOM 5332 C C . ARG A 1 675 ? 11.775 0.135 12.872 1.00 97.56 675 ARG A C 1
ATOM 5334 O O . ARG A 1 675 ? 12.371 -0.827 13.350 1.00 97.56 675 ARG A O 1
ATOM 5341 N N . LEU A 1 676 ? 11.875 0.519 11.603 1.00 97.75 676 LEU A N 1
ATOM 5342 C CA . LEU A 1 676 ? 12.811 -0.032 10.622 1.00 97.75 676 LEU A CA 1
ATOM 5343 C C . LEU A 1 676 ? 13.815 1.054 10.238 1.00 97.75 676 LEU A C 1
ATOM 5345 O O . LEU A 1 676 ? 13.403 2.162 9.898 1.00 97.75 676 LEU A O 1
ATOM 5349 N N . GLU A 1 677 ? 15.111 0.755 10.263 1.00 96.31 677 GLU A N 1
ATOM 5350 C CA . GLU A 1 677 ? 16.156 1.754 10.006 1.00 96.31 677 GLU A CA 1
ATOM 5351 C C . GLU A 1 677 ? 17.350 1.144 9.252 1.00 96.31 677 GLU A C 1
ATOM 5353 O O . GLU A 1 677 ? 17.886 0.110 9.652 1.00 96.31 677 GLU A O 1
ATOM 5358 N N . ASN A 1 678 ? 17.776 1.775 8.155 1.00 94.38 678 ASN A N 1
ATOM 5359 C CA . ASN A 1 678 ? 19.042 1.480 7.477 1.00 94.38 678 ASN A CA 1
ATOM 5360 C C . ASN A 1 678 ? 19.752 2.793 7.093 1.00 94.38 678 ASN A C 1
ATOM 5362 O O . ASN A 1 678 ? 19.208 3.880 7.267 1.00 94.38 678 ASN A O 1
ATOM 5366 N N . GLN A 1 679 ? 20.970 2.710 6.555 1.00 92.62 679 GLN A N 1
ATOM 5367 C CA . GLN A 1 679 ? 21.784 3.893 6.228 1.00 92.62 679 GLN A CA 1
ATOM 5368 C C . GLN A 1 679 ? 21.168 4.851 5.181 1.00 92.62 679 GLN A C 1
ATOM 5370 O O . GLN A 1 679 ? 21.699 5.940 4.981 1.00 92.62 679 GLN A O 1
ATOM 5375 N N . HIS A 1 680 ? 20.090 4.451 4.497 1.00 89.00 680 HIS A N 1
ATOM 5376 C CA . HIS A 1 680 ? 19.413 5.241 3.466 1.00 89.00 680 HIS A CA 1
ATOM 5377 C C . HIS A 1 680 ? 18.052 5.791 3.915 1.00 89.00 680 HIS A C 1
ATOM 5379 O O . HIS A 1 680 ? 17.489 6.639 3.228 1.00 89.00 680 HIS A O 1
ATOM 5385 N N . GLY A 1 681 ? 17.496 5.333 5.042 1.00 91.06 681 GLY A N 1
ATOM 5386 C CA . GLY A 1 681 ? 16.186 5.791 5.490 1.00 91.06 681 GLY A CA 1
ATOM 5387 C C . GLY A 1 681 ? 15.641 5.070 6.715 1.00 91.06 681 GLY A C 1
ATOM 5388 O O . GLY A 1 681 ? 16.281 4.209 7.317 1.00 91.06 681 GLY A O 1
ATOM 5389 N N . LYS A 1 682 ? 14.414 5.441 7.077 1.00 94.81 682 LYS A N 1
ATOM 5390 C CA . LYS A 1 682 ? 13.731 4.985 8.286 1.00 94.81 682 LYS A CA 1
ATOM 5391 C C . LYS A 1 682 ? 12.218 4.947 8.063 1.00 94.81 682 LYS A C 1
ATOM 5393 O O . LYS A 1 682 ? 11.684 5.827 7.389 1.00 94.81 682 LYS A O 1
ATOM 5398 N N . GLN A 1 683 ? 11.534 3.974 8.659 1.00 96.50 683 GLN A N 1
ATOM 5399 C CA . GLN A 1 683 ? 10.070 3.884 8.740 1.00 96.50 683 GLN A CA 1
ATOM 5400 C C . GLN A 1 683 ? 9.628 3.494 10.157 1.00 96.50 683 GLN A C 1
ATOM 5402 O O . GLN A 1 683 ? 10.385 2.869 10.902 1.00 96.50 683 GLN A O 1
ATOM 5407 N N . GLU A 1 684 ? 8.399 3.852 10.529 1.00 97.00 684 GLU A N 1
ATOM 5408 C CA . GLU A 1 684 ? 7.769 3.454 11.792 1.00 97.00 684 GLU A CA 1
ATOM 5409 C C . GLU A 1 684 ? 6.305 3.066 11.560 1.00 97.00 684 GLU A C 1
ATOM 5411 O O . GLU A 1 684 ? 5.607 3.734 10.803 1.00 97.00 684 GLU A O 1
ATOM 5416 N N . GLU A 1 685 ? 5.838 2.017 12.237 1.00 97.56 685 GLU A N 1
ATOM 5417 C CA . GLU A 1 685 ? 4.429 1.608 12.275 1.00 97.56 685 GLU A CA 1
ATOM 5418 C C . GLU A 1 685 ? 3.998 1.458 13.735 1.00 97.56 685 GLU A C 1
ATOM 5420 O O . GLU A 1 685 ? 4.729 0.862 14.527 1.00 97.56 685 GLU A O 1
ATOM 5425 N N . THR A 1 686 ? 2.823 1.972 14.105 1.00 97.62 686 THR A N 1
ATOM 5426 C CA . THR A 1 686 ? 2.340 1.951 15.496 1.00 97.62 686 THR A CA 1
ATOM 5427 C C . THR A 1 686 ? 0.992 1.250 15.611 1.00 97.62 686 THR A C 1
ATOM 5429 O O . THR A 1 686 ? 0.052 1.570 14.889 1.00 97.62 686 THR A O 1
ATOM 5432 N N . VAL A 1 687 ? 0.893 0.311 16.553 1.00 97.44 687 VAL A N 1
ATOM 5433 C CA . VAL A 1 687 ? -0.300 -0.503 16.830 1.00 97.44 687 VAL A CA 1
ATOM 5434 C C . VAL A 1 687 ? -0.602 -0.553 18.326 1.00 97.44 687 VAL A C 1
ATOM 5436 O O . VAL A 1 687 ? 0.258 -0.269 19.155 1.00 97.44 687 VAL A O 1
ATOM 5439 N N . GLN A 1 688 ? -1.823 -0.931 18.698 1.00 97.06 688 GLN A N 1
ATOM 5440 C CA . GLN A 1 688 ? -2.244 -0.963 20.100 1.00 97.06 688 GLN A CA 1
ATOM 5441 C C . GLN A 1 688 ? -2.010 -2.350 20.728 1.00 97.06 688 GLN A C 1
ATOM 5443 O O . GLN A 1 688 ? -2.433 -3.371 20.179 1.00 97.06 688 GLN A O 1
ATOM 5448 N N . LEU A 1 689 ? -1.417 -2.392 21.923 1.00 97.00 689 LEU A N 1
ATOM 5449 C CA . LEU A 1 689 ? -1.498 -3.528 22.842 1.00 97.00 689 LEU A CA 1
ATOM 5450 C C . LEU A 1 689 ? -2.629 -3.281 23.846 1.00 97.00 689 LEU A C 1
ATOM 5452 O O . LEU A 1 689 ? -2.508 -2.477 24.772 1.00 97.00 689 LEU A O 1
ATOM 5456 N N . ASN A 1 690 ? -3.744 -3.988 23.662 1.00 94.94 690 ASN A N 1
ATOM 5457 C CA . ASN A 1 690 ? -4.875 -3.968 24.584 1.00 94.94 690 ASN A CA 1
ATOM 5458 C C . ASN A 1 690 ? -4.740 -5.127 25.577 1.00 94.94 690 ASN A C 1
ATOM 5460 O O . ASN A 1 690 ? -5.157 -6.252 25.284 1.00 94.94 690 ASN A O 1
ATOM 5464 N N . VAL A 1 691 ? -4.164 -4.856 26.749 1.00 96.19 691 VAL A N 1
ATOM 5465 C CA . VAL A 1 691 ? -4.166 -5.829 27.849 1.00 96.19 691 VAL A CA 1
ATOM 5466 C C . VAL A 1 691 ? -5.572 -5.899 28.444 1.00 96.19 691 VAL A C 1
ATOM 5468 O O . VAL A 1 691 ? -6.151 -4.870 28.792 1.00 96.19 691 VAL A O 1
ATOM 5471 N N . LEU A 1 692 ? -6.128 -7.104 28.544 1.00 95.69 692 LEU A N 1
ATOM 5472 C CA . LEU A 1 692 ? -7.452 -7.388 29.093 1.00 95.69 692 LEU A CA 1
ATOM 5473 C C . LEU A 1 692 ? -7.308 -7.923 30.524 1.00 95.69 692 LEU A C 1
ATOM 5475 O O . LEU A 1 692 ? -6.602 -8.902 30.756 1.00 95.69 692 LEU A O 1
ATOM 5479 N N . ALA A 1 693 ? -7.975 -7.298 31.487 1.00 95.31 693 ALA A N 1
ATOM 5480 C CA . ALA A 1 693 ? -7.872 -7.617 32.907 1.00 95.31 693 ALA A CA 1
ATOM 5481 C C . ALA A 1 693 ? -9.259 -7.671 33.552 1.00 95.31 693 ALA A C 1
ATOM 5483 O O . ALA A 1 693 ? -10.076 -6.762 33.363 1.00 95.31 693 ALA A O 1
ATOM 5484 N N . ALA A 1 694 ? -9.507 -8.718 34.341 1.00 95.44 694 ALA A N 1
ATOM 5485 C CA . ALA A 1 694 ? -10.717 -8.824 35.148 1.00 95.44 694 ALA A CA 1
ATOM 5486 C C . ALA A 1 694 ? -10.774 -7.698 36.203 1.00 95.44 694 ALA A C 1
ATOM 5488 O O . ALA A 1 694 ? -9.722 -7.205 36.624 1.00 95.44 694 ALA A O 1
ATOM 5489 N N . PRO A 1 695 ? -11.970 -7.269 36.641 1.00 96.06 695 PRO A N 1
ATOM 5490 C CA . PRO A 1 695 ? -12.090 -6.145 37.559 1.00 96.06 695 PRO A CA 1
ATOM 5491 C C . PRO A 1 695 ? -11.537 -6.476 38.952 1.00 96.06 695 PRO A C 1
ATOM 5493 O O . PRO A 1 695 ? -11.774 -7.559 39.481 1.00 96.06 695 PRO A O 1
ATOM 5496 N N . ILE A 1 696 ? -10.845 -5.523 39.577 1.00 94.69 696 ILE A N 1
ATOM 5497 C CA . ILE A 1 696 ? -10.350 -5.610 40.959 1.00 94.69 696 ILE A CA 1
ATOM 5498 C C . ILE A 1 696 ? -10.739 -4.353 41.739 1.00 94.69 696 ILE A C 1
ATOM 5500 O O . ILE A 1 696 ? -10.661 -3.247 41.212 1.00 94.69 696 ILE A O 1
ATOM 5504 N N . ILE A 1 697 ? -11.131 -4.502 43.007 1.00 95.62 697 ILE A N 1
ATOM 5505 C CA . ILE A 1 697 ? -11.438 -3.374 43.903 1.00 95.62 697 ILE A CA 1
ATOM 5506 C C . ILE A 1 697 ? -10.212 -3.085 44.772 1.00 95.62 697 ILE A C 1
ATOM 5508 O O . ILE A 1 697 ? -9.831 -3.903 45.611 1.00 95.62 697 ILE A O 1
ATOM 5512 N N . THR A 1 698 ? -9.605 -1.914 44.575 1.00 94.31 698 THR A N 1
ATOM 5513 C CA . THR A 1 698 ? -8.412 -1.455 45.304 1.00 94.31 698 THR A CA 1
ATOM 5514 C C . THR A 1 698 ? -8.754 -0.578 46.508 1.00 94.31 698 THR A C 1
ATOM 5516 O O . THR A 1 698 ? -8.017 -0.603 47.488 1.00 94.31 698 THR A O 1
ATOM 5519 N N . ALA A 1 699 ? -9.881 0.146 46.481 1.00 95.69 699 ALA A N 1
ATOM 5520 C CA . ALA A 1 699 ? -10.439 0.818 47.660 1.00 95.69 699 ALA A CA 1
ATOM 5521 C C . ALA A 1 699 ? -11.876 0.341 47.909 1.00 95.69 699 ALA A C 1
ATOM 5523 O O . ALA A 1 699 ? -12.721 0.392 47.016 1.00 95.69 699 ALA A O 1
ATOM 5524 N N . LYS A 1 700 ? -12.119 -0.155 49.123 1.00 95.25 700 LYS A N 1
ATOM 5525 C CA . LYS A 1 700 ? -13.347 -0.839 49.554 1.00 95.25 700 LYS A CA 1
ATOM 5526 C C . LYS A 1 700 ? -14.363 0.124 50.178 1.00 95.25 700 LYS A C 1
ATOM 5528 O O . LYS A 1 700 ? -13.986 1.191 50.654 1.00 95.25 700 LYS A O 1
ATOM 5533 N N . LEU A 1 701 ? -15.633 -0.289 50.230 1.00 96.38 701 LEU A N 1
ATOM 5534 C CA . LEU A 1 701 ? -16.665 0.439 50.976 1.00 96.38 701 LEU A CA 1
ATOM 5535 C C . LEU A 1 701 ? -16.369 0.397 52.490 1.00 96.38 701 LEU A C 1
ATOM 5537 O O . LEU A 1 701 ? -15.835 -0.608 52.969 1.00 96.38 701 LEU A O 1
ATOM 5541 N N . PRO A 1 702 ? -16.772 1.412 53.276 1.00 95.19 702 PRO A N 1
ATOM 5542 C CA . PRO A 1 702 ? -16.802 1.290 54.732 1.00 95.19 702 PRO A CA 1
ATOM 5543 C C . PRO A 1 702 ? -17.825 0.223 55.157 1.00 95.19 702 PRO A C 1
ATOM 5545 O O . PRO A 1 702 ? -18.846 0.041 54.499 1.00 95.19 702 PRO A O 1
ATOM 5548 N N . HIS A 1 703 ? -17.582 -0.478 56.268 1.00 94.38 703 HIS A N 1
ATOM 5549 C CA . HIS A 1 703 ? -18.500 -1.521 56.757 1.00 94.38 703 HIS A CA 1
ATOM 5550 C C . HIS A 1 703 ? -19.846 -0.957 57.246 1.00 94.38 703 HIS A C 1
ATOM 5552 O O . HIS A 1 703 ? -20.881 -1.600 57.084 1.00 94.38 703 HIS A O 1
ATOM 5558 N N . GLN A 1 704 ? -19.836 0.255 57.804 1.00 95.00 704 GLN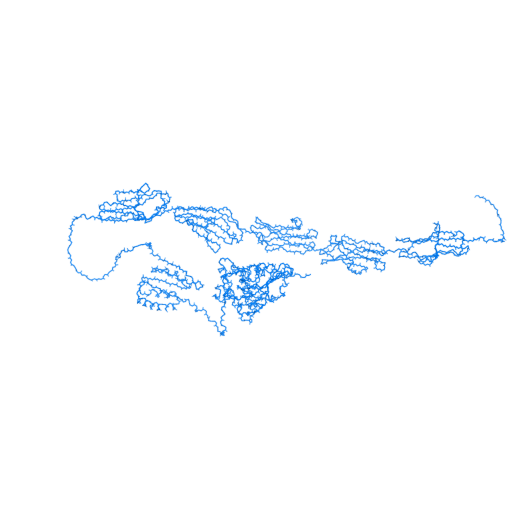 A N 1
ATOM 5559 C CA . GLN A 1 704 ? -21.013 0.989 58.263 1.00 95.00 704 GLN A CA 1
ATOM 5560 C C . GLN A 1 704 ? -20.842 2.478 57.933 1.00 95.00 704 GLN A C 1
ATOM 5562 O O . GLN A 1 704 ? -19.719 2.987 57.937 1.00 95.00 704 GLN A O 1
ATOM 5567 N N . LEU A 1 705 ? -21.951 3.164 57.668 1.00 95.25 705 LEU A N 1
ATOM 5568 C CA . LEU A 1 705 ? -22.032 4.605 57.454 1.00 95.25 705 LEU A CA 1
ATOM 5569 C C . LEU A 1 705 ? -23.284 5.142 58.161 1.00 95.25 705 LEU A C 1
ATOM 5571 O O . LEU A 1 705 ? -24.401 4.773 57.804 1.00 95.25 705 LEU A O 1
ATOM 5575 N N . GLU A 1 706 ? -23.114 6.007 59.160 1.00 92.94 706 GLU A N 1
ATOM 5576 C CA . GLU A 1 706 ? -24.234 6.744 59.759 1.00 92.94 706 GLU A CA 1
ATOM 5577 C C . GLU A 1 706 ? -24.442 8.074 59.009 1.00 92.94 706 GLU A C 1
ATOM 5579 O O . GLU A 1 706 ? -23.482 8.700 58.554 1.00 92.94 706 GLU A O 1
ATOM 5584 N N . THR A 1 707 ? -25.696 8.488 58.833 1.00 92.19 707 THR A N 1
ATOM 5585 C CA . THR A 1 707 ? -26.085 9.689 58.073 1.00 92.19 707 THR A CA 1
ATOM 5586 C C . THR A 1 707 ? -27.332 10.340 58.676 1.00 92.19 707 THR A C 1
ATOM 5588 O O . THR A 1 707 ? -28.032 9.714 59.467 1.00 92.19 707 THR A O 1
ATOM 5591 N N . ILE A 1 708 ? -27.626 11.588 58.316 1.00 89.88 708 ILE A N 1
ATOM 5592 C CA . ILE A 1 708 ? -28.766 12.351 58.836 1.00 89.88 708 ILE A CA 1
ATOM 5593 C C . ILE A 1 708 ? -29.911 12.292 57.821 1.00 89.88 708 ILE A C 1
ATOM 5595 O O . ILE A 1 708 ? -29.685 12.432 56.619 1.00 89.88 708 ILE A O 1
ATOM 5599 N N . CYS A 1 709 ? -31.145 12.113 58.296 1.00 89.88 709 CYS A N 1
ATOM 5600 C CA . CYS A 1 709 ? -32.335 12.187 57.449 1.00 89.88 709 CYS A CA 1
ATOM 5601 C C . CYS A 1 709 ? -32.364 13.493 56.624 1.00 89.88 709 CYS A C 1
ATOM 5603 O O . CYS A 1 709 ? -31.954 14.548 57.107 1.00 89.88 709 CYS A O 1
ATOM 5605 N N . GLU A 1 710 ? -32.856 13.413 55.384 1.00 89.69 710 GLU A N 1
ATOM 5606 C CA . GLU A 1 710 ? -32.896 14.489 54.375 1.00 89.69 710 GLU A CA 1
ATOM 5607 C C . GLU A 1 710 ? -31.534 14.947 53.799 1.00 89.69 710 GLU A C 1
ATOM 5609 O O . GLU A 1 710 ? -31.516 15.832 52.943 1.00 89.69 710 GLU A O 1
ATOM 5614 N N . GLN A 1 711 ? -30.399 14.335 54.165 1.00 90.56 711 GLN A N 1
ATOM 5615 C CA . GLN A 1 711 ? -29.094 14.627 53.538 1.00 90.56 711 GLN A CA 1
ATOM 5616 C C . GLN A 1 711 ? -28.785 13.757 52.306 1.00 90.56 711 GLN A C 1
ATOM 5618 O O . GLN A 1 711 ? -29.360 12.688 52.115 1.00 90.56 711 GLN A O 1
ATOM 5623 N N . ASP A 1 712 ? -27.844 14.205 51.470 1.00 93.88 712 ASP A N 1
ATOM 5624 C CA . ASP A 1 712 ? -27.300 13.416 50.357 1.00 93.88 712 ASP A CA 1
ATOM 5625 C C . ASP A 1 712 ? -26.109 12.559 50.840 1.00 93.88 712 ASP A C 1
ATOM 5627 O O . ASP A 1 712 ? -25.197 13.051 51.507 1.00 93.88 712 ASP A O 1
ATOM 5631 N N . VAL A 1 713 ? -26.095 11.274 50.475 1.00 93.75 713 VAL A N 1
ATOM 5632 C CA . VAL A 1 713 ? -25.057 10.286 50.822 1.00 93.75 713 VAL A CA 1
ATOM 5633 C C . VAL A 1 713 ? -24.278 9.858 49.584 1.00 93.75 713 VAL A C 1
ATOM 5635 O O . VAL A 1 713 ? -24.841 9.694 48.506 1.00 93.75 713 VAL A O 1
ATOM 5638 N N . SER A 1 714 ? -22.976 9.617 49.748 1.00 93.81 714 SER A N 1
ATOM 5639 C CA . SER A 1 714 ? -22.074 9.161 48.689 1.00 93.81 714 SER A CA 1
ATOM 5640 C C . SER A 1 714 ? -21.346 7.878 49.098 1.00 93.81 714 SER A C 1
ATOM 5642 O O . SER A 1 714 ? -20.437 7.928 49.927 1.00 93.81 714 SER A O 1
ATOM 5644 N N . LEU A 1 715 ? -21.664 6.753 48.457 1.00 95.94 715 LEU A N 1
ATOM 5645 C CA . LEU A 1 715 ? -20.870 5.521 48.544 1.00 95.94 715 LEU A CA 1
ATOM 5646 C C . LEU A 1 715 ? -19.842 5.488 47.406 1.00 95.94 715 LEU A C 1
ATOM 5648 O O . LEU A 1 715 ? -20.175 5.842 46.278 1.00 95.94 715 LEU A O 1
ATOM 5652 N N . LYS A 1 716 ? -18.598 5.087 47.695 1.00 95.88 716 LYS A N 1
ATOM 5653 C CA . LYS A 1 716 ? -17.451 5.149 46.768 1.00 95.88 716 LYS A CA 1
ATOM 5654 C C . LYS A 1 716 ? -16.597 3.881 46.855 1.00 95.88 716 LYS A C 1
ATOM 5656 O O . LYS A 1 716 ? -16.292 3.427 47.956 1.00 95.88 716 LYS A O 1
ATOM 5661 N N . VAL A 1 717 ? -16.168 3.347 45.713 1.00 96.81 717 VAL A N 1
ATOM 5662 C CA . VAL A 1 717 ? -15.100 2.331 45.605 1.00 96.81 717 VAL A CA 1
ATOM 5663 C C . VAL A 1 717 ? -14.108 2.742 44.526 1.00 96.81 717 VAL A C 1
ATOM 5665 O O . VAL A 1 717 ? -14.507 3.348 43.542 1.00 96.81 717 VAL A O 1
ATOM 5668 N N . VAL A 1 718 ? -12.836 2.365 44.648 1.00 96.25 718 VAL A N 1
ATOM 5669 C CA . VAL A 1 718 ? -11.867 2.497 43.541 1.00 96.25 718 VAL A CA 1
ATOM 5670 C C . VAL A 1 718 ? -11.607 1.114 42.969 1.00 96.25 718 VAL A C 1
ATOM 5672 O O . VAL A 1 718 ? -11.319 0.185 43.731 1.00 96.25 718 VAL A O 1
ATOM 5675 N N . GLY A 1 719 ? -11.701 0.971 41.646 1.00 94.12 719 GLY A N 1
ATOM 5676 C CA . GLY A 1 719 ? -11.524 -0.317 40.981 1.00 94.12 719 GLY A CA 1
ATOM 5677 C C . GLY A 1 719 ? -10.853 -0.233 39.614 1.00 94.12 719 GLY A C 1
ATOM 5678 O O . GLY A 1 719 ? -11.137 0.651 38.811 1.00 94.12 719 GLY A O 1
ATOM 5679 N N . ARG A 1 720 ? -9.960 -1.182 39.337 1.00 91.81 720 ARG A N 1
ATOM 5680 C CA . ARG A 1 720 ? -9.222 -1.294 38.068 1.00 91.81 720 ARG A CA 1
ATOM 5681 C C . ARG A 1 720 ? -9.762 -2.460 37.245 1.00 91.81 720 ARG A C 1
ATOM 5683 O O . ARG A 1 720 ? -10.383 -3.363 37.793 1.00 91.81 720 ARG A O 1
ATOM 5690 N N . GLY A 1 721 ? -9.530 -2.437 35.939 1.00 92.38 721 GLY A N 1
ATOM 5691 C CA . GLY A 1 721 ? -9.961 -3.469 34.995 1.00 92.38 721 GLY A CA 1
ATOM 5692 C C . GLY A 1 721 ? -9.875 -2.947 33.563 1.00 92.38 721 GLY A C 1
ATOM 5693 O O . GLY A 1 721 ? -9.925 -1.736 33.347 1.00 92.38 721 GLY A O 1
ATOM 5694 N N . SER A 1 722 ? -9.728 -3.848 32.594 1.00 93.12 722 SER A N 1
ATOM 5695 C CA . SER A 1 722 ? -9.626 -3.502 31.171 1.00 93.12 722 SER A CA 1
ATOM 5696 C C . SER A 1 722 ? -10.372 -4.540 30.323 1.00 93.12 722 SER A C 1
ATOM 5698 O O . SER A 1 722 ? -10.010 -5.715 30.394 1.00 93.12 722 SER A O 1
ATOM 5700 N N . PRO A 1 723 ? -11.404 -4.164 29.545 1.00 93.88 723 PRO A N 1
ATOM 5701 C CA . PRO A 1 723 ? -12.002 -2.834 29.420 1.00 93.88 723 PRO A CA 1
ATOM 5702 C C . PRO A 1 723 ? -12.526 -2.301 30.759 1.00 93.88 723 PRO A C 1
ATOM 5704 O O . PRO A 1 723 ? -12.720 -3.068 31.706 1.00 93.88 723 PRO A O 1
ATOM 5707 N N . GLN A 1 724 ? -12.737 -0.986 30.839 1.00 92.38 724 GLN A N 1
ATOM 5708 C CA . GLN A 1 724 ? -13.209 -0.331 32.058 1.00 92.38 724 GLN A CA 1
ATOM 5709 C C . GLN A 1 724 ? -14.527 -0.972 32.538 1.00 92.38 724 GLN A C 1
ATOM 5711 O O . GLN A 1 724 ? -15.471 -1.065 31.749 1.00 92.38 724 GLN A O 1
ATOM 5716 N N . PRO A 1 725 ? -14.603 -1.451 33.793 1.00 94.88 725 PRO A N 1
ATOM 5717 C CA . PRO A 1 725 ? -15.786 -2.147 34.270 1.00 94.88 725 PRO A CA 1
ATOM 5718 C C . PRO A 1 725 ? -16.978 -1.212 34.479 1.00 94.88 725 PRO A C 1
ATOM 5720 O O . PRO A 1 725 ? -16.833 -0.054 34.861 1.00 94.88 725 PRO A O 1
ATOM 5723 N N . VAL A 1 726 ? -18.176 -1.758 34.296 1.00 94.19 726 VAL A N 1
ATOM 5724 C CA . VAL A 1 726 ? -19.440 -1.115 34.664 1.00 94.19 726 VAL A CA 1
ATOM 5725 C C . VAL A 1 726 ? -19.756 -1.446 36.121 1.00 94.19 726 VAL A C 1
ATOM 5727 O O . VAL A 1 726 ? -19.634 -2.600 36.537 1.00 94.19 726 VAL A O 1
ATOM 5730 N N . ALA A 1 727 ? -20.182 -0.443 36.891 1.00 95.00 727 ALA A N 1
ATOM 5731 C CA . ALA A 1 727 ? -20.654 -0.623 38.259 1.00 95.00 727 ALA A CA 1
ATOM 5732 C C . ALA A 1 727 ? -22.151 -0.965 38.299 1.00 95.00 727 ALA A C 1
ATOM 5734 O O . ALA A 1 727 ? -22.982 -0.259 37.731 1.00 95.00 727 ALA A O 1
ATOM 5735 N N . GLN A 1 728 ? -22.496 -2.027 39.022 1.00 95.50 728 GLN A N 1
ATOM 5736 C CA . GLN A 1 728 ? -23.865 -2.430 39.331 1.00 95.50 728 GLN A CA 1
ATOM 5737 C C . GLN A 1 728 ? -24.063 -2.363 40.845 1.00 95.50 728 GLN A C 1
ATOM 5739 O O . GLN A 1 728 ? -23.513 -3.176 41.590 1.00 95.50 728 GLN A O 1
ATOM 5744 N N . TRP A 1 729 ? -24.812 -1.363 41.306 1.00 96.50 729 TRP A N 1
ATOM 5745 C CA . TRP A 1 729 ? -25.074 -1.132 42.726 1.00 96.50 729 TRP A CA 1
ATOM 5746 C C . TRP A 1 729 ? -26.328 -1.876 43.186 1.00 96.50 729 TRP A C 1
ATOM 5748 O O . TRP A 1 729 ? -27.322 -1.930 42.465 1.00 96.50 729 TRP A O 1
ATOM 5758 N N . PHE A 1 730 ? -26.294 -2.418 44.400 1.00 96.19 730 PHE A N 1
ATOM 5759 C CA . PHE A 1 730 ? -27.393 -3.162 45.008 1.00 96.19 730 PHE A CA 1
ATOM 5760 C C . PHE A 1 730 ? -27.739 -2.581 46.380 1.00 96.19 730 PHE A C 1
ATOM 5762 O O . PHE A 1 730 ? -26.837 -2.251 47.151 1.00 96.19 730 PHE A O 1
ATOM 5769 N N . PHE A 1 731 ? -29.033 -2.520 46.691 1.00 95.62 731 PHE A N 1
ATOM 5770 C CA . PHE A 1 731 ? -29.601 -2.156 47.990 1.00 95.62 731 PHE A CA 1
ATOM 5771 C C . PHE A 1 731 ? -30.492 -3.299 48.478 1.00 95.62 731 PHE A C 1
ATOM 5773 O O . PHE A 1 731 ? -31.440 -3.676 47.786 1.00 95.62 731 PHE A O 1
ATOM 5780 N N . ASN A 1 732 ? -30.180 -3.872 49.645 1.00 94.94 732 ASN A N 1
ATOM 5781 C CA . ASN A 1 732 ? -30.858 -5.054 50.195 1.00 94.94 732 ASN A CA 1
ATOM 5782 C C . ASN A 1 732 ? -31.032 -6.155 49.119 1.00 94.94 732 ASN A C 1
ATOM 5784 O O . ASN A 1 732 ? -32.129 -6.646 48.858 1.00 94.94 732 ASN A O 1
ATOM 5788 N N . ASP A 1 733 ? -29.919 -6.438 48.429 1.00 93.00 733 ASP A N 1
ATOM 5789 C CA . ASP A 1 733 ? -29.751 -7.359 47.294 1.00 93.00 733 ASP A CA 1
ATOM 5790 C C . ASP A 1 733 ? -30.583 -7.096 46.023 1.00 93.00 733 ASP A C 1
ATOM 5792 O O . ASP A 1 733 ? -30.460 -7.835 45.044 1.00 93.00 733 ASP A O 1
ATOM 5796 N N . LYS A 1 734 ? -31.335 -5.992 45.957 1.00 94.56 734 LYS A N 1
ATOM 5797 C CA . LYS A 1 734 ? -32.015 -5.527 44.736 1.00 94.56 734 LYS A CA 1
ATOM 5798 C C . LYS A 1 734 ? -31.136 -4.546 43.963 1.00 94.56 734 LYS A C 1
ATOM 5800 O O . LYS A 1 734 ? -30.534 -3.656 44.557 1.00 94.56 734 LYS A O 1
ATOM 5805 N N . LEU A 1 735 ? -31.070 -4.699 42.641 1.00 94.12 735 LEU A N 1
ATOM 5806 C CA . LEU A 1 735 ? -30.317 -3.808 41.751 1.00 94.12 735 LEU A CA 1
ATOM 5807 C C . LEU A 1 735 ? -30.909 -2.384 41.768 1.00 94.12 735 LEU A C 1
ATOM 5809 O O . LEU A 1 735 ? -32.125 -2.216 41.681 1.00 94.12 735 LEU A O 1
ATOM 5813 N N . ILE A 1 736 ? -30.046 -1.373 41.857 1.00 91.69 736 ILE A N 1
ATOM 5814 C CA . ILE A 1 736 ? -30.389 0.057 41.816 1.00 91.69 736 ILE A CA 1
ATOM 5815 C C . ILE A 1 736 ? -30.254 0.566 40.371 1.00 91.69 736 ILE A C 1
ATOM 5817 O O . ILE A 1 736 ? -29.349 0.152 39.647 1.00 91.69 736 ILE A O 1
ATOM 5821 N N . GLU A 1 737 ? -31.120 1.490 39.942 1.00 82.19 737 GLU A N 1
ATOM 5822 C CA . GLU A 1 737 ? -30.962 2.150 38.640 1.00 82.19 737 GLU A CA 1
ATOM 5823 C C . GLU A 1 737 ? -29.668 2.981 38.559 1.00 82.19 737 GLU A C 1
ATOM 5825 O O . GLU A 1 737 ? -29.362 3.793 39.435 1.00 82.19 737 GLU A O 1
ATOM 5830 N N . SER A 1 738 ? -28.945 2.852 37.445 1.00 73.56 738 SER A N 1
ATOM 5831 C CA . SER A 1 738 ? -27.636 3.481 37.214 1.00 73.56 738 SER A CA 1
ATOM 5832 C C . SER A 1 738 ? -27.649 5.012 37.086 1.00 73.56 738 SER A C 1
ATOM 5834 O O . SER A 1 738 ? -26.586 5.626 37.053 1.00 73.56 738 SER A O 1
ATOM 5836 N N . LYS A 1 739 ? -28.825 5.657 37.068 1.00 77.94 739 LYS A N 1
ATOM 5837 C CA . LYS A 1 739 ? -28.985 7.126 36.976 1.00 77.94 739 LYS A CA 1
ATOM 5838 C C . LYS A 1 739 ? -28.300 7.889 38.119 1.00 77.94 739 LYS A C 1
ATOM 5840 O O . LYS A 1 739 ? -27.946 9.050 37.948 1.00 77.94 739 LYS A O 1
ATOM 5845 N N . ASN A 1 740 ? -28.119 7.231 39.265 1.00 81.19 740 ASN A N 1
ATOM 5846 C CA . ASN A 1 740 ? -27.487 7.788 40.463 1.00 81.19 740 ASN A CA 1
ATOM 5847 C C . ASN A 1 740 ? -26.015 7.363 40.632 1.00 81.19 740 ASN A C 1
ATOM 5849 O O . ASN A 1 740 ? -25.402 7.696 41.648 1.00 81.19 740 ASN A O 1
ATOM 5853 N N . SER A 1 741 ? -25.455 6.611 39.677 1.00 88.69 741 SER A N 1
ATOM 5854 C CA . SER A 1 741 ? -24.068 6.140 39.719 1.00 88.69 741 SER A CA 1
ATOM 5855 C C . SER A 1 741 ? -23.191 6.814 38.669 1.00 88.69 741 SER A C 1
ATOM 5857 O O . SER A 1 741 ? -23.604 6.974 37.523 1.00 88.69 741 SER A O 1
ATOM 5859 N N . SER A 1 742 ? -21.964 7.148 39.052 1.00 91.94 742 SER A N 1
ATOM 5860 C CA . SER A 1 742 ? -20.945 7.765 38.199 1.00 91.94 742 SER A CA 1
ATOM 5861 C C . SER A 1 742 ? -19.610 7.025 38.316 1.00 91.94 742 SER A C 1
ATOM 5863 O O . SER A 1 742 ? -19.400 6.218 39.227 1.00 91.94 742 SER A O 1
ATOM 5865 N N . VAL A 1 743 ? -18.701 7.303 37.381 1.00 93.75 743 VAL A N 1
ATOM 5866 C CA . VAL A 1 743 ? -17.294 6.903 37.462 1.00 93.75 743 VAL A CA 1
ATOM 5867 C C . VAL A 1 743 ? -16.403 8.086 37.100 1.00 93.75 743 VAL A C 1
ATOM 5869 O O . VAL A 1 743 ? -16.670 8.793 36.131 1.00 93.75 743 VAL A O 1
ATOM 5872 N N . ASP A 1 744 ? -15.344 8.288 37.874 1.00 92.06 744 ASP A N 1
ATOM 5873 C CA . ASP A 1 744 ? -14.218 9.148 37.521 1.00 92.06 744 ASP A CA 1
ATOM 5874 C C . ASP A 1 744 ? -13.228 8.331 36.675 1.00 92.06 744 ASP A C 1
ATOM 5876 O O . ASP A 1 744 ? -12.664 7.330 37.126 1.00 92.06 744 ASP A O 1
ATOM 5880 N N . GLU A 1 745 ? -13.028 8.730 35.419 1.00 85.81 745 GLU A N 1
ATOM 5881 C CA . GLU A 1 745 ? -12.149 8.024 34.480 1.00 85.81 745 GLU A CA 1
ATOM 5882 C C . GLU A 1 745 ? -10.655 8.147 34.819 1.00 85.81 745 GLU A C 1
ATOM 5884 O O . GLU A 1 745 ? -9.864 7.313 34.376 1.00 85.81 745 GLU A O 1
ATOM 5889 N N . VAL A 1 746 ? -10.256 9.139 35.620 1.00 86.50 746 VAL A N 1
ATOM 5890 C CA . VAL A 1 746 ? -8.863 9.379 36.019 1.00 86.50 746 VAL A CA 1
ATOM 5891 C C . VAL A 1 746 ? -8.542 8.628 37.306 1.00 86.50 746 VAL A C 1
ATOM 5893 O O . VAL A 1 746 ? -7.599 7.836 37.337 1.00 86.50 746 VAL A O 1
ATOM 5896 N N . THR A 1 747 ? -9.330 8.825 38.368 1.00 90.38 747 THR A N 1
ATOM 5897 C CA . THR A 1 747 ? -9.087 8.149 39.660 1.00 90.38 747 THR A CA 1
ATOM 5898 C C . THR A 1 747 ? -9.588 6.705 39.687 1.00 90.38 747 THR A C 1
ATOM 5900 O O . THR A 1 747 ? -9.181 5.935 40.558 1.00 90.38 747 THR A O 1
ATOM 5903 N N . ARG A 1 748 ? -10.438 6.317 38.723 1.00 93.19 748 ARG A N 1
ATOM 5904 C CA . ARG A 1 748 ? -11.154 5.027 38.668 1.00 93.19 748 ARG A CA 1
ATOM 5905 C C . ARG A 1 748 ? -12.038 4.783 39.897 1.00 93.19 748 ARG A C 1
ATOM 5907 O O . ARG A 1 748 ? -12.251 3.639 40.310 1.00 93.19 748 ARG A O 1
ATOM 5914 N N . GLU A 1 749 ? -12.544 5.866 40.482 1.00 96.19 749 GLU A N 1
ATOM 5915 C CA . GLU A 1 749 ? -13.534 5.835 41.551 1.00 96.19 749 GLU A CA 1
ATOM 5916 C C . GLU A 1 749 ? -14.946 5.688 40.964 1.00 96.19 749 GLU A C 1
ATOM 5918 O O . GLU A 1 749 ? -15.364 6.473 40.116 1.00 96.19 749 GLU A O 1
ATOM 5923 N N . TYR A 1 750 ? -15.688 4.683 41.424 1.00 96.00 750 TYR A N 1
ATOM 5924 C CA . TYR A 1 750 ? -17.099 4.459 41.123 1.00 96.00 750 TYR A CA 1
ATOM 5925 C C . TYR A 1 750 ? -17.919 4.924 42.319 1.00 96.00 750 TYR A C 1
ATOM 5927 O O . TYR A 1 750 ? -17.693 4.474 43.448 1.00 96.00 750 TYR A O 1
ATOM 5935 N N . GLN A 1 751 ? -18.889 5.794 42.066 1.00 95.69 751 GLN A N 1
ATOM 5936 C CA . GLN A 1 751 ? -19.688 6.456 43.089 1.00 95.69 751 GLN A CA 1
ATOM 5937 C C . GLN A 1 751 ? -21.177 6.131 42.907 1.00 95.69 751 GLN A C 1
ATOM 5939 O O . GLN A 1 751 ? -21.655 5.978 41.783 1.00 95.69 751 GLN A O 1
ATOM 5944 N N . LEU A 1 752 ? -21.915 6.055 44.013 1.00 95.88 752 LEU A N 1
ATOM 5945 C CA . LEU A 1 752 ? -23.378 6.098 44.066 1.00 95.88 752 LEU A CA 1
ATOM 5946 C C . LEU A 1 752 ? -23.793 7.262 44.966 1.00 95.88 752 LEU A C 1
ATOM 5948 O O . LEU A 1 752 ? -23.405 7.300 46.136 1.00 95.88 752 LEU A O 1
ATOM 5952 N N . VAL A 1 753 ? -24.599 8.181 44.433 1.00 94.88 753 VAL A N 1
ATOM 5953 C CA . VAL A 1 753 ? -25.157 9.312 45.186 1.00 94.88 753 VAL A CA 1
ATOM 5954 C C . VAL A 1 753 ? -26.626 9.044 45.506 1.00 94.88 753 VAL A C 1
ATOM 5956 O O . VAL A 1 753 ? -27.474 8.995 44.617 1.00 94.88 753 VAL A O 1
ATOM 5959 N N . ILE A 1 754 ? -26.934 8.880 46.788 1.00 93.81 754 ILE A N 1
ATOM 5960 C CA . ILE A 1 754 ? -28.285 8.654 47.304 1.00 93.81 754 ILE A CA 1
ATOM 5961 C C . ILE A 1 754 ? -28.784 9.993 47.845 1.00 93.81 754 ILE A C 1
ATOM 5963 O O . ILE A 1 754 ? -28.253 10.487 48.837 1.00 93.81 754 ILE A O 1
ATOM 5967 N N . LYS A 1 755 ? -29.765 10.607 47.182 1.00 92.44 755 LYS A N 1
ATOM 5968 C CA . LYS A 1 755 ? -30.238 11.949 47.548 1.00 92.44 755 LYS A CA 1
ATOM 5969 C C . LYS A 1 755 ? -31.322 11.921 48.617 1.00 92.44 755 LYS A C 1
ATOM 5971 O O . LYS A 1 755 ? -32.182 11.045 48.561 1.00 92.44 755 LYS A O 1
ATOM 5976 N N . ARG A 1 756 ? -31.300 12.910 49.520 1.00 92.00 756 ARG A N 1
ATOM 5977 C CA . ARG A 1 756 ? -32.288 13.143 50.594 1.00 92.00 756 ARG A CA 1
ATOM 5978 C C . ARG A 1 756 ? -32.723 11.854 51.304 1.00 92.00 756 ARG A C 1
ATOM 5980 O O . ARG A 1 756 ? -33.877 11.440 51.221 1.00 92.00 756 ARG A O 1
ATOM 5987 N N . VAL A 1 757 ? -31.776 11.200 51.972 1.00 92.88 757 VAL A N 1
ATOM 5988 C CA . VAL A 1 757 ? -31.975 9.874 52.573 1.00 92.88 757 VAL A CA 1
ATOM 5989 C C . VAL A 1 757 ? -33.075 9.863 53.636 1.00 92.88 757 VAL A C 1
ATOM 5991 O O . VAL A 1 757 ? -33.145 10.744 54.491 1.00 92.88 757 VAL A O 1
ATOM 5994 N N . THR A 1 758 ? -33.906 8.822 53.626 1.00 91.81 758 THR A N 1
ATOM 5995 C CA . THR A 1 758 ? -34.948 8.579 54.635 1.00 91.81 758 THR A CA 1
ATOM 5996 C C . THR A 1 758 ? -34.865 7.152 55.170 1.00 91.81 758 THR A C 1
ATOM 5998 O O . THR A 1 758 ? -34.494 6.222 54.446 1.00 91.81 758 THR A O 1
ATOM 6001 N N . VAL A 1 759 ? -35.253 6.954 56.435 1.00 88.62 759 VAL A N 1
ATOM 6002 C CA . VAL A 1 759 ? -35.240 5.633 57.094 1.00 88.62 759 VAL A CA 1
ATOM 6003 C C . VAL A 1 759 ? -36.065 4.607 56.304 1.00 88.62 759 VAL A C 1
ATOM 6005 O O . VAL A 1 759 ? -35.639 3.472 56.122 1.00 88.62 759 VAL A O 1
ATOM 6008 N N . ALA A 1 760 ? -37.224 5.014 55.778 1.00 88.44 760 ALA A N 1
ATOM 6009 C CA . ALA A 1 760 ? -38.157 4.123 55.089 1.00 88.44 760 ALA A CA 1
ATOM 6010 C C . ALA A 1 760 ? -37.712 3.677 53.680 1.00 88.44 760 ALA A C 1
ATOM 6012 O O . ALA A 1 760 ? -38.248 2.693 53.172 1.00 88.44 760 ALA A O 1
ATOM 6013 N N . GLN A 1 761 ? -36.784 4.392 53.030 1.00 89.38 761 GLN A N 1
ATOM 6014 C CA . GLN A 1 761 ? -36.400 4.128 51.634 1.00 89.38 761 GLN A CA 1
ATOM 6015 C C . GLN A 1 761 ? -34.921 3.783 51.443 1.00 89.38 761 GLN A C 1
ATOM 6017 O O . GLN A 1 761 ? -34.584 3.134 50.454 1.00 89.38 761 GLN A O 1
ATOM 6022 N N . ASN A 1 762 ? -34.037 4.223 52.345 1.00 93.81 762 ASN A N 1
ATOM 6023 C CA . ASN A 1 762 ? -32.591 4.202 52.110 1.00 93.81 762 ASN A CA 1
ATOM 6024 C C . ASN A 1 762 ? -31.782 3.504 53.209 1.00 93.81 762 ASN A C 1
ATOM 6026 O O . ASN A 1 762 ? -30.583 3.313 53.017 1.00 93.81 762 ASN A O 1
ATOM 6030 N N . GLU A 1 763 ? -32.400 3.105 54.324 1.00 94.62 763 GLU A N 1
ATOM 6031 C CA . GLU A 1 763 ? -31.725 2.334 55.370 1.00 94.62 763 GLU A CA 1
ATOM 6032 C C . GLU A 1 763 ? -31.534 0.866 54.969 1.00 94.62 763 GLU A C 1
ATOM 6034 O O . GLU A 1 763 ? -32.462 0.198 54.506 1.00 94.62 763 GLU A O 1
ATOM 6039 N N . GLY A 1 764 ? -30.323 0.345 55.171 1.00 95.00 764 GLY A N 1
ATOM 6040 C CA . GLY A 1 764 ? -30.011 -1.061 54.932 1.00 95.00 764 GLY A CA 1
ATOM 6041 C C . GLY A 1 764 ? -28.631 -1.280 54.329 1.00 95.00 764 GLY A C 1
ATOM 6042 O O . GLY A 1 764 ? -27.703 -0.495 54.526 1.00 95.00 764 GLY A O 1
ATOM 6043 N N . THR A 1 765 ? -28.492 -2.386 53.606 1.00 97.44 765 THR A N 1
ATOM 6044 C CA . THR A 1 765 ? -27.201 -2.895 53.142 1.00 97.44 765 THR A CA 1
ATOM 6045 C C . THR A 1 765 ? -26.967 -2.561 51.674 1.00 97.44 765 THR A C 1
ATOM 6047 O O . THR A 1 765 ? -27.749 -2.962 50.811 1.00 97.44 765 THR A O 1
ATOM 6050 N N . TYR A 1 766 ? -25.855 -1.890 51.382 1.00 96.94 766 TYR A N 1
ATOM 6051 C CA . TYR A 1 766 ? -25.409 -1.551 50.033 1.00 96.94 766 TYR A CA 1
ATOM 6052 C C . TYR A 1 766 ? -24.152 -2.330 49.642 1.00 96.94 766 TYR A C 1
ATOM 6054 O O . TYR A 1 766 ? -23.250 -2.526 50.459 1.00 96.94 766 TYR A O 1
ATOM 6062 N N . ARG A 1 767 ? -24.064 -2.741 48.375 1.00 96.75 767 ARG A N 1
ATOM 6063 C CA . ARG A 1 767 ? -22.861 -3.335 47.762 1.00 96.75 767 ARG A CA 1
ATOM 6064 C C . ARG A 1 767 ? -22.776 -2.975 46.279 1.00 96.75 767 ARG A C 1
ATOM 6066 O O . ARG A 1 767 ? -23.774 -2.572 45.685 1.00 96.75 767 ARG A O 1
ATOM 6073 N N . VAL A 1 768 ? -21.607 -3.154 45.672 1.00 96.38 768 VAL A N 1
ATOM 6074 C CA . VAL A 1 768 ? -21.387 -2.941 44.234 1.00 96.38 768 VAL A CA 1
ATOM 6075 C C . VAL A 1 768 ? -20.667 -4.131 43.608 1.00 96.38 768 VAL A C 1
ATOM 6077 O O . VAL A 1 768 ? -19.762 -4.710 44.208 1.00 96.38 768 VAL A O 1
ATOM 6080 N N . VAL A 1 769 ? -21.078 -4.495 42.395 1.00 96.81 769 VAL A N 1
ATOM 6081 C CA . VAL A 1 769 ? -20.352 -5.404 41.501 1.00 96.81 769 VAL A CA 1
ATOM 6082 C C . VAL A 1 769 ? -19.718 -4.565 40.393 1.00 96.81 769 VAL A C 1
ATOM 6084 O O . VAL A 1 769 ? -20.405 -3.753 39.777 1.00 96.81 769 VAL A O 1
ATOM 6087 N N . LEU A 1 770 ? -18.423 -4.745 40.138 1.00 97.06 770 LEU A N 1
ATOM 6088 C CA . LEU A 1 770 ? -17.727 -4.179 38.978 1.00 97.06 770 LEU A CA 1
ATOM 6089 C C . LEU A 1 770 ? -17.535 -5.291 37.940 1.00 97.06 770 LEU A C 1
ATOM 6091 O O . LEU A 1 770 ? -16.991 -6.341 38.284 1.00 97.06 770 LEU A O 1
ATOM 6095 N N . LYS A 1 771 ? -17.972 -5.080 36.692 1.00 95.62 771 LYS A N 1
ATOM 6096 C CA . LYS A 1 771 ? -18.019 -6.122 35.645 1.00 95.62 771 LYS A CA 1
ATOM 6097 C C . LYS A 1 771 ? -17.533 -5.638 34.275 1.00 95.62 771 LYS A C 1
ATOM 6099 O O . LYS A 1 771 ? -17.909 -4.550 33.847 1.00 95.62 771 LYS A O 1
ATOM 6104 N N . ASN A 1 772 ? -16.754 -6.457 33.566 1.00 95.00 772 ASN A N 1
ATOM 6105 C CA . ASN A 1 772 ? -16.386 -6.263 32.153 1.00 95.00 772 ASN A CA 1
ATOM 6106 C C . ASN A 1 772 ? -16.514 -7.581 31.346 1.00 95.00 772 ASN A C 1
ATOM 6108 O O . ASN A 1 772 ? -17.157 -8.523 31.809 1.00 95.00 772 ASN A O 1
ATOM 6112 N N . ASP A 1 773 ? -15.953 -7.649 30.129 1.00 92.50 773 ASP A N 1
ATOM 6113 C CA . ASP A 1 773 ? -15.972 -8.853 29.271 1.00 92.50 773 ASP A CA 1
ATOM 6114 C C . ASP A 1 773 ? -14.963 -9.943 29.700 1.00 92.50 773 ASP A C 1
ATOM 6116 O O . ASP A 1 773 ? -15.002 -11.054 29.172 1.00 92.50 773 ASP A O 1
ATOM 6120 N N . VAL A 1 774 ? -14.097 -9.657 30.681 1.00 94.06 774 VAL A N 1
ATOM 6121 C CA . VAL A 1 774 ? -13.092 -10.583 31.234 1.00 94.06 774 VAL A CA 1
ATOM 6122 C C . VAL A 1 774 ? -13.567 -11.232 32.540 1.00 94.06 774 VAL A C 1
ATOM 6124 O O . VAL A 1 774 ? -13.214 -12.378 32.817 1.00 94.06 774 VAL A O 1
ATOM 6127 N N . GLY A 1 775 ? -14.362 -10.525 33.350 1.00 94.06 775 GLY A N 1
ATOM 6128 C CA . GLY A 1 775 ? -14.896 -11.044 34.610 1.00 94.06 775 GLY A CA 1
ATOM 6129 C C . GLY A 1 775 ? -15.657 -10.012 35.446 1.00 94.06 775 GLY A C 1
ATOM 6130 O O . GLY A 1 775 ? -15.993 -8.921 34.982 1.00 94.06 775 GLY A O 1
ATOM 6131 N N . GLU A 1 776 ? -15.910 -10.359 36.706 1.00 96.88 776 GLU A N 1
ATOM 6132 C CA . GLU A 1 776 ? -16.594 -9.509 37.684 1.00 96.88 776 GLU A CA 1
ATOM 6133 C C . GLU A 1 776 ? -16.010 -9.667 39.095 1.00 96.88 776 GLU A C 1
ATOM 6135 O O . GLU A 1 776 ? -15.451 -10.710 39.435 1.00 96.88 776 GLU A O 1
ATOM 6140 N N . VAL A 1 777 ? -16.156 -8.632 39.925 1.00 97.44 777 VAL A N 1
ATOM 6141 C CA . VAL A 1 777 ? -15.788 -8.648 41.348 1.00 97.44 777 VAL A CA 1
ATOM 6142 C C . VAL A 1 777 ? -16.828 -7.894 42.170 1.00 97.44 777 VAL A C 1
ATOM 6144 O O . VAL A 1 777 ? -17.369 -6.884 41.721 1.00 97.44 777 VAL A O 1
ATOM 6147 N N . GLN A 1 778 ? -17.092 -8.357 43.391 1.00 96.44 778 GLN A N 1
ATOM 6148 C CA . GLN A 1 778 ? -18.011 -7.703 44.322 1.00 96.44 778 GLN A CA 1
ATOM 6149 C C . GLN A 1 778 ? -17.256 -7.000 45.458 1.00 96.44 778 GLN A C 1
ATOM 6151 O O . GLN A 1 778 ? -16.245 -7.500 45.956 1.00 96.44 778 GLN A O 1
ATOM 6156 N N . SER A 1 779 ? -17.772 -5.856 45.905 1.00 96.69 779 SER A N 1
ATOM 6157 C CA . SER A 1 779 ? -17.339 -5.201 47.138 1.00 96.69 779 SER A CA 1
ATOM 6158 C C . SER A 1 779 ? -17.721 -6.009 48.387 1.00 96.69 779 SER A C 1
ATOM 6160 O O . SER A 1 779 ? -18.565 -6.906 48.362 1.00 96.69 779 SER A O 1
ATOM 6162 N N . ASN A 1 780 ? -17.160 -5.623 49.533 1.00 95.81 780 ASN A N 1
ATOM 6163 C CA . ASN A 1 780 ? -17.833 -5.854 50.809 1.00 95.81 780 ASN A CA 1
ATOM 6164 C C . ASN A 1 780 ? -19.160 -5.079 50.865 1.00 95.81 780 ASN A C 1
ATOM 6166 O O . ASN A 1 780 ? -19.366 -4.119 50.119 1.00 95.81 780 ASN A O 1
ATOM 6170 N N . SER A 1 781 ? -20.025 -5.462 51.795 1.00 96.06 781 SER A N 1
ATOM 6171 C CA . SER A 1 781 ? -21.226 -4.698 52.120 1.00 96.06 781 SER A CA 1
ATOM 6172 C C . SER A 1 781 ? -20.915 -3.469 52.984 1.00 96.06 781 SER A C 1
ATOM 6174 O O . SER A 1 781 ? -19.956 -3.472 53.762 1.00 96.06 781 SER A O 1
ATOM 6176 N N . CYS A 1 782 ? -21.770 -2.454 52.865 1.00 97.31 782 CYS A N 1
ATOM 6177 C CA . CYS A 1 782 ? -21.846 -1.264 53.709 1.00 97.31 782 CYS A CA 1
ATOM 6178 C C . CYS A 1 782 ? -23.251 -1.164 54.314 1.00 97.31 782 CYS A C 1
ATOM 6180 O O . CYS A 1 782 ? -24.231 -1.172 53.570 1.00 97.31 782 CYS A O 1
ATOM 6182 N N . VAL A 1 783 ? -23.365 -1.064 55.638 1.00 97.25 783 VAL A N 1
ATOM 6183 C CA . VAL A 1 783 ? -24.644 -0.797 56.315 1.00 97.25 783 VAL A CA 1
ATOM 6184 C C . VAL A 1 783 ? -24.832 0.713 56.448 1.00 97.25 783 VAL A C 1
ATOM 6186 O O . VAL A 1 783 ? -24.081 1.362 57.175 1.00 97.25 783 VAL A O 1
ATOM 6189 N N . VAL A 1 784 ? -25.820 1.275 55.754 1.00 96.25 784 VAL A N 1
ATOM 6190 C CA . VAL A 1 784 ? -26.179 2.696 55.853 1.00 96.25 784 VAL A CA 1
ATOM 6191 C C . VAL A 1 784 ? -27.318 2.853 56.856 1.00 96.25 784 VAL A C 1
ATOM 6193 O O . VAL A 1 784 ? -28.413 2.331 56.636 1.00 96.25 784 VAL A O 1
ATOM 6196 N N . THR A 1 785 ? -27.057 3.594 57.932 1.00 93.56 785 THR A N 1
ATOM 6197 C CA . THR A 1 785 ? -28.016 3.885 59.007 1.00 93.56 785 THR A CA 1
ATOM 6198 C C . THR A 1 785 ? -28.415 5.355 58.951 1.00 93.56 785 THR A C 1
ATOM 6200 O O . THR A 1 785 ? -27.587 6.236 59.188 1.00 93.56 785 THR A O 1
ATOM 6203 N N . VAL A 1 786 ? -29.689 5.629 58.682 1.00 92.75 786 VAL A N 1
ATOM 6204 C CA . VAL A 1 786 ? -30.267 6.976 58.703 1.00 92.75 786 VAL A CA 1
ATOM 6205 C C . VAL A 1 786 ? -30.681 7.318 60.133 1.00 92.75 786 VAL A C 1
ATOM 6207 O O . VAL A 1 786 ? -31.421 6.574 60.781 1.00 92.75 786 VAL A O 1
ATOM 6210 N N . LEU A 1 787 ? -30.192 8.443 60.639 1.00 90.50 787 LEU A N 1
ATOM 6211 C CA . LEU A 1 787 ? -30.482 8.965 61.966 1.00 90.50 787 LEU A CA 1
ATOM 6212 C C . LEU A 1 787 ? -31.487 10.121 61.870 1.00 90.50 787 LEU A C 1
ATOM 6214 O O . LEU A 1 787 ? -31.382 10.991 61.003 1.00 90.50 787 LEU A O 1
ATOM 6218 N N . GLU A 1 788 ? -32.447 10.145 62.791 1.00 88.06 788 GLU A N 1
ATOM 6219 C CA . GLU A 1 788 ? -33.487 11.176 62.875 1.00 88.06 788 GLU A CA 1
ATOM 6220 C C . GLU A 1 788 ? -33.275 12.073 64.107 1.00 88.06 788 GLU A C 1
ATOM 6222 O O . GLU A 1 788 ? -32.809 11.582 65.145 1.00 88.06 788 GLU A O 1
ATOM 6227 N N . PRO A 1 789 ? -33.626 13.371 64.037 1.00 86.19 789 PRO A N 1
ATOM 6228 C CA . PRO A 1 789 ? -33.670 14.230 65.215 1.00 86.19 789 PRO A CA 1
ATOM 6229 C C . PRO A 1 789 ? -34.736 13.751 66.210 1.00 86.19 789 PRO A C 1
ATOM 6231 O O . PRO A 1 789 ? -35.682 13.041 65.860 1.00 86.19 789 PRO A O 1
ATOM 6234 N N . VAL A 1 790 ? -34.596 14.166 67.466 1.00 90.12 790 VAL A N 1
ATOM 6235 C CA . VAL A 1 790 ? -35.654 14.009 68.467 1.00 90.12 790 VAL A CA 1
ATOM 6236 C C . VAL A 1 790 ? -36.814 14.949 68.117 1.00 90.12 790 VAL A C 1
ATOM 6238 O O . VAL A 1 790 ? -36.603 16.081 67.692 1.00 90.12 790 VAL A O 1
ATOM 6241 N N . VAL A 1 791 ? -38.052 14.501 68.325 1.00 89.75 791 VAL A N 1
ATOM 6242 C CA . VAL A 1 791 ? -39.262 15.325 68.206 1.00 89.75 791 VAL A CA 1
ATOM 6243 C C . VAL A 1 791 ? -39.916 15.422 69.581 1.00 89.75 791 VAL A C 1
ATOM 6245 O O . VAL A 1 791 ? -40.576 14.487 70.037 1.00 89.75 791 VAL A O 1
ATOM 6248 N N . LEU A 1 792 ? -39.718 16.562 70.247 1.00 92.50 792 LEU A N 1
ATOM 6249 C CA . LEU A 1 792 ? -40.260 16.882 71.570 1.00 92.50 792 LEU A CA 1
ATOM 6250 C C . LEU A 1 792 ? -41.513 17.757 71.431 1.00 92.50 792 LEU A C 1
ATOM 6252 O O . LEU A 1 792 ? -41.423 18.947 71.129 1.00 92.50 792 LEU A O 1
ATOM 6256 N N . LYS A 1 793 ? -42.695 17.191 71.681 1.00 92.12 793 LYS A N 1
ATOM 6257 C CA . LYS A 1 793 ? -43.973 17.909 71.594 1.00 92.12 793 LYS A CA 1
ATOM 6258 C C . LYS A 1 793 ? -44.588 18.098 72.977 1.00 92.12 793 LYS A C 1
ATOM 6260 O O . LYS A 1 793 ? -44.995 17.137 73.624 1.00 92.12 793 LYS A O 1
ATOM 6265 N N . LYS A 1 794 ? -44.743 19.351 73.409 1.00 91.31 794 LYS A N 1
ATOM 6266 C CA . LYS A 1 794 ? -45.497 19.683 74.625 1.00 91.31 794 LYS A CA 1
ATOM 6267 C C . LYS A 1 794 ? -46.997 19.441 74.414 1.00 91.31 794 LYS A C 1
ATOM 6269 O O . LYS A 1 794 ? -47.578 19.963 73.464 1.00 91.31 794 LYS A O 1
ATOM 6274 N N . VAL A 1 795 ? -47.615 18.672 75.309 1.00 92.00 795 VAL A N 1
ATOM 6275 C CA . VAL A 1 795 ? -49.059 18.369 75.326 1.00 92.00 795 VAL A CA 1
ATOM 6276 C C . VAL A 1 795 ? -49.761 19.200 76.400 1.00 92.00 795 VAL A C 1
ATOM 6278 O O . VAL A 1 795 ? -50.786 19.822 76.138 1.00 92.00 795 VAL A O 1
ATOM 6281 N N . ALA A 1 796 ? -49.173 19.258 77.596 1.00 89.88 796 ALA A N 1
ATOM 6282 C CA . ALA A 1 796 ? -49.611 20.094 78.708 1.00 89.88 796 ALA A CA 1
ATOM 6283 C C . ALA A 1 796 ? -48.387 20.607 79.490 1.00 89.88 796 ALA A C 1
ATOM 6285 O O . ALA A 1 796 ? -47.364 19.919 79.507 1.00 89.88 796 ALA A O 1
ATOM 6286 N N . PRO A 1 797 ? -48.458 21.780 80.141 1.00 87.38 797 PRO A N 1
ATOM 6287 C CA . PRO A 1 797 ? -49.477 22.819 79.979 1.00 87.38 797 PRO A CA 1
ATOM 6288 C C . PRO A 1 797 ? -49.323 23.538 78.626 1.00 87.38 797 PRO A C 1
ATOM 6290 O O . PRO A 1 797 ? -48.246 23.550 78.035 1.00 87.38 797 PRO A O 1
ATOM 6293 N N . THR A 1 798 ? -50.384 24.170 78.119 1.00 85.06 798 THR A N 1
ATOM 6294 C CA . THR A 1 798 ? -50.346 24.883 76.824 1.00 85.06 798 THR A CA 1
ATOM 6295 C C . THR A 1 798 ? -49.431 26.113 76.858 1.00 85.06 798 THR A C 1
ATOM 6297 O O . THR A 1 798 ? -48.616 26.305 75.956 1.00 85.06 798 THR A O 1
ATOM 6300 N N . SER A 1 799 ? -49.484 26.901 77.934 1.00 87.81 799 SER A N 1
ATOM 6301 C CA . SER A 1 799 ? -48.566 28.020 78.199 1.00 87.81 799 SER A CA 1
ATOM 6302 C C . SER A 1 799 ? -47.166 27.548 78.634 1.00 87.81 799 SER A C 1
ATOM 6304 O O . SER A 1 799 ? -46.999 26.415 79.083 1.00 87.81 799 SER A O 1
ATOM 6306 N N . ASN A 1 800 ? -46.149 28.408 78.508 1.00 90.88 800 ASN A N 1
ATOM 6307 C CA . ASN A 1 800 ? -44.821 28.207 79.122 1.00 90.88 800 ASN A CA 1
ATOM 6308 C C . ASN A 1 800 ? -44.737 28.794 80.545 1.00 90.88 800 ASN A C 1
ATOM 6310 O O . ASN A 1 800 ? -43.758 28.565 81.247 1.00 90.88 800 ASN A O 1
ATOM 6314 N N . VAL A 1 801 ? -45.755 29.536 80.985 1.00 91.50 801 VAL A N 1
ATOM 6315 C CA . VAL A 1 801 ? -45.910 30.006 82.369 1.00 91.50 801 VAL A CA 1
ATOM 6316 C C . VAL A 1 801 ? -47.299 29.608 82.851 1.00 91.50 801 VAL A C 1
ATOM 6318 O O . VAL A 1 801 ? -48.284 29.873 82.159 1.00 91.50 801 VAL A O 1
ATOM 6321 N N . VAL A 1 802 ? -47.382 28.962 84.011 1.00 91.62 802 VAL A N 1
ATOM 6322 C CA . VAL A 1 802 ? -48.651 28.577 84.635 1.00 91.62 802 VAL A CA 1
ATOM 6323 C C . VAL A 1 802 ? -48.736 29.216 86.010 1.00 91.62 802 VAL A C 1
ATOM 6325 O O . VAL A 1 802 ? -47.908 28.943 86.876 1.00 91.62 802 VAL A O 1
ATOM 6328 N N . ASP A 1 803 ? -49.753 30.044 86.207 1.00 90.81 803 ASP A N 1
ATOM 6329 C CA . ASP A 1 803 ? -50.107 30.627 87.494 1.00 90.81 803 ASP A CA 1
ATOM 6330 C C . ASP A 1 803 ? -51.241 29.785 88.105 1.00 90.81 803 ASP A C 1
ATOM 6332 O O . ASP A 1 803 ? -52.353 29.755 87.576 1.00 90.81 803 ASP A O 1
ATOM 6336 N N . LEU A 1 804 ? -50.956 29.068 89.197 1.00 90.00 804 LEU A N 1
ATOM 6337 C CA . LEU A 1 804 ? -51.933 28.245 89.923 1.00 90.00 804 LEU A CA 1
ATOM 6338 C C . LEU A 1 804 ? -52.163 28.765 91.343 1.00 90.00 804 LEU A C 1
ATOM 6340 O O . LEU A 1 804 ? -51.330 29.466 91.923 1.00 90.00 804 LEU A O 1
ATOM 6344 N N . LYS A 1 805 ? -53.295 28.380 91.929 1.00 86.88 805 LYS A N 1
ATOM 6345 C CA . LYS A 1 805 ? -53.578 28.546 93.357 1.00 86.88 805 LYS A CA 1
ATOM 6346 C C . LYS A 1 805 ? -53.166 27.307 94.150 1.00 86.88 805 LYS A C 1
ATOM 6348 O O . LYS A 1 805 ? -53.177 26.197 93.616 1.00 86.88 805 LYS A O 1
ATOM 6353 N N . TYR A 1 806 ? -52.841 27.498 95.429 1.00 84.75 806 TYR A N 1
ATOM 6354 C CA . TYR A 1 806 ? -52.609 26.398 96.374 1.00 84.75 806 TYR A CA 1
ATOM 6355 C C . TYR A 1 806 ? -53.722 25.337 96.272 1.00 84.75 806 TYR A C 1
ATOM 6357 O O . TYR A 1 806 ? -54.905 25.675 96.207 1.00 84.75 806 TYR A O 1
ATOM 6365 N N . GLY A 1 807 ? -53.348 24.057 96.235 1.00 81.75 807 GLY A N 1
ATOM 6366 C CA . GLY A 1 807 ? -54.294 22.940 96.138 1.00 81.75 807 GLY A CA 1
ATOM 6367 C C . GLY A 1 807 ? -54.721 22.523 94.724 1.00 81.75 807 GLY A C 1
ATOM 6368 O O . GLY A 1 807 ? -55.368 21.490 94.582 1.00 81.75 807 GLY A O 1
ATOM 6369 N N . GLN A 1 808 ? -54.372 23.267 93.668 1.00 88.75 808 GLN A N 1
ATOM 6370 C CA . GLN A 1 808 ? -54.701 22.882 92.284 1.00 88.75 808 GLN A CA 1
ATOM 6371 C C . GLN A 1 808 ? -53.731 21.829 91.716 1.00 88.75 808 GLN A C 1
ATOM 6373 O O . GLN A 1 808 ? -52.584 21.739 92.150 1.00 88.75 808 GLN A O 1
ATOM 6378 N N . LYS A 1 809 ? -54.167 21.060 90.706 1.00 90.00 809 LYS A N 1
ATOM 6379 C CA . LYS A 1 809 ? -53.295 20.132 89.964 1.00 90.00 809 LYS A CA 1
ATOM 6380 C C . LYS A 1 809 ? -52.357 20.903 89.026 1.00 90.00 809 LYS A C 1
ATOM 6382 O O . LYS A 1 809 ? -52.823 21.706 88.220 1.00 90.00 809 LYS A O 1
ATOM 6387 N N . PHE A 1 810 ? -51.065 20.585 89.063 1.00 92.31 810 PHE A N 1
ATOM 6388 C CA . PHE A 1 810 ? -50.100 20.934 88.014 1.00 92.31 810 PHE A CA 1
ATOM 6389 C C . PHE A 1 810 ? -49.705 19.686 87.228 1.00 92.31 810 PHE A C 1
ATOM 6391 O O . PHE A 1 810 ? -49.543 18.616 87.812 1.00 92.31 810 PHE A O 1
ATOM 6398 N N . GLU A 1 811 ? -49.534 19.815 85.915 1.00 92.44 811 GLU A N 1
ATOM 6399 C CA . GLU A 1 811 ? -49.179 18.699 85.042 1.00 92.44 811 GLU A CA 1
ATOM 6400 C C . GLU A 1 811 ? -48.354 19.168 83.842 1.00 92.44 811 GLU A C 1
ATOM 6402 O O . GLU A 1 811 ? -48.751 20.091 83.130 1.00 92.44 811 GLU A O 1
ATOM 6407 N N . ILE A 1 812 ? -47.222 18.502 83.617 1.00 93.69 812 ILE A N 1
ATOM 6408 C CA . ILE A 1 812 ? -46.405 18.596 82.409 1.00 93.69 812 ILE A CA 1
ATOM 6409 C C . ILE A 1 812 ? -46.517 17.252 81.697 1.00 93.69 812 ILE A C 1
ATOM 6411 O O . ILE A 1 812 ? -46.058 16.243 82.222 1.00 93.69 812 ILE A O 1
ATOM 6415 N N . THR A 1 813 ? -47.078 17.238 80.493 1.00 93.38 813 THR A N 1
ATOM 6416 C CA . THR A 1 813 ? -47.118 16.054 79.625 1.00 93.38 813 THR A CA 1
ATOM 6417 C C . THR A 1 813 ? -46.450 16.397 78.306 1.00 93.38 813 THR A C 1
ATOM 6419 O O . THR A 1 813 ? -46.755 17.429 77.701 1.00 93.38 813 THR A O 1
ATOM 6422 N N . VAL A 1 814 ? -45.553 15.527 77.851 1.00 92.81 814 VAL A N 1
ATOM 6423 C CA . VAL A 1 814 ? -44.867 15.644 76.562 1.00 92.81 814 VAL A CA 1
ATOM 6424 C C . VAL A 1 814 ? -44.947 14.324 75.800 1.00 92.81 814 VAL A C 1
ATOM 6426 O O . VAL A 1 814 ? -44.853 13.246 76.389 1.00 92.81 814 VAL A O 1
ATOM 6429 N N . ASP A 1 815 ? -45.084 14.425 74.483 1.00 92.75 815 ASP A N 1
ATOM 6430 C CA . ASP A 1 815 ? -44.901 13.312 73.558 1.00 92.75 815 ASP A CA 1
ATOM 6431 C C . ASP A 1 815 ? -43.491 13.439 72.969 1.00 92.75 815 ASP A C 1
ATOM 6433 O O . ASP A 1 815 ? -43.165 14.451 72.341 1.00 92.75 815 ASP A O 1
ATOM 6437 N N . VAL A 1 816 ? -42.648 12.433 73.185 1.00 91.31 816 VAL A N 1
ATOM 6438 C CA . VAL A 1 816 ? -41.264 12.382 72.703 1.00 91.31 816 VAL A CA 1
ATOM 6439 C C . VAL A 1 816 ? -41.130 11.251 71.698 1.00 91.31 816 VAL A C 1
ATOM 6441 O O . VAL A 1 816 ? -41.385 10.091 72.015 1.00 91.31 816 VAL A O 1
ATOM 6444 N N . ASN A 1 817 ? -40.718 11.593 70.481 1.00 86.56 817 ASN A N 1
ATOM 6445 C CA . ASN A 1 817 ? -40.522 10.647 69.389 1.00 86.56 817 ASN A CA 1
ATOM 6446 C C . ASN A 1 817 ? -39.103 10.758 68.817 1.00 86.56 817 ASN A C 1
ATOM 6448 O O . ASN A 1 817 ? -38.423 11.770 68.986 1.00 86.56 817 ASN A O 1
ATOM 6452 N N . GLY A 1 818 ? -38.667 9.701 68.140 1.00 83.50 818 GLY A N 1
ATOM 6453 C CA . GLY A 1 818 ? -37.377 9.606 67.463 1.00 83.50 818 GLY A CA 1
ATOM 6454 C C . GLY A 1 818 ? -37.036 8.142 67.196 1.00 83.50 818 GLY A C 1
ATOM 6455 O O . GLY A 1 818 ? -37.349 7.281 68.020 1.00 83.50 818 GLY A O 1
ATOM 6456 N N . LYS A 1 819 ? -36.414 7.853 66.047 1.00 80.69 819 LYS A N 1
ATOM 6457 C CA . LYS A 1 819 ? -36.045 6.490 65.630 1.00 80.69 819 LYS A CA 1
ATOM 6458 C C . LYS A 1 819 ? -35.200 5.744 66.671 1.00 80.69 819 LYS A C 1
ATOM 6460 O O . LYS A 1 819 ? -35.502 4.608 67.028 1.00 80.69 819 LYS A O 1
ATOM 6465 N N . GLU A 1 820 ? -34.140 6.383 67.164 1.00 83.69 820 GLU A N 1
ATOM 6466 C CA . GLU A 1 820 ? -33.466 5.952 68.390 1.00 83.69 820 GLU A CA 1
ATOM 6467 C C . GLU A 1 820 ? -34.221 6.530 69.589 1.00 83.69 820 GLU A C 1
ATOM 6469 O O . GLU A 1 820 ? -34.397 7.749 69.658 1.00 83.69 820 GLU A O 1
ATOM 6474 N N . ILE A 1 821 ? -34.634 5.662 70.524 1.00 84.75 821 ILE A N 1
ATOM 6475 C CA . ILE A 1 821 ? -35.416 6.023 71.718 1.00 84.75 821 ILE A CA 1
ATOM 6476 C C . ILE A 1 821 ? -34.693 7.144 72.488 1.00 84.75 821 ILE A C 1
ATOM 6478 O O . ILE A 1 821 ? -33.618 6.893 73.043 1.00 84.75 821 ILE A O 1
ATOM 6482 N N . PRO A 1 822 ? -35.248 8.370 72.552 1.00 89.31 822 PRO A N 1
ATOM 6483 C CA . PRO A 1 822 ? -34.554 9.485 73.182 1.00 89.31 822 PRO A CA 1
ATOM 6484 C C . PRO A 1 822 ? -34.451 9.307 74.699 1.00 89.31 822 PRO A C 1
ATOM 6486 O O . PRO A 1 822 ? -35.417 8.954 75.375 1.00 89.31 822 PRO A O 1
ATOM 6489 N N . LYS A 1 823 ? -33.287 9.624 75.270 1.00 90.94 823 LYS A N 1
ATOM 6490 C CA . LYS A 1 823 ? -33.119 9.768 76.716 1.00 90.94 823 LYS A CA 1
ATOM 6491 C C . LYS A 1 823 ? -33.807 11.059 77.162 1.00 90.94 823 LYS A C 1
ATOM 6493 O O . LYS A 1 823 ? -33.316 12.149 76.868 1.00 90.94 823 LYS A O 1
ATOM 6498 N N . VAL A 1 824 ? -34.925 10.922 77.871 1.00 91.25 824 VAL A N 1
ATOM 6499 C CA . VAL A 1 824 ? -35.706 12.035 78.433 1.00 91.25 824 VAL A CA 1
ATOM 6500 C C . VAL A 1 824 ? -35.323 12.276 79.895 1.00 91.25 824 VAL A C 1
ATOM 6502 O O . VAL A 1 824 ? -35.126 11.327 80.654 1.00 91.25 824 VAL A O 1
ATOM 6505 N N . GLN A 1 825 ? -35.231 13.542 80.297 1.00 92.62 825 GLN A N 1
ATOM 6506 C CA . GLN A 1 825 ? -34.972 13.973 81.670 1.00 92.62 825 GLN A CA 1
ATOM 6507 C C . GLN A 1 825 ? -35.776 15.243 81.985 1.00 92.62 825 GLN A C 1
ATOM 6509 O O . GLN A 1 825 ? -35.790 16.173 81.181 1.00 92.62 825 GLN A O 1
ATOM 6514 N N . LEU A 1 826 ? -36.404 15.303 83.165 1.00 93.44 826 LEU A N 1
ATOM 6515 C CA . LEU A 1 826 ? -36.936 16.542 83.740 1.00 93.44 826 LEU A CA 1
ATOM 6516 C C . LEU A 1 826 ? -35.991 17.050 84.829 1.00 93.44 826 LEU A C 1
ATOM 6518 O O . LEU A 1 826 ? -35.526 16.286 85.678 1.00 93.44 826 LEU A O 1
ATOM 6522 N N . MET A 1 827 ? -35.766 18.359 84.824 1.00 93.31 827 MET A N 1
ATOM 6523 C CA . MET A 1 827 ? -35.134 19.096 85.911 1.00 93.31 827 MET A CA 1
ATOM 6524 C C . MET A 1 827 ? -36.086 20.180 86.429 1.00 93.31 827 MET A C 1
ATOM 6526 O O . MET A 1 827 ? -36.778 20.817 85.636 1.00 93.31 827 MET A O 1
ATOM 6530 N N . LYS A 1 828 ? -36.108 20.409 87.744 1.00 93.44 828 LYS A N 1
ATOM 6531 C CA . LYS A 1 828 ? -36.756 21.550 88.406 1.00 93.44 828 LYS A CA 1
ATOM 6532 C C . LYS A 1 828 ? -35.656 22.405 89.027 1.00 93.44 828 LYS A C 1
ATOM 6534 O O . LYS A 1 828 ? -34.918 21.912 89.871 1.00 93.44 828 LYS A O 1
ATOM 6539 N N . ASP A 1 829 ? -35.522 23.653 88.587 1.00 91.06 829 ASP A N 1
ATOM 6540 C CA . ASP A 1 829 ? -34.529 24.623 89.091 1.00 91.06 829 ASP A CA 1
ATOM 6541 C C . ASP A 1 829 ? -33.057 24.129 89.068 1.00 91.06 829 ASP A C 1
ATOM 6543 O O . ASP A 1 829 ? -32.190 24.696 89.726 1.00 91.06 829 ASP A O 1
ATOM 6547 N N . GLY A 1 830 ? -32.767 23.089 88.275 1.00 85.94 830 GLY A N 1
ATOM 6548 C CA . GLY A 1 830 ? -31.458 22.430 88.158 1.00 85.94 830 GLY A CA 1
ATOM 6549 C C . GLY A 1 830 ? -31.404 21.006 88.729 1.00 85.94 830 GLY A C 1
ATOM 6550 O O . GLY A 1 830 ? -30.576 20.212 88.287 1.00 85.94 830 GLY A O 1
ATOM 6551 N N . GLU A 1 831 ? -32.307 20.637 89.639 1.00 89.38 831 GLU A N 1
ATOM 6552 C CA . GLU A 1 831 ? -32.341 19.305 90.258 1.00 89.38 831 GLU A CA 1
ATOM 6553 C C . GLU A 1 831 ? -33.189 18.315 89.449 1.00 89.38 831 GLU A C 1
ATOM 6555 O O . GLU A 1 831 ? -34.244 18.664 88.917 1.00 89.38 831 GLU A O 1
ATOM 6560 N N . ALA A 1 832 ? -32.745 17.060 89.344 1.00 90.00 832 ALA A N 1
ATOM 6561 C CA . ALA A 1 832 ? -33.476 16.022 88.619 1.00 90.00 832 ALA A CA 1
ATOM 6562 C C . ALA A 1 832 ? -34.712 15.556 89.406 1.00 90.00 832 ALA A C 1
ATOM 6564 O O . ALA A 1 832 ? -34.623 15.234 90.589 1.00 90.00 832 ALA A O 1
ATOM 6565 N N . VAL A 1 833 ? -35.861 15.469 88.733 1.00 89.19 833 VAL A N 1
ATOM 6566 C CA . VAL A 1 833 ? -37.147 15.092 89.344 1.00 89.19 833 VAL A CA 1
ATOM 6567 C C . VAL A 1 833 ? -37.846 14.006 88.526 1.00 89.19 833 VAL A C 1
ATOM 6569 O O . VAL A 1 833 ? -37.792 13.993 87.296 1.00 89.19 833 VAL A O 1
ATOM 6572 N N . ASN A 1 834 ? -38.493 13.070 89.224 1.00 85.62 834 ASN A N 1
ATOM 6573 C CA . ASN A 1 834 ? -39.056 11.858 88.625 1.00 85.62 834 ASN A CA 1
ATOM 6574 C C . ASN A 1 834 ? -40.184 12.162 87.630 1.00 85.62 834 ASN A C 1
ATOM 6576 O O . ASN A 1 834 ? -41.111 12.908 87.937 1.00 85.62 834 ASN A O 1
ATOM 6580 N N . PHE A 1 835 ? -40.143 11.507 86.470 1.00 79.94 835 PHE A N 1
ATOM 6581 C CA . PHE A 1 835 ? -41.193 11.549 85.451 1.00 79.94 835 PHE A CA 1
ATOM 6582 C C . PHE A 1 835 ? -41.901 10.193 85.381 1.00 79.94 835 PHE A C 1
ATOM 6584 O O . PHE A 1 835 ? -41.252 9.149 85.435 1.00 79.94 835 PHE A O 1
ATOM 6591 N N . SER A 1 836 ? -43.223 10.202 85.233 1.00 83.81 836 SER A N 1
ATOM 6592 C CA . SER A 1 836 ? -44.005 8.997 84.944 1.00 83.81 836 SER A CA 1
ATOM 6593 C C . SER A 1 836 ? -43.992 8.732 83.440 1.00 83.81 836 SER A C 1
ATOM 6595 O O . SER A 1 836 ? -44.123 9.655 82.636 1.00 83.81 836 SER A O 1
ATOM 6597 N N . ILE A 1 837 ? -43.840 7.470 83.050 1.00 83.38 837 ILE A N 1
ATOM 6598 C CA . ILE A 1 837 ? -43.877 7.038 81.650 1.00 83.38 837 ILE A CA 1
ATOM 6599 C C . ILE A 1 837 ? -45.247 6.395 81.428 1.00 83.38 837 ILE A C 1
ATOM 6601 O O . ILE A 1 837 ? -45.541 5.361 82.023 1.00 83.38 837 ILE A O 1
ATOM 6605 N N . MET A 1 838 ? -46.102 7.046 80.637 1.00 78.38 838 MET A N 1
ATOM 6606 C CA . MET A 1 838 ? -47.489 6.617 80.397 1.00 78.38 838 MET A CA 1
ATOM 6607 C C . MET A 1 838 ? -47.566 5.585 79.266 1.00 78.38 838 MET A C 1
ATOM 6609 O O . MET A 1 838 ? -48.325 4.624 79.345 1.00 78.38 838 MET A O 1
ATOM 6613 N N . ASP A 1 839 ? -46.745 5.772 78.233 1.00 75.62 839 ASP A N 1
ATOM 6614 C CA . ASP A 1 839 ? -46.457 4.800 77.179 1.00 75.62 839 ASP A CA 1
ATOM 6615 C C . ASP A 1 839 ? -45.010 5.007 76.683 1.00 75.62 839 ASP A C 1
ATOM 6617 O O . ASP A 1 839 ? -44.283 5.838 77.223 1.00 75.62 839 ASP A O 1
ATOM 6621 N N . LYS A 1 840 ? -44.556 4.262 75.665 1.00 76.25 840 LYS A N 1
ATOM 6622 C CA . LYS A 1 840 ? -43.168 4.351 75.153 1.00 76.25 840 LYS A CA 1
ATOM 6623 C C . LYS A 1 840 ? -42.761 5.737 74.621 1.00 76.25 840 LYS A C 1
ATOM 6625 O O . LYS A 1 840 ? -41.574 5.958 74.400 1.00 76.25 840 LYS A O 1
ATOM 6630 N N . THR A 1 841 ? -43.723 6.620 74.373 1.00 86.81 841 THR A N 1
ATOM 6631 C CA . THR A 1 841 ? -43.546 7.952 73.776 1.00 86.81 841 THR A CA 1
ATOM 6632 C C . THR A 1 841 ? -44.142 9.073 74.624 1.00 86.81 841 THR A C 1
ATOM 6634 O O . THR A 1 841 ? -43.657 10.201 74.549 1.00 86.81 841 THR A O 1
ATOM 6637 N N . ARG A 1 842 ? -45.158 8.800 75.453 1.00 91.69 842 ARG A N 1
ATOM 6638 C CA . ARG A 1 842 ? -45.769 9.788 76.348 1.00 91.69 842 ARG A CA 1
ATOM 6639 C C . ARG A 1 842 ? -45.174 9.748 77.744 1.00 91.69 842 ARG A C 1
ATOM 6641 O O . ARG A 1 842 ? -45.261 8.762 78.478 1.00 91.69 842 ARG A O 1
ATOM 6648 N N . TYR A 1 843 ? -44.673 10.904 78.136 1.00 92.19 843 TYR A N 1
ATOM 6649 C CA . TYR A 1 843 ? -44.034 11.175 79.407 1.00 92.19 843 TYR A CA 1
ATOM 6650 C C . TYR A 1 843 ? -44.904 12.204 80.161 1.00 92.19 843 TYR A C 1
ATOM 6652 O O . TYR A 1 843 ? -45.298 13.217 79.577 1.00 92.19 843 TYR A O 1
ATOM 6660 N N . THR A 1 844 ? -45.168 11.998 81.458 1.00 92.00 844 THR A N 1
ATOM 6661 C CA . THR A 1 844 ? -45.958 12.914 82.311 1.00 92.00 844 THR A CA 1
ATOM 6662 C C . THR A 1 844 ? -45.336 13.128 83.699 1.00 92.00 844 THR A C 1
ATOM 6664 O O . THR A 1 844 ? -44.986 12.181 84.396 1.00 92.00 844 THR A O 1
ATOM 6667 N N . PHE A 1 845 ? -45.290 14.376 84.164 1.00 93.25 845 PHE A N 1
ATOM 6668 C CA . PHE A 1 845 ? -45.077 14.764 85.562 1.00 93.25 845 PHE A CA 1
ATOM 6669 C C . PHE A 1 845 ? -46.332 15.467 86.084 1.00 93.25 845 PHE A C 1
ATOM 6671 O O . PHE A 1 845 ? -46.813 16.404 85.453 1.00 93.25 845 PHE A O 1
ATOM 6678 N N . SER A 1 846 ? -46.865 15.042 87.232 1.00 90.38 846 SER A N 1
ATOM 6679 C CA . SER A 1 846 ? -48.095 15.598 87.809 1.00 90.38 846 SER A CA 1
ATOM 6680 C C . SER A 1 846 ? -47.960 15.796 89.317 1.00 90.38 846 SER A C 1
ATOM 6682 O O . SER A 1 846 ? -47.644 14.857 90.043 1.00 90.38 846 SER A O 1
ATOM 6684 N N . VAL A 1 847 ? -48.292 16.997 89.792 1.00 90.69 847 VAL A N 1
ATOM 6685 C CA . VAL A 1 847 ? -48.449 17.336 91.212 1.00 90.69 847 VAL A CA 1
ATOM 6686 C C . VAL A 1 847 ? -49.953 17.485 91.480 1.00 90.69 847 VAL A C 1
ATOM 6688 O O . VAL A 1 847 ? -50.540 18.464 91.015 1.00 90.69 847 VAL A O 1
ATOM 6691 N N . PRO A 1 848 ? -50.611 16.551 92.200 1.00 86.38 848 PRO A N 1
ATOM 6692 C CA . PRO A 1 848 ? -52.068 16.579 92.389 1.00 86.38 848 PRO A CA 1
ATOM 6693 C C . PRO A 1 848 ? -52.597 17.810 93.137 1.00 86.38 848 PRO A C 1
ATOM 6695 O O . PRO A 1 848 ? -53.749 18.186 92.950 1.00 86.38 848 PRO A O 1
ATOM 6698 N N . SER A 1 849 ? -51.761 18.413 93.985 1.00 88.12 849 SER A N 1
ATOM 6699 C CA . SER A 1 849 ? -52.081 19.552 94.845 1.00 88.12 849 SER A CA 1
ATOM 6700 C C . SER A 1 849 ? -50.821 20.404 95.016 1.00 88.12 849 SER A C 1
ATOM 6702 O O . SER A 1 849 ? -49.874 19.996 95.696 1.00 88.12 849 SER A O 1
ATOM 6704 N N . VAL A 1 850 ? -50.746 21.552 94.335 1.00 90.06 850 VAL A N 1
ATOM 6705 C CA . VAL A 1 850 ? -49.562 22.423 94.399 1.00 90.06 850 VAL A CA 1
ATOM 6706 C C . VAL A 1 850 ? -49.440 23.143 95.740 1.00 90.06 850 VAL A C 1
ATOM 6708 O O . VAL A 1 850 ? -50.420 23.478 96.403 1.00 90.06 850 VAL A O 1
ATOM 6711 N N . GLN A 1 851 ? -48.189 23.413 96.098 1.00 88.19 851 GLN A N 1
ATOM 6712 C CA . GLN A 1 851 ? -47.740 24.086 97.315 1.00 88.19 851 GLN A CA 1
ATOM 6713 C C . GLN A 1 851 ? -46.583 25.012 96.927 1.00 88.19 851 GLN A C 1
ATOM 6715 O O . GLN A 1 851 ? -46.014 24.847 95.847 1.00 88.19 851 GLN A O 1
ATOM 6720 N N . LEU A 1 852 ? -46.183 25.938 97.801 1.00 84.19 852 LEU A N 1
ATOM 6721 C CA . LEU A 1 852 ? -45.143 26.922 97.477 1.00 84.19 852 LEU A CA 1
ATOM 6722 C C . LEU A 1 852 ? -43.802 26.276 97.063 1.00 84.19 852 LEU A C 1
ATOM 6724 O O . LEU A 1 852 ? -43.176 26.749 96.124 1.00 84.19 852 LEU A O 1
ATOM 6728 N N . GLN A 1 853 ? -43.416 25.143 97.664 1.00 86.06 853 GLN A N 1
ATOM 6729 C CA . GLN A 1 853 ? -42.206 24.382 97.292 1.00 86.06 853 GLN A CA 1
ATOM 6730 C C . GLN A 1 853 ? -42.211 23.835 95.847 1.00 86.06 853 GLN A C 1
ATOM 6732 O O . GLN A 1 853 ? -41.161 23.509 95.294 1.00 86.06 853 GLN A O 1
ATOM 6737 N N . HIS A 1 854 ? -43.389 23.723 95.225 1.00 90.56 854 HIS A N 1
ATOM 6738 C CA . HIS A 1 854 ? -43.538 23.257 93.847 1.00 90.56 854 HIS A CA 1
ATOM 6739 C C . HIS A 1 854 ? -43.352 24.394 92.822 1.00 90.56 854 HIS A C 1
ATOM 6741 O O . HIS A 1 854 ? -43.136 24.110 91.650 1.00 90.56 854 HIS A O 1
ATOM 6747 N N . GLN A 1 855 ? -43.358 25.668 93.240 1.00 92.50 855 GLN A N 1
ATOM 6748 C CA . GLN A 1 855 ? -42.960 26.792 92.382 1.00 92.50 855 GLN A CA 1
ATOM 6749 C C . GLN A 1 855 ? -41.529 26.596 91.862 1.00 92.50 855 GLN A C 1
ATOM 6751 O O . GLN A 1 855 ? -40.650 26.186 92.622 1.00 92.50 855 GLN A O 1
ATOM 6756 N N . GLY A 1 856 ? -41.295 26.886 90.581 1.00 92.50 856 GLY A N 1
ATOM 6757 C CA . GLY A 1 856 ? -39.989 26.697 89.948 1.00 92.50 856 GLY A CA 1
ATOM 6758 C C . GLY A 1 856 ? -40.033 26.654 88.423 1.00 92.50 856 GLY A C 1
ATOM 6759 O O . GLY A 1 856 ? -41.101 26.686 87.801 1.00 92.50 856 GLY A O 1
ATOM 6760 N N . VAL A 1 857 ? -38.850 26.566 87.823 1.00 94.69 857 VAL A N 1
ATOM 6761 C CA . VAL A 1 857 ? -38.624 26.397 86.387 1.00 94.69 857 VAL A CA 1
ATOM 6762 C C . VAL A 1 857 ? -38.393 24.918 86.090 1.00 94.69 857 VAL A C 1
ATOM 6764 O O . VAL A 1 857 ? -37.365 24.341 86.444 1.00 94.69 857 VAL A O 1
ATOM 6767 N N . TYR A 1 858 ? -39.358 24.305 85.415 1.00 94.69 858 TYR A N 1
ATOM 6768 C CA . TYR A 1 858 ? -39.330 22.913 84.987 1.00 94.69 858 TYR A CA 1
ATOM 6769 C C . TYR A 1 858 ? -38.832 22.813 83.544 1.00 94.69 858 TYR A C 1
ATOM 6771 O O . TYR A 1 858 ? -39.477 23.323 82.628 1.00 94.69 858 TYR A O 1
ATOM 6779 N N . LYS A 1 859 ? -37.705 22.136 83.327 1.00 94.56 859 LYS A N 1
ATOM 6780 C CA . LYS A 1 859 ? -37.087 21.926 82.013 1.00 94.56 859 LYS A CA 1
ATOM 6781 C C . LYS A 1 859 ? -37.103 20.445 81.652 1.00 94.56 859 LYS A C 1
ATOM 6783 O O . LYS A 1 859 ? -36.493 19.643 82.357 1.00 94.56 859 LYS A O 1
ATOM 6788 N N . VAL A 1 860 ? -37.764 20.087 80.552 1.00 94.38 860 VAL A N 1
ATOM 6789 C CA . VAL A 1 860 ? -37.666 18.750 79.950 1.00 94.38 860 VAL A CA 1
ATOM 6790 C C . VAL A 1 860 ? -36.643 18.797 78.821 1.00 94.38 860 VAL A C 1
ATOM 6792 O O . VAL A 1 860 ? -36.761 19.625 77.921 1.00 94.38 860 VAL A O 1
ATOM 6795 N N . THR A 1 861 ? -35.676 17.886 78.861 1.00 93.19 861 THR A N 1
ATOM 6796 C CA . THR A 1 861 ? -34.645 17.674 77.837 1.00 93.19 861 THR A CA 1
ATOM 6797 C C . THR A 1 861 ? -34.798 16.260 77.282 1.00 93.19 861 THR A C 1
ATOM 6799 O O . THR A 1 861 ? -34.912 15.309 78.057 1.00 93.19 861 THR A O 1
ATOM 6802 N N . ALA A 1 862 ? -34.782 16.097 75.959 1.00 92.62 862 ALA A N 1
ATOM 6803 C CA . ALA A 1 862 ? -34.854 14.802 75.286 1.00 92.62 862 ALA A CA 1
ATOM 6804 C C . ALA A 1 862 ? -33.743 14.670 74.234 1.00 92.62 862 ALA A C 1
ATOM 6806 O O . ALA A 1 862 ? -33.631 15.502 73.337 1.00 92.62 862 ALA A O 1
ATOM 6807 N N . LYS A 1 863 ? -32.911 13.626 74.346 1.00 91.31 863 LYS A N 1
ATOM 6808 C CA . LYS A 1 863 ? -31.666 13.479 73.573 1.00 91.31 863 LYS A CA 1
ATOM 6809 C C . LYS A 1 863 ? -31.489 12.093 72.953 1.00 91.31 863 LYS A C 1
ATOM 6811 O O . LYS A 1 863 ? -31.585 11.097 73.664 1.00 91.31 863 LYS A O 1
ATOM 6816 N N . ASN A 1 864 ? -31.120 12.028 71.675 1.00 89.81 864 ASN A N 1
ATOM 6817 C CA . ASN A 1 864 ? -30.561 10.826 71.036 1.00 89.81 864 ASN A CA 1
ATOM 6818 C C . ASN A 1 864 ? -29.124 11.110 70.532 1.00 89.81 864 ASN A C 1
ATOM 6820 O O . ASN A 1 864 ? -28.492 12.061 71.004 1.00 89.81 864 ASN A O 1
ATOM 6824 N N . LYS A 1 865 ? -28.567 10.298 69.617 1.00 85.00 865 LYS A N 1
ATOM 6825 C CA . LYS A 1 865 ? -27.257 10.590 68.996 1.00 85.00 865 LYS A CA 1
ATOM 6826 C C . LYS A 1 865 ? -27.234 11.892 68.180 1.00 85.00 865 LYS A C 1
ATOM 6828 O O . LYS A 1 865 ? -2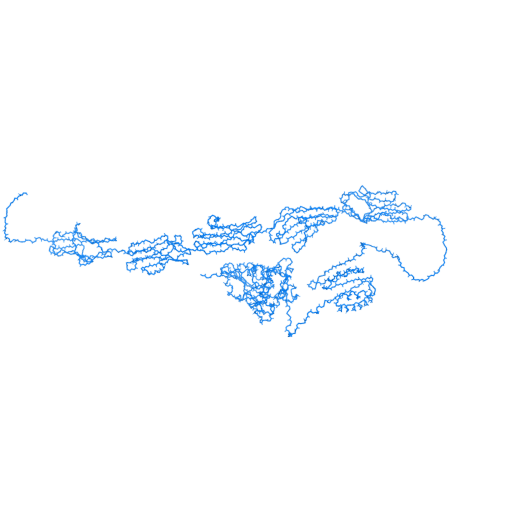6.169 12.486 68.049 1.00 85.00 865 LYS A O 1
ATOM 6833 N N . MET A 1 866 ? -28.375 12.310 67.623 1.00 83.50 866 MET A N 1
ATOM 6834 C CA . MET A 1 866 ? -28.473 13.389 66.636 1.00 83.50 866 MET A CA 1
ATOM 6835 C C . MET A 1 866 ? -28.798 14.756 67.220 1.00 83.50 866 MET A C 1
ATOM 6837 O O . MET A 1 866 ? -28.075 15.713 66.955 1.00 83.50 866 MET A O 1
ATOM 6841 N N . SER A 1 867 ? -29.896 14.872 67.968 1.00 86.31 867 SER A N 1
ATOM 6842 C CA . SER A 1 867 ? -30.339 16.159 68.513 1.00 86.31 867 SER A CA 1
ATOM 6843 C C . SER A 1 867 ? -30.635 16.086 70.006 1.00 86.31 867 SER A C 1
ATOM 6845 O O . SER A 1 867 ? -30.584 15.034 70.654 1.00 86.31 867 SER A O 1
ATOM 6847 N N . THR A 1 868 ? -30.842 17.258 70.591 1.00 92.12 868 THR A N 1
ATOM 6848 C CA . THR A 1 868 ? -31.224 17.442 71.987 1.00 92.12 868 THR A CA 1
ATOM 6849 C C . THR A 1 868 ? -32.281 18.530 71.998 1.00 92.12 868 THR A C 1
ATOM 6851 O O . THR A 1 868 ? -31.945 19.710 71.971 1.00 92.12 868 THR A O 1
ATOM 6854 N N . GLU A 1 869 ? -33.546 18.123 71.989 1.00 94.12 869 GLU A N 1
ATOM 6855 C CA . GLU A 1 869 ? -34.667 19.056 72.063 1.00 94.12 869 GLU A CA 1
ATOM 6856 C C . GLU A 1 869 ? -35.001 19.355 73.520 1.00 94.12 869 GLU A C 1
ATOM 6858 O O . GLU A 1 869 ? -34.917 18.477 74.387 1.00 94.12 869 GLU A O 1
ATOM 6863 N N . GLU A 1 870 ? -35.411 20.591 73.799 1.00 94.12 870 GLU A N 1
ATOM 6864 C CA . GLU A 1 870 ? -35.684 21.053 75.158 1.00 94.12 870 GLU A CA 1
ATOM 6865 C C . GLU A 1 870 ? -36.930 21.944 75.215 1.00 94.12 870 GLU A C 1
ATOM 6867 O O . GLU A 1 870 ? -37.187 22.741 74.313 1.00 94.12 870 GLU A O 1
ATOM 6872 N N . MET A 1 871 ? -37.705 21.843 76.297 1.00 93.06 871 MET A N 1
ATOM 6873 C CA . MET A 1 871 ? -38.822 22.751 76.576 1.00 93.06 871 MET A CA 1
ATOM 6874 C C . MET A 1 871 ? -38.896 23.116 78.058 1.00 93.06 871 MET A C 1
ATOM 6876 O O . MET A 1 871 ? -38.579 22.307 78.931 1.00 93.06 871 MET A O 1
ATOM 6880 N N . THR A 1 872 ? -39.368 24.331 78.337 1.00 94.12 872 THR A N 1
ATOM 6881 C CA . THR A 1 872 ? -39.392 24.909 79.686 1.00 94.12 872 THR A CA 1
ATOM 6882 C C . THR A 1 872 ? -40.792 25.389 80.062 1.00 94.12 872 THR A C 1
ATOM 6884 O O . THR A 1 872 ? -41.478 26.022 79.257 1.00 94.12 872 THR A O 1
ATOM 6887 N N . VAL A 1 873 ? -41.202 25.106 81.298 1.00 94.69 873 VAL A N 1
ATOM 6888 C CA . VAL A 1 873 ? -42.446 25.562 81.927 1.00 94.69 873 VAL A CA 1
ATOM 6889 C C . VAL A 1 873 ? -42.132 26.143 83.301 1.00 94.69 873 VAL A C 1
ATOM 6891 O O . VAL A 1 873 ? -41.594 25.457 84.164 1.00 94.69 873 VAL A O 1
ATOM 6894 N N . THR A 1 874 ? -42.518 27.391 83.537 1.00 94.69 874 THR A N 1
ATOM 6895 C CA . THR A 1 874 ? -42.423 28.027 84.856 1.00 94.69 874 THR A CA 1
ATOM 6896 C C . THR A 1 874 ? -43.757 27.895 85.584 1.00 94.69 874 THR A C 1
ATOM 6898 O O . THR A 1 874 ? -44.761 28.450 85.131 1.00 94.69 874 THR A O 1
ATOM 6901 N N . LEU A 1 875 ? -43.779 27.193 86.717 1.00 93.12 875 LEU A N 1
ATOM 6902 C CA . LEU A 1 875 ? -44.925 27.180 87.630 1.00 93.12 875 LEU A CA 1
ATOM 6903 C C . LEU A 1 875 ? -44.765 28.306 88.653 1.00 93.12 875 LEU A C 1
ATOM 6905 O O . LEU A 1 875 ? -43.742 28.376 89.333 1.00 93.12 875 LEU A O 1
ATOM 6909 N N . LYS A 1 876 ? -45.800 29.131 88.805 1.00 90.19 876 LYS A N 1
ATOM 6910 C CA . LYS A 1 876 ? -45.975 30.102 89.891 1.00 90.19 876 LYS A CA 1
ATOM 6911 C C . LYS A 1 876 ? -47.159 29.685 90.760 1.00 90.19 876 LYS A C 1
ATOM 6913 O O . LYS A 1 876 ? -48.179 29.234 90.235 1.00 90.19 876 LYS A O 1
ATOM 6918 N N . VAL A 1 877 ? -47.044 29.850 92.076 1.00 87.38 877 VAL A N 1
ATOM 6919 C CA . VAL A 1 877 ? -48.086 29.448 93.037 1.00 87.38 877 VAL A CA 1
ATOM 6920 C C . VAL A 1 877 ? -48.568 30.661 93.832 1.00 87.38 877 VAL A C 1
ATOM 6922 O O . VAL A 1 877 ? -47.768 31.447 94.330 1.00 87.38 877 VAL A O 1
ATOM 6925 N N . THR A 1 878 ? -49.887 30.816 93.944 1.00 78.81 878 THR A N 1
ATOM 6926 C CA . THR A 1 878 ? -50.552 31.987 94.540 1.00 78.81 878 THR A CA 1
ATOM 6927 C C . THR A 1 878 ? -51.587 31.591 95.603 1.00 78.81 878 THR A C 1
ATOM 6929 O O . THR A 1 878 ? -52.168 30.504 95.551 1.00 78.81 878 THR A O 1
ATOM 6932 N N . GLY A 1 879 ? -51.851 32.486 96.560 1.00 64.75 879 GLY A N 1
ATOM 6933 C CA . GLY A 1 879 ? -52.871 32.310 97.604 1.00 64.75 879 GLY A CA 1
ATOM 6934 C C . GLY A 1 879 ? -52.313 32.167 99.025 1.00 64.75 879 GLY A C 1
ATOM 6935 O O . GLY A 1 879 ? -51.140 31.859 99.220 1.00 64.75 879 GLY A O 1
ATOM 6936 N N . GLU A 1 880 ? -53.173 32.427 100.010 1.00 52.88 880 GLU A N 1
ATOM 6937 C CA . GLU A 1 880 ? -52.821 32.493 101.434 1.00 52.88 880 GLU A CA 1
ATOM 6938 C C . GLU A 1 880 ? -53.002 31.159 102.176 1.00 52.88 880 GLU A C 1
ATOM 6940 O O . GLU A 1 880 ? -53.751 30.271 101.764 1.00 52.88 880 GLU A O 1
ATOM 6945 N N . PHE A 1 881 ? -52.312 31.037 103.311 1.00 45.72 881 PHE A N 1
ATOM 6946 C CA . PHE A 1 881 ? -52.264 29.837 104.143 1.00 45.72 881 PHE A CA 1
ATOM 6947 C C . PHE A 1 881 ? -53.418 29.826 105.164 1.00 45.72 881 PHE A C 1
ATOM 6949 O O . PHE A 1 881 ? -53.267 30.278 106.299 1.00 45.72 881 PHE A O 1
ATOM 6956 N N . VAL A 1 882 ? -54.591 29.320 104.771 1.00 43.09 882 VAL A N 1
ATOM 6957 C CA . VAL A 1 882 ? -55.757 29.214 105.671 1.00 43.09 882 VAL A CA 1
ATOM 6958 C C . VAL A 1 882 ? -55.619 27.991 106.584 1.00 43.09 882 VAL A C 1
ATOM 6960 O O . VAL A 1 882 ? -55.903 26.867 106.174 1.00 43.09 882 VAL A O 1
ATOM 6963 N N . GLY A 1 883 ? -55.199 28.210 107.832 1.00 41.75 883 GLY A N 1
ATOM 6964 C CA . GLY A 1 883 ? -55.132 27.183 108.877 1.00 41.75 883 GLY A CA 1
ATOM 6965 C C . GLY A 1 883 ? -55.977 27.537 110.103 1.00 41.75 883 GLY A C 1
ATOM 6966 O O . GLY A 1 883 ? -55.878 28.646 110.619 1.00 41.75 883 GLY A O 1
ATOM 6967 N N . ILE A 1 884 ? -56.777 26.581 110.589 1.00 36.06 884 ILE A N 1
ATOM 6968 C CA . ILE A 1 884 ? -57.480 26.608 111.889 1.00 36.06 884 ILE A CA 1
ATOM 6969 C C . ILE A 1 884 ? -57.290 25.226 112.561 1.00 36.06 884 ILE A C 1
ATOM 6971 O O . ILE A 1 884 ? -56.894 24.260 111.909 1.00 36.06 884 ILE A O 1
ATOM 6975 N N . SER A 1 885 ? -57.443 25.153 113.885 1.00 35.78 885 SER A N 1
ATOM 6976 C CA . SER A 1 885 ? -56.592 24.342 114.769 1.00 35.78 885 SER A CA 1
ATOM 6977 C C . SER A 1 885 ? -57.265 23.240 115.612 1.00 35.78 885 SER A C 1
ATOM 6979 O O . SER A 1 885 ? -58.351 23.441 116.139 1.00 35.78 885 SER A O 1
ATOM 6981 N N . GLN A 1 886 ? -56.478 22.188 115.886 1.00 37.19 886 GLN A N 1
ATOM 6982 C CA . GLN A 1 886 ? -56.353 21.426 117.152 1.00 37.19 886 GLN A CA 1
ATOM 6983 C C . GLN A 1 886 ? -57.571 20.766 117.849 1.00 37.19 886 GLN A C 1
ATOM 6985 O O . GLN A 1 886 ? -58.444 21.413 118.413 1.00 37.19 886 GLN A O 1
ATOM 6990 N N . SER A 1 887 ? -57.444 19.450 118.058 1.00 33.91 887 SER A N 1
ATOM 6991 C CA . SER A 1 887 ? -57.514 18.782 119.382 1.00 33.91 887 SER A CA 1
ATOM 6992 C C . SER A 1 887 ? -56.740 17.449 119.267 1.00 33.91 887 SER A C 1
ATOM 6994 O O . SER A 1 887 ? -57.006 16.668 118.364 1.00 33.91 887 SER A O 1
ATOM 6996 N N . VAL A 1 888 ? -55.569 17.262 119.892 1.00 36.31 888 VAL A N 1
ATOM 6997 C CA . VAL A 1 888 ? -55.263 17.024 121.325 1.00 36.31 888 VAL A CA 1
ATOM 6998 C C . VAL A 1 888 ? -55.631 15.611 121.813 1.00 36.31 888 VAL A C 1
ATOM 7000 O O . VAL A 1 888 ? -56.742 15.375 122.270 1.00 36.31 888 VAL A O 1
ATOM 7003 N N . VAL A 1 889 ? -54.626 14.724 121.818 1.00 35.66 889 VAL A N 1
ATOM 7004 C CA . VAL A 1 889 ? -54.288 13.779 122.909 1.00 35.66 889 VAL A CA 1
ATOM 7005 C C . VAL A 1 889 ? -52.751 13.746 122.991 1.00 35.66 889 VAL A C 1
ATOM 7007 O O . VAL A 1 889 ? -52.089 13.960 121.976 1.00 35.66 889 VAL A O 1
ATOM 7010 N N . ALA A 1 890 ? -52.168 13.545 124.177 1.00 34.75 890 ALA A N 1
ATOM 7011 C CA . ALA A 1 890 ? -50.730 13.704 124.420 1.00 34.75 890 ALA A CA 1
ATOM 7012 C C . ALA A 1 890 ? -50.051 12.450 124.998 1.00 34.75 890 ALA A C 1
ATOM 7014 O O . ALA A 1 890 ? -50.684 11.612 125.640 1.00 34.75 890 ALA A O 1
ATOM 7015 N N . THR A 1 891 ? -48.727 12.378 124.858 1.00 35.31 891 THR A N 1
ATOM 7016 C CA . THR A 1 891 ? -47.823 11.714 125.818 1.00 35.31 891 THR A CA 1
ATOM 7017 C C . THR A 1 891 ? -46.445 12.390 125.752 1.00 35.31 891 THR A C 1
ATOM 7019 O O . THR A 1 891 ? -46.181 13.147 124.819 1.00 35.31 891 THR A O 1
ATOM 7022 N N . TYR A 1 892 ? -45.611 12.232 126.785 1.00 35.88 892 TYR A N 1
ATOM 7023 C CA . TYR A 1 892 ? -44.597 13.234 127.150 1.00 35.88 892 TYR A CA 1
ATOM 7024 C C . TYR A 1 892 ? -43.314 12.586 127.710 1.00 35.88 892 TYR A C 1
ATOM 7026 O O . TYR A 1 892 ? -43.417 11.722 128.579 1.00 35.88 892 TYR A O 1
ATOM 7034 N N . THR A 1 893 ? -42.130 13.121 127.356 1.00 38.59 893 THR A N 1
ATOM 7035 C CA . THR A 1 893 ? -40.825 12.941 128.065 1.00 38.59 893 THR A CA 1
ATOM 7036 C C . THR A 1 893 ? -40.233 11.502 128.160 1.00 38.59 893 THR A C 1
ATOM 7038 O O . THR A 1 893 ? -40.874 10.560 127.719 1.00 38.59 893 THR A O 1
ATOM 7041 N N . TYR A 1 894 ? -38.994 11.227 128.632 1.00 35.97 894 TYR A N 1
ATOM 7042 C CA . TYR A 1 894 ? -37.955 12.034 129.325 1.00 35.97 894 TYR A CA 1
ATOM 7043 C C . TYR A 1 894 ? -36.505 11.595 128.920 1.00 35.97 894 TYR A C 1
ATOM 7045 O O . TYR A 1 894 ? -36.146 10.444 129.118 1.00 35.97 894 TYR A O 1
ATOM 7053 N N . TYR A 1 895 ? -35.679 12.550 128.453 1.00 38.47 895 TYR A N 1
ATOM 7054 C CA . TYR A 1 895 ? -34.203 12.711 128.623 1.00 38.47 895 TYR A CA 1
ATOM 7055 C C . TYR A 1 895 ? -33.090 11.769 128.069 1.00 38.47 895 TYR A C 1
ATOM 7057 O O . TYR A 1 895 ? -33.124 10.552 128.176 1.00 38.47 895 TYR A O 1
ATOM 7065 N N . ILE A 1 896 ? -31.984 12.478 127.752 1.00 39.25 896 ILE A N 1
ATOM 7066 C CA . ILE A 1 896 ? -30.537 12.189 127.935 1.00 39.25 896 ILE A CA 1
ATOM 7067 C C . ILE A 1 896 ? -29.722 11.440 126.856 1.00 39.25 896 ILE A C 1
ATOM 7069 O O . ILE A 1 896 ? -30.128 10.449 126.265 1.00 39.25 896 ILE A O 1
ATOM 7073 N N . PHE A 1 897 ? -28.522 12.005 126.650 1.00 45.38 897 PHE A N 1
ATOM 7074 C CA . PHE A 1 897 ? -27.403 11.570 125.814 1.00 45.38 897 PHE A CA 1
ATOM 7075 C C . PHE A 1 897 ? -26.711 10.289 126.308 1.00 45.38 897 PHE A C 1
ATOM 7077 O O . PHE A 1 897 ? -26.514 10.109 127.511 1.00 45.38 897 PHE A O 1
ATOM 7084 N N . SER A 1 898 ? -26.119 9.569 125.353 1.00 42.25 898 SER A N 1
ATOM 7085 C CA . SER A 1 898 ? -24.665 9.334 125.354 1.00 42.25 898 SER A CA 1
ATOM 7086 C C . SER A 1 898 ? -24.116 9.605 123.955 1.00 42.25 898 SER A C 1
ATOM 7088 O O . SER A 1 898 ? -24.507 8.828 123.055 1.00 42.25 898 SER A O 1
#

Nearest PDB structures (foldseek):
  3b43-assembly1_A  TM=5.278E-01  e=4.199E-44  Oryctolagus cuniculus
  2rik-assembly1_A  TM=7.587E-01  e=6.888E-27  Oryctolagus cuniculus
  2rjm-assembly1_A  TM=7.526E-01  e=8.577E-27  Oryctolagus cuniculus
  3dmk-assembly1_A  TM=3.319E-01  e=6.170E-32  Drosophila melanogaster
  5fm5-assembly1_O  TM=9.530E-01  e=1.194E-07  Homo sapiens

pLDDT: mean 79.42, std 22.19, range [22.23, 98.44]

Sequence (898 aa):
MSHSTSTVGLNFDDVAFEPLKMLMPIEGHEQMPLVSLEKAVEPLTTIVADIQRKAWVAKEKAEESPSKDGLTSDESAAIRLYTMEWVPQNKSLYFALNEFLRWDQPGRHAKLQPFFLYLKLFLTGLSRLPSERRFVYRGVTMDLSSRYANKTKIVWWGFSSCTASLSVLKADAFLGKTGLRTMFTIDSLTGKDIRAYSDHVIEDEVLLLAATQFEVLSYLEAADGLHMIQLKEIVAKFPLLEPVTLPDITHTAKKLPEIDDLRPGISCLIWLDSNANTQEIRDAEQKLAAINNNFKKFTDITQCQKYIEEQPGNDQLVIIVSGRMGREIVPFIWKLPQVISIYVYCMDKEKNKQWSHIYVKVKDVVIELDELIIRIKADHKTQNIMEQPLPTKAIARSVDAVQPKVEAPKAANHQLCIIGEDIQISWKFSGIEKPQVTWFHNDQLLPINSRFQVAETDDGTSKLSIHQAEVADQGIYTARATNSVGETEAKTTLFIIVKPAIKVNIGGSLQALKGETIKLKIIATGTPKPDIVWMKGNDEVTPNDRIQETRQTCNNDEICTLVIMNAEPEDQGEYSAKISNVGDSLISNKCKITVFKLPAFVVKPSTQRVKQGETALFKTQIDGYPVPKISWFLNGKQLKAEEGVQEQFNDVANEGILSIHKVDLEKNAGLITCRLENQHGKQEETVQLNVLAAPIITAKLPHQLETICEQDVSLKVVGRGSPQPVAQWFFNDKLIESKNSSVDEVTREYQLVIKRVTVAQNEGTYRVVLKNDVGEVQSNSCVVTVLEPVVLKKVAPTSNVVDLKYGQKFEITVDVNGKEIPKVQLMKDGEAVNFSIMDKTRYTFSVPSVQLQHQGVYKVTAKNKMSTEEMTVTLKVTGEFVGISQSVVATYTYYIFS

Secondary structure (DSSP, 8-state):
---------TTTGGGGG---S----B-SSTTSPP--HHHHHGGGTTTSTTHHHHHHHHHHHHHSS--SSS--HHHHHHHHHHH---SSGGGSHHHHHHHHHH--STTHHHHHGGGHHHHHHHHHHHHHSPB--EEEEEEESS--GGGS-TT-EEEE-S-EEEES-TTGGGSTTTT-SSSSEEEEEEEESS-EE-TTTSS-TTS-EEEEPTTEEEEEEEEEE-GGGEEEEEEEE---SS-SBPPPPPPP-------PPPS--------------TT--TTHHHHHHHHHHHHHHHHTT--SHHHHHHHHHTSS-TTSEEEEE-STTHHHHHHHHTT-TTEEEEEEEEE-TTT--EEEEEE----S----------------------------------------EEE-----SEEEEETTS-EEEEEEEE-SSPPEEEEEETTEEP--SSSEEEEE-TTSEEEEEE-S--GGG-EEEEEEEE-SS-EEEEEEEEEEEEEEEEEE---SEEEEETT--EEEEEEEEEESPPEEEEEETTEE----SSEEEEEEEETTEEEEEEEE-S--GGG-EEEEEEEEETTEEEEPPPEEEEEEEEEEEEE----EEEETTSEEEEEEEEEEESPPEEEEEETTEEP-TTTTEEEEEETTTTEEEEEEES--HHHH-EEEEEEEEETTEEEEEEEEEEEEEEEEEEEPPPSEEEEETT--EEEEEEEEEESPPEEEEEETTEEPPGGGEEE-TTT-EEEEEE-S--HHHH-EEEEEEEE-SS-EEEPPPEEEEEE---EEEEEE-SSSEEEEETT--EEEEEEEE-SS--EEEEEETTEE---EESSSSEEEEEESS--GGG-EEEEEEEE-SS-EEEEEEEEEEE--------------------

Radius of gyration: 58.66 Å; Cα contacts (8 Å, |Δi|>4): 1811; chains: 1; bounding box: 127×62×225 Å

Mean predicted aligned error: 21.69 Å

Foldseek 3Di:
DDDDPDDQQPLQQCLVLAPFDDDAFADLLLVDDADAQLVLCPLCPVPAPCLNVLLVVLLVVCVVQPDPLPADSRLLSLLAQCQDADPPRCRGPVNRQLCLLRDPDPCSNVSCVSNSNSCLSNLLSQVSFDFDFDKWKFKHQADPPVVQDAQDKGWGQGKDKTANDPVLCCDPSTAHDAHAMEMEIERDGGWGQCLSSYPCVPRRITIDDGGWMWTWHDWDQDPRNYIYTYIYTDDDPDHSYDHHDHDDPPDDDDDDDDPPPPPFQWDDDDDDDPPDDPVVVVVVVVVVVVVSVVSRVDPDPVVVVVVLVPDPPLQEDEDETEDDCSVVCVVVVVPDPRYQWYWYWYDPVSPPDTDTDTDGPPPDDDDDDDDDDDDDDDDDDDDDDDDDDDDDDDDDDDPDWDWKDWDDDPDPLEDEDEAQAKDKDKTFIDTPPQWDKFKDFQNHGDDDDPQWHWDADPRRMIMTMGGRDDQVSFGKMKIWTGDPPGIDIDIHGYHYKYWKDWPDFFDEEDEAEQQAKDKDKTKMAIVVQKDKFKDFPHHTDDDDPQWDKDWDDDPRIIMIMIIGGRDDQVPFGWMKMWIGDPPDIDIGYIYTYGYWHAKDWPAAWEADEEEQQAKDKTKTAIDIVVLWDKWKDFPNHTDDVVQQWDWDADPVRSMTMIMRGRDDPVPHWGKMKIKTDDPVYIDIDIYTHQYFYWKDWPAAWDQEDEDEAQAKDKTKTAMDGPPLWDKFKDFPNHTDDCPQWDADPPRNMIMGIDGRDDPVPHFAKMKIWTGDPVGIDIGDIYGYHYFYEKDKAWPPDPDLEDEEEFFAKDKTKIFIDTPPQWDKWKDWQRHTDDWDDPDSGMIMDMDRGDDQVPFTKIKMWTDDPPYIDIGIHGYHYDDDDDDDDDDDDDDDDDDDDD

Organism: NCBI:txid392030

InterPro domains:
  IPR000768 NAD:arginine ADP-ribosyltransferase, ART [PF01129] (53-234)
  IPR003598 Immunoglobulin subtype 2 [SM00408] (418-486)
  IPR003598 Immunoglobulin subtype 2 [SM00408] (513-584)
  IPR003598 Immunoglobulin subtype 2 [SM00408] (611-681)
  IPR003598 Immunoglobulin subtype 2 [SM00408] (805-867)
  IPR003599 Immunoglobulin domain subtype [SM00409] (412-497)
  IPR003599 Immunoglobulin domain subtype [SM00409] (507-596)
  IPR003599 Immunoglobulin domain subtype [SM00409] (605-692)
  IPR003599 Immunoglobulin domain subtype [SM00409] (702-787)
  IPR003599 Immunoglobulin domain subtype [SM00409] (799-878)
  IPR007110 Immunoglobulin-like domain [PS50835] (404-495)
  IPR007110 Immunoglobulin-like domain [PS50835] (500-594)
  IPR007110 Immunoglobulin-like domain [PS50835] (599-690)
  IPR013098 Immunoglobulin I-set [PF07679] (415-496)
  IPR013098 Immunoglobulin I-set [PF07679] (509-583)
  IPR013098 Immunoglobulin I-set [PF07679] (599-691)
  IPR013098 Immunoglobulin I-set [PF07679] (701-780)
  IPR013098 Immunoglobulin I-set [PF07679] (800-877)
  IPR013783 Immunoglobulin-like fold [G3DSA:2.60.40.10] (403-506)
  IPR013783 Immunoglobulin-like fold [G3DSA:2.60.40.10] (507-596)

Solvent-accessible surface area (backbone atoms only — not comparable to full-atom values): 51478 Å² total; per-residue (Å²): 136,91,77,81,85,74,75,71,48,75,80,44,51,53,70,77,61,46,75,52,54,91,73,82,60,51,70,73,25,60,76,42,69,82,60,53,48,70,69,18,45,54,67,32,58,90,77,28,65,67,44,69,62,45,46,49,56,21,35,55,58,17,66,79,53,68,61,89,69,77,44,51,52,45,24,36,11,37,47,14,34,45,55,40,83,47,90,63,58,82,38,16,54,46,44,50,53,32,50,41,50,39,45,86,54,94,62,32,68,71,68,39,52,48,46,20,38,35,50,30,30,33,48,48,29,54,67,58,44,64,58,50,72,44,70,35,35,39,34,16,73,39,76,55,66,93,76,61,55,70,75,38,74,36,31,40,36,33,63,42,75,21,21,67,42,84,72,52,40,61,38,72,53,35,32,29,90,65,52,48,11,24,38,41,42,30,46,33,58,65,32,28,75,38,43,92,41,36,69,58,68,83,47,49,35,27,39,34,60,44,39,42,33,30,37,28,74,43,72,46,86,46,79,71,46,35,32,40,37,35,36,33,55,45,88,65,98,58,74,41,44,58,78,62,83,80,79,82,90,82,77,82,91,69,81,79,76,77,91,79,78,81,67,82,72,62,57,73,71,87,86,76,70,95,83,65,52,88,58,61,53,52,61,46,49,54,50,47,55,56,51,56,66,46,55,74,69,58,90,51,71,66,60,52,50,52,62,63,71,72,49,91,80,79,81,73,51,76,51,55,43,32,58,81,67,38,71,73,47,50,79,56,62,71,72,51,94,67,60,59,45,44,44,45,47,50,72,51,88,91,66,84,56,87,48,84,57,74,48,75,57,76,80,85,78,89,78,79,96,76,84,85,91,86,82,91,85,87,88,88,84,89,78,89,88,87,89,87,84,88,82,91,80,91,82,83,79,79,88,78,81,52,50,35,40,83,44,76,75,88,62,68,57,60,47,82,43,50,63,60,41,70,49,75,53,73,53,25,46,45,45,85,58,82,51,53,77,48,52,23,46,72,87,39,81,53,78,74,46,96,46,39,38,76,48,76,46,98,87,35,38,40,32,41,36,38,52,54,35,48,77,84,68,44,39,40,36,34,44,35,28,37,48,102,70,34,66,38,76,49,67,36,34,37,44,52,28,40,53,54,45,77,81,37,67,54,50,65,70,47,80,42,49,60,56,38,71,51,76,50,56,42,29,32,35,28,33,64,70,48,50,75,47,49,29,46,76,89,44,75,64,76,71,50,102,48,35,42,75,48,78,45,77,54,97,68,31,44,34,40,33,45,33,36,42,57,34,42,73,82,67,42,45,43,33,35,38,39,36,32,36,99,74,36,75,50,69,50,48,55,24,36,38,42,51,32,38,56,32,42,73,76,35,69,61,67,66,45,80,38,49,56,59,39,66,46,76,40,50,31,27,51,46,34,37,68,72,40,48,75,51,51,23,48,74,84,45,71,66,56,67,82,79,50,29,46,79,49,74,37,84,91,70,38,32,41,37,42,38,36,48,55,33,40,60,89,81,57,43,45,43,39,32,46,34,31,36,36,102,80,35,68,42,75,50,77,31,45,35,43,41,32,33,51,32,45,78,81,37,70,50,57,65,61,45,81,47,52,54,65,38,72,45,77,51,55,34,26,47,52,38,26,62,74,49,50,78,49,43,26,50,74,84,40,79,54,75,65,90,45,47,52,68,42,88,84,81,31,35,40,37,39,54,46,70,54,31,38,62,93,82,58,48,44,42,33,36,41,36,33,34,44,95,70,34,64,37,70,54,61,58,21,39,36,44,54,43,54,58,47,45,74,42,79,68,31,55,88,58,54,61,46,85,42,48,65,59,39,69,47,54,43,29,33,42,46,47,39,84,60,80,52,56,70,47,42,27,47,77,81,46,80,50,87,68,46,73,79,50,101,39,36,38,38,36,73,42,78,55,37,46,73,88,65,41,40,46,36,37,41,39,32,32,46,98,72,31,71,37,74,50,62,37,35,41,43,65,42,86,81,88,89,80,87,81,90,85,90,87,87,85,81,90,84,91,86,88,133